Protein AF-0000000066669064 (afdb_homodimer)

InterPro domains:
  IPR001466 Beta-lactamase-related [PF00144] (33-385)
  IPR012338 Beta-lactamase/transpeptidase-like [G3DSA:3.40.710.10] (13-398)
  IPR012338 Beta-lactamase/transpeptidase-like [SSF56601] (18-376)
  IPR052907 Beta-lactamase/esterase domain-containing protein [PTHR43319] (16-378)

Organism: Nocardia brasiliensis (strain ATCC 700358 / HUJEG-1) (NCBI:txid1133849)

Radius of gyration: 33.22 Å; Cα contacts (8 Å, |Δi|>4): 1855; chains: 2; bounding box: 97×103×74 Å

Sequence (834 aa):
MPAATPDGASSTGRMLVDDRFTAVAAKFFAMFRRRRQGGGALAVYLDGEPVLDVWAGWADPERRWRSDTMALTYSTGKGVAATVAHRLIERGVLDLDAPVATYWPEFAANGKDAITVRDVLNHRAGLQRIRGLVDSQGTPLDEDALLDHDSLAAALAASAPDPLRLRASGYHGLTFGTLVAELAQRATGRSFAEVVHAELAEPLGDNDFWFGVPRGERHRLATLSPRLTIGRVPVDRLIAPFGALRRVQSAHSAIYDGWADMSIGQRPYDAVMPSWGGVFTARSLARMYGAIANDGVVGTRRLLRPETTRMIAQMLPNSRFDYVLGAPPHWALGYHRGIVGTRLTREALGHFGVGGSGAIAIPGVGVSVAFVTNHLGYSGMTLGDARLPTLAALARRAGALGSAAGSVPVTRQAAAGMPAATPDGASSTGRMLVDDRFTAVAAKFFAMFRRRRQGGGALAVYLDGEPVLDVWAGWADPERRWRSDTMALTYSTGKGVAATVAHRLIERGVLDLDAPVATYWPEFAANGKDAITVRDVLNHRAGLQRIRGLVDSQGTPLDEDALLDHDSLAAALAASAPDPLRLRASGYHGLTFGTLVAELAQRATGRSFAEVVHAELAEPLGDNDFWFGVPRGERHRLATLSPRLTIGRVPVDRLIAPFGALRRVQSAHSAIYDGWADMSIGQRPYDAVMPSWGGVFTARSLARMYGAIANDGVVGTRRLLRPETTRMIAQMLPNSRFDYVLGAPPHWALGYHRGIVGTRLTREALGHFGVGGSGAIAIPGVGVSVAFVTNHLGYSGMTLGDARLPTLAALARRAGALGSAAGSVPVTRQAAAG

Solvent-accessible surface area (backbone atoms only — not comparable to full-atom values): 41837 Å² total; per-residue (Å²): 130,86,76,81,74,90,66,86,68,72,86,68,41,62,26,35,45,23,67,71,39,37,63,42,51,22,56,56,34,64,63,25,78,42,76,90,46,20,17,34,29,41,12,30,18,48,68,19,36,81,39,31,42,44,58,29,32,24,23,39,100,88,38,63,39,50,96,75,39,25,26,66,25,21,32,29,18,30,33,55,48,28,50,44,51,50,44,34,34,74,71,62,65,42,52,55,80,38,34,44,25,79,56,38,59,68,36,26,35,67,78,33,52,73,44,23,41,45,31,49,33,32,25,32,57,23,60,41,74,66,80,84,37,31,45,100,83,64,45,68,58,49,73,67,39,61,53,30,53,69,52,38,45,52,24,56,21,60,38,65,51,43,76,60,26,84,75,23,27,32,60,30,66,72,35,45,17,47,54,52,39,50,51,50,20,54,54,70,73,42,56,51,62,57,48,43,39,64,59,42,20,58,46,67,71,41,78,47,71,28,47,31,57,55,79,90,57,52,86,36,52,31,50,72,34,66,75,74,70,62,57,88,58,56,48,44,53,42,51,67,83,71,77,83,65,66,79,73,32,70,78,49,39,59,68,48,54,66,44,51,64,50,63,52,77,63,55,36,39,63,25,56,33,30,10,44,27,16,31,34,28,18,55,44,47,8,47,55,30,9,12,48,9,32,49,5,25,32,76,94,29,61,69,44,54,45,69,57,28,53,57,57,55,58,40,51,83,60,32,88,39,14,81,56,67,70,51,48,62,29,38,26,71,30,26,27,47,21,53,45,46,92,36,78,33,62,64,22,34,26,29,60,13,73,34,43,12,26,32,32,17,27,45,91,55,17,27,10,37,8,33,34,38,26,30,41,41,69,87,66,32,59,72,56,38,51,60,47,15,43,47,39,36,44,44,50,54,33,40,48,57,56,61,59,72,67,61,65,76,77,75,76,74,74,74,82,121,130,87,78,79,74,92,65,84,69,73,86,69,40,63,26,36,45,24,64,71,40,37,65,42,50,20,57,55,33,64,63,26,78,43,76,90,45,21,15,34,29,41,12,30,17,48,67,19,35,82,38,32,43,46,60,29,32,25,23,38,99,86,38,62,38,49,96,73,40,24,26,66,26,22,33,28,19,30,33,54,48,29,50,44,50,50,46,35,33,73,71,62,62,39,50,57,81,38,34,45,23,79,55,37,59,68,36,26,34,68,79,33,50,74,46,24,40,46,31,51,34,32,24,31,55,24,62,41,71,66,79,84,36,30,45,99,84,64,44,67,58,49,74,68,39,63,52,29,54,68,53,38,45,51,24,56,22,61,38,64,51,44,75,60,25,83,74,22,27,32,61,29,64,72,35,44,17,46,56,52,38,49,50,50,20,54,55,68,74,41,56,51,62,56,48,44,40,63,59,44,19,60,45,67,72,41,77,48,72,30,45,31,58,56,77,90,57,54,85,36,52,30,52,71,32,63,74,73,72,62,57,88,58,54,48,46,52,42,47,68,82,70,78,82,66,66,80,73,34,69,79,49,38,59,68,48,57,65,45,51,64,50,63,51,77,65,54,38,38,63,26,56,35,30,11,45,27,15,33,34,28,19,57,44,46,7,49,55,28,9,10,48,10,33,50,5,25,33,75,93,31,63,70,45,53,45,69,55,27,52,58,56,55,57,41,52,83,61,32,88,39,14,82,56,66,70,52,50,62,29,39,26,71,31,28,26,47,20,52,46,47,93,38,79,34,62,65,22,34,28,28,60,13,72,36,43,12,28,32,32,18,26,44,90,55,17,27,8,34,8,33,33,37,27,29,40,44,70,88,63,31,56,75,55,37,51,61,48,16,44,48,38,36,45,45,50,54,32,39,49,56,56,60,61,70,66,62,63,75,74,74,74,72,74,74,81,120

Foldseek 3Di:
DDDDPPPDPPLPPDWAAAPLCVVLVVLQQVQAPDQQSFKWWKWKDFLQETRGTDIFHALESVHIAHSLFKEFFFQLLLQLLLLLLLLCCQVVLFPQQAQLCVLVVLLPAQNRRRPGNQLLQQQLSQQQDQPCQAFPVSHRDDPVLLLALVSSLNSSSNDHGDPCSVAAHADNLQCSNSSSQSSQCSSPVDHSLVSSCVQACVLLVHNFKDQAADPVCCVSYRAAPDLLPLPPLQLVQQPPPPPPPVPLRPPQSPVVVVVSVCPPDCSLNHGRGSRGSIMGHQHSQNSCLLCLLNQQHHDHGGNDHNVSSVQQLQLDAGHCAHSNNGGGQSRGSSWGFDQAQNDRDSQKIWDGRQQQWIKIHRNVLSMIMTMGTSGRPDNHHSVPSCSRNDSRNSRSVSSNVVVVVPPPPPPPPPPPD/DDDDPPDDPPLDPDWAAAPLCVVLVVLQQVQAPDQQSFKWWKWKDFLQETRGTDIFHALESVHIAHSLFKEFFFQQLLQLLLLLLLLCCQVVLFPQQAQLCVLVVLLPAQNRRRPGNQLLQQQLSQQQDQPCQAFPVSHRDDPVLLLALVSSLNSSSNDHGDPCSVAAHADNLQCSNSSSQSSQCSSPVDHSLVSSCVQACVLLVHNFKDQADDPVCCVSYRAFPDLLPLPPLQLVQQPPPPPPPVPLRPPQSPVVVVVSVCPPDCSLNHGRGSRGSIMGHQHSQNSCLLCLLNQQHHDHGGNDHNVSSVQQLQLDAGHCAHSNNGGGQSRGSSWGADQAQNDRDSQKIWDGRQQGWIKIHRNVLSMIMTMGTSGRPPNHHSVPNCSRNDSRNSRSVSSNVVVVVPPPPPPPPPPPD

pLDDT: mean 83.8, std 22.69, range [20.94, 98.81]

Secondary structure (DSSP, 8-state):
------------SEEEE-GGGHHHHHHHHGGGSSGGG-EEEEEEEETTEEEEEEEEEEEETTEE--TT-BEE-BTHHHHHHHHHHHHHHHTTSS-TTSBGGGT-GGGGGGGTTT-BHHHHHTT-SS----TT-B-TTSPBP-HHHHH-HHHHHHHHHHSPPPGGGGTSB---TTTHHHHHHHHHHHHHSS-HHHHHIIIIIHHHT---EEES--GGGGGGBPPPBS-----S--TTSSS-S-TTTTGGGHHHHHHHHHHHHHTSSSHHHHS--TTTBEEE-HHHHHHHHHHHHTTTEETTEE-S-HHHHHHHHT-----S-BTTTSS----BTTBEEEEETTEEEEEEEEEE-TTS-EEEEEGGGTEEEEEEESB--STT-STT--HHHHHHHHHHHHHHHHHHHT-----------/------------SEEEE-GGGHHHHHHHHGGG-SGGG-EEEEEEEETTEEEEEEEEEEEETTEE--TT-BEE-BTHHHHHHHHHHHHHHHTTSS-TTSBGGGT-GGGGGGGTTT-BHHHHHTT-SS----TT-B-TTSPBP-HHHHHSHHHHHHHHHHSPPPGGGGTSB---TTTHHHHHHHHHHHHHSS-HHHHHIIIIIHHHT---EEES--GGGGGGBPPPBS-----S--TTTSS-S-TTTTGGGHHHHHHHHHHHHHTSSSHHHHS--TTTBEEE-HHHHHHHHHHHHTTTEETTEE-S-HHHHHHHHT-----S-BTTTSS----BTTBEEEEETTEEEEEEEEEE-TTS-EEEEEGGGTEEEEEEESB--STT-STT--HHHHHHHHHHHHHHHHHHHT-----------

Structure (mmCIF, N/CA/C/O backbone):
data_AF-0000000066669064-model_v1
#
loop_
_entity.id
_entity.type
_entity.pdbx_description
1 polymer 'Putative beta-lactamase'
#
loop_
_atom_site.group_PDB
_atom_site.id
_atom_site.type_symbol
_atom_site.label_atom_id
_atom_site.label_alt_id
_atom_site.label_comp_id
_atom_site.label_asym_id
_atom_site.label_entity_id
_atom_site.label_seq_id
_atom_site.pdbx_PDB_ins_code
_atom_site.Cartn_x
_atom_site.Cartn_y
_atom_site.Cartn_z
_atom_site.occupancy
_atom_site.B_iso_or_equiv
_atom_site.auth_seq_id
_atom_site.auth_comp_id
_atom_site.auth_asym_id
_atom_site.auth_atom_id
_atom_site.pdbx_PDB_model_num
ATOM 1 N N . MET A 1 1 ? -22.875 -22.859 28.906 1 24.23 1 MET A N 1
ATOM 2 C CA . MET A 1 1 ? -23.188 -22.25 27.609 1 24.23 1 MET A CA 1
ATOM 3 C C . MET A 1 1 ? -21.922 -21.734 26.938 1 24.23 1 MET A C 1
ATOM 5 O O . MET A 1 1 ? -21.156 -20.953 27.531 1 24.23 1 MET A O 1
ATOM 9 N N . PRO A 1 2 ? -21.297 -22.312 25.922 1 20.95 2 PRO A N 1
ATOM 10 C CA . PRO A 1 2 ? -19.844 -22.172 25.734 1 20.95 2 PRO A CA 1
ATOM 11 C C . PRO A 1 2 ? -19.453 -20.812 25.172 1 20.95 2 PRO A C 1
ATOM 13 O O . PRO A 1 2 ? -20.25 -20.172 24.469 1 20.95 2 PRO A O 1
ATOM 16 N N . ALA A 1 3 ? -18.578 -20.094 25.828 1 25.89 3 ALA A N 1
ATOM 17 C CA . ALA A 1 3 ? -18.094 -18.719 25.703 1 25.89 3 ALA A CA 1
ATOM 18 C C . ALA A 1 3 ? -17.594 -18.453 24.297 1 25.89 3 ALA A C 1
ATOM 20 O O . ALA A 1 3 ? -16.906 -19.281 23.703 1 25.89 3 ALA A O 1
ATOM 21 N N . ALA A 1 4 ? -18.297 -17.578 23.469 1 28.14 4 ALA A N 1
ATOM 22 C CA . ALA A 1 4 ? -18.188 -17.109 22.094 1 28.14 4 ALA A CA 1
ATOM 23 C C . ALA A 1 4 ? -16.734 -16.781 21.75 1 28.14 4 ALA A C 1
ATOM 25 O O . ALA A 1 4 ? -16.094 -15.984 22.438 1 28.14 4 ALA A O 1
ATOM 26 N N . THR A 1 5 ? -16.016 -17.672 21.234 1 25.75 5 THR A N 1
ATOM 27 C CA . THR A 1 5 ? -14.578 -17.594 20.984 1 25.75 5 THR A CA 1
ATOM 28 C C . THR A 1 5 ? -14.242 -16.375 20.141 1 25.75 5 THR A C 1
ATOM 30 O O . THR A 1 5 ? -14.836 -16.156 19.078 1 25.75 5 THR A O 1
ATOM 33 N N . PRO A 1 6 ? -13.844 -15.156 20.703 1 29.7 6 PRO A N 1
ATOM 34 C CA . PRO A 1 6 ? -13.609 -13.82 20.156 1 29.7 6 PRO A CA 1
ATOM 35 C C . PRO A 1 6 ? -12.766 -13.852 18.875 1 29.7 6 PRO A C 1
ATOM 37 O O . PRO A 1 6 ? -12.086 -12.867 18.562 1 29.7 6 PRO A O 1
ATOM 40 N N . ASP A 1 7 ? -12.844 -14.883 17.938 1 27.91 7 ASP A N 1
ATOM 41 C CA . ASP A 1 7 ? -11.992 -15.312 16.844 1 27.91 7 ASP A CA 1
ATOM 42 C C . ASP A 1 7 ? -11.805 -14.195 15.82 1 27.91 7 ASP A C 1
ATOM 44 O O . ASP A 1 7 ? -10.695 -13.953 15.352 1 27.91 7 ASP A O 1
ATOM 48 N N . GLY A 1 8 ? -12.859 -13.969 14.844 1 29.31 8 GLY A N 1
ATOM 49 C CA . GLY A 1 8 ? -12.602 -13.594 13.469 1 29.31 8 GLY A CA 1
ATOM 50 C C . GLY A 1 8 ? -12.031 -12.195 13.328 1 29.31 8 GLY A C 1
ATOM 51 O O . GLY A 1 8 ? -12.781 -11.219 13.219 1 29.31 8 GLY A O 1
ATOM 52 N N . ALA A 1 9 ? -11.117 -11.781 13.953 1 32 9 ALA A N 1
ATOM 53 C CA . ALA A 1 9 ? -10.406 -10.523 13.75 1 32 9 ALA A CA 1
ATOM 54 C C . ALA A 1 9 ? -10.273 -10.203 12.266 1 32 9 ALA A C 1
ATOM 56 O O . ALA A 1 9 ? -9.805 -11.031 11.484 1 32 9 ALA A O 1
ATOM 57 N N . SER A 1 10 ? -11.164 -9.57 11.555 1 35.5 10 SER A N 1
ATOM 58 C CA . SER A 1 10 ? -11.203 -9 10.211 1 35.5 10 SER A CA 1
ATOM 59 C C . SER A 1 10 ? -9.797 -8.75 9.672 1 35.5 10 SER A C 1
ATOM 61 O O . SER A 1 10 ? -8.945 -8.211 10.383 1 35.5 10 SER A O 1
ATOM 63 N N . SER A 1 11 ? -8.961 -9.641 8.992 1 45.16 11 SER A N 1
ATOM 64 C CA . SER A 1 11 ? -7.684 -9.461 8.305 1 45.16 11 SER A CA 1
ATOM 65 C C . SER A 1 11 ? -7.43 -7.992 7.992 1 45.16 11 SER A C 1
ATOM 67 O O . SER A 1 11 ? -8.109 -7.406 7.145 1 45.16 11 SER A O 1
ATOM 69 N N . THR A 1 12 ? -7.25 -7.078 8.859 1 53.41 12 THR A N 1
ATOM 70 C CA . THR A 1 12 ? -6.914 -5.66 8.938 1 53.41 12 THR A CA 1
ATOM 71 C C . THR A 1 12 ? -5.918 -5.281 7.844 1 53.41 12 THR A C 1
ATOM 73 O O . THR A 1 12 ? -4.93 -5.984 7.625 1 53.41 12 THR A O 1
ATOM 76 N N . GLY A 1 13 ? -6.383 -4.289 6.758 1 67.12 13 GLY A N 1
ATOM 77 C CA . GLY A 1 13 ? -5.949 -3.301 5.785 1 67.12 13 GLY A CA 1
ATOM 78 C C . GLY A 1 13 ? -4.453 -3.049 5.812 1 67.12 13 GLY A C 1
ATOM 79 O O . GLY A 1 13 ? -3.979 -2.029 5.309 1 67.12 13 GLY A O 1
ATOM 80 N N . ARG A 1 14 ? -3.758 -4.117 6.496 1 86 14 ARG A N 1
ATOM 81 C CA . ARG A 1 14 ? -2.32 -3.865 6.504 1 86 14 ARG A CA 1
ATOM 82 C C . ARG A 1 14 ? -1.632 -4.602 5.359 1 86 14 ARG A C 1
ATOM 84 O O . ARG A 1 14 ? -1.577 -5.832 5.348 1 86 14 ARG A O 1
ATOM 91 N N . MET A 1 15 ? -1.223 -3.936 4.426 1 93.88 15 MET A N 1
ATOM 92 C CA . MET A 1 15 ? -0.482 -4.418 3.264 1 93.88 15 MET A CA 1
ATOM 93 C C . MET A 1 15 ? 1.013 -4.164 3.428 1 93.88 15 MET A C 1
ATOM 95 O O . MET A 1 15 ? 1.418 -3.295 4.199 1 93.88 15 MET A O 1
ATOM 99 N N . LEU A 1 16 ? 1.767 -5.062 2.922 1 94.38 16 LEU A N 1
ATOM 100 C CA . LEU A 1 16 ? 3.213 -4.867 2.91 1 94.38 16 LEU A CA 1
ATOM 101 C C . LEU A 1 16 ? 3.658 -4.172 1.63 1 94.38 16 LEU A C 1
ATOM 103 O O . LEU A 1 16 ? 3.395 -4.66 0.528 1 94.38 16 LEU A O 1
ATOM 107 N N . VAL A 1 17 ? 4.203 -3.041 1.789 1 94.38 17 VAL A N 1
ATOM 108 C CA . VAL A 1 17 ? 4.773 -2.305 0.666 1 94.38 17 VAL A CA 1
ATOM 109 C C . VAL A 1 17 ? 6.137 -1.74 1.059 1 94.38 17 VAL A C 1
ATOM 111 O O . VAL A 1 17 ? 6.219 -0.709 1.73 1 94.38 17 VAL A O 1
ATOM 114 N N . ASP A 1 18 ? 7.168 -2.453 0.561 1 92.19 18 ASP A N 1
ATOM 115 C CA . ASP A 1 18 ? 8.508 -1.884 0.691 1 92.19 18 ASP A CA 1
ATOM 116 C C . ASP A 1 18 ? 8.633 -0.595 -0.117 1 92.19 18 ASP A C 1
ATOM 118 O O . ASP A 1 18 ? 8.109 -0.498 -1.229 1 92.19 18 ASP A O 1
ATOM 122 N N . ASP A 1 19 ? 9.359 0.392 0.442 1 83.88 19 ASP A N 1
ATOM 123 C CA . ASP A 1 19 ? 9.477 1.706 -0.184 1 83.88 19 ASP A CA 1
ATOM 124 C C . ASP A 1 19 ? 10.008 1.589 -1.611 1 83.88 19 ASP A C 1
ATOM 126 O O . ASP A 1 19 ? 9.656 2.391 -2.479 1 83.88 19 ASP A O 1
ATOM 130 N N . ARG A 1 20 ? 10.852 0.638 -1.89 1 88.75 20 ARG A N 1
ATOM 131 C CA . ARG A 1 20 ? 11.438 0.442 -3.213 1 88.75 20 ARG A CA 1
ATOM 132 C C . ARG A 1 20 ? 10.398 -0.052 -4.207 1 88.75 20 ARG A C 1
ATOM 134 O O . ARG A 1 20 ? 10.602 0.017 -5.418 1 88.75 20 ARG A O 1
ATOM 141 N N . PHE A 1 21 ? 9.211 -0.493 -3.738 1 94.19 21 PHE A N 1
ATOM 142 C CA . PHE A 1 21 ? 8.273 -1.183 -4.617 1 94.19 21 PHE A CA 1
ATOM 143 C C . PHE A 1 21 ? 6.953 -0.43 -4.695 1 94.19 21 PHE A C 1
ATOM 145 O O . PHE A 1 21 ? 5.934 -0.995 -5.098 1 94.19 21 PHE A O 1
ATOM 152 N N . THR A 1 22 ? 6.914 0.846 -4.285 1 92.88 22 THR A N 1
ATOM 153 C CA . THR A 1 22 ? 5.688 1.64 -4.297 1 92.88 22 THR A CA 1
ATOM 154 C C . THR A 1 22 ? 5.16 1.799 -5.719 1 92.88 22 THR A C 1
ATOM 156 O O . THR A 1 22 ? 3.945 1.843 -5.934 1 92.88 22 THR A O 1
ATOM 159 N N . ALA A 1 23 ? 6.113 1.854 -6.703 1 92.62 23 ALA A N 1
ATOM 160 C CA . ALA A 1 23 ? 5.676 1.972 -8.094 1 92.62 23 ALA A CA 1
ATOM 161 C C . ALA A 1 23 ? 4.969 0.702 -8.555 1 92.62 23 ALA A C 1
ATOM 163 O O . ALA A 1 23 ? 4.027 0.764 -9.352 1 92.62 23 ALA A O 1
ATOM 164 N N . VAL A 1 24 ? 5.43 -0.405 -8.117 1 96.69 24 VAL A N 1
ATOM 165 C CA . VAL A 1 24 ? 4.793 -1.679 -8.438 1 96.69 24 VAL A CA 1
ATOM 166 C C . VAL A 1 24 ? 3.398 -1.731 -7.824 1 96.69 24 VAL A C 1
ATOM 168 O O . VAL A 1 24 ? 2.43 -2.094 -8.5 1 96.69 24 VAL A O 1
ATOM 171 N N . ALA A 1 25 ? 3.305 -1.311 -6.566 1 96.69 25 ALA A N 1
ATOM 172 C CA . ALA A 1 25 ? 2.018 -1.278 -5.879 1 96.69 25 ALA A CA 1
ATOM 173 C C . ALA A 1 25 ? 1.038 -0.349 -6.594 1 96.69 25 ALA A C 1
ATOM 175 O O . ALA A 1 25 ? -0.131 -0.694 -6.777 1 96.69 25 ALA A O 1
ATOM 176 N N . ALA A 1 26 ? 1.521 0.805 -7.004 1 94.12 26 ALA A N 1
ATOM 177 C CA . ALA A 1 26 ? 0.673 1.785 -7.676 1 94.12 26 ALA A CA 1
ATOM 178 C C . ALA A 1 26 ? 0.093 1.215 -8.969 1 94.12 26 ALA A C 1
ATOM 180 O O . ALA A 1 26 ? -1.1 1.369 -9.242 1 94.12 26 ALA A O 1
ATOM 181 N N . LYS A 1 27 ? 0.961 0.627 -9.766 1 94.81 27 LYS A N 1
ATOM 182 C CA . LYS A 1 27 ? 0.51 0.031 -11.016 1 94.81 27 LYS A CA 1
ATOM 183 C C . LYS A 1 27 ? -0.535 -1.053 -10.766 1 94.81 27 LYS A C 1
ATOM 185 O O . LYS A 1 27 ? -1.55 -1.117 -11.461 1 94.81 27 LYS A O 1
ATOM 190 N N . PHE A 1 28 ? -0.289 -1.869 -9.781 1 96.81 28 PHE A N 1
ATOM 191 C CA . PHE A 1 28 ? -1.212 -2.943 -9.438 1 96.81 28 PHE A CA 1
ATOM 192 C C . PHE A 1 28 ? -2.564 -2.381 -9.023 1 96.81 28 PHE A C 1
ATOM 194 O O . PHE A 1 28 ? -3.605 -2.822 -9.508 1 96.81 28 PHE A O 1
ATOM 201 N N . PHE A 1 29 ? -2.584 -1.421 -8.094 1 94.94 29 PHE A N 1
ATOM 202 C CA . PHE A 1 29 ? -3.836 -0.851 -7.609 1 94.94 29 PHE A CA 1
ATOM 203 C C . PHE A 1 29 ? -4.637 -0.253 -8.758 1 94.94 29 PHE A C 1
ATOM 205 O O . PHE A 1 29 ? -5.867 -0.33 -8.766 1 94.94 29 PHE A O 1
ATOM 212 N N . ALA A 1 30 ? -3.979 0.258 -9.695 1 91.38 30 ALA A N 1
ATOM 213 C CA . ALA A 1 30 ? -4.637 0.925 -10.812 1 91.38 30 ALA A CA 1
ATOM 214 C C . ALA A 1 30 ? -5.355 -0.082 -11.703 1 91.38 30 ALA A C 1
ATOM 216 O O . ALA A 1 30 ? -6.203 0.294 -12.516 1 91.38 30 ALA A O 1
ATOM 217 N N . MET A 1 31 ? -5.078 -1.316 -11.555 1 91.31 31 MET A N 1
ATOM 218 C CA . MET A 1 31 ? -5.672 -2.352 -12.398 1 91.31 31 MET A CA 1
ATOM 219 C C . MET A 1 31 ? -7.094 -2.668 -11.945 1 91.31 31 MET A C 1
ATOM 221 O O . MET A 1 31 ? -7.867 -3.268 -12.695 1 91.31 31 MET A O 1
ATOM 225 N N . PHE A 1 32 ? -7.434 -2.305 -10.734 1 91.19 32 PHE A N 1
ATOM 226 C CA . PHE A 1 32 ? -8.695 -2.768 -10.164 1 91.19 32 PHE A CA 1
ATOM 227 C C . PHE A 1 32 ? -9.5 -1.599 -9.609 1 91.19 32 PHE A C 1
ATOM 229 O O . PHE A 1 32 ? -10.031 -1.677 -8.5 1 91.19 32 PHE A O 1
ATOM 236 N N . ARG A 1 33 ? -9.688 -0.614 -10.305 1 82.56 33 ARG A N 1
ATOM 237 C CA . ARG A 1 33 ? -10.336 0.611 -9.859 1 82.56 33 ARG A CA 1
ATOM 238 C C . ARG A 1 33 ? -11.859 0.464 -9.883 1 82.56 33 ARG A C 1
ATOM 240 O O . ARG A 1 33 ? -12.562 1.123 -9.117 1 82.56 33 ARG A O 1
ATOM 247 N N . ARG A 1 34 ? -12.344 -0.426 -10.766 1 83.5 34 ARG A N 1
ATOM 248 C CA . ARG A 1 34 ? -13.781 -0.604 -10.945 1 83.5 34 ARG A CA 1
ATOM 249 C C . ARG A 1 34 ? -14.203 -2.035 -10.625 1 83.5 34 ARG A C 1
ATOM 251 O O . ARG A 1 34 ? -13.43 -2.975 -10.836 1 83.5 34 ARG A O 1
ATOM 258 N N . ARG A 1 35 ? -15.406 -2.117 -10.234 1 83.62 35 ARG A N 1
ATOM 259 C CA . ARG A 1 35 ? -15.953 -3.414 -9.852 1 83.62 35 ARG A CA 1
ATOM 260 C C . ARG A 1 35 ? -15.883 -4.402 -11.016 1 83.62 35 ARG A C 1
ATOM 262 O O . ARG A 1 35 ? -15.625 -5.59 -10.812 1 83.62 35 ARG A O 1
ATOM 269 N N . ARG A 1 36 ? -16.031 -3.902 -12.211 1 84.25 36 ARG A N 1
ATOM 270 C CA . ARG A 1 36 ? -16.094 -4.762 -13.391 1 84.25 36 ARG A CA 1
ATOM 271 C C . ARG A 1 36 ? -14.719 -5.348 -13.703 1 84.25 36 ARG A C 1
ATOM 273 O O . ARG A 1 36 ? -14.609 -6.305 -14.469 1 84.25 36 ARG A O 1
ATOM 280 N N . GLN A 1 37 ? -13.75 -4.852 -13.055 1 87.56 37 GLN A N 1
ATOM 281 C CA . GLN A 1 37 ? -12.383 -5.301 -13.328 1 87.56 37 GLN A CA 1
ATOM 282 C C . GLN A 1 37 ? -11.992 -6.453 -12.414 1 87.56 37 GLN A C 1
ATOM 284 O O . GLN A 1 37 ? -10.859 -6.938 -12.461 1 87.56 37 GLN A O 1
ATOM 289 N N . GLY A 1 38 ? -12.93 -6.879 -11.562 1 92.06 38 GLY A N 1
ATOM 290 C CA . GLY A 1 38 ? -12.625 -7.949 -10.625 1 92.06 38 GLY A CA 1
ATOM 291 C C . GLY A 1 38 ? -11.602 -7.543 -9.57 1 92.06 38 GLY A C 1
ATOM 292 O O . GLY A 1 38 ? -11.641 -6.422 -9.07 1 92.06 38 GLY A O 1
ATOM 293 N N . GLY A 1 39 ? -10.828 -8.508 -9.164 1 94.56 39 GLY A N 1
ATOM 294 C CA . GLY A 1 39 ? -9.805 -8.266 -8.156 1 94.56 39 GLY A CA 1
ATOM 295 C C . GLY A 1 39 ? -8.594 -9.172 -8.305 1 94.56 39 GLY A C 1
ATOM 296 O O . GLY A 1 39 ? -8.508 -9.953 -9.25 1 94.56 39 GLY A O 1
ATOM 297 N N . GLY A 1 40 ? -7.688 -8.938 -7.41 1 96.25 40 GLY A N 1
ATOM 298 C CA . GLY A 1 40 ? -6.477 -9.742 -7.41 1 96.25 40 GLY A CA 1
ATOM 299 C C . GLY A 1 40 ? -5.531 -9.406 -6.273 1 96.25 40 GLY A C 1
ATOM 300 O O . GLY A 1 40 ? -5.844 -8.555 -5.434 1 96.25 40 GLY A O 1
ATOM 301 N N . ALA A 1 41 ? -4.484 -10.102 -6.266 1 98 41 ALA A N 1
ATOM 302 C CA . ALA A 1 41 ? -3.398 -9.914 -5.309 1 98 41 ALA A CA 1
ATOM 303 C C . ALA A 1 41 ? -2.039 -10 -5.992 1 98 41 ALA A C 1
ATOM 305 O O . ALA A 1 41 ? -1.906 -10.633 -7.043 1 98 41 ALA A O 1
ATOM 306 N N . LEU A 1 42 ? -1.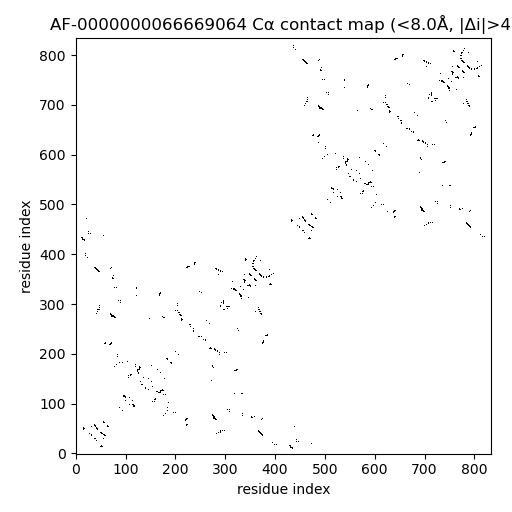104 -9.273 -5.461 1 98.5 42 LEU A N 1
ATOM 307 C CA . LEU A 1 42 ? 0.276 -9.234 -5.93 1 98.5 42 LEU A CA 1
ATOM 308 C C . LEU A 1 42 ? 1.251 -9.414 -4.773 1 98.5 42 LEU A C 1
ATOM 310 O O . LEU A 1 42 ? 1.13 -8.742 -3.746 1 98.5 42 LEU A O 1
ATOM 314 N N . ALA A 1 43 ? 2.16 -10.328 -4.934 1 98.75 43 ALA A N 1
ATOM 315 C CA . ALA A 1 43 ? 3.209 -10.547 -3.939 1 98.75 43 ALA A CA 1
ATOM 316 C C . ALA A 1 43 ? 4.586 -10.594 -4.594 1 98.75 43 ALA A C 1
ATOM 318 O O . ALA A 1 43 ? 4.742 -11.148 -5.684 1 98.75 43 ALA A O 1
ATOM 319 N N . VAL A 1 44 ? 5.547 -9.961 -3.975 1 98.62 44 VAL A N 1
ATOM 320 C CA . VAL A 1 44 ? 6.922 -9.93 -4.465 1 98.62 44 VAL A CA 1
ATOM 321 C C . VAL A 1 44 ? 7.883 -10.281 -3.328 1 98.62 44 VAL A C 1
ATOM 323 O O . VAL A 1 44 ? 7.711 -9.82 -2.195 1 98.62 44 VAL A O 1
ATOM 326 N N . TYR A 1 45 ? 8.797 -11.125 -3.613 1 98.31 45 TYR A N 1
ATOM 327 C CA . TYR A 1 45 ? 9.93 -11.398 -2.734 1 98.31 45 TYR A CA 1
ATOM 328 C C . TYR A 1 45 ? 11.227 -10.867 -3.338 1 98.31 45 TYR A C 1
ATOM 330 O O . TYR A 1 45 ? 11.398 -10.875 -4.559 1 98.31 45 TYR A O 1
ATOM 338 N N . LEU A 1 46 ? 12.07 -10.359 -2.51 1 97.81 46 LEU A N 1
ATOM 339 C CA . LEU A 1 46 ? 13.43 -9.945 -2.848 1 97.81 46 LEU A CA 1
ATOM 340 C C . LEU A 1 46 ? 14.438 -10.609 -1.919 1 97.81 46 LEU A C 1
ATOM 342 O O . LEU A 1 46 ? 14.398 -10.414 -0.703 1 97.81 46 LEU A O 1
ATOM 346 N N . ASP A 1 47 ? 15.32 -11.422 -2.463 1 96.75 47 ASP A N 1
ATOM 347 C CA . ASP A 1 47 ? 16.359 -12.133 -1.72 1 96.75 47 ASP A CA 1
ATOM 348 C C . ASP A 1 47 ? 15.75 -12.93 -0.564 1 96.75 47 ASP A C 1
ATOM 350 O O . ASP A 1 47 ? 16.266 -12.883 0.559 1 96.75 47 ASP A O 1
ATOM 354 N N . GLY A 1 48 ? 14.648 -13.531 -0.905 1 96.94 48 GLY A N 1
ATOM 355 C CA . GLY A 1 48 ? 14.031 -14.453 0.037 1 96.94 48 GLY A CA 1
ATOM 356 C C . GLY A 1 48 ? 13.156 -13.758 1.068 1 96.94 48 GLY A C 1
ATOM 357 O O . GLY A 1 48 ? 12.594 -14.406 1.951 1 96.94 48 GLY A O 1
ATOM 358 N N . GLU A 1 49 ? 13 -12.438 1.012 1 96.69 49 GLU A N 1
ATOM 359 C CA . GLU A 1 49 ? 12.172 -11.695 1.952 1 96.69 49 GLU A CA 1
ATOM 360 C C . GLU A 1 49 ? 10.984 -11.047 1.247 1 96.69 49 GLU A C 1
ATOM 362 O O . GLU A 1 49 ? 11.117 -10.531 0.136 1 96.69 49 GLU A O 1
ATOM 367 N N . PRO A 1 50 ? 9.797 -11.102 1.92 1 97 50 PRO A N 1
ATOM 368 C CA . PRO A 1 50 ? 8.648 -10.43 1.302 1 97 50 PRO A CA 1
ATOM 369 C C . PRO A 1 50 ? 8.789 -8.906 1.286 1 97 50 PRO A C 1
ATOM 371 O O . PRO A 1 50 ? 9.148 -8.312 2.303 1 97 50 PRO A O 1
ATOM 374 N N . VAL A 1 51 ? 8.562 -8.328 0.162 1 96.44 51 VAL A N 1
ATOM 375 C CA . VAL A 1 51 ? 8.719 -6.879 0.06 1 96.44 51 VAL A CA 1
ATOM 376 C C . VAL A 1 51 ? 7.414 -6.25 -0.433 1 96.44 51 VAL A C 1
ATOM 378 O O . VAL A 1 51 ? 7.219 -5.039 -0.321 1 96.44 51 VAL A O 1
ATOM 381 N N . LEU A 1 52 ? 6.559 -6.988 -0.971 1 97.56 52 LEU A N 1
ATOM 382 C CA . LEU A 1 52 ? 5.242 -6.531 -1.407 1 97.56 52 LEU A CA 1
ATOM 383 C C . LEU A 1 52 ? 4.195 -7.621 -1.2 1 97.56 52 LEU A C 1
ATOM 385 O O . LEU A 1 52 ? 4.414 -8.781 -1.566 1 97.56 52 LEU A O 1
ATOM 389 N N . ASP A 1 53 ? 3.135 -7.402 -0.603 1 97.69 53 ASP A N 1
ATOM 390 C CA . ASP A 1 53 ? 1.948 -8.234 -0.419 1 97.69 53 ASP A CA 1
ATOM 391 C C . ASP A 1 53 ? 0.684 -7.379 -0.36 1 97.69 53 ASP A C 1
ATOM 393 O O . ASP A 1 53 ? 0.299 -6.902 0.71 1 97.69 53 ASP A O 1
ATOM 397 N N . VAL A 1 54 ? 0.09 -7.211 -1.546 1 97.31 54 VAL A N 1
ATOM 398 C CA . VAL A 1 54 ? -1.02 -6.27 -1.672 1 97.31 54 VAL A CA 1
ATOM 399 C C . VAL A 1 54 ? -2.174 -6.934 -2.42 1 97.31 54 VAL A C 1
ATOM 401 O O . VAL A 1 54 ? -1.982 -7.934 -3.111 1 97.31 54 VAL A O 1
ATOM 404 N N . TRP A 1 55 ? -3.35 -6.469 -2.271 1 97 55 TRP A N 1
ATOM 405 C CA . TRP A 1 55 ? -4.566 -6.953 -2.916 1 97 55 TRP A CA 1
ATOM 406 C C . TRP A 1 55 ? -5.543 -5.809 -3.166 1 97 55 TRP A C 1
ATOM 408 O O . TRP A 1 55 ? -5.434 -4.746 -2.553 1 97 55 TRP A O 1
ATOM 418 N N . ALA A 1 56 ? -6.418 -5.98 -4.098 1 95.44 56 ALA A N 1
ATOM 419 C CA . ALA A 1 56 ? -7.383 -4.949 -4.469 1 95.44 56 ALA A CA 1
ATOM 420 C C . ALA A 1 56 ? -8.562 -5.551 -5.227 1 95.44 56 ALA A C 1
ATOM 422 O O . ALA A 1 56 ? -8.453 -6.637 -5.801 1 95.44 56 ALA A O 1
ATOM 423 N N . GLY A 1 57 ? -9.656 -4.824 -5.168 1 93.56 57 GLY A N 1
ATOM 424 C CA . GLY A 1 57 ? -10.812 -5.164 -5.98 1 93.56 57 GLY A CA 1
ATOM 425 C C . GLY A 1 57 ? -11.773 -6.121 -5.293 1 93.56 57 GLY A C 1
ATOM 426 O O . GLY A 1 57 ? -11.938 -6.066 -4.074 1 93.56 57 GLY A O 1
ATOM 427 N N . TRP A 1 58 ? -12.375 -6.934 -6.168 1 93.19 58 TRP A N 1
ATOM 428 C CA . TRP A 1 58 ? -13.492 -7.73 -5.676 1 93.19 58 TRP A CA 1
ATOM 429 C C . TRP A 1 58 ? -13.25 -9.219 -5.91 1 93.19 58 TRP A C 1
ATOM 431 O O . TRP A 1 58 ? -12.852 -9.625 -7.004 1 93.19 58 TRP A O 1
ATOM 441 N N . ALA A 1 59 ? -13.492 -10.008 -4.863 1 94.69 59 ALA A N 1
ATOM 442 C CA . ALA A 1 59 ? -13.398 -11.461 -4.973 1 94.69 59 ALA A CA 1
ATOM 443 C C . ALA A 1 59 ? -14.648 -12.047 -5.621 1 94.69 59 ALA A C 1
ATOM 445 O O . ALA A 1 59 ? -14.594 -13.102 -6.258 1 94.69 59 ALA A O 1
ATOM 446 N N . ASP A 1 60 ? -15.648 -11.398 -5.418 1 92.06 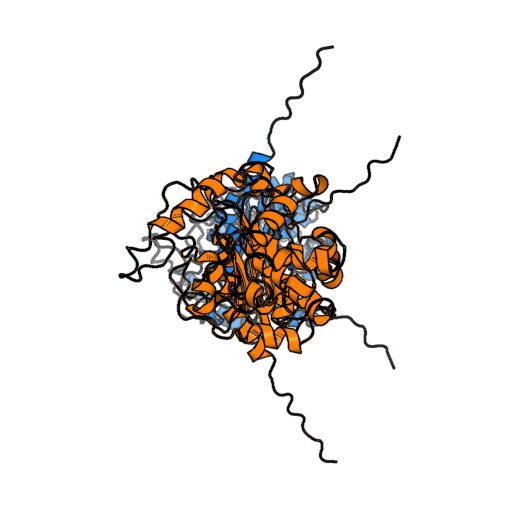60 ASP A N 1
ATOM 447 C CA . ASP A 1 60 ? -16.938 -11.641 -6.07 1 92.06 60 ASP A CA 1
ATOM 448 C C . ASP A 1 60 ? -17.797 -10.383 -6.055 1 92.06 60 ASP A C 1
ATOM 450 O O . ASP A 1 60 ? -17.375 -9.336 -5.562 1 92.06 60 ASP A O 1
ATOM 454 N N . PRO A 1 61 ? -19 -10.445 -6.637 1 85.06 61 PRO A N 1
ATOM 455 C CA . PRO A 1 61 ? -19.781 -9.219 -6.746 1 85.06 61 PRO A CA 1
ATOM 456 C C . PRO A 1 61 ? -20.062 -8.57 -5.395 1 85.06 61 PRO A C 1
ATOM 458 O O . PRO A 1 61 ? -20.297 -7.359 -5.316 1 85.06 61 PRO A O 1
ATOM 461 N N . GLU A 1 62 ? -19.953 -9.281 -4.312 1 88.44 62 GLU A N 1
ATOM 462 C CA . GLU A 1 62 ? -20.391 -8.734 -3.031 1 88.44 62 GLU A CA 1
ATOM 463 C C . GLU A 1 62 ? -19.234 -8.75 -2.018 1 88.44 62 GLU A C 1
ATOM 465 O O . GLU A 1 62 ? -19.391 -8.242 -0.903 1 88.44 62 GLU A O 1
ATOM 470 N N . ARG A 1 63 ? -18.219 -9.32 -2.402 1 91.06 63 ARG A N 1
ATOM 471 C CA . ARG A 1 63 ? -17.109 -9.484 -1.456 1 91.06 63 ARG A CA 1
ATOM 472 C C . ARG A 1 63 ? -15.82 -8.906 -2.018 1 91.06 63 ARG A C 1
ATOM 474 O O . ARG A 1 63 ? -15.422 -9.234 -3.139 1 91.06 63 ARG A O 1
ATOM 481 N N . ARG A 1 64 ? -15.156 -8.109 -1.223 1 92.25 64 ARG A N 1
ATOM 482 C CA . ARG A 1 64 ? -13.859 -7.547 -1.603 1 92.25 64 ARG A CA 1
ATOM 483 C C . ARG A 1 64 ? -12.75 -8.586 -1.455 1 92.25 64 ARG A C 1
ATOM 485 O O . ARG A 1 64 ? -12.859 -9.508 -0.643 1 92.25 64 ARG A O 1
ATOM 492 N N . TRP A 1 65 ? -11.758 -8.438 -2.283 1 95.56 65 TRP A N 1
ATOM 493 C CA . TRP A 1 65 ? -10.562 -9.258 -2.121 1 95.56 65 TRP A CA 1
ATOM 494 C C . TRP A 1 65 ? -9.906 -9 -0.769 1 95.56 65 TRP A C 1
ATOM 496 O O . TRP A 1 65 ? -9.852 -7.859 -0.303 1 95.56 65 TRP A O 1
ATOM 506 N N . ARG A 1 66 ? -9.477 -10.023 -0.105 1 93.94 66 ARG A N 1
ATOM 507 C CA . ARG A 1 66 ? -8.773 -9.938 1.169 1 93.94 66 ARG A CA 1
ATOM 508 C C . ARG A 1 66 ? -7.395 -10.578 1.076 1 93.94 66 ARG A C 1
ATOM 510 O O . ARG A 1 66 ? -7.023 -11.117 0.031 1 93.94 66 ARG A O 1
ATOM 517 N N . SER A 1 67 ? -6.695 -10.5 2.186 1 93.75 67 SER A N 1
ATOM 518 C CA . SER A 1 67 ? -5.316 -10.977 2.24 1 93.75 67 SER A CA 1
ATOM 519 C C . SER A 1 67 ? -5.238 -12.477 1.991 1 93.75 67 SER A C 1
ATOM 521 O O . SER A 1 67 ? -4.23 -12.984 1.488 1 93.75 67 SER A O 1
ATOM 523 N N . ASP A 1 68 ? -6.289 -13.211 2.295 1 95.62 68 ASP A N 1
ATOM 524 C CA . ASP A 1 68 ? -6.234 -14.672 2.207 1 95.62 68 ASP A CA 1
ATOM 525 C C . ASP A 1 68 ? -7.082 -15.18 1.043 1 95.62 68 ASP A C 1
ATOM 527 O O . ASP A 1 68 ? -7.312 -16.391 0.92 1 95.62 68 ASP A O 1
ATOM 531 N N . THR A 1 69 ? -7.57 -14.242 0.232 1 97.19 69 THR A N 1
ATOM 532 C CA . THR A 1 69 ? -8.344 -14.656 -0.931 1 97.19 69 THR A CA 1
ATOM 533 C C . THR A 1 69 ? -7.48 -15.469 -1.892 1 97.19 69 THR A C 1
ATOM 535 O O . THR A 1 69 ? -6.324 -15.125 -2.139 1 97.19 69 THR A O 1
ATOM 538 N N . MET A 1 70 ? -8.039 -16.562 -2.32 1 97.06 70 MET A N 1
ATOM 539 C CA . MET A 1 70 ? -7.375 -17.406 -3.314 1 97.06 70 MET A CA 1
ATOM 540 C C . MET A 1 70 ? -8.227 -17.531 -4.574 1 97.06 70 MET A C 1
ATOM 542 O O . MET A 1 70 ? -9.414 -17.219 -4.559 1 97.06 70 MET A O 1
ATOM 546 N N . ALA A 1 71 ? -7.574 -17.953 -5.699 1 95.06 71 ALA A N 1
ATOM 547 C CA . ALA A 1 71 ? -8.289 -18.125 -6.957 1 95.06 71 ALA A CA 1
ATOM 548 C C . ALA A 1 71 ? -7.73 -19.297 -7.758 1 95.06 71 ALA A C 1
ATOM 550 O O . ALA A 1 71 ? -6.605 -19.734 -7.512 1 95.06 71 ALA A O 1
ATOM 551 N N . LEU A 1 72 ? -8.602 -19.844 -8.594 1 93.25 72 LEU A N 1
ATOM 552 C CA . LEU A 1 72 ? -8.133 -20.766 -9.625 1 93.25 72 LEU A CA 1
ATOM 553 C C . LEU A 1 72 ? -7.176 -20.062 -10.586 1 93.25 72 LEU A C 1
ATOM 555 O O . LEU A 1 72 ? -7.508 -19.016 -11.148 1 93.25 72 LEU A O 1
ATOM 559 N N . THR A 1 73 ? -6.004 -20.656 -10.766 1 92.81 73 THR A N 1
ATOM 560 C CA . THR A 1 73 ? -4.961 -19.938 -11.492 1 92.81 73 THR A CA 1
ATOM 561 C C . THR A 1 73 ? -4.57 -20.688 -12.758 1 92.81 73 THR A C 1
ATOM 563 O O . THR A 1 73 ? -3.582 -20.344 -13.406 1 92.81 73 THR A O 1
ATOM 566 N N . TYR A 1 74 ? -5.238 -21.719 -13.055 1 89.81 74 TYR A N 1
ATOM 567 C CA . TYR A 1 74 ? -5.066 -22.484 -14.281 1 89.81 74 TYR A CA 1
ATOM 568 C C . TYR A 1 74 ? -3.633 -22.984 -14.414 1 89.81 74 TYR A C 1
ATOM 570 O O . TYR A 1 74 ? -3.121 -23.672 -13.531 1 89.81 74 TYR A O 1
ATOM 578 N N . SER A 1 75 ? -2.955 -22.688 -15.438 1 92.31 75 SER A N 1
ATOM 579 C CA . SER A 1 75 ? -1.691 -23.328 -15.789 1 92.31 75 SER A CA 1
ATOM 580 C C . SER A 1 75 ? -0.6 -23 -14.781 1 92.31 75 SER A C 1
ATOM 582 O O . SER A 1 75 ? 0.504 -23.531 -14.844 1 92.31 75 SER A O 1
ATOM 584 N N . THR A 1 76 ? -0.831 -22.141 -13.836 1 94.94 76 THR A N 1
ATOM 585 C CA . THR A 1 76 ? 0.173 -21.859 -12.812 1 94.94 76 THR A CA 1
ATOM 586 C C . THR A 1 76 ? 0.5 -23.125 -12.016 1 94.94 76 THR A C 1
ATOM 588 O O . THR A 1 76 ? 1.611 -23.266 -11.5 1 94.94 76 THR A O 1
ATOM 591 N N . GLY A 1 77 ? -0.396 -24.016 -11.984 1 96.56 77 GLY A N 1
ATOM 592 C CA . GLY A 1 77 ? -0.224 -25.25 -11.242 1 96.56 77 GLY A CA 1
ATOM 593 C C . GLY A 1 77 ? 0.889 -26.125 -11.789 1 96.56 77 GLY A C 1
ATOM 594 O O . GLY A 1 77 ? 1.473 -26.922 -11.055 1 96.56 77 GLY A O 1
ATOM 595 N N . LYS A 1 78 ? 1.174 -25.984 -13.07 1 97.25 78 LYS A N 1
ATOM 596 C CA . LYS A 1 78 ? 2.23 -26.781 -13.672 1 97.25 78 LYS A CA 1
ATOM 597 C C . LYS A 1 78 ? 3.58 -26.5 -13.023 1 97.25 78 LYS A C 1
ATOM 599 O O . LYS A 1 78 ? 4.34 -27.422 -12.727 1 97.25 78 LYS A O 1
ATOM 604 N N . GLY A 1 79 ? 3.805 -25.234 -12.75 1 98 79 GLY A N 1
ATOM 605 C CA . GLY A 1 79 ? 5.035 -24.906 -12.055 1 98 79 GLY A CA 1
ATOM 606 C C . GLY A 1 79 ? 5.086 -25.438 -10.641 1 98 79 GLY A C 1
ATOM 607 O O . GLY A 1 79 ? 6.141 -25.859 -10.164 1 98 79 GLY A O 1
ATOM 608 N N . VAL A 1 80 ? 3.986 -25.422 -10 1 98.5 80 VAL A N 1
ATOM 609 C CA . VAL A 1 80 ? 3.902 -25.953 -8.641 1 98.5 80 VAL A CA 1
ATOM 610 C C . VAL A 1 80 ? 4.152 -27.453 -8.648 1 98.5 80 VAL A C 1
ATOM 612 O O . VAL A 1 80 ? 4.934 -27.969 -7.844 1 98.5 80 VAL A O 1
ATOM 615 N N . ALA A 1 81 ? 3.529 -28.141 -9.57 1 98.5 81 ALA A N 1
ATOM 616 C CA . ALA A 1 81 ? 3.748 -29.578 -9.711 1 98.5 81 ALA A CA 1
ATOM 617 C C . ALA A 1 81 ? 5.207 -29.891 -10.031 1 98.5 81 ALA A C 1
ATOM 619 O O . ALA A 1 81 ? 5.785 -30.828 -9.5 1 98.5 81 ALA A O 1
ATOM 620 N N . ALA A 1 82 ? 5.77 -29.109 -10.914 1 98.62 82 ALA A N 1
ATOM 621 C CA . ALA A 1 82 ? 7.176 -29.281 -11.266 1 98.62 82 ALA A CA 1
ATOM 622 C C . ALA A 1 82 ? 8.07 -29.125 -10.039 1 98.62 82 ALA A C 1
ATOM 624 O O . ALA A 1 82 ? 9.039 -29.859 -9.875 1 98.62 82 ALA A O 1
ATOM 625 N N . THR A 1 83 ? 7.754 -28.141 -9.219 1 98.81 83 THR A N 1
ATOM 626 C CA . THR A 1 83 ? 8.555 -27.922 -8.016 1 98.81 83 THR A CA 1
ATOM 627 C C . THR A 1 83 ? 8.469 -29.125 -7.078 1 98.81 83 THR A C 1
ATOM 629 O O . THR A 1 83 ? 9.461 -29.516 -6.477 1 98.81 83 THR A O 1
ATOM 632 N N . VAL A 1 84 ? 7.316 -29.688 -6.953 1 98.69 84 VAL A N 1
ATOM 633 C CA . VAL A 1 84 ? 7.148 -30.906 -6.176 1 98.69 84 VAL A CA 1
ATOM 634 C C . VAL A 1 84 ? 8.047 -32 -6.738 1 98.69 84 VAL A C 1
ATOM 636 O O . VAL A 1 84 ? 8.727 -32.719 -5.988 1 98.69 84 VAL A O 1
ATOM 639 N N . ALA A 1 85 ? 8.055 -32.156 -8.055 1 98.75 85 ALA A N 1
ATOM 640 C CA . ALA A 1 85 ? 8.906 -33.156 -8.688 1 98.75 85 ALA A CA 1
ATOM 641 C C . ALA A 1 85 ? 10.375 -32.938 -8.344 1 98.75 85 ALA A C 1
ATOM 643 O O . ALA A 1 85 ? 11.102 -33.875 -8.031 1 98.75 85 ALA A O 1
ATOM 644 N N . HIS A 1 86 ? 10.781 -31.703 -8.375 1 98.81 86 HIS A N 1
ATOM 645 C CA . HIS A 1 86 ? 12.18 -31.391 -8.094 1 98.81 86 HIS A CA 1
ATOM 646 C C . HIS A 1 86 ? 12.523 -31.688 -6.633 1 98.81 86 HIS A C 1
ATOM 648 O O . HIS A 1 86 ? 13.648 -32.094 -6.324 1 98.81 86 HIS A O 1
ATOM 654 N N . ARG A 1 87 ? 11.562 -31.422 -5.727 1 98.75 87 ARG A N 1
ATOM 655 C CA . ARG A 1 87 ? 11.75 -31.812 -4.332 1 98.75 87 ARG A CA 1
ATOM 656 C C . ARG A 1 87 ? 11.992 -33.312 -4.203 1 98.75 87 ARG A C 1
ATOM 658 O O . ARG A 1 87 ? 12.906 -33.75 -3.49 1 98.75 87 ARG A O 1
ATOM 665 N N . LEU A 1 88 ? 11.234 -34.094 -4.91 1 98.75 88 LEU A N 1
ATOM 666 C CA . LEU A 1 88 ? 11.344 -35.531 -4.863 1 98.75 88 LEU A CA 1
ATOM 667 C C . LEU A 1 88 ? 12.641 -36 -5.52 1 98.75 88 LEU A C 1
ATOM 669 O O . LEU A 1 88 ? 13.242 -37 -5.086 1 98.75 88 LEU A O 1
ATOM 673 N N . ILE A 1 89 ? 13.07 -35.344 -6.547 1 98.5 89 ILE A N 1
ATOM 674 C CA . ILE A 1 89 ? 14.32 -35.656 -7.227 1 98.5 89 ILE A CA 1
ATOM 675 C C . ILE A 1 89 ? 15.5 -35.406 -6.293 1 98.5 89 ILE A C 1
ATOM 677 O O . ILE A 1 89 ? 16.406 -36.219 -6.172 1 98.5 89 ILE A O 1
ATOM 681 N N . GLU A 1 90 ? 15.422 -34.281 -5.633 1 96.88 90 GLU A N 1
ATOM 682 C CA . GLU A 1 90 ? 16.484 -33.938 -4.695 1 96.88 90 GLU A CA 1
ATOM 683 C C . GLU A 1 90 ? 16.594 -34.969 -3.582 1 96.88 90 GLU A C 1
ATOM 685 O O . GLU A 1 90 ? 17.703 -35.281 -3.125 1 96.88 90 GLU A O 1
ATOM 690 N N . ARG A 1 91 ? 15.523 -35.5 -3.193 1 96.19 91 ARG A N 1
ATOM 691 C CA . ARG A 1 91 ? 15.484 -36.469 -2.102 1 96.19 91 ARG A CA 1
ATOM 692 C C . ARG A 1 91 ? 15.844 -37.844 -2.6 1 96.19 91 ARG A C 1
ATOM 694 O O . ARG A 1 91 ? 15.969 -38.781 -1.804 1 96.19 91 ARG A O 1
ATOM 701 N N . GLY A 1 92 ? 15.922 -38 -3.846 1 97.5 92 GLY A N 1
ATOM 702 C CA . GLY A 1 92 ? 16.281 -39.281 -4.426 1 97.5 92 GLY A CA 1
ATOM 703 C C . GLY A 1 92 ? 15.094 -40.219 -4.625 1 97.5 92 GLY A C 1
ATOM 704 O O . GLY A 1 92 ? 15.266 -41.375 -4.953 1 97.5 92 GLY A O 1
ATOM 705 N N . VAL A 1 93 ? 13.906 -39.719 -4.457 1 98.44 93 VAL A N 1
ATOM 706 C CA . VAL A 1 93 ? 12.688 -40.5 -4.645 1 98.44 93 VAL A CA 1
ATOM 707 C C . VAL A 1 93 ? 12.398 -40.656 -6.137 1 98.44 93 VAL A C 1
ATOM 709 O O . VAL A 1 93 ? 11.891 -41.688 -6.574 1 98.44 93 VAL A O 1
ATOM 712 N N . LEU A 1 94 ? 12.703 -39.625 -6.895 1 98.5 94 LEU A N 1
ATOM 713 C CA . LEU A 1 94 ? 12.648 -39.656 -8.352 1 98.5 94 LEU A CA 1
ATOM 714 C C . LEU A 1 94 ? 14.031 -39.406 -8.945 1 98.5 94 LEU A C 1
ATOM 716 O O . LEU A 1 94 ? 14.898 -38.812 -8.289 1 98.5 94 LEU A O 1
ATOM 720 N N . ASP A 1 95 ? 14.242 -39.875 -10.102 1 98.5 95 ASP A N 1
ATOM 721 C CA . ASP A 1 95 ? 15.438 -39.625 -10.891 1 98.5 95 ASP A CA 1
ATOM 722 C C . ASP A 1 95 ? 15.078 -39 -12.25 1 98.5 95 ASP A C 1
ATOM 724 O O . ASP A 1 95 ? 14.305 -39.594 -13.008 1 98.5 95 ASP A O 1
ATOM 728 N N . LEU A 1 96 ? 15.664 -37.906 -12.508 1 97.94 96 LEU A N 1
ATOM 729 C CA . LEU A 1 96 ? 15.344 -37.125 -13.695 1 97.94 96 LEU A CA 1
ATOM 730 C C . LEU A 1 96 ? 15.547 -37.969 -14.961 1 97.94 96 LEU A C 1
ATOM 732 O O . LEU A 1 96 ? 14.82 -37.812 -15.938 1 97.94 96 LEU A O 1
ATOM 736 N N . ASP A 1 97 ? 16.469 -38.812 -14.953 1 98.25 97 ASP A N 1
ATOM 737 C CA . ASP A 1 97 ? 16.844 -39.531 -16.188 1 98.25 97 ASP A CA 1
ATOM 738 C C . ASP A 1 97 ? 16.375 -40.969 -16.141 1 98.25 97 ASP A C 1
ATOM 740 O O . ASP A 1 97 ? 16.641 -41.75 -17.078 1 98.25 97 ASP A O 1
ATOM 744 N N . ALA A 1 98 ? 15.664 -41.375 -15.148 1 98.69 98 ALA A N 1
ATOM 745 C CA . ALA A 1 98 ? 15.062 -42.688 -15.109 1 98.69 98 ALA A CA 1
ATOM 746 C C . ALA A 1 98 ? 13.797 -42.75 -15.961 1 98.69 98 ALA A C 1
ATOM 748 O O . ALA A 1 98 ? 13.055 -41.781 -16.047 1 98.69 98 ALA A O 1
ATOM 749 N N . PRO A 1 99 ? 13.609 -43.938 -16.562 1 98.75 99 PRO A N 1
ATOM 750 C CA . PRO A 1 99 ? 12.32 -44.094 -17.25 1 98.75 99 PRO A CA 1
ATOM 751 C C . PRO A 1 99 ? 11.133 -43.938 -16.312 1 98.75 99 PRO A C 1
ATOM 753 O O . PRO A 1 99 ? 11.18 -44.406 -15.164 1 98.75 99 PRO A O 1
ATOM 756 N N . VAL A 1 100 ? 10.109 -43.281 -16.797 1 98.81 100 VAL A N 1
ATOM 757 C CA . VAL A 1 100 ? 8.859 -43.156 -16.062 1 98.81 100 VAL A CA 1
ATOM 758 C C . VAL A 1 100 ? 8.367 -44.531 -15.633 1 98.81 100 VAL A C 1
ATOM 760 O O . VAL A 1 100 ? 7.844 -44.688 -14.523 1 98.81 100 VAL A O 1
ATOM 763 N N . ALA A 1 101 ? 8.602 -45.562 -16.422 1 98.5 101 ALA A N 1
ATOM 764 C CA . ALA A 1 101 ? 8.133 -46.938 -16.219 1 98.5 101 ALA A CA 1
ATOM 765 C C . ALA A 1 101 ? 8.766 -47.562 -14.969 1 98.5 101 ALA A C 1
ATOM 767 O O . ALA A 1 101 ? 8.258 -48.531 -14.43 1 98.5 101 ALA A O 1
ATOM 768 N N . THR A 1 102 ? 9.891 -47.062 -14.555 1 98.31 102 THR A N 1
ATOM 769 C CA . THR A 1 102 ? 10.523 -47.5 -13.312 1 98.31 102 THR A CA 1
ATOM 770 C C . THR A 1 102 ? 9.586 -47.312 -12.125 1 98.31 102 THR A C 1
ATOM 772 O O . THR A 1 102 ? 9.57 -48.125 -11.203 1 98.31 102 THR A O 1
ATOM 775 N N . TYR A 1 103 ? 8.82 -46.281 -12.141 1 98.56 103 TYR A N 1
ATOM 776 C CA . TYR A 1 103 ? 7.926 -45.938 -11.039 1 98.56 103 TYR A CA 1
ATOM 777 C C . TYR A 1 103 ? 6.488 -46.344 -11.359 1 98.56 103 TYR A C 1
ATOM 779 O O . TYR A 1 103 ? 5.691 -46.594 -10.453 1 98.56 103 TYR A O 1
ATOM 787 N N . TRP A 1 104 ? 6.188 -46.281 -12.586 1 98.44 104 TRP A N 1
ATOM 788 C CA . TRP A 1 104 ? 4.859 -46.5 -13.148 1 98.44 104 TRP A CA 1
ATOM 789 C C . TRP A 1 104 ? 4.906 -47.531 -14.273 1 98.44 104 TRP A C 1
ATOM 791 O O . TRP A 1 104 ? 4.812 -47.188 -15.453 1 98.44 104 TRP A O 1
ATOM 801 N N . PRO A 1 105 ? 4.953 -48.781 -13.93 1 98.38 105 PRO A N 1
ATOM 802 C CA . PRO A 1 105 ? 5.207 -49.812 -14.922 1 98.38 105 PRO A CA 1
ATOM 803 C C . PRO A 1 105 ? 4.184 -49.812 -16.062 1 98.38 105 PRO A C 1
ATOM 805 O O . PRO A 1 105 ? 4.543 -50.031 -17.219 1 98.38 105 PRO A O 1
ATOM 808 N N . GLU A 1 106 ? 2.893 -49.562 -15.766 1 97.62 106 GLU A N 1
ATOM 809 C CA . GLU A 1 106 ? 1.846 -49.562 -16.781 1 97.62 106 GLU A CA 1
ATOM 810 C C . GLU A 1 106 ? 2.129 -48.5 -17.859 1 97.62 106 GLU A C 1
ATOM 812 O O . GLU A 1 106 ? 1.602 -48.594 -18.969 1 97.62 106 GLU A O 1
ATOM 817 N N . PHE A 1 107 ? 2.932 -47.562 -17.516 1 98.31 107 PHE A N 1
ATOM 818 C CA . PHE A 1 107 ? 3.262 -46.469 -18.422 1 98.31 107 PHE A CA 1
ATOM 819 C C . PHE A 1 107 ? 4.055 -47 -19.625 1 98.31 107 PHE A C 1
ATOM 821 O O . PHE A 1 107 ? 4.082 -46.344 -20.672 1 98.31 107 PHE A O 1
ATOM 828 N N . ALA A 1 108 ? 4.672 -48.156 -19.562 1 98.12 108 ALA A N 1
ATOM 829 C CA . ALA A 1 108 ? 5.555 -48.688 -20.594 1 98.12 108 ALA A CA 1
ATOM 830 C C . ALA A 1 108 ? 4.762 -49.094 -21.828 1 98.12 108 ALA A C 1
ATOM 832 O O . ALA A 1 108 ? 5.34 -49.344 -22.891 1 98.12 108 ALA A O 1
ATOM 833 N N . ALA A 1 109 ? 3.467 -49.156 -21.672 1 97 109 ALA A N 1
ATOM 834 C CA . ALA A 1 109 ? 2.633 -49.625 -22.781 1 97 109 ALA A CA 1
ATOM 835 C C . ALA A 1 109 ? 2.887 -48.781 -24.031 1 97 109 ALA A C 1
ATOM 837 O O . ALA A 1 109 ? 3.258 -47.594 -23.938 1 97 109 ALA A O 1
ATOM 838 N N . ASN A 1 110 ? 2.709 -49.406 -25.156 1 96.88 110 ASN A N 1
ATOM 839 C CA . ASN A 1 110 ? 2.756 -48.781 -26.469 1 96.88 110 ASN A CA 1
ATOM 840 C C . ASN A 1 110 ? 4.109 -48.125 -26.719 1 96.88 110 ASN A C 1
ATOM 842 O O . ASN A 1 110 ? 4.168 -47 -27.234 1 96.88 110 ASN A O 1
ATOM 846 N N . GLY A 1 111 ? 5.188 -48.719 -26.234 1 96.81 111 GLY A N 1
ATOM 847 C CA . GLY A 1 111 ? 6.531 -48.281 -26.609 1 96.81 111 GLY A CA 1
ATOM 848 C C . GLY A 1 111 ? 7.051 -47.125 -25.766 1 96.81 111 GLY A C 1
ATOM 849 O O . GLY A 1 111 ? 7.957 -46.406 -26.188 1 96.81 111 GLY A O 1
ATOM 850 N N . LYS A 1 112 ? 6.512 -46.906 -24.562 1 98.31 112 LYS A N 1
ATOM 851 C CA . LYS A 1 112 ? 6.891 -45.75 -23.781 1 98.31 112 LYS A CA 1
ATOM 852 C C . LYS A 1 112 ? 7.883 -46.125 -22.672 1 98.31 112 LYS A C 1
ATOM 854 O O . LYS A 1 112 ? 8.07 -45.375 -21.719 1 98.31 112 LYS A O 1
ATOM 859 N N . ASP A 1 113 ? 8.547 -47.25 -22.812 1 97.56 113 ASP A N 1
ATOM 860 C CA . ASP A 1 113 ? 9.414 -47.812 -21.781 1 97.56 113 ASP A CA 1
ATOM 861 C C . ASP A 1 113 ? 10.664 -46.938 -21.594 1 97.56 113 ASP A C 1
ATOM 863 O O . ASP A 1 113 ? 11.305 -47 -20.531 1 97.56 113 ASP A O 1
ATOM 867 N N . ALA A 1 114 ? 11 -46.156 -22.609 1 97.69 114 ALA A N 1
ATOM 868 C CA . ALA A 1 114 ? 12.25 -45.406 -22.547 1 97.69 1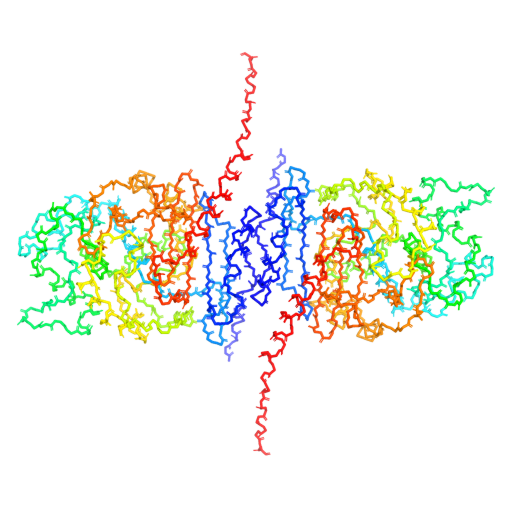14 ALA A CA 1
ATOM 869 C C . ALA A 1 114 ? 11.992 -43.938 -22.219 1 97.69 114 ALA A C 1
ATOM 871 O O . ALA A 1 114 ? 12.93 -43.156 -22.016 1 97.69 114 ALA A O 1
ATOM 872 N N . ILE A 1 115 ? 10.758 -43.469 -22.172 1 98.62 115 ILE A N 1
ATOM 873 C CA . ILE A 1 115 ? 10.453 -42.094 -21.859 1 98.62 115 ILE A CA 1
ATOM 874 C C . ILE A 1 115 ? 10.844 -41.781 -20.406 1 98.62 115 ILE A C 1
ATOM 876 O O . ILE A 1 115 ? 10.453 -42.5 -19.5 1 98.62 115 ILE A O 1
ATOM 880 N N . THR A 1 116 ? 11.594 -40.688 -20.188 1 98.81 116 THR A N 1
ATOM 881 C CA . THR A 1 116 ? 12.148 -40.406 -18.875 1 98.81 116 THR A CA 1
ATOM 882 C C . THR A 1 116 ? 11.32 -39.344 -18.156 1 98.81 116 THR A C 1
ATOM 884 O O . THR A 1 116 ? 10.453 -38.719 -18.766 1 98.81 116 THR A O 1
ATOM 887 N N . VAL A 1 117 ? 11.656 -39.219 -16.828 1 98.81 117 VAL A N 1
ATOM 888 C CA . VAL A 1 117 ? 11.062 -38.156 -16.031 1 98.81 117 VAL A CA 1
ATOM 889 C C . VAL A 1 117 ? 11.43 -36.812 -16.641 1 98.81 117 VAL A C 1
ATOM 891 O O . VAL A 1 117 ? 10.586 -35.906 -16.719 1 98.81 117 VAL A O 1
ATOM 894 N N . ARG A 1 118 ? 12.648 -36.656 -17.156 1 98.5 118 ARG A N 1
ATOM 895 C CA . ARG A 1 118 ? 13.094 -35.438 -17.828 1 98.5 118 ARG A CA 1
ATOM 896 C C . ARG A 1 118 ? 12.211 -35.125 -19.047 1 98.5 118 ARG A C 1
ATOM 898 O O . ARG A 1 118 ? 11.859 -33.969 -19.281 1 98.5 118 ARG A O 1
ATOM 905 N N . ASP A 1 119 ? 11.891 -36.156 -19.766 1 98.31 119 ASP A N 1
ATOM 906 C CA . ASP A 1 119 ? 11.039 -35.969 -20.938 1 98.31 119 ASP A CA 1
ATOM 907 C C . ASP A 1 119 ? 9.664 -35.438 -20.547 1 98.31 119 ASP A C 1
ATOM 909 O O . ASP A 1 119 ? 9.133 -34.562 -21.219 1 98.31 119 ASP A O 1
ATOM 913 N N . VAL A 1 120 ? 9.078 -35.938 -19.484 1 98.62 120 VAL A N 1
ATOM 914 C CA . VAL A 1 120 ? 7.785 -35.469 -18.984 1 98.62 120 VAL A CA 1
ATOM 915 C C . VAL A 1 120 ? 7.879 -34 -18.594 1 98.62 120 VAL A C 1
ATOM 917 O O . VAL A 1 120 ? 7.062 -33.188 -19.016 1 98.62 120 VAL A O 1
ATOM 920 N N . LEU A 1 121 ? 8.938 -33.656 -17.844 1 98.56 121 LEU A N 1
ATOM 921 C CA . LEU A 1 121 ? 9.078 -32.312 -17.328 1 98.56 121 LEU A CA 1
ATOM 922 C C . LEU A 1 121 ? 9.367 -31.328 -18.453 1 98.56 121 LEU A C 1
ATOM 924 O O . LEU A 1 121 ? 9.086 -30.141 -18.328 1 98.56 121 LEU A O 1
ATOM 928 N N . ASN A 1 122 ? 9.883 -31.828 -19.578 1 97.81 122 ASN A N 1
ATOM 929 C CA . ASN A 1 122 ? 10.203 -30.969 -20.703 1 97.81 122 ASN A CA 1
ATOM 930 C C . ASN A 1 122 ? 9.094 -30.984 -21.75 1 97.81 122 ASN A C 1
ATOM 932 O O . ASN A 1 122 ? 9.281 -30.516 -22.875 1 97.81 122 ASN A O 1
ATOM 936 N N . HIS A 1 123 ? 7.996 -31.578 -21.453 1 97.25 123 HIS A N 1
ATOM 937 C CA . HIS A 1 123 ? 6.863 -31.688 -22.375 1 97.25 123 HIS A CA 1
ATOM 938 C C . HIS A 1 123 ? 7.246 -32.469 -23.641 1 97.25 123 HIS A C 1
ATOM 940 O O . HIS A 1 123 ? 6.895 -32.031 -24.75 1 97.25 123 HIS A O 1
ATOM 946 N N . ARG A 1 124 ? 7.938 -33.562 -23.406 1 97.12 124 ARG A N 1
ATOM 947 C CA . ARG A 1 124 ? 8.398 -34.375 -24.516 1 97.12 124 ARG A CA 1
ATOM 948 C C . ARG A 1 124 ? 7.914 -35.812 -24.391 1 97.12 124 ARG A C 1
ATOM 950 O O . ARG A 1 124 ? 8.523 -36.719 -24.938 1 97.12 124 ARG A O 1
ATOM 957 N N . ALA A 1 125 ? 6.867 -36.031 -23.672 1 98 125 ALA A N 1
ATOM 958 C CA . ALA A 1 125 ? 6.359 -37.375 -23.469 1 98 125 ALA A CA 1
ATOM 959 C C . ALA A 1 125 ? 5.449 -37.812 -24.625 1 98 125 ALA A C 1
ATOM 961 O O . ALA A 1 125 ? 5.199 -39 -24.828 1 98 125 ALA A O 1
ATOM 962 N N . GLY A 1 126 ? 4.922 -36.781 -25.359 1 97 126 GLY A N 1
ATOM 963 C CA . GLY A 1 126 ? 4.059 -37.062 -26.484 1 97 126 GLY A CA 1
ATOM 964 C C . GLY A 1 126 ? 2.654 -37.469 -26.062 1 97 126 GLY A C 1
ATOM 965 O O . GLY A 1 126 ? 1.97 -38.188 -26.797 1 97 126 GLY A O 1
ATOM 966 N N . LEU A 1 127 ? 2.246 -37.062 -24.922 1 97.38 127 LEU A N 1
ATOM 967 C CA . LEU A 1 127 ? 0.956 -37.469 -24.375 1 97.38 127 LEU A CA 1
ATOM 968 C C . LEU A 1 127 ? 0.069 -36.25 -24.125 1 97.38 127 LEU A C 1
ATOM 970 O O . LEU A 1 127 ? -0.628 -36.188 -23.109 1 97.38 127 LEU A O 1
ATOM 974 N N . GLN A 1 128 ? 0.104 -35.25 -25 1 93.69 128 GLN A N 1
ATOM 975 C CA . GLN A 1 128 ? -0.598 -34 -24.797 1 93.69 128 GLN A CA 1
ATOM 976 C C . GLN A 1 128 ? -2.076 -34.125 -25.156 1 93.69 128 GLN A C 1
ATOM 978 O O . GLN A 1 128 ? -2.887 -33.25 -24.781 1 93.69 128 GLN A O 1
ATOM 983 N N . ARG A 1 129 ? -2.506 -35.125 -25.844 1 90 129 ARG A N 1
ATOM 984 C CA . ARG A 1 129 ? -3.857 -35.219 -26.375 1 90 129 ARG A CA 1
ATOM 985 C C . ARG A 1 129 ? -4.793 -35.906 -25.375 1 90 129 ARG A C 1
ATOM 987 O O . ARG A 1 129 ? -4.473 -36.969 -24.844 1 90 129 ARG A O 1
ATOM 994 N N . ILE A 1 130 ? -5.938 -35.25 -25.234 1 88.31 130 ILE A N 1
ATOM 995 C CA . ILE A 1 130 ? -6.938 -35.875 -24.375 1 88.31 130 ILE A CA 1
ATOM 996 C C . ILE A 1 130 ? -8.078 -36.438 -25.219 1 88.31 130 ILE A C 1
ATOM 998 O O . ILE A 1 130 ? -8.781 -37.344 -24.812 1 88.31 130 ILE A O 1
ATOM 1002 N N . ARG A 1 131 ? -8.281 -35.844 -26.312 1 84.12 131 ARG A N 1
ATOM 1003 C CA . ARG A 1 131 ? -9.32 -36.312 -27.203 1 84.12 131 ARG A CA 1
ATOM 1004 C C . ARG A 1 131 ? -8.992 -37.75 -27.703 1 84.12 131 ARG A C 1
ATOM 1006 O O . ARG A 1 131 ? -7.863 -38.031 -28.094 1 84.12 131 ARG A O 1
ATOM 1013 N N . GLY A 1 132 ? -9.953 -38.562 -27.672 1 85.62 132 GLY A N 1
ATOM 1014 C CA . GLY A 1 132 ? -9.797 -39.906 -28.203 1 85.62 132 GLY A CA 1
ATOM 1015 C C . GLY A 1 132 ? -9.242 -40.875 -27.188 1 85.62 132 GLY A C 1
ATOM 1016 O O . GLY A 1 132 ? -9.109 -42.062 -27.469 1 85.62 132 GLY A O 1
ATOM 1017 N N . LEU A 1 133 ? -8.945 -40.344 -26.031 1 89.69 133 LEU A N 1
ATOM 1018 C CA . LEU A 1 133 ? -8.516 -41.281 -24.984 1 89.69 133 LEU A CA 1
ATOM 1019 C C . LEU A 1 133 ? -9.641 -42.219 -24.609 1 89.69 133 LEU A C 1
ATOM 1021 O O . LEU A 1 133 ? -10.805 -41.844 -24.562 1 89.69 133 LEU A O 1
ATOM 1025 N N . VAL A 1 134 ? -9.227 -43.438 -24.328 1 88.94 134 VAL A N 1
ATOM 1026 C CA . VAL A 1 134 ? -10.211 -44.469 -24.031 1 88.94 134 VAL A CA 1
ATOM 1027 C C . VAL A 1 134 ? -9.859 -45.156 -22.719 1 88.94 134 VAL A C 1
ATOM 1029 O O . VAL A 1 134 ? -8.711 -45.125 -22.281 1 88.94 134 VAL A O 1
ATOM 1032 N N . ASP A 1 135 ? -10.828 -45.781 -22.094 1 89.94 135 ASP A N 1
ATOM 1033 C CA . ASP A 1 135 ? -10.602 -46.562 -20.891 1 89.94 135 ASP A CA 1
ATOM 1034 C C . ASP A 1 135 ? -10.141 -47.969 -21.234 1 89.94 135 ASP A C 1
ATOM 1036 O O . ASP A 1 135 ? -9.805 -48.25 -22.391 1 89.94 135 ASP A O 1
ATOM 1040 N N . SER A 1 136 ? -10.039 -48.812 -20.156 1 87.19 136 SER A N 1
ATOM 1041 C CA . SER A 1 136 ? -9.508 -50.156 -20.328 1 87.19 136 SER A CA 1
ATOM 1042 C C . SER A 1 136 ? -10.398 -51 -21.25 1 87.19 136 SER A C 1
ATOM 1044 O O . SER A 1 136 ? -9.953 -52 -21.812 1 87.19 136 SER A O 1
ATOM 1046 N N . GLN A 1 137 ? -11.656 -50.531 -21.406 1 90.38 137 GLN A N 1
ATOM 1047 C CA . GLN A 1 137 ? -12.602 -51.25 -22.234 1 90.38 137 GLN A CA 1
ATOM 1048 C C . GLN A 1 137 ? -12.672 -50.656 -23.641 1 90.38 137 GLN A C 1
ATOM 1050 O O . GLN A 1 137 ? -13.461 -51.125 -24.469 1 90.38 137 GLN A O 1
ATOM 1055 N N . GLY A 1 138 ? -11.961 -49.688 -23.844 1 90.44 138 GLY A N 1
ATOM 1056 C CA . GLY A 1 138 ? -11.938 -49.062 -25.156 1 90.44 138 GLY A CA 1
ATOM 1057 C C . GLY A 1 138 ? -12.992 -48 -25.328 1 90.44 138 GLY A C 1
ATOM 1058 O O . GLY A 1 138 ? -13.203 -47.469 -26.438 1 90.44 138 GLY A O 1
ATOM 1059 N N . THR A 1 139 ? -13.617 -47.656 -24.297 1 93.38 139 THR A N 1
ATOM 1060 C CA . THR A 1 139 ? -14.648 -46.625 -24.328 1 93.38 139 THR A CA 1
ATOM 1061 C C . THR A 1 139 ? -14.023 -45.25 -24.172 1 93.38 139 THR A C 1
ATOM 1063 O O . THR A 1 139 ? -13.211 -45 -23.266 1 93.38 139 THR A O 1
ATOM 1066 N N . PRO A 1 140 ? -14.484 -44.375 -25.047 1 92.25 140 PRO A N 1
ATOM 1067 C CA . PRO A 1 140 ? -13.969 -43 -24.891 1 92.25 140 PRO A CA 1
ATOM 1068 C C . PRO A 1 140 ? -14.258 -42.406 -23.516 1 92.25 140 PRO A C 1
ATOM 1070 O O . PRO A 1 140 ? -15.344 -42.625 -22.969 1 92.25 140 PRO A O 1
ATOM 1073 N N . LEU A 1 141 ? -13.258 -41.688 -22.984 1 91.5 141 LEU A N 1
ATOM 1074 C CA . LEU A 1 141 ? -13.461 -41.031 -21.688 1 91.5 141 LEU A CA 1
ATOM 1075 C C . LEU A 1 141 ? -14.477 -39.906 -21.781 1 91.5 141 LEU A C 1
ATOM 1077 O O . LEU A 1 141 ? -14.398 -39.094 -22.703 1 91.5 141 LEU A O 1
ATOM 1081 N N . ASP A 1 142 ? -15.422 -39.875 -20.891 1 87.31 142 ASP A N 1
ATOM 1082 C CA . ASP A 1 142 ? -16.328 -38.75 -20.812 1 87.31 142 ASP A CA 1
ATOM 1083 C C . ASP A 1 142 ? -15.742 -37.625 -19.922 1 87.31 142 ASP A C 1
ATOM 1085 O O . ASP A 1 142 ? -14.594 -37.719 -19.484 1 87.31 142 ASP A O 1
ATOM 1089 N N . GLU A 1 143 ? -16.516 -36.625 -19.766 1 82.19 143 GLU A N 1
ATOM 1090 C CA . GLU A 1 143 ? -16.031 -35.438 -19.031 1 82.19 143 GLU A CA 1
ATOM 1091 C C . GLU A 1 143 ? -15.664 -35.781 -17.594 1 82.19 143 GLU A C 1
ATOM 1093 O O . GLU A 1 143 ? -14.656 -35.312 -17.078 1 82.19 143 GLU A O 1
ATOM 1098 N N . ASP A 1 144 ? -16.438 -36.594 -16.984 1 84.88 144 ASP A N 1
ATOM 1099 C CA . ASP A 1 144 ? -16.188 -36.969 -15.609 1 84.88 144 ASP A CA 1
ATOM 1100 C C . ASP A 1 144 ? -14.891 -37.781 -15.5 1 84.88 144 ASP A C 1
ATOM 1102 O O . ASP A 1 144 ? -14.117 -37.625 -14.555 1 84.88 144 ASP A O 1
ATOM 1106 N N . ALA A 1 145 ? -14.711 -38.688 -16.469 1 88.62 145 ALA A N 1
ATOM 1107 C CA . ALA A 1 145 ? -13.508 -39.5 -16.469 1 88.62 145 ALA A CA 1
ATOM 1108 C C . ALA A 1 145 ? -12.258 -38.656 -16.734 1 88.62 145 ALA A C 1
ATOM 1110 O O . ALA A 1 145 ? -11.188 -38.938 -16.203 1 88.62 145 ALA A O 1
ATOM 1111 N N . LEU A 1 146 ? -12.43 -37.688 -17.516 1 87.19 146 LEU A N 1
ATOM 1112 C CA . LEU A 1 146 ? -11.312 -36.781 -17.828 1 87.19 146 LEU A CA 1
ATOM 1113 C C . LEU A 1 146 ? -10.922 -35.969 -16.594 1 87.19 146 LEU A C 1
ATOM 1115 O O . LEU A 1 146 ? -9.758 -35.594 -16.453 1 87.19 146 LEU A O 1
ATOM 1119 N N . LEU A 1 147 ? -11.867 -35.781 -15.68 1 86.81 147 LEU A N 1
ATOM 1120 C CA . LEU A 1 147 ? -11.609 -34.969 -14.484 1 86.81 147 LEU A CA 1
ATOM 1121 C C . LEU A 1 147 ? -11.18 -35.875 -13.32 1 86.81 147 LEU A C 1
ATOM 1123 O O . LEU A 1 147 ? -10.805 -35.375 -12.258 1 86.81 147 LEU A O 1
ATOM 1127 N N . ASP A 1 148 ? -11.25 -37.125 -13.539 1 89.62 148 ASP A N 1
ATOM 1128 C CA . ASP A 1 148 ? -10.789 -38.094 -12.539 1 89.62 148 ASP A CA 1
ATOM 1129 C C . ASP A 1 148 ? -9.32 -38.438 -12.75 1 89.62 148 ASP A C 1
ATOM 1131 O O . ASP A 1 148 ? -8.961 -39 -13.797 1 89.62 148 ASP A O 1
ATOM 1135 N N . HIS A 1 149 ? -8.555 -38.219 -11.766 1 93.31 149 HIS A N 1
ATOM 1136 C CA . HIS A 1 149 ? -7.109 -38.406 -11.898 1 93.31 149 HIS A CA 1
ATOM 1137 C C . HIS A 1 149 ? -6.766 -39.812 -12.328 1 93.31 149 HIS A C 1
ATOM 1139 O O . HIS A 1 149 ? -5.992 -40.031 -13.273 1 93.31 149 HIS A O 1
ATOM 1145 N N . ASP A 1 150 ? -7.316 -40.812 -11.664 1 94.75 150 ASP A N 1
ATOM 1146 C CA . ASP A 1 150 ? -6.953 -42.188 -11.922 1 94.75 150 ASP A CA 1
ATOM 1147 C C . ASP A 1 150 ? -7.367 -42.625 -13.336 1 94.75 150 ASP A C 1
ATOM 1149 O O . ASP A 1 150 ? -6.621 -43.312 -14.016 1 94.75 150 ASP A O 1
ATOM 1153 N N . SER A 1 151 ? -8.539 -42.125 -13.695 1 94.56 151 SER A N 1
ATOM 1154 C CA . SER A 1 151 ? -9.023 -42.469 -15.031 1 94.56 151 SER A CA 1
ATOM 1155 C C . SER A 1 151 ? -8.133 -41.875 -16.109 1 94.56 151 SER A C 1
ATOM 1157 O O . SER A 1 151 ? -7.746 -42.531 -17.062 1 94.56 151 SER A O 1
ATOM 1159 N N . LEU A 1 152 ? -7.832 -40.656 -15.953 1 94.62 152 LEU A N 1
ATOM 1160 C CA . LEU A 1 152 ? -7 -39.969 -16.938 1 94.62 152 LEU A CA 1
ATOM 1161 C C . LEU A 1 152 ? -5.59 -40.562 -16.953 1 94.62 152 LEU A C 1
ATOM 1163 O O . LEU A 1 152 ? -5.02 -40.781 -18.031 1 94.62 152 LEU A O 1
ATOM 1167 N N . ALA A 1 153 ? -5.031 -40.844 -15.805 1 97.19 153 ALA A N 1
ATOM 1168 C CA . ALA A 1 153 ? -3.691 -41.438 -15.711 1 97.19 153 ALA A CA 1
ATOM 1169 C C . ALA A 1 153 ? -3.631 -42.781 -16.406 1 97.19 153 ALA A C 1
ATOM 1171 O O . ALA A 1 153 ? -2.689 -43.062 -17.156 1 97.19 153 ALA A O 1
ATOM 1172 N N . ALA A 1 154 ? -4.605 -43.562 -16.188 1 97.5 154 ALA A N 1
ATOM 1173 C CA . ALA A 1 154 ? -4.648 -44.906 -16.797 1 97.5 154 ALA A CA 1
ATOM 1174 C C . ALA A 1 154 ? -4.75 -44.781 -18.328 1 97.5 154 ALA A C 1
ATOM 1176 O O . ALA A 1 154 ? -4.102 -45.562 -19.047 1 97.5 154 ALA A O 1
ATOM 1177 N N . ALA A 1 155 ? -5.605 -43.906 -18.703 1 97 155 ALA A N 1
ATOM 1178 C CA . ALA A 1 155 ? -5.785 -43.719 -20.141 1 97 155 ALA A CA 1
ATOM 1179 C C . ALA A 1 155 ? -4.5 -43.219 -20.797 1 97 155 ALA A C 1
ATOM 1181 O O . ALA A 1 155 ? -4.148 -43.656 -21.906 1 97 155 ALA A O 1
ATOM 1182 N N . LEU A 1 156 ? -3.834 -42.344 -20.172 1 97.25 156 LEU A N 1
ATOM 1183 C CA . LEU A 1 156 ? -2.568 -41.812 -20.688 1 97.25 156 LEU A CA 1
ATOM 1184 C C . LEU A 1 156 ? -1.52 -42.938 -20.734 1 97.25 156 LEU A C 1
ATOM 1186 O O . LEU A 1 156 ? -0.778 -43.031 -21.719 1 97.25 156 LEU A O 1
ATOM 1190 N N . ALA A 1 157 ? -1.443 -43.719 -19.688 1 97.81 157 ALA A N 1
ATOM 1191 C CA . ALA A 1 157 ? -0.495 -44.844 -19.641 1 97.81 157 ALA A CA 1
ATOM 1192 C C . ALA A 1 157 ? -0.743 -45.812 -20.781 1 97.81 157 ALA A C 1
ATOM 1194 O O . ALA A 1 157 ? 0.202 -46.375 -21.344 1 97.81 157 ALA A O 1
ATOM 1195 N N . ALA A 1 158 ? -1.96 -45.969 -21.172 1 96.56 158 ALA A N 1
ATOM 1196 C CA . ALA A 1 158 ? -2.332 -46.938 -22.188 1 96.56 158 ALA A CA 1
ATOM 1197 C C . ALA A 1 158 ? -2.184 -46.375 -23.594 1 96.56 158 ALA A C 1
ATOM 1199 O O . ALA A 1 158 ? -2.178 -47.125 -24.578 1 96.56 158 ALA A O 1
ATOM 1200 N N . SER A 1 159 ? -2.08 -45.125 -23.703 1 95.75 159 SER A N 1
ATOM 1201 C CA . SER A 1 159 ? -2.092 -44.469 -25.016 1 95.75 159 SER A CA 1
ATOM 1202 C C . SER A 1 159 ? -0.713 -44.531 -25.672 1 95.75 159 SER A C 1
ATOM 1204 O O . SER A 1 159 ? 0.301 -44.656 -24.969 1 95.75 159 SER A O 1
ATOM 1206 N N . ALA A 1 160 ? -0.666 -44.438 -27.016 1 96.19 160 ALA A N 1
ATOM 1207 C CA . ALA A 1 160 ? 0.592 -44.312 -27.75 1 96.19 160 ALA A CA 1
ATOM 1208 C C . ALA A 1 160 ? 1.093 -42.875 -27.75 1 96.19 160 ALA A C 1
ATOM 1210 O O . ALA A 1 160 ? 0.302 -41.938 -27.891 1 96.19 160 ALA A O 1
ATOM 1211 N N . PRO A 1 161 ? 2.342 -42.719 -27.594 1 97.19 161 PRO A N 1
ATOM 1212 C CA . PRO A 1 161 ? 2.879 -41.375 -27.609 1 97.19 161 PRO A CA 1
ATOM 1213 C C . PRO A 1 161 ? 2.916 -40.781 -29.016 1 97.19 161 PRO A C 1
ATOM 1215 O O . PRO A 1 161 ? 3.105 -41.5 -30 1 97.19 161 PRO A O 1
ATOM 1218 N N . ASP A 1 162 ? 2.689 -39.469 -29.109 1 95.56 162 ASP A N 1
ATOM 1219 C CA . ASP A 1 162 ? 2.871 -38.75 -30.359 1 95.56 162 ASP A CA 1
ATOM 1220 C C . ASP A 1 162 ? 4.316 -38.844 -30.844 1 95.56 162 ASP A C 1
ATOM 1222 O O . ASP A 1 162 ? 5.242 -38.438 -30.125 1 95.56 162 ASP A O 1
ATOM 1226 N N . PRO A 1 163 ? 4.535 -39.312 -32.062 1 95.25 163 PRO A N 1
ATOM 1227 C CA . PRO A 1 163 ? 5.906 -39.5 -32.562 1 95.25 163 PRO A CA 1
ATOM 1228 C C . PRO A 1 163 ? 6.652 -38.156 -32.688 1 95.25 163 PRO A C 1
ATOM 1230 O O . PRO A 1 163 ? 7.887 -38.156 -32.688 1 95.25 163 PRO A O 1
ATOM 1233 N N . LEU A 1 164 ? 5.984 -37.031 -32.75 1 94.81 164 LEU A N 1
ATOM 1234 C CA . LEU A 1 164 ? 6.617 -35.719 -32.875 1 94.81 164 LEU A CA 1
ATOM 1235 C C . LEU A 1 164 ? 7.41 -35.406 -31.625 1 94.81 164 LEU A C 1
ATOM 1237 O O . LEU A 1 164 ? 8.25 -34.5 -31.641 1 94.81 164 LEU A O 1
ATOM 1241 N N . ARG A 1 165 ? 7.184 -36.188 -30.578 1 95.25 165 ARG A N 1
ATOM 1242 C CA . ARG A 1 165 ? 7.855 -35.938 -29.312 1 95.25 165 ARG A CA 1
ATOM 1243 C C . ARG A 1 165 ? 9.367 -36.062 -29.453 1 95.25 165 ARG A C 1
ATOM 1245 O O . ARG A 1 165 ? 10.125 -35.5 -28.672 1 95.25 165 ARG A O 1
ATOM 1252 N N . LEU A 1 166 ? 9.828 -36.875 -30.375 1 95.25 166 LEU A N 1
ATOM 1253 C CA . LEU A 1 166 ? 11.25 -37.156 -30.562 1 95.25 166 LEU A CA 1
ATOM 1254 C C . LEU A 1 166 ? 11.938 -35.938 -31.219 1 95.25 166 LEU A C 1
ATOM 1256 O O . LEU A 1 166 ? 13.164 -35.812 -31.141 1 95.25 166 LEU A O 1
ATOM 1260 N N . ARG A 1 167 ? 11.148 -35.031 -31.781 1 93.19 167 ARG A N 1
ATOM 1261 C CA . ARG A 1 167 ? 11.727 -33.906 -32.531 1 93.19 167 ARG A CA 1
ATOM 1262 C C . ARG A 1 167 ? 11.508 -32.594 -31.766 1 93.19 167 ARG A C 1
ATOM 1264 O O . ARG A 1 167 ? 12.312 -31.672 -31.891 1 93.19 167 ARG A O 1
ATOM 1271 N N . ALA A 1 168 ? 10.406 -32.5 -31.156 1 94.19 168 ALA A N 1
ATOM 1272 C CA . ALA A 1 168 ? 10.055 -31.234 -30.547 1 94.19 168 ALA A CA 1
ATOM 1273 C C . ALA A 1 168 ? 9.133 -31.438 -29.344 1 94.19 168 ALA A C 1
ATOM 1275 O O . ALA A 1 168 ? 8.562 -32.5 -29.172 1 94.19 168 ALA A O 1
ATOM 1276 N N . SER A 1 169 ? 9.117 -30.391 -28.578 1 94.62 169 SER A N 1
ATOM 1277 C CA . SER A 1 169 ? 8.156 -30.422 -27.484 1 94.62 169 SER A CA 1
ATOM 1278 C C . SER A 1 169 ? 6.727 -30.297 -27.984 1 94.62 169 SER A C 1
ATOM 1280 O O . SER A 1 169 ? 6.488 -29.734 -29.062 1 94.62 169 SER A O 1
ATOM 1282 N N . GLY A 1 170 ? 5.805 -30.859 -27.312 1 94.62 170 GLY A N 1
ATOM 1283 C CA . GLY A 1 170 ? 4.367 -30.656 -27.406 1 94.62 170 GLY A CA 1
ATOM 1284 C C . GLY A 1 170 ? 3.721 -30.344 -26.062 1 94.62 170 GLY A C 1
ATOM 1285 O O . GLY A 1 170 ? 3.635 -31.203 -25.188 1 94.62 170 GLY A O 1
ATOM 1286 N N . TYR A 1 171 ? 3.266 -29.141 -26.062 1 92.69 171 TYR A N 1
ATOM 1287 C CA . TYR A 1 171 ? 2.758 -28.641 -24.781 1 92.69 171 TYR A CA 1
ATOM 1288 C C . TYR A 1 171 ? 1.683 -29.562 -24.219 1 92.69 171 TYR A C 1
ATOM 1290 O O . TYR A 1 171 ? 0.666 -29.812 -24.875 1 92.69 171 TYR A O 1
ATOM 1298 N N . HIS A 1 172 ? 1.981 -30.078 -23 1 94.75 172 HIS A N 1
ATOM 1299 C CA . HIS A 1 172 ? 1.021 -30.875 -22.234 1 94.75 172 HIS A CA 1
ATOM 1300 C C . HIS A 1 172 ? 0.146 -29.984 -21.359 1 94.75 172 HIS A C 1
ATOM 1302 O O . HIS A 1 172 ? 0.201 -30.062 -20.141 1 94.75 172 HIS A O 1
ATOM 1308 N N . GLY A 1 173 ? -0.719 -29.25 -22.016 1 91.5 173 GLY A N 1
ATOM 1309 C CA . GLY A 1 173 ? -1.515 -28.234 -21.344 1 91.5 173 GLY A CA 1
ATOM 1310 C C . GLY A 1 173 ? -2.43 -28.812 -20.281 1 91.5 173 GLY A C 1
ATOM 1311 O O . GLY A 1 173 ? -2.553 -28.266 -19.188 1 91.5 173 GLY A O 1
ATOM 1312 N N . LEU A 1 174 ? -3.014 -29.938 -20.547 1 90.5 174 LEU A N 1
ATOM 1313 C CA . LEU A 1 174 ? -4.004 -30.516 -19.641 1 90.5 174 LEU A CA 1
ATOM 1314 C C . LEU A 1 174 ? -3.463 -31.766 -18.969 1 90.5 174 LEU A C 1
ATOM 1316 O O . LEU A 1 174 ? -3.973 -32.188 -17.922 1 90.5 174 LEU A O 1
ATOM 1320 N N . THR A 1 175 ? -2.369 -32.312 -19.531 1 95.44 175 THR A N 1
ATOM 1321 C CA . THR A 1 175 ? -1.978 -33.656 -19.078 1 95.44 175 THR A CA 1
ATOM 1322 C C . THR A 1 175 ? -0.698 -33.594 -18.25 1 95.44 175 THR A C 1
ATOM 1324 O O . THR A 1 175 ? -0.358 -34.531 -17.547 1 95.44 175 THR A O 1
ATOM 1327 N N . PHE A 1 176 ? 0.06 -32.5 -18.297 1 97.12 176 PHE A N 1
ATOM 1328 C CA . PHE A 1 176 ? 1.324 -32.375 -17.594 1 97.12 176 PHE A CA 1
ATOM 1329 C C . PHE A 1 176 ? 1.145 -32.719 -16.109 1 97.12 176 PHE A C 1
ATOM 1331 O O . PHE A 1 176 ? 1.885 -33.531 -15.555 1 97.12 176 PHE A O 1
ATOM 1338 N N . GLY A 1 177 ? 0.175 -32.062 -15.547 1 97.31 177 GLY A N 1
ATOM 1339 C CA . GLY A 1 177 ? -0.067 -32.219 -14.125 1 97.31 177 GLY A CA 1
ATOM 1340 C C . GLY A 1 177 ? -0.428 -33.656 -13.734 1 97.31 177 GLY A C 1
ATOM 1341 O O . GLY A 1 177 ? -0.008 -34.125 -12.68 1 97.31 177 GLY A O 1
ATOM 1342 N N . THR A 1 178 ? -1.217 -34.281 -14.555 1 96.88 178 THR A N 1
ATOM 1343 C CA . THR A 1 178 ? -1.599 -35.656 -14.281 1 96.88 178 THR A CA 1
ATOM 1344 C C . THR A 1 178 ? -0.379 -36.594 -14.32 1 96.88 178 THR A C 1
ATOM 1346 O O . THR A 1 178 ? -0.223 -37.469 -13.469 1 96.88 178 THR A O 1
ATOM 1349 N N . LEU A 1 179 ? 0.466 -36.406 -15.289 1 98.5 179 LEU A N 1
ATOM 1350 C CA . LEU A 1 179 ? 1.671 -37.219 -15.414 1 98.5 179 LEU A CA 1
ATOM 1351 C C . LEU A 1 179 ? 2.582 -37.031 -14.203 1 98.5 179 LEU A C 1
ATOM 1353 O O . LEU A 1 179 ? 3.043 -38 -13.609 1 98.5 179 LEU A O 1
ATOM 1357 N N . VAL A 1 180 ? 2.771 -35.781 -13.805 1 98.69 180 VAL A N 1
ATOM 1358 C CA . VAL A 1 180 ? 3.656 -35.469 -12.688 1 98.69 180 VAL A CA 1
ATOM 1359 C C . VAL A 1 180 ? 3.039 -35.969 -11.383 1 98.69 180 VAL A C 1
ATOM 1361 O O . VAL A 1 180 ? 3.73 -36.562 -10.555 1 98.69 180 VAL A O 1
ATOM 1364 N N . ALA A 1 181 ? 1.773 -35.75 -11.203 1 98.44 181 ALA A N 1
ATOM 1365 C CA . ALA A 1 181 ? 1.093 -36.188 -9.992 1 98.44 181 ALA A CA 1
ATOM 1366 C C . ALA A 1 181 ? 1.146 -37.719 -9.859 1 98.44 181 ALA A C 1
ATOM 1368 O O . ALA A 1 181 ? 1.389 -38.25 -8.766 1 98.44 181 ALA A O 1
ATOM 1369 N N . GLU A 1 182 ? 0.879 -38.438 -10.969 1 98.5 182 GLU A N 1
ATOM 1370 C CA . GLU A 1 182 ? 0.909 -39.906 -10.914 1 98.5 182 GLU A CA 1
ATOM 1371 C C . GLU A 1 182 ? 2.309 -40.406 -10.586 1 98.5 182 GLU A C 1
ATOM 1373 O O . GLU A 1 182 ? 2.461 -41.312 -9.781 1 98.5 182 GLU A O 1
ATOM 1378 N N . LEU A 1 183 ? 3.314 -39.812 -11.18 1 98.44 183 LEU A N 1
ATOM 1379 C CA . LEU A 1 183 ? 4.691 -40.156 -10.859 1 98.44 183 LEU A CA 1
ATOM 1380 C C . LEU A 1 183 ? 4.965 -40 -9.367 1 98.44 183 LEU A C 1
ATOM 1382 O O . LEU A 1 183 ? 5.551 -40.875 -8.734 1 98.44 183 LEU A O 1
ATOM 1386 N N . ALA A 1 184 ? 4.559 -38.844 -8.836 1 98.5 184 ALA A N 1
ATOM 1387 C CA . ALA A 1 184 ? 4.785 -38.562 -7.422 1 98.5 184 ALA A CA 1
ATOM 1388 C C . ALA A 1 184 ? 4.062 -39.562 -6.523 1 98.5 184 ALA A C 1
ATOM 1390 O O . ALA A 1 184 ? 4.633 -40.031 -5.547 1 98.5 184 ALA A O 1
ATOM 1391 N N . GLN A 1 185 ? 2.805 -39.812 -6.871 1 98.31 185 GLN A N 1
ATOM 1392 C CA . GLN A 1 185 ? 2.014 -40.75 -6.082 1 98.31 185 GLN A CA 1
ATOM 1393 C C . GLN A 1 185 ? 2.641 -42.125 -6.09 1 98.31 185 GLN A C 1
ATOM 1395 O O . GLN A 1 185 ? 2.766 -42.781 -5.043 1 98.31 185 GLN A O 1
ATOM 1400 N N . ARG A 1 186 ? 3.049 -42.625 -7.254 1 98.31 186 ARG A N 1
ATOM 1401 C CA . ARG A 1 186 ? 3.643 -43.938 -7.398 1 98.31 186 ARG A CA 1
ATOM 1402 C C . ARG A 1 186 ? 4.973 -44.031 -6.66 1 98.31 186 ARG A C 1
ATOM 1404 O O . ARG A 1 186 ? 5.273 -45.062 -6.027 1 98.31 186 ARG A O 1
ATOM 1411 N N . ALA A 1 187 ? 5.707 -43.031 -6.742 1 98.25 187 ALA A N 1
ATOM 1412 C CA . ALA A 1 187 ? 7.051 -43.031 -6.168 1 98.25 187 ALA A CA 1
ATOM 1413 C C . ALA A 1 187 ? 7 -42.938 -4.648 1 98.25 187 ALA A C 1
ATOM 1415 O O . ALA A 1 187 ? 7.898 -43.406 -3.951 1 98.25 187 ALA A O 1
ATOM 1416 N N . THR A 1 188 ? 5.965 -42.281 -4.094 1 98.12 188 THR A N 1
ATOM 1417 C CA . THR A 1 188 ? 5.93 -42 -2.664 1 98.12 188 THR A CA 1
ATOM 1418 C C . THR A 1 188 ? 4.914 -42.906 -1.963 1 98.12 188 THR A C 1
ATOM 1420 O O . THR A 1 188 ? 4.953 -43.062 -0.741 1 98.12 188 THR A O 1
ATOM 1423 N N . GLY A 1 189 ? 3.859 -43.312 -2.715 1 97.75 189 GLY A N 1
ATOM 1424 C CA . GLY A 1 189 ? 2.764 -44.062 -2.127 1 97.75 189 GLY A CA 1
ATOM 1425 C C . GLY A 1 189 ? 1.739 -43.188 -1.436 1 97.75 189 GLY A C 1
ATOM 1426 O O . GLY A 1 189 ? 0.899 -43.688 -0.68 1 97.75 189 GLY A O 1
ATOM 1427 N N . ARG A 1 190 ? 1.83 -41.969 -1.635 1 97.62 190 ARG A N 1
ATOM 1428 C CA . ARG A 1 190 ? 0.925 -41 -1.018 1 97.62 190 ARG A CA 1
ATOM 1429 C C . ARG A 1 190 ? 0.079 -40.281 -2.07 1 97.62 190 ARG A C 1
ATOM 1431 O O . ARG A 1 190 ? 0.455 -40.219 -3.242 1 97.62 190 ARG A O 1
ATOM 1438 N N . SER A 1 191 ? -1.088 -39.75 -1.578 1 96.69 191 SER A N 1
ATOM 1439 C CA . SER A 1 191 ? -1.875 -38.938 -2.498 1 96.69 191 SER A CA 1
ATOM 1440 C C . SER A 1 191 ? -1.117 -37.688 -2.91 1 96.69 191 SER A C 1
ATOM 1442 O O . SER A 1 191 ? -0.231 -37.219 -2.189 1 96.69 191 SER A O 1
ATOM 1444 N N . PHE A 1 192 ? -1.437 -37.188 -4.059 1 96.75 192 PHE A N 1
ATOM 1445 C CA . PHE A 1 192 ? -0.708 -36 -4.527 1 96.75 192 PHE A CA 1
ATOM 1446 C C . PHE A 1 192 ? -0.908 -34.812 -3.578 1 96.75 192 PHE A C 1
ATOM 1448 O O . PHE A 1 192 ? 0.011 -34.031 -3.359 1 96.75 192 PHE A O 1
ATOM 1455 N N . ALA A 1 193 ? -2.107 -34.656 -3.041 1 94.44 193 ALA A N 1
ATOM 1456 C CA . ALA A 1 193 ? -2.369 -33.594 -2.076 1 94.44 193 ALA A CA 1
ATOM 1457 C C . ALA A 1 193 ? -1.442 -33.719 -0.869 1 94.44 193 ALA A C 1
ATOM 1459 O O . ALA A 1 193 ? -0.928 -32.719 -0.378 1 94.44 193 ALA A O 1
ATOM 1460 N N . GLU A 1 194 ? -1.235 -34.906 -0.414 1 96.44 194 GLU A N 1
ATOM 1461 C CA . GLU A 1 194 ? -0.327 -35.125 0.706 1 96.44 194 GLU A CA 1
ATOM 1462 C C . GLU A 1 194 ? 1.114 -34.812 0.322 1 96.44 194 GLU A C 1
ATOM 1464 O O . GLU A 1 194 ? 1.874 -34.281 1.134 1 96.44 194 GLU A O 1
ATOM 1469 N N . VAL A 1 195 ? 1.46 -35.188 -0.889 1 98.38 195 VAL A N 1
ATOM 1470 C CA . VAL A 1 195 ? 2.814 -34.938 -1.362 1 98.38 195 VAL A CA 1
ATOM 1471 C C . VAL A 1 195 ? 3.045 -33.406 -1.462 1 98.38 195 VAL A C 1
ATOM 1473 O O . VAL A 1 195 ? 4.098 -32.906 -1.061 1 98.38 195 VAL A O 1
ATOM 1476 N N . VAL A 1 196 ? 2.088 -32.688 -1.964 1 98.25 196 VAL A N 1
ATOM 1477 C CA . VAL A 1 196 ? 2.189 -31.234 -2.07 1 98.25 196 VAL A CA 1
ATOM 1478 C C . VAL A 1 196 ? 2.352 -30.625 -0.68 1 98.25 196 VAL A C 1
ATOM 1480 O O . VAL A 1 196 ? 3.176 -29.734 -0.481 1 98.25 196 VAL A O 1
ATOM 1483 N N . HIS A 1 197 ? 1.613 -31.094 0.249 1 97.44 197 HIS A N 1
ATOM 1484 C CA . HIS A 1 197 ? 1.712 -30.578 1.613 1 97.44 197 HIS A CA 1
ATOM 1485 C C . HIS A 1 197 ? 3.098 -30.828 2.195 1 97.44 197 HIS A C 1
ATOM 1487 O O . HIS A 1 197 ? 3.727 -29.922 2.732 1 97.44 197 HIS A O 1
ATOM 1493 N N . ALA A 1 198 ? 3.57 -31.984 2.047 1 97.94 198 ALA A N 1
ATOM 1494 C CA . ALA A 1 198 ? 4.844 -32.375 2.643 1 97.94 198 ALA A CA 1
ATOM 1495 C C . ALA A 1 198 ? 6.016 -31.719 1.938 1 97.94 198 ALA A C 1
ATOM 1497 O O . ALA A 1 198 ? 7 -31.344 2.578 1 97.94 198 ALA A O 1
ATOM 1498 N N . GLU A 1 199 ? 5.91 -31.594 0.629 1 98.25 199 GLU A N 1
ATOM 1499 C CA . GLU A 1 199 ? 7.062 -31.172 -0.161 1 98.25 199 GLU A CA 1
ATOM 1500 C C . GLU A 1 199 ? 7.066 -29.656 -0.361 1 98.25 199 GLU A C 1
ATOM 1502 O O . GLU A 1 199 ? 8.102 -29.062 -0.672 1 98.25 199 GLU A O 1
ATOM 1507 N N . LEU A 1 200 ? 5.934 -29 -0.191 1 98 200 LEU A N 1
ATOM 1508 C CA . LEU A 1 200 ? 5.879 -27.562 -0.467 1 98 200 LEU A CA 1
ATOM 1509 C C . LEU A 1 200 ? 5.344 -26.797 0.738 1 98 200 LEU A C 1
ATOM 1511 O O . LEU A 1 200 ? 6.043 -25.953 1.307 1 98 200 LEU A O 1
ATOM 1515 N N . ALA A 1 201 ? 4.156 -27.125 1.193 1 97.69 201 ALA A N 1
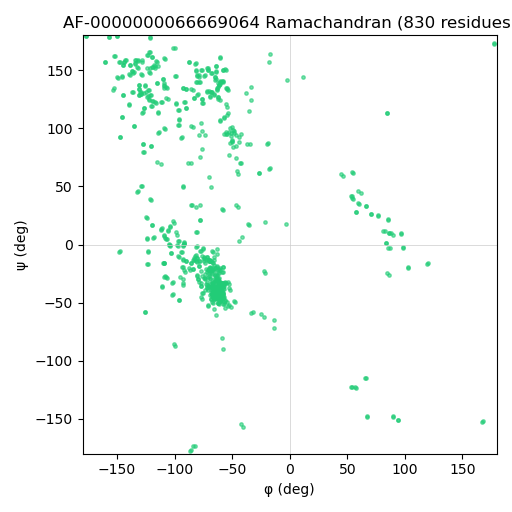ATOM 1516 C CA . ALA A 1 201 ? 3.477 -26.359 2.227 1 97.69 201 ALA A CA 1
ATOM 1517 C C . ALA A 1 201 ? 4.285 -26.328 3.52 1 97.69 201 ALA A C 1
ATOM 1519 O O . ALA A 1 201 ? 4.516 -25.266 4.098 1 97.69 201 ALA A O 1
ATOM 1520 N N . GLU A 1 202 ? 4.727 -27.453 3.943 1 97.44 202 GLU A N 1
ATOM 1521 C CA . GLU A 1 202 ? 5.438 -27.562 5.211 1 97.44 202 GLU A CA 1
ATOM 1522 C C . GLU A 1 202 ? 6.789 -26.859 5.148 1 97.44 202 GLU A C 1
ATOM 1524 O O . GLU A 1 202 ? 7.082 -25.984 5.977 1 97.44 202 GLU A O 1
ATOM 1529 N N . PRO A 1 203 ? 7.562 -27.141 4.137 1 98.12 203 PRO A N 1
ATOM 1530 C CA . PRO A 1 203 ? 8.859 -26.469 4.105 1 98.12 203 PRO A CA 1
ATOM 1531 C C . PRO A 1 203 ? 8.734 -24.953 3.924 1 98.12 203 PRO A C 1
ATOM 1533 O O . PRO A 1 203 ? 9.586 -24.203 4.402 1 98.12 203 PRO A O 1
ATOM 1536 N N . LEU A 1 204 ? 7.738 -24.5 3.279 1 98.19 204 LEU A N 1
ATOM 1537 C CA . LEU A 1 204 ? 7.586 -23.078 3.012 1 98.19 204 LEU A CA 1
ATOM 1538 C C . LEU A 1 204 ? 6.805 -22.391 4.129 1 98.19 204 LEU A C 1
ATOM 1540 O O . LEU A 1 204 ? 6.793 -21.156 4.223 1 98.19 204 LEU A O 1
ATOM 1544 N N . GLY A 1 205 ? 6.145 -23.172 4.977 1 97.31 205 GLY A N 1
ATOM 1545 C CA . GLY A 1 205 ? 5.301 -22.609 6.016 1 97.31 205 GLY A CA 1
ATOM 1546 C C . GLY A 1 205 ? 4.09 -21.875 5.465 1 97.31 205 GLY A C 1
ATOM 1547 O O . GLY A 1 205 ? 3.723 -20.812 5.961 1 97.31 205 GLY A O 1
ATOM 1548 N N . ASP A 1 206 ? 3.553 -22.281 4.402 1 97.12 206 ASP A N 1
ATOM 1549 C CA . ASP A 1 206 ? 2.395 -21.719 3.717 1 97.12 206 ASP A CA 1
ATOM 1550 C C . ASP A 1 206 ? 1.478 -22.812 3.189 1 97.12 206 ASP A C 1
ATOM 1552 O O . ASP A 1 206 ? 1.869 -23.594 2.316 1 97.12 206 ASP A O 1
ATOM 1556 N N . ASN A 1 207 ? 0.278 -22.875 3.59 1 96.06 207 ASN A N 1
ATOM 1557 C CA . ASN A 1 207 ? -0.625 -23.984 3.301 1 96.06 207 ASN A CA 1
ATOM 1558 C C . ASN A 1 207 ? -1.428 -23.734 2.027 1 96.06 207 ASN A C 1
ATOM 1560 O O . ASN A 1 207 ? -2.189 -24.594 1.591 1 96.06 207 ASN A O 1
ATOM 1564 N N . ASP A 1 208 ? -1.224 -22.641 1.377 1 97.44 208 ASP A N 1
ATOM 1565 C CA . ASP A 1 208 ? -2.15 -22.266 0.317 1 97.44 208 ASP A CA 1
ATOM 1566 C C . ASP A 1 208 ? -1.67 -22.766 -1.042 1 97.44 208 ASP A C 1
ATOM 1568 O O . ASP A 1 208 ? -1.594 -22 -2.004 1 97.44 208 ASP A O 1
ATOM 1572 N N . PHE A 1 209 ? -1.346 -24.016 -1.069 1 97.94 209 PHE A N 1
ATOM 1573 C CA . PHE A 1 209 ? -1.104 -24.797 -2.281 1 97.94 209 PHE A CA 1
ATOM 1574 C C . PHE A 1 209 ? -2.158 -25.875 -2.453 1 97.94 209 PHE A C 1
ATOM 1576 O O . PHE A 1 209 ? -1.988 -27 -1.966 1 97.94 209 PHE A O 1
ATOM 1583 N N . TRP A 1 210 ? -3.191 -25.562 -3.277 1 96.88 210 TRP A N 1
ATOM 1584 C CA . TRP A 1 210 ? -4.309 -26.5 -3.309 1 96.88 210 TRP A CA 1
ATOM 1585 C C . TRP A 1 210 ? -4.508 -27.062 -4.711 1 96.88 210 TRP A C 1
ATOM 1587 O O . TRP A 1 210 ? -4.609 -26.312 -5.684 1 96.88 210 TRP A O 1
ATOM 1597 N N . PHE A 1 211 ? -4.48 -28.328 -4.848 1 95.44 211 PHE A N 1
ATOM 1598 C CA . PHE A 1 211 ? -5.109 -29.125 -5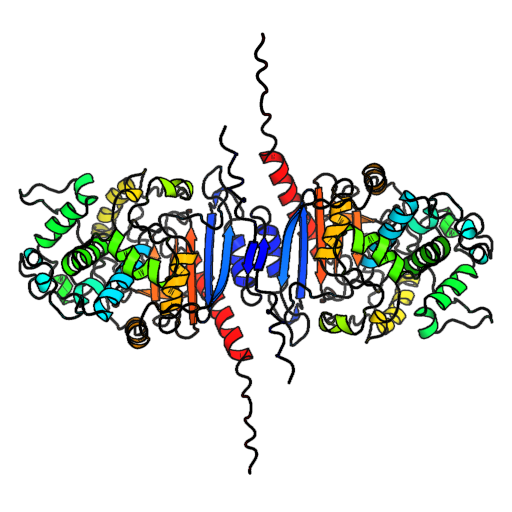.895 1 95.44 211 PHE A CA 1
ATOM 1599 C C . PHE A 1 211 ? -6.289 -29.906 -5.336 1 95.44 211 PHE A C 1
ATOM 1601 O O . PHE A 1 211 ? -6.109 -30.984 -4.746 1 95.44 211 PHE A O 1
ATOM 1608 N N . GLY A 1 212 ? -7.473 -29.406 -5.551 1 92 212 GLY A N 1
ATOM 1609 C CA . GLY A 1 212 ? -8.617 -29.797 -4.738 1 92 212 GLY A CA 1
ATOM 1610 C C . GLY A 1 212 ? -8.734 -29 -3.457 1 92 212 GLY A C 1
ATOM 1611 O O . GLY A 1 212 ? -7.918 -29.141 -2.547 1 92 212 GLY A O 1
ATOM 1612 N N . VAL A 1 213 ? -9.773 -28.188 -3.355 1 94.19 213 VAL A N 1
ATOM 1613 C CA . VAL A 1 213 ? -9.922 -27.266 -2.221 1 94.19 213 VAL A CA 1
ATOM 1614 C C . VAL A 1 213 ? -10.875 -27.875 -1.192 1 94.19 213 VAL A C 1
ATOM 1616 O O . VAL A 1 213 ? -12.031 -28.172 -1.505 1 94.19 213 VAL A O 1
ATOM 1619 N N . PRO A 1 214 ? -10.391 -28.062 0.022 1 94.12 214 PRO A N 1
ATOM 1620 C CA . PRO A 1 214 ? -11.32 -28.531 1.057 1 94.12 214 PRO A CA 1
ATOM 1621 C C . PRO A 1 214 ? -12.508 -27.594 1.249 1 94.12 214 PRO A C 1
ATOM 1623 O O . PRO A 1 214 ? -12.375 -26.375 1.104 1 94.12 214 PRO A O 1
ATOM 1626 N N . ARG A 1 215 ? -13.594 -28.172 1.631 1 93.38 215 ARG A N 1
ATOM 1627 C CA . ARG A 1 215 ? -14.844 -27.422 1.777 1 93.38 215 ARG A CA 1
ATOM 1628 C C . ARG A 1 215 ? -14.672 -26.266 2.76 1 93.38 215 ARG A C 1
ATOM 1630 O O . ARG A 1 215 ? -15.227 -25.188 2.553 1 93.38 215 ARG A O 1
ATOM 1637 N N . GLY A 1 216 ? -13.914 -26.469 3.777 1 94.94 216 GLY A N 1
ATOM 1638 C CA . GLY A 1 216 ? -13.742 -25.469 4.812 1 94.94 216 GLY A CA 1
ATOM 1639 C C . GLY A 1 216 ? -12.953 -24.25 4.344 1 94.94 216 GLY A C 1
ATOM 1640 O O . GLY A 1 216 ? -12.977 -23.203 4.988 1 94.94 216 GLY A O 1
ATOM 1641 N N . GLU A 1 217 ? -12.289 -24.359 3.217 1 96.12 217 GLU A N 1
ATOM 1642 C CA . GLU A 1 217 ? -11.469 -23.266 2.703 1 96.12 217 GLU A CA 1
ATOM 1643 C C . GLU A 1 217 ? -12.156 -22.547 1.544 1 96.12 217 GLU A C 1
ATOM 1645 O O . GLU A 1 217 ? -11.68 -21.516 1.069 1 96.12 217 GLU A O 1
ATOM 1650 N N . ARG A 1 218 ? -13.328 -22.953 1.138 1 94.81 218 ARG A N 1
ATOM 1651 C CA . ARG A 1 218 ? -13.906 -22.5 -0.122 1 94.81 218 ARG A CA 1
ATOM 1652 C C . ARG A 1 218 ? -14.5 -21.109 0.017 1 94.81 218 ARG A C 1
ATOM 1654 O O . ARG A 1 218 ? -14.781 -20.438 -0.983 1 94.81 218 ARG A O 1
ATOM 1661 N N . HIS A 1 219 ? -14.68 -20.641 1.299 1 94.25 219 HIS A N 1
ATOM 1662 C CA . HIS A 1 219 ? -15.156 -19.281 1.518 1 94.25 219 HIS A CA 1
ATOM 1663 C C . HIS A 1 219 ? -14.109 -18.25 1.096 1 94.25 219 HIS A C 1
ATOM 1665 O O . HIS A 1 219 ? -14.422 -17.078 0.912 1 94.25 219 HIS A O 1
ATOM 1671 N N . ARG A 1 220 ? -12.906 -18.688 0.889 1 96.44 220 ARG A N 1
ATOM 1672 C CA . ARG A 1 220 ? -11.805 -17.797 0.531 1 96.44 220 ARG A CA 1
ATOM 1673 C C . ARG A 1 220 ? -11.648 -17.703 -0.983 1 96.44 220 ARG A C 1
ATOM 1675 O O . ARG A 1 220 ? -10.82 -16.938 -1.479 1 96.44 220 ARG A O 1
ATOM 1682 N N . LEU A 1 221 ? -12.492 -18.422 -1.763 1 95.56 221 LEU A N 1
ATOM 1683 C CA . LEU A 1 221 ? -12.336 -18.516 -3.211 1 95.56 221 LEU A CA 1
ATOM 1684 C C . LEU A 1 221 ? -12.906 -17.266 -3.887 1 95.56 221 LEU A C 1
ATOM 1686 O O . LEU A 1 221 ? -14.016 -16.828 -3.57 1 95.56 221 LEU A O 1
ATOM 1690 N N . ALA A 1 222 ? -12.094 -16.656 -4.762 1 95.06 222 ALA A N 1
ATOM 1691 C CA . ALA A 1 222 ? -12.633 -15.625 -5.656 1 95.06 222 ALA A CA 1
ATOM 1692 C C . ALA A 1 222 ? -13.375 -16.25 -6.828 1 95.06 222 ALA A C 1
ATOM 1694 O O . ALA A 1 222 ? -12.945 -17.266 -7.379 1 95.06 222 ALA A O 1
ATOM 1695 N N . THR A 1 223 ? -14.453 -15.656 -7.176 1 90.31 223 THR A N 1
ATOM 1696 C CA . THR A 1 223 ? -15.242 -16.141 -8.305 1 90.31 223 THR A CA 1
ATOM 1697 C C . THR A 1 223 ? -14.688 -15.625 -9.625 1 90.31 223 THR A C 1
ATOM 1699 O O . THR A 1 223 ? -14.555 -14.414 -9.812 1 90.31 223 THR A O 1
ATOM 1702 N N . LEU A 1 224 ? -14.43 -16.5 -10.5 1 85.5 224 LEU A N 1
ATOM 1703 C CA . LEU A 1 224 ? -13.859 -16.109 -11.781 1 85.5 224 LEU A CA 1
ATOM 1704 C C . LEU A 1 224 ? -14.875 -15.336 -12.609 1 85.5 224 LEU A C 1
ATOM 1706 O O . LEU A 1 224 ? -16.062 -15.68 -12.625 1 85.5 224 LEU A O 1
ATOM 1710 N N . SER A 1 225 ? -14.461 -14.016 -13.141 1 73.62 225 SER A N 1
ATOM 1711 C CA . SER A 1 225 ? -15.281 -13.18 -14 1 73.62 225 SER A CA 1
ATOM 1712 C C . SER A 1 225 ? -14.484 -12.656 -15.188 1 73.62 225 SER A C 1
ATOM 1714 O O . SER A 1 225 ? -13.289 -12.352 -15.062 1 73.62 225 SER A O 1
ATOM 1716 N N . PRO A 1 226 ? -15.117 -12.18 -16.438 1 58.88 226 PRO A N 1
ATOM 1717 C CA . PRO A 1 226 ? -16.359 -12.75 -16.969 1 58.88 226 PRO A CA 1
ATOM 1718 C C . PRO A 1 226 ? -16.234 -14.234 -17.297 1 58.88 226 PRO A C 1
ATOM 1720 O O . PRO A 1 226 ? -15.133 -14.773 -17.312 1 58.88 226 PRO A O 1
ATOM 1723 N N . ARG A 1 227 ? -17.5 -14.898 -17.391 1 49.91 227 ARG A N 1
ATOM 1724 C CA . ARG A 1 227 ? -17.453 -16.281 -17.844 1 49.91 227 ARG A CA 1
ATOM 1725 C C . ARG A 1 227 ? -16.594 -16.438 -19.094 1 49.91 227 ARG A C 1
ATOM 1727 O O . ARG A 1 227 ? -16.703 -15.648 -20.031 1 49.91 227 ARG A O 1
ATOM 1734 N N . LEU A 1 228 ? -15.391 -16.797 -18.875 1 44.12 228 LEU A N 1
ATOM 1735 C CA . LEU A 1 228 ? -14.617 -17.141 -20.062 1 44.12 228 LEU A CA 1
ATOM 1736 C C . LEU A 1 228 ? -15.539 -17.625 -21.188 1 44.12 228 LEU A C 1
ATOM 1738 O O . LEU A 1 228 ? -16.219 -18.641 -21.047 1 44.12 228 LEU A O 1
ATOM 1742 N N . THR A 1 229 ? -16.5 -16.781 -21.703 1 35.78 229 THR A N 1
ATOM 1743 C CA . THR A 1 229 ? -17.062 -17.359 -22.922 1 35.78 229 THR A CA 1
ATOM 1744 C C . THR A 1 229 ? -15.969 -17.891 -23.844 1 35.78 229 THR A C 1
ATOM 1746 O O . THR A 1 229 ? -15.195 -17.109 -24.406 1 35.78 229 THR A O 1
ATOM 1749 N N . ILE A 1 230 ? -15.344 -18.766 -23.391 1 34.34 230 ILE A N 1
ATOM 1750 C CA . ILE A 1 230 ? -14.445 -19.484 -24.281 1 34.34 230 ILE A CA 1
ATOM 1751 C C . ILE A 1 230 ? -15.07 -19.578 -25.672 1 34.34 230 ILE A C 1
ATOM 1753 O O . ILE A 1 230 ? -15.859 -20.484 -25.953 1 34.34 230 ILE A O 1
ATOM 1757 N N . GLY A 1 231 ? -16.109 -18.797 -26.078 1 31.94 231 GLY A N 1
ATOM 1758 C CA . GLY A 1 231 ? -16.344 -19.078 -27.484 1 31.94 231 GLY A CA 1
ATOM 1759 C C . GLY A 1 231 ? -15.062 -19.203 -28.297 1 31.94 231 GLY A C 1
ATOM 1760 O O . GLY A 1 231 ? -13.961 -19.062 -27.75 1 31.94 231 GLY A O 1
ATOM 1761 N N . ARG A 1 232 ? -15.203 -18.891 -29.75 1 32.72 232 ARG A N 1
ATOM 1762 C CA . ARG A 1 232 ? -14.305 -19.062 -30.891 1 32.72 232 ARG A CA 1
ATOM 1763 C C . ARG A 1 232 ? -13 -18.312 -30.672 1 32.72 232 ARG A C 1
ATOM 1765 O O . ARG A 1 232 ? -12.836 -17.188 -31.156 1 32.72 232 ARG A O 1
ATOM 1772 N N . VAL A 1 233 ? -12.586 -18.172 -29.547 1 33.41 233 VAL A N 1
ATOM 1773 C CA . VAL A 1 233 ? -11.273 -17.547 -29.594 1 33.41 233 VAL A CA 1
ATOM 1774 C C . VAL A 1 233 ? -10.344 -18.359 -30.484 1 33.41 233 VAL A C 1
ATOM 1776 O O . VAL A 1 233 ? -10.055 -19.531 -30.188 1 33.41 233 VAL A O 1
ATOM 1779 N N . PRO A 1 234 ? -10.164 -18.062 -31.75 1 31.52 234 PRO A N 1
ATOM 1780 C CA . PRO A 1 234 ? -9.203 -18.844 -32.531 1 31.52 234 PRO A CA 1
ATOM 1781 C C . PRO A 1 234 ? -7.852 -18.969 -31.828 1 31.52 234 PRO A C 1
ATOM 1783 O O . PRO A 1 234 ? -7.285 -17.984 -31.375 1 31.52 234 PRO A O 1
ATOM 1786 N N . VAL A 1 235 ? -7.609 -20.094 -31.141 1 33.16 235 VAL A N 1
ATOM 1787 C CA . VAL A 1 235 ? -6.281 -20.453 -30.641 1 33.16 235 VAL A CA 1
ATOM 1788 C C . VAL A 1 235 ? -5.215 -19.703 -31.438 1 33.16 235 VAL A C 1
ATOM 1790 O O . VAL A 1 235 ? -4.066 -19.609 -31 1 33.16 235 VAL A O 1
ATOM 1793 N N . ASP A 1 236 ? -5.574 -19.328 -32.625 1 29.91 236 ASP A N 1
ATOM 1794 C CA . ASP A 1 236 ? -4.633 -18.656 -33.531 1 29.91 236 ASP A CA 1
ATOM 1795 C C . ASP A 1 236 ? -4.195 -17.312 -32.938 1 29.91 236 ASP A C 1
ATOM 1797 O O . ASP A 1 236 ? -3.166 -16.766 -33.344 1 29.91 236 ASP A O 1
ATOM 1801 N N . ARG A 1 237 ? -5.219 -16.828 -32.188 1 34.91 237 ARG A N 1
ATOM 1802 C CA . ARG A 1 237 ? -4.863 -15.453 -31.859 1 34.91 237 ARG A CA 1
ATOM 1803 C C . ARG A 1 237 ? -4.02 -15.406 -30.578 1 34.91 237 ARG A C 1
ATOM 1805 O O . ARG A 1 237 ? -3.639 -14.328 -30.125 1 34.91 237 ARG A O 1
ATOM 1812 N N . LEU A 1 238 ? -4.117 -16.406 -29.844 1 31.27 238 LEU A N 1
ATOM 1813 C CA . LEU A 1 238 ? -3.281 -16.406 -28.641 1 31.27 238 LEU A CA 1
ATOM 1814 C C . LEU A 1 238 ? -1.824 -16.125 -29 1 31.27 238 LEU A C 1
ATOM 1816 O O . LEU A 1 238 ? -1.009 -15.844 -28.125 1 31.27 238 LEU A O 1
ATOM 1820 N N . ILE A 1 239 ? -1.293 -16.688 -30.172 1 31.81 239 ILE A N 1
ATOM 1821 C CA . ILE A 1 239 ? 0.079 -16.516 -30.625 1 31.81 239 ILE A CA 1
ATOM 1822 C C . ILE A 1 239 ? 0.245 -15.125 -31.234 1 31.81 239 ILE A C 1
ATOM 1824 O O . ILE A 1 239 ? -0.575 -14.703 -32.062 1 31.81 239 ILE A O 1
ATOM 1828 N N . ALA A 1 240 ? 0.73 -14.125 -30.594 1 33.06 240 ALA A N 1
ATOM 1829 C CA . ALA A 1 240 ? 1.073 -12.812 -31.125 1 33.06 240 ALA A CA 1
ATOM 1830 C C . ALA A 1 240 ? 1.188 -12.859 -32.656 1 33.06 240 ALA A C 1
ATOM 1832 O O . ALA A 1 240 ? 1.388 -13.922 -33.25 1 33.06 240 ALA A O 1
ATOM 1833 N N . PRO A 1 241 ? 1.167 -11.547 -33.344 1 32.28 241 PRO A N 1
ATOM 1834 C CA . PRO A 1 241 ? 1.31 -11.203 -34.781 1 32.28 241 PRO A CA 1
ATOM 1835 C C . PRO A 1 241 ? 2.439 -11.977 -35.438 1 32.28 241 PRO A C 1
ATOM 1837 O O . PRO A 1 241 ? 2.857 -11.617 -36.562 1 32.28 241 PRO A O 1
ATOM 1840 N N . PHE A 1 242 ? 3.191 -12.875 -34.938 1 31.28 242 PHE A N 1
ATOM 1841 C CA . PHE A 1 242 ? 4.07 -13.336 -36 1 31.28 242 PHE A CA 1
ATOM 1842 C C . PHE A 1 242 ? 3.262 -13.922 -37.156 1 31.28 242 PHE A C 1
ATOM 1844 O O . PHE A 1 242 ? 2.283 -14.641 -36.938 1 31.28 242 PHE A O 1
ATOM 1851 N N . GLY A 1 243 ? 3.129 -13.242 -38.344 1 30.8 243 GLY A N 1
ATOM 1852 C CA . GLY A 1 243 ? 2.48 -13.398 -39.625 1 30.8 243 GLY A CA 1
ATOM 1853 C C . GLY A 1 243 ? 2.211 -14.852 -40 1 30.8 243 GLY A C 1
ATOM 1854 O O . GLY A 1 243 ? 1.212 -15.156 -40.656 1 30.8 243 GLY A O 1
ATOM 1855 N N . ALA A 1 244 ? 3.254 -15.758 -40.125 1 30.47 244 ALA A N 1
ATOM 1856 C CA . ALA A 1 244 ? 3.082 -16.938 -40.969 1 30.47 244 ALA A CA 1
ATOM 1857 C C . ALA A 1 244 ? 2.137 -17.938 -40.281 1 30.47 244 ALA A C 1
ATOM 1859 O O . ALA A 1 244 ? 1.843 -19 -40.875 1 30.47 244 ALA A O 1
ATOM 1860 N N . LEU A 1 245 ? 1.897 -17.953 -38.969 1 30.84 245 LEU A N 1
ATOM 1861 C CA . LEU A 1 245 ? 1.341 -19.156 -38.344 1 30.84 245 LEU A CA 1
ATOM 1862 C C . LEU A 1 245 ? -0.178 -19.172 -38.469 1 30.84 245 LEU A C 1
ATOM 1864 O O . LEU A 1 245 ? -0.891 -18.875 -37.5 1 30.84 245 LEU A O 1
ATOM 1868 N N . ARG A 1 246 ? -0.875 -18.75 -39.375 1 35.28 246 ARG A N 1
ATOM 1869 C CA . ARG A 1 246 ? -2.287 -18.891 -39.719 1 35.28 246 ARG A CA 1
ATOM 1870 C C . ARG A 1 246 ? -2.725 -20.344 -39.656 1 35.28 246 ARG A C 1
ATOM 1872 O O . ARG A 1 246 ? -3.912 -20.641 -39.5 1 35.28 246 ARG A O 1
ATOM 1879 N N . ARG A 1 247 ? -1.949 -21.219 -40.281 1 31.52 247 ARG A N 1
ATOM 1880 C CA . ARG A 1 247 ? -2.473 -22.547 -40.625 1 31.52 247 ARG A CA 1
ATOM 1881 C C . ARG A 1 247 ? -2.691 -23.391 -39.375 1 31.52 247 ARG A C 1
ATOM 1883 O O . ARG A 1 247 ? -3.26 -24.484 -39.469 1 31.52 247 ARG A O 1
ATOM 1890 N N . VAL A 1 248 ? -1.947 -23.219 -38.312 1 32.41 248 VAL A N 1
ATOM 1891 C CA . VAL A 1 248 ? -2.057 -24.156 -37.188 1 32.41 248 VAL A CA 1
ATOM 1892 C C . VAL A 1 248 ? -3.311 -23.844 -36.375 1 32.41 248 VAL A C 1
ATOM 1894 O O . VAL A 1 248 ? -3.389 -24.188 -35.188 1 32.41 248 VAL A O 1
ATOM 1897 N N . GLN A 1 249 ? -4.324 -23.203 -36.781 1 36.38 249 GLN A N 1
ATOM 1898 C CA . GLN A 1 249 ? -5.59 -22.812 -36.156 1 36.38 249 GLN A CA 1
ATOM 1899 C C . GLN A 1 249 ? -6.316 -24.016 -35.562 1 36.38 249 GLN A C 1
ATOM 1901 O O . GLN A 1 249 ? -7.02 -23.891 -34.562 1 36.38 249 GLN A O 1
ATOM 1906 N N . SER A 1 250 ? -6.539 -25.078 -36.312 1 33 250 SER A N 1
ATOM 1907 C CA . SER A 1 250 ? -7.598 -26.062 -36.125 1 33 250 SER A CA 1
ATOM 1908 C C . SER A 1 250 ? -7.414 -26.844 -34.844 1 33 250 SER A C 1
ATOM 1910 O O . SER A 1 250 ? -8.383 -27.094 -34.125 1 33 250 SER A O 1
ATOM 1912 N N . ALA A 1 251 ? -6.297 -27.469 -34.656 1 35.5 251 ALA A N 1
ATOM 1913 C CA . ALA A 1 251 ? -6.133 -28.516 -33.625 1 35.5 251 ALA A CA 1
ATOM 1914 C C . ALA A 1 251 ? -6.148 -27.906 -32.25 1 35.5 251 ALA A C 1
ATOM 1916 O O . ALA A 1 251 ? -6.449 -28.594 -31.266 1 35.5 251 ALA A O 1
ATOM 1917 N N . HIS A 1 252 ? -5.875 -26.656 -32.031 1 38.09 252 HIS A N 1
ATOM 1918 C CA . HIS A 1 252 ? -5.703 -25.891 -30.797 1 38.09 252 HIS A CA 1
ATOM 1919 C C . HIS A 1 252 ? -7.047 -25.594 -30.156 1 38.09 252 HIS A C 1
ATOM 1921 O O . HIS A 1 252 ? -7.168 -25.625 -28.922 1 38.09 252 HIS A O 1
ATOM 1927 N N . SER A 1 253 ? -8.102 -25.219 -31.016 1 39.47 253 SER A N 1
ATOM 1928 C CA . SER A 1 253 ? -9.43 -24.812 -30.562 1 39.47 253 SER A CA 1
ATOM 1929 C C . SER A 1 253 ? -10.133 -25.938 -29.812 1 39.47 253 SER A C 1
ATOM 1931 O O . SER A 1 253 ? -10.93 -25.672 -28.906 1 39.47 253 SER A O 1
ATOM 1933 N N . ALA A 1 254 ? -9.938 -27.109 -30.219 1 37.81 254 ALA A N 1
ATOM 1934 C CA . ALA A 1 254 ? -10.742 -28.219 -29.734 1 37.81 254 ALA A CA 1
ATOM 1935 C C . ALA A 1 254 ? -10.469 -28.5 -28.266 1 37.81 254 ALA A C 1
ATOM 1937 O O . ALA A 1 254 ? -11.375 -28.875 -27.516 1 37.81 254 ALA A O 1
ATOM 1938 N N . ILE A 1 255 ? -9.258 -28.484 -27.828 1 40.97 255 ILE A N 1
ATOM 1939 C CA . ILE A 1 255 ? -8.883 -28.875 -26.484 1 40.97 255 ILE A CA 1
ATOM 1940 C C . ILE A 1 255 ? -9.578 -27.969 -25.469 1 40.97 255 ILE A C 1
ATOM 1942 O O . ILE A 1 255 ? -10.109 -28.453 -24.453 1 40.97 255 ILE A O 1
ATOM 1946 N N . TYR A 1 256 ? -9.828 -26.656 -25.828 1 46.5 256 TYR A N 1
ATOM 1947 C CA . TYR A 1 256 ? -10.25 -25.672 -24.828 1 46.5 256 TYR A CA 1
ATOM 1948 C C . TYR A 1 256 ? -11.766 -25.594 -24.75 1 46.5 256 TYR A C 1
ATOM 1950 O O . TYR A 1 256 ? -12.328 -25.281 -23.703 1 46.5 256 TYR A O 1
ATOM 1958 N N . ASP A 1 257 ? -12.422 -25.891 -25.922 1 44.06 257 ASP A N 1
ATOM 1959 C CA . ASP A 1 257 ? -13.875 -25.766 -25.891 1 44.06 257 ASP A CA 1
ATOM 1960 C C . ASP A 1 257 ? -14.469 -26.625 -24.781 1 44.06 257 ASP A C 1
ATOM 1962 O O . ASP A 1 257 ? -15.32 -26.156 -24.016 1 44.06 257 ASP A O 1
ATOM 1966 N N . GLY A 1 258 ? -14.133 -27.875 -24.812 1 46.09 258 GLY A N 1
ATOM 1967 C CA . GLY A 1 258 ? -14.695 -28.734 -23.781 1 46.09 258 GLY A CA 1
ATOM 1968 C C . GLY A 1 258 ? -14.188 -28.406 -22.391 1 46.09 258 GLY A C 1
ATOM 1969 O O . GLY A 1 258 ? -14.914 -28.578 -21.406 1 46.09 258 GLY A O 1
ATOM 1970 N N . TRP A 1 259 ? -13.078 -27.781 -22.359 1 54.22 259 TRP A N 1
ATOM 1971 C CA . TRP A 1 259 ? -12.422 -27.5 -21.078 1 54.22 259 TRP A CA 1
ATOM 1972 C C . TRP A 1 259 ? -13.086 -26.328 -20.359 1 54.22 259 TRP A C 1
ATOM 1974 O O . TRP A 1 259 ? -13.281 -26.359 -19.141 1 54.22 259 TRP A O 1
ATOM 1984 N N . ALA A 1 260 ? -13.578 -25.391 -21.141 1 54.16 260 ALA A N 1
ATOM 1985 C CA . ALA A 1 260 ? -14.227 -24.234 -20.547 1 54.16 260 ALA A CA 1
ATOM 1986 C C . ALA A 1 260 ? -15.445 -24.641 -19.734 1 54.16 260 ALA A C 1
ATOM 1988 O O . ALA A 1 260 ? -15.695 -24.094 -18.656 1 54.16 260 ALA A O 1
ATOM 1989 N N . ASP A 1 261 ? -16.125 -25.656 -20.281 1 52.88 261 ASP A N 1
ATOM 1990 C CA . ASP A 1 261 ? -17.312 -26.125 -19.562 1 52.88 261 ASP A CA 1
ATOM 1991 C C . ASP A 1 261 ? -16.922 -26.828 -18.266 1 52.88 261 ASP A C 1
ATOM 1993 O O . ASP A 1 261 ? -17.688 -26.797 -17.297 1 52.88 261 ASP A O 1
ATOM 1997 N N . MET A 1 262 ? -15.664 -27.234 -18.25 1 53.16 262 MET A N 1
ATOM 1998 C CA . MET A 1 262 ? -15.227 -28 -17.094 1 53.16 262 MET A CA 1
ATOM 1999 C C . MET A 1 262 ? -14.836 -27.062 -15.945 1 53.16 262 MET A C 1
ATOM 2001 O O . MET A 1 262 ? -14.789 -27.469 -14.789 1 53.16 262 MET A O 1
ATOM 2005 N N . SER A 1 263 ? -14.688 -25.812 -16.266 1 59.81 263 SER A N 1
ATOM 2006 C CA . SER A 1 263 ? -14.188 -24.891 -15.25 1 59.81 263 SER A CA 1
ATOM 2007 C C . SER A 1 263 ? -15.328 -24.156 -14.555 1 59.81 263 SER A C 1
ATOM 2009 O O . SER A 1 263 ? -15.102 -23.312 -13.695 1 59.81 263 SER A O 1
ATOM 2011 N N . ILE A 1 264 ? -16.5 -24.625 -15.031 1 62.16 264 ILE A N 1
ATOM 2012 C CA . ILE A 1 264 ? -17.672 -23.984 -14.453 1 62.16 264 ILE A CA 1
ATOM 2013 C C . ILE A 1 264 ? -18.156 -24.781 -13.25 1 62.16 264 ILE A C 1
ATOM 2015 O O . ILE A 1 264 ? -18.156 -26.016 -13.281 1 62.16 264 ILE A O 1
ATOM 2019 N N . GLY A 1 265 ? -18.438 -24.047 -12.219 1 69.88 265 GLY A N 1
ATOM 2020 C CA . GLY A 1 265 ? -19.016 -24.688 -11.047 1 69.88 265 GLY A CA 1
ATOM 2021 C C . GLY A 1 265 ? -18 -25.094 -10.008 1 69.88 265 GLY A C 1
ATOM 2022 O O . GLY A 1 265 ? -16.969 -24.406 -9.836 1 69.88 265 GLY A O 1
ATOM 2023 N N . GLN A 1 266 ? -18.297 -26.109 -9.273 1 79 266 GLN A N 1
ATOM 2024 C CA . GLN A 1 266 ? -17.484 -26.5 -8.133 1 79 266 GLN A CA 1
ATOM 2025 C C . GLN A 1 266 ? -16.5 -27.609 -8.508 1 79 266 GLN A C 1
ATOM 2027 O O . GLN A 1 266 ? -15.562 -27.906 -7.766 1 79 266 GLN A O 1
ATOM 2032 N N . ARG A 1 267 ? -16.625 -28.203 -9.664 1 79.56 267 ARG A N 1
ATOM 2033 C CA . ARG A 1 267 ? -15.883 -29.391 -10.047 1 79.56 267 ARG A CA 1
ATOM 2034 C C . ARG A 1 267 ? -14.383 -29.109 -10.086 1 79.56 267 ARG A C 1
ATOM 2036 O O . ARG A 1 267 ? -13.578 -29.922 -9.602 1 79.56 267 ARG A O 1
ATOM 2043 N N . PRO A 1 268 ? -14.062 -27.953 -10.602 1 79.5 268 PRO A N 1
ATOM 2044 C CA . PRO A 1 268 ? -12.617 -27.688 -10.648 1 79.5 268 PRO A CA 1
ATOM 2045 C C . PRO A 1 268 ? -11.977 -27.656 -9.266 1 79.5 268 PRO A C 1
ATOM 2047 O O . PRO A 1 268 ? -10.781 -27.922 -9.125 1 79.5 268 PRO A O 1
ATOM 2050 N N . TYR A 1 269 ? -12.773 -27.438 -8.273 1 87.31 269 TYR A N 1
ATOM 2051 C CA . TYR A 1 269 ? -12.234 -27.297 -6.926 1 87.31 269 TYR A CA 1
ATOM 2052 C C . TYR A 1 269 ? -12.219 -28.641 -6.199 1 87.31 269 TYR A C 1
ATOM 2054 O O . TYR A 1 269 ? -11.57 -28.781 -5.164 1 87.31 269 TYR A O 1
ATOM 2062 N N . ASP A 1 270 ? -12.922 -29.578 -6.797 1 85.69 270 ASP A N 1
ATOM 2063 C CA . ASP A 1 270 ? -12.945 -30.906 -6.215 1 85.69 270 ASP A CA 1
ATOM 2064 C C . ASP A 1 270 ? -11.852 -31.797 -6.824 1 85.69 270 ASP A C 1
ATOM 2066 O O . ASP A 1 270 ? -11.32 -32.688 -6.152 1 85.69 270 ASP A O 1
ATOM 2070 N N . ALA A 1 271 ? -11.578 -31.578 -8.047 1 82.94 271 ALA A N 1
ATOM 2071 C CA . ALA A 1 271 ? -10.68 -32.438 -8.797 1 82.94 271 ALA A CA 1
ATOM 2072 C C . ALA A 1 271 ? -9.219 -32.094 -8.516 1 82.94 271 ALA A C 1
ATOM 2074 O O . ALA A 1 271 ? -8.891 -30.953 -8.195 1 82.94 271 ALA A O 1
ATOM 2075 N N . VAL A 1 272 ? -8.445 -33.125 -8.523 1 88.5 272 VAL A N 1
ATOM 2076 C CA . VAL A 1 272 ? -6.996 -32.938 -8.461 1 88.5 272 VAL A CA 1
ATOM 2077 C C . VAL A 1 272 ? -6.418 -32.938 -9.875 1 88.5 272 VAL A C 1
ATOM 2079 O O . VAL A 1 272 ? -6.109 -33.969 -10.438 1 88.5 272 VAL A O 1
ATOM 2082 N N . MET A 1 273 ? -6.32 -31.766 -10.43 1 90 273 MET A N 1
ATOM 2083 C CA . MET A 1 273 ? -5.809 -31.531 -11.773 1 90 273 MET A CA 1
ATOM 2084 C C . MET A 1 273 ? -4.703 -30.484 -11.758 1 90 273 MET A C 1
ATOM 2086 O O . MET A 1 273 ? -4.934 -29.328 -12.125 1 90 273 MET A O 1
ATOM 2090 N N . PRO A 1 274 ? -3.508 -30.906 -11.523 1 94.44 274 PRO A N 1
ATOM 2091 C CA . PRO A 1 274 ? -2.443 -29.938 -11.234 1 94.44 274 PRO A CA 1
ATOM 2092 C C . PRO A 1 274 ? -2.098 -29.062 -12.438 1 94.44 274 PRO A C 1
ATOM 2094 O O . PRO A 1 274 ? -1.436 -28.031 -12.289 1 94.44 274 PRO A O 1
ATOM 2097 N N . SER A 1 275 ? -2.539 -29.469 -13.656 1 92.38 275 SER A N 1
ATOM 2098 C CA . SER A 1 275 ? -2.232 -28.672 -14.836 1 92.38 275 SER A CA 1
ATOM 2099 C C . SER A 1 275 ? -3.07 -27.391 -14.875 1 92.38 275 SER A C 1
ATOM 2101 O O . SER A 1 275 ? -2.648 -26.375 -15.438 1 92.38 275 SER A O 1
ATOM 2103 N N . TRP A 1 276 ? -4.266 -27.469 -14.281 1 88.31 276 TRP A N 1
ATOM 2104 C CA . TRP A 1 276 ? -5.105 -26.297 -14.5 1 88.31 276 TRP A CA 1
ATOM 2105 C C . TRP A 1 276 ? -5.996 -26.031 -13.289 1 88.31 276 TRP A C 1
ATOM 2107 O O . TRP A 1 276 ? -6.621 -24.969 -13.195 1 88.31 276 TRP A O 1
ATOM 2117 N N . GLY A 1 277 ? -5.988 -26.891 -12.32 1 90.38 277 GLY A N 1
ATOM 2118 C CA . GLY A 1 277 ? -6.922 -26.766 -11.219 1 90.38 277 GLY A CA 1
ATOM 2119 C C . GLY A 1 277 ? -6.281 -26.219 -9.953 1 90.38 277 GLY A C 1
ATOM 2120 O O . GLY A 1 277 ? -6.824 -26.391 -8.859 1 90.38 277 GLY A O 1
ATOM 2121 N N . GLY A 1 278 ? -5.148 -25.672 -10.086 1 94.44 278 GLY A N 1
ATOM 2122 C CA . GLY A 1 278 ? -4.469 -25.156 -8.914 1 94.44 278 GLY A CA 1
ATOM 2123 C C . GLY A 1 278 ? -5.113 -23.891 -8.359 1 94.44 278 GLY A C 1
ATOM 2124 O O . GLY A 1 278 ? -5.492 -23 -9.125 1 94.44 278 GLY A O 1
ATOM 2125 N N . VAL A 1 279 ? -5.328 -23.891 -7.078 1 96.56 279 VAL A N 1
ATOM 2126 C CA . VAL A 1 279 ? -5.84 -22.734 -6.352 1 96.56 279 VAL A CA 1
ATOM 2127 C C . VAL A 1 279 ? -4.797 -22.25 -5.348 1 96.56 279 VAL A C 1
ATOM 2129 O O . VAL A 1 279 ? -4.355 -23 -4.484 1 96.56 279 VAL A O 1
ATOM 2132 N N . PHE A 1 280 ? -4.402 -20.953 -5.52 1 97.94 280 PHE A N 1
ATOM 2133 C CA . PHE A 1 280 ? -3.291 -20.422 -4.738 1 97.94 280 PHE A CA 1
ATOM 2134 C C . PHE A 1 280 ? -3.553 -18.984 -4.344 1 97.94 280 PHE A C 1
ATOM 2136 O O . PHE A 1 280 ? -4.43 -18.328 -4.91 1 97.94 280 PHE A O 1
ATOM 2143 N N . THR A 1 281 ? -2.885 -18.547 -3.326 1 98.31 281 THR A N 1
ATOM 2144 C CA . THR A 1 281 ? -2.711 -17.125 -3.1 1 98.31 281 THR A CA 1
ATOM 2145 C C . THR A 1 281 ? -1.483 -16.594 -3.844 1 98.31 281 THR A C 1
ATOM 2147 O O . THR A 1 281 ? -0.591 -17.375 -4.195 1 98.31 281 THR A O 1
ATOM 2150 N N . ALA A 1 282 ? -1.51 -15.281 -4.102 1 98.5 282 ALA A N 1
ATOM 2151 C CA . ALA A 1 282 ? -0.304 -14.688 -4.676 1 98.5 282 ALA A CA 1
ATOM 2152 C C . ALA A 1 282 ? 0.9 -14.898 -3.764 1 98.5 282 ALA A C 1
ATOM 2154 O O . ALA A 1 282 ? 2.006 -15.172 -4.238 1 98.5 282 ALA A O 1
ATOM 2155 N N . ARG A 1 283 ? 0.7 -14.844 -2.475 1 98.12 283 ARG A N 1
ATOM 2156 C CA . ARG A 1 283 ? 1.765 -14.977 -1.484 1 98.12 283 ARG A CA 1
ATOM 2157 C C . ARG A 1 283 ? 2.406 -16.359 -1.55 1 98.12 283 ARG A C 1
ATOM 2159 O O . ARG A 1 283 ? 3.633 -16.484 -1.534 1 98.12 283 ARG A O 1
ATOM 2166 N N . SER A 1 284 ? 1.624 -17.391 -1.604 1 98.56 284 SER A N 1
ATOM 2167 C CA . SER A 1 284 ? 2.17 -18.734 -1.636 1 98.56 284 SER A CA 1
ATOM 2168 C C . SER A 1 284 ? 3.008 -18.969 -2.889 1 98.56 284 SER A C 1
ATOM 2170 O O . SER A 1 284 ? 4.105 -19.516 -2.816 1 98.56 284 SER A O 1
ATOM 2172 N N . LEU A 1 285 ? 2.465 -18.5 -4.031 1 98.69 285 LEU A N 1
ATOM 2173 C CA . LEU A 1 285 ? 3.197 -18.656 -5.281 1 98.69 285 LEU A CA 1
ATOM 2174 C C . LEU A 1 285 ? 4.5 -17.859 -5.258 1 98.69 285 LEU A C 1
ATOM 2176 O O . LEU A 1 285 ? 5.551 -18.375 -5.652 1 98.69 285 LEU A O 1
ATOM 2180 N N . ALA A 1 286 ? 4.391 -16.625 -4.809 1 98.75 286 ALA A N 1
ATOM 2181 C CA . ALA A 1 286 ? 5.586 -15.797 -4.758 1 98.75 286 ALA A CA 1
ATOM 2182 C C . ALA A 1 286 ? 6.633 -16.391 -3.818 1 98.75 286 ALA A C 1
ATOM 2184 O O . ALA A 1 286 ? 7.836 -16.281 -4.062 1 98.75 286 ALA A O 1
ATOM 2185 N N . ARG A 1 287 ? 6.203 -16.953 -2.762 1 98.69 287 ARG A N 1
ATOM 2186 C CA . ARG A 1 287 ? 7.098 -17.594 -1.794 1 98.69 287 ARG A CA 1
ATOM 2187 C C . ARG A 1 287 ? 7.84 -18.766 -2.414 1 98.69 287 ARG A C 1
ATOM 2189 O O . ARG A 1 287 ? 9.055 -18.891 -2.252 1 98.69 287 ARG A O 1
ATOM 2196 N N . MET A 1 288 ? 7.121 -19.578 -3.119 1 98.75 288 MET A N 1
ATOM 2197 C CA . MET A 1 288 ? 7.738 -20.719 -3.779 1 98.75 288 MET A CA 1
ATOM 2198 C C . MET A 1 288 ? 8.766 -20.266 -4.809 1 98.75 288 MET A C 1
ATOM 2200 O O . MET A 1 288 ? 9.914 -20.719 -4.785 1 98.75 288 MET A O 1
ATOM 2204 N N . TYR A 1 289 ? 8.367 -19.375 -5.652 1 98.81 289 TYR A N 1
ATOM 2205 C CA . TYR A 1 289 ? 9.281 -18.891 -6.688 1 98.81 289 TYR A CA 1
ATOM 2206 C C . TYR A 1 289 ? 10.383 -18.031 -6.086 1 98.81 289 TYR A C 1
ATOM 2208 O O . TYR A 1 289 ? 11.453 -17.875 -6.68 1 98.81 289 TYR A O 1
ATOM 2216 N N . GLY A 1 290 ? 10.07 -17.453 -4.902 1 98.69 290 GLY A N 1
ATOM 2217 C CA . GLY A 1 290 ? 11.109 -16.734 -4.176 1 98.69 290 GLY A CA 1
ATOM 2218 C C . GLY A 1 290 ? 12.258 -17.625 -3.744 1 98.69 290 GLY A C 1
ATOM 2219 O O . GLY A 1 290 ? 13.414 -17.219 -3.783 1 98.69 290 GLY A O 1
ATOM 2220 N N . ALA A 1 291 ? 11.922 -18.797 -3.328 1 98.75 291 ALA A N 1
ATOM 2221 C CA . ALA A 1 291 ? 12.961 -19.781 -3.006 1 98.75 291 ALA A CA 1
ATOM 2222 C C . ALA A 1 291 ? 13.797 -20.109 -4.238 1 98.75 291 ALA A C 1
ATOM 2224 O O . ALA A 1 291 ? 15.023 -20.172 -4.164 1 98.75 291 ALA A O 1
ATOM 2225 N N . ILE A 1 292 ? 13.133 -20.25 -5.328 1 98.62 292 ILE A N 1
ATOM 2226 C CA . ILE A 1 292 ? 13.828 -20.578 -6.566 1 98.62 292 ILE A CA 1
ATOM 2227 C C . ILE A 1 292 ? 14.719 -19.422 -6.988 1 98.62 292 ILE A C 1
ATOM 2229 O O . ILE A 1 292 ? 15.836 -19.625 -7.469 1 98.62 292 ILE A O 1
ATOM 2233 N N . ALA A 1 293 ? 14.32 -18.234 -6.719 1 98.38 293 ALA A N 1
ATOM 2234 C CA . ALA A 1 293 ? 15.055 -17.047 -7.125 1 98.38 293 ALA A CA 1
ATOM 2235 C C . ALA A 1 293 ? 16.203 -16.766 -6.168 1 98.38 293 ALA A C 1
ATOM 2237 O O . ALA A 1 293 ? 17.062 -15.922 -6.457 1 98.38 293 ALA A O 1
ATOM 2238 N N . ASN A 1 294 ? 16.219 -17.453 -5.047 1 98.19 294 ASN A N 1
ATOM 2239 C CA . ASN A 1 294 ? 17.172 -17.141 -3.988 1 98.19 294 ASN A CA 1
ATOM 2240 C C . ASN A 1 294 ? 17.875 -18.391 -3.473 1 98.19 294 ASN A C 1
ATOM 2242 O O . ASN A 1 294 ? 17.891 -18.641 -2.266 1 98.19 294 ASN A O 1
ATOM 2246 N N . ASP A 1 295 ? 18.312 -19.203 -4.398 1 98 295 ASP A N 1
ATOM 2247 C CA . ASP A 1 295 ? 19.125 -20.375 -4.117 1 98 295 ASP A CA 1
ATOM 2248 C C . ASP A 1 295 ? 18.406 -21.328 -3.154 1 98 295 ASP A C 1
ATOM 2250 O O . ASP A 1 295 ? 19.047 -21.938 -2.299 1 98 295 ASP A O 1
ATOM 2254 N N . GLY A 1 296 ? 17.141 -21.297 -3.186 1 98.69 296 GLY A N 1
ATOM 2255 C CA . GLY A 1 296 ? 16.328 -22.312 -2.529 1 98.69 296 GLY A CA 1
ATOM 2256 C C . GLY A 1 296 ? 15.844 -21.891 -1.157 1 98.69 296 GLY A C 1
ATOM 2257 O O . GLY A 1 296 ? 15.234 -22.688 -0.434 1 98.69 296 GLY A O 1
ATOM 2258 N N . VAL A 1 297 ? 16.047 -20.594 -0.803 1 98.38 297 VAL A N 1
ATOM 2259 C CA . VAL A 1 297 ? 15.742 -20.188 0.566 1 98.38 297 VAL A CA 1
ATOM 2260 C C . VAL A 1 297 ? 14.781 -19 0.556 1 98.38 297 VAL A C 1
ATOM 2262 O O . VAL A 1 297 ? 14.922 -18.094 -0.26 1 98.38 297 VAL A O 1
ATOM 2265 N N . VAL A 1 298 ? 13.797 -19.078 1.441 1 97.56 298 VAL A N 1
ATOM 2266 C CA . VAL A 1 298 ? 12.953 -17.938 1.799 1 97.56 298 VAL A CA 1
ATOM 2267 C C . VAL A 1 298 ? 12.906 -17.781 3.318 1 97.56 298 VAL A C 1
ATOM 2269 O O . VAL A 1 298 ? 12.672 -18.766 4.035 1 97.56 298 VAL A O 1
ATOM 2272 N N . GLY A 1 299 ? 13.133 -16.516 3.781 1 94.69 299 GLY A N 1
ATOM 2273 C CA . GLY A 1 299 ? 13.297 -16.391 5.219 1 94.69 299 GLY A CA 1
ATOM 2274 C C . GLY A 1 299 ? 14.367 -17.297 5.789 1 94.69 299 GLY A C 1
ATOM 2275 O O . GLY A 1 299 ? 15.516 -17.281 5.332 1 94.69 299 GLY A O 1
ATOM 2276 N N . THR A 1 300 ? 13.922 -18.094 6.715 1 95 300 THR A N 1
ATOM 2277 C CA . THR A 1 300 ? 14.852 -19.031 7.324 1 95 300 THR A CA 1
ATOM 2278 C C . THR A 1 300 ? 14.586 -20.453 6.824 1 95 300 THR A C 1
ATOM 2280 O O . THR A 1 300 ? 15.195 -21.406 7.309 1 95 300 THR A O 1
ATOM 2283 N N . ARG A 1 301 ? 13.789 -20.578 5.789 1 97.12 301 ARG A N 1
ATOM 2284 C CA . ARG A 1 301 ? 13.359 -21.891 5.328 1 97.12 301 ARG A CA 1
ATOM 2285 C C . ARG A 1 301 ? 14.016 -22.234 3.996 1 97.12 301 ARG A C 1
ATOM 2287 O O . ARG A 1 301 ? 14.109 -21.391 3.102 1 97.12 301 ARG A O 1
ATOM 2294 N N . ARG A 1 302 ? 14.422 -23.469 3.895 1 98 302 ARG A N 1
ATOM 2295 C CA . ARG A 1 302 ? 15 -23.938 2.641 1 98 302 ARG A CA 1
ATOM 2296 C C . ARG A 1 302 ? 14.031 -24.875 1.912 1 98 302 ARG A C 1
ATOM 2298 O O . ARG A 1 302 ? 13.539 -25.844 2.492 1 98 302 ARG A O 1
ATOM 2305 N N . LEU A 1 303 ? 13.773 -24.531 0.708 1 98.69 303 LEU A N 1
ATOM 2306 C CA . LEU A 1 303 ? 12.898 -25.344 -0.119 1 98.69 303 LEU A CA 1
ATOM 2307 C C . LEU A 1 303 ? 13.703 -26.297 -0.992 1 98.69 303 LEU A C 1
ATOM 2309 O O . LEU A 1 303 ? 13.375 -27.484 -1.098 1 98.69 303 LEU A O 1
ATOM 2313 N N . LEU A 1 304 ? 14.711 -25.797 -1.643 1 98.75 304 LEU A N 1
ATOM 2314 C CA . LEU A 1 304 ? 15.578 -26.531 -2.549 1 98.75 304 LEU A CA 1
ATOM 2315 C C . LEU A 1 304 ? 17.047 -26.203 -2.275 1 98.75 304 LEU A C 1
ATOM 2317 O O . LEU A 1 304 ? 17.359 -25.141 -1.747 1 98.75 304 LEU A O 1
ATOM 2321 N N . ARG A 1 305 ? 17.906 -27.094 -2.643 1 98.31 305 ARG A N 1
ATOM 2322 C CA . ARG A 1 305 ? 19.344 -26.812 -2.615 1 98.31 305 ARG A CA 1
ATOM 2323 C C . ARG A 1 305 ? 19.719 -25.844 -3.725 1 98.31 305 ARG A C 1
ATOM 2325 O O . ARG A 1 305 ? 19.078 -25.797 -4.773 1 98.31 305 ARG A O 1
ATOM 2332 N N . PRO A 1 306 ? 20.797 -25.078 -3.473 1 98.06 306 PRO A N 1
ATOM 2333 C CA . PRO A 1 306 ? 21.219 -24.109 -4.492 1 98.06 306 PRO A CA 1
ATOM 2334 C C . PRO A 1 306 ? 21.562 -24.781 -5.824 1 98.06 306 PRO A C 1
ATOM 2336 O O . PRO A 1 306 ? 21.312 -24.203 -6.887 1 98.06 306 PRO A O 1
ATOM 2339 N N . GLU A 1 307 ? 22.094 -25.969 -5.824 1 97.75 307 GLU A N 1
ATOM 2340 C CA . GLU A 1 307 ? 22.438 -26.672 -7.051 1 97.75 307 GLU A CA 1
ATOM 2341 C C . GLU A 1 307 ? 21.188 -26.953 -7.895 1 97.75 307 GLU A C 1
ATOM 2343 O O . GLU A 1 307 ? 21.234 -26.844 -9.125 1 97.75 307 GLU A O 1
ATOM 2348 N N . THR A 1 308 ? 20.156 -27.297 -7.227 1 98.06 308 THR A N 1
ATOM 2349 C CA . THR A 1 308 ? 18.906 -27.594 -7.922 1 98.06 308 THR A CA 1
ATOM 2350 C C . THR A 1 308 ? 18.312 -26.328 -8.531 1 98.06 308 THR A C 1
ATOM 2352 O O . THR A 1 308 ? 17.891 -26.328 -9.688 1 98.06 308 THR A O 1
ATOM 2355 N N . THR A 1 309 ? 18.266 -25.234 -7.711 1 98.31 309 THR A N 1
ATOM 2356 C CA . THR A 1 309 ? 17.688 -24.016 -8.242 1 98.31 309 THR A CA 1
ATOM 2357 C C . THR A 1 309 ? 18.516 -23.484 -9.398 1 98.31 309 THR A C 1
ATOM 2359 O O . THR A 1 309 ? 17.969 -22.953 -10.375 1 98.31 309 THR A O 1
ATOM 2362 N N . ARG A 1 310 ? 19.781 -23.609 -9.359 1 97.56 310 ARG A N 1
ATOM 2363 C CA . ARG A 1 310 ? 20.656 -23.172 -10.445 1 97.56 310 ARG A CA 1
ATOM 2364 C C . ARG A 1 310 ? 20.453 -24.016 -11.695 1 97.56 310 ARG A C 1
ATOM 2366 O O . ARG A 1 310 ? 20.5 -23.5 -12.812 1 97.56 310 ARG A O 1
ATOM 2373 N N . MET A 1 311 ? 20.266 -25.312 -11.484 1 97.31 311 MET A N 1
ATOM 2374 C CA . MET A 1 311 ? 19.953 -26.188 -12.609 1 97.31 311 MET A CA 1
ATOM 2375 C C . MET A 1 311 ? 18.656 -25.75 -13.289 1 97.31 311 MET A C 1
ATOM 2377 O O . MET A 1 311 ? 18.594 -25.641 -14.516 1 97.31 311 MET A O 1
ATOM 2381 N N . ILE A 1 312 ? 17.625 -25.5 -12.516 1 97.56 312 ILE A N 1
ATOM 2382 C CA . ILE A 1 312 ? 16.344 -25.078 -13.031 1 97.56 312 ILE A CA 1
ATOM 2383 C C . ILE A 1 312 ? 16.5 -23.75 -13.773 1 97.56 312 ILE A C 1
ATOM 2385 O O . ILE A 1 312 ? 15.945 -23.578 -14.867 1 97.56 312 ILE A O 1
ATOM 2389 N N . ALA A 1 313 ? 17.297 -22.891 -13.258 1 97.06 313 ALA A N 1
ATOM 2390 C CA . ALA A 1 313 ? 17.438 -21.516 -13.758 1 97.06 313 ALA A CA 1
ATOM 2391 C C . ALA A 1 313 ? 18.219 -21.484 -15.07 1 97.06 313 ALA A C 1
ATOM 2393 O O . ALA A 1 313 ? 18.219 -20.469 -15.766 1 97.06 313 ALA A O 1
ATOM 2394 N N . GLN A 1 314 ? 18.828 -22.562 -15.422 1 95.69 314 GLN A N 1
ATOM 2395 C CA . GLN A 1 314 ? 19.562 -22.594 -16.688 1 95.69 314 GLN A CA 1
ATOM 2396 C C . GLN A 1 314 ? 18.609 -22.422 -17.875 1 95.69 314 GLN A C 1
ATOM 2398 O O . GLN A 1 314 ? 18.969 -21.812 -18.875 1 95.69 314 GLN A O 1
ATOM 2403 N N . MET A 1 315 ? 17.453 -22.906 -17.672 1 95.06 315 MET A N 1
ATOM 2404 C CA . MET A 1 315 ? 16.438 -22.812 -18.719 1 95.06 315 MET A CA 1
ATOM 2405 C C . MET A 1 315 ? 17.031 -23.172 -20.078 1 95.06 315 MET A C 1
ATOM 2407 O O . MET A 1 315 ? 16.922 -22.406 -21.031 1 95.06 315 MET A O 1
ATOM 2411 N N . LEU A 1 316 ? 17.484 -24.328 -20.125 1 92.31 316 LEU A N 1
ATOM 2412 C CA . LEU A 1 316 ? 18.141 -24.797 -21.344 1 92.31 316 LEU A CA 1
ATOM 2413 C C . LEU A 1 316 ? 17.156 -24.844 -22.5 1 92.31 316 LEU A C 1
ATOM 2415 O O . LEU A 1 316 ? 15.969 -25.109 -22.297 1 92.31 316 LEU A O 1
ATOM 2419 N N . PRO A 1 317 ? 17.688 -24.609 -23.688 1 91.12 317 PRO A N 1
ATOM 2420 C CA . PRO A 1 317 ? 16.812 -24.703 -24.859 1 91.12 317 PRO A CA 1
ATOM 2421 C C . PRO A 1 317 ? 16.203 -26.094 -25.031 1 91.12 317 PRO A C 1
ATOM 2423 O O . PRO A 1 317 ? 16.875 -27.094 -24.781 1 91.12 317 PRO A O 1
ATOM 2426 N N . ASN A 1 318 ? 15.031 -26.125 -25.344 1 92.56 318 ASN A N 1
ATOM 2427 C CA . ASN A 1 318 ? 14.312 -27.375 -25.609 1 92.56 318 ASN A CA 1
ATOM 2428 C C . ASN A 1 318 ? 14.195 -27.641 -27.109 1 92.56 318 ASN A C 1
ATOM 2430 O O . ASN A 1 318 ? 15.148 -28.078 -27.75 1 92.56 318 ASN A O 1
ATOM 2434 N N . SER A 1 319 ? 13.219 -27.141 -27.75 1 89.5 319 SER A N 1
ATOM 2435 C CA . SER A 1 319 ? 13.008 -27.219 -29.188 1 89.5 319 SER A CA 1
ATOM 2436 C C . SER A 1 319 ? 12.664 -25.859 -29.766 1 89.5 319 SER A C 1
ATOM 2438 O O . SER A 1 319 ? 12.164 -24.984 -29.062 1 89.5 319 SER A O 1
ATOM 2440 N N . ARG A 1 320 ? 13.008 -25.688 -31.016 1 84.56 320 ARG A N 1
ATOM 2441 C CA . ARG A 1 320 ? 12.773 -24.422 -31.688 1 84.56 320 ARG A CA 1
ATOM 2442 C C . ARG A 1 320 ? 11.297 -24.25 -32.031 1 84.56 320 ARG A C 1
ATOM 2444 O O . ARG A 1 320 ? 10.859 -23.141 -32.344 1 84.56 320 ARG A O 1
ATOM 2451 N N . PHE A 1 321 ? 10.68 -25.328 -31.844 1 86.88 321 PHE A N 1
ATOM 2452 C CA . PHE A 1 321 ? 9.258 -25.312 -32.156 1 86.88 321 PHE A CA 1
ATOM 2453 C C . PHE A 1 321 ? 8.484 -26.219 -31.188 1 86.88 321 PHE A C 1
ATOM 2455 O O . PHE A 1 321 ? 9.031 -27.203 -30.672 1 86.88 321 PHE A O 1
ATOM 2462 N N . ASP A 1 322 ? 7.23 -25.812 -30.812 1 89.94 322 ASP A N 1
ATOM 2463 C CA . ASP A 1 322 ? 6.277 -26.641 -30.062 1 89.94 322 ASP A CA 1
ATOM 2464 C C . ASP A 1 322 ? 5.082 -27.016 -30.938 1 89.94 322 ASP A C 1
ATOM 2466 O O . ASP A 1 322 ? 4.359 -26.141 -31.422 1 89.94 322 ASP A O 1
ATOM 2470 N N . TYR A 1 323 ? 4.828 -28.234 -31.094 1 88.38 323 TYR A N 1
ATOM 2471 C CA . TYR A 1 323 ? 3.879 -28.656 -32.125 1 88.38 323 TYR A CA 1
ATOM 2472 C C . TYR A 1 323 ? 2.445 -28.516 -31.641 1 88.38 323 TYR A C 1
ATOM 2474 O O . TYR A 1 323 ? 1.496 -28.75 -32.375 1 88.38 323 TYR A O 1
ATOM 2482 N N . VAL A 1 324 ? 2.295 -28.109 -30.422 1 86.12 324 VAL A N 1
ATOM 2483 C CA . VAL A 1 324 ? 0.968 -27.797 -29.906 1 86.12 324 VAL A CA 1
ATOM 2484 C C . VAL A 1 324 ? 0.753 -26.281 -29.906 1 86.12 324 VAL A C 1
ATOM 2486 O O . VAL A 1 324 ? -0.284 -25.797 -30.359 1 86.12 324 VAL A O 1
ATOM 2489 N N . LEU A 1 325 ? 1.749 -25.547 -29.5 1 84.62 325 LEU A N 1
ATOM 2490 C CA . LEU A 1 325 ? 1.614 -24.109 -29.344 1 84.62 325 LEU A CA 1
ATOM 2491 C C . LEU A 1 325 ? 2.023 -23.375 -30.625 1 84.62 325 LEU A C 1
ATOM 2493 O O . LEU A 1 325 ? 1.629 -22.234 -30.844 1 84.62 325 LEU A O 1
ATOM 2497 N N . GLY A 1 326 ? 2.75 -23.922 -31.422 1 78.12 326 GLY A N 1
ATOM 2498 C CA . GLY A 1 326 ? 3.234 -23.281 -32.656 1 78.12 326 GLY A CA 1
ATOM 2499 C C . GLY A 1 326 ? 4.477 -22.438 -32.406 1 78.12 326 GLY A C 1
ATOM 2500 O O . GLY A 1 326 ? 5.199 -22.125 -33.375 1 78.12 326 GLY A O 1
ATOM 2501 N N . ALA A 1 327 ? 4.723 -21.938 -31.188 1 77.38 327 ALA A N 1
ATOM 2502 C CA . ALA A 1 327 ? 5.91 -21.172 -30.828 1 77.38 327 ALA A CA 1
ATOM 2503 C C . ALA A 1 327 ? 6.641 -21.812 -29.641 1 77.38 327 ALA A C 1
ATOM 2505 O O . ALA A 1 327 ? 6.035 -22.531 -28.844 1 77.38 327 ALA A O 1
ATOM 2506 N N . PRO A 1 328 ? 7.969 -21.547 -29.672 1 74.62 328 PRO A N 1
ATOM 2507 C CA . PRO A 1 328 ? 8.766 -22.234 -28.656 1 74.62 328 PRO A CA 1
ATOM 2508 C C . PRO A 1 328 ? 8.781 -21.516 -27.312 1 74.62 328 PRO A C 1
ATOM 2510 O O . PRO A 1 328 ? 9.539 -20.562 -27.125 1 74.62 328 PRO A O 1
ATOM 2513 N N . PRO A 1 329 ? 8.031 -21.922 -26.328 1 74.75 329 PRO A N 1
ATOM 2514 C CA . PRO A 1 329 ? 8.188 -21.297 -25.016 1 74.75 329 PRO A CA 1
ATOM 2515 C C . PRO A 1 329 ? 9.445 -21.766 -24.297 1 74.75 329 PRO A C 1
ATOM 2517 O O . PRO A 1 329 ? 9.797 -21.219 -23.25 1 74.75 329 PRO A O 1
ATOM 2520 N N . HIS A 1 330 ? 10.203 -22.672 -24.828 1 81.94 330 HIS A N 1
ATOM 2521 C CA . HIS A 1 330 ? 11.414 -23.266 -24.281 1 81.94 330 HIS A CA 1
ATOM 2522 C C . HIS A 1 330 ? 11.164 -23.859 -22.891 1 81.94 330 HIS A C 1
ATOM 2524 O O . HIS A 1 330 ? 11.852 -23.5 -21.922 1 81.94 330 HIS A O 1
ATOM 2530 N N . TRP A 1 331 ? 10.242 -24.859 -22.891 1 91.44 331 TRP A N 1
ATOM 2531 C CA . TRP A 1 331 ? 10 -25.609 -21.656 1 91.44 331 TRP A CA 1
ATOM 2532 C C . TRP A 1 331 ? 11.297 -26.188 -21.109 1 91.44 331 TRP A C 1
ATOM 2534 O O . TRP A 1 331 ? 12.094 -26.766 -21.859 1 91.44 331 TRP A O 1
ATOM 2544 N N . ALA A 1 332 ? 11.484 -26.031 -19.875 1 95.12 332 ALA A N 1
ATOM 2545 C CA . ALA A 1 332 ? 12.672 -26.594 -19.234 1 95.12 332 ALA A CA 1
ATOM 2546 C C . ALA A 1 332 ? 12.359 -27.047 -17.812 1 95.12 332 ALA A C 1
ATOM 2548 O O . ALA A 1 332 ? 12.055 -26.219 -16.938 1 95.12 332 ALA A O 1
ATOM 2549 N N . LEU A 1 333 ? 12.367 -28.344 -17.672 1 97.81 333 LEU A N 1
ATOM 2550 C CA . LEU A 1 333 ? 12.227 -29 -16.375 1 97.81 333 LEU A CA 1
ATOM 2551 C C . LEU A 1 333 ? 10.961 -28.516 -15.664 1 97.81 333 LEU A C 1
ATOM 2553 O O . LEU A 1 333 ? 10.984 -28.25 -14.461 1 97.81 333 LEU A O 1
ATOM 2557 N N . GLY A 1 334 ? 9.961 -28.359 -16.344 1 97.44 334 GLY A N 1
ATOM 2558 C CA . GLY A 1 334 ? 8.641 -28.109 -15.797 1 97.44 334 GLY A CA 1
ATOM 2559 C C . GLY A 1 334 ? 8.266 -26.625 -15.797 1 97.44 334 GLY A C 1
ATOM 2560 O O . GLY A 1 334 ? 7.152 -26.266 -15.422 1 97.44 334 GLY A O 1
ATOM 2561 N N . TYR A 1 335 ? 9.195 -25.766 -16.25 1 97.19 335 TYR A N 1
ATOM 2562 C CA . TYR A 1 335 ? 8.977 -24.328 -16.297 1 97.19 335 TYR A CA 1
ATOM 2563 C C . TYR A 1 335 ? 9.141 -23.812 -17.719 1 97.19 335 TYR A C 1
ATOM 2565 O O . TYR A 1 335 ? 9.516 -24.562 -18.625 1 97.19 335 TYR A O 1
ATOM 2573 N N . HIS A 1 336 ? 8.703 -22.609 -17.984 1 93.88 336 HIS A N 1
ATOM 2574 C CA . HIS A 1 336 ? 9.039 -21.906 -19.219 1 93.88 336 HIS A CA 1
ATOM 2575 C C . HIS A 1 336 ? 9.695 -20.562 -18.938 1 93.88 336 HIS A C 1
ATOM 2577 O O . HIS A 1 336 ? 9.672 -20.094 -17.797 1 93.88 336 HIS A O 1
ATOM 2583 N N . ARG A 1 337 ? 10.32 -20.062 -19.938 1 93.56 337 ARG A N 1
ATOM 2584 C CA . ARG A 1 337 ? 10.93 -18.75 -19.812 1 93.56 337 ARG A CA 1
ATOM 2585 C C . ARG A 1 337 ? 9.875 -17.688 -19.5 1 93.56 337 ARG A C 1
ATOM 2587 O O . ARG A 1 337 ? 8.758 -17.734 -20.016 1 93.56 337 ARG A O 1
ATOM 2594 N N . GLY A 1 338 ? 10.289 -16.766 -18.609 1 91.88 338 GLY A N 1
ATOM 2595 C CA . GLY A 1 338 ? 9.367 -15.719 -18.203 1 91.88 338 GLY A CA 1
ATOM 2596 C C . GLY A 1 338 ? 9.289 -14.578 -19.203 1 91.88 338 GLY A C 1
ATOM 2597 O O . GLY A 1 338 ? 10.258 -14.312 -19.922 1 91.88 338 GLY A O 1
ATOM 2598 N N . ILE A 1 339 ? 8.086 -13.984 -19.203 1 89.62 339 ILE A N 1
ATOM 2599 C CA . ILE A 1 339 ? 7.949 -12.719 -19.922 1 89.62 339 ILE A CA 1
ATOM 2600 C C . ILE A 1 339 ? 8.07 -11.555 -18.953 1 89.62 339 ILE A C 1
ATOM 2602 O O . ILE A 1 339 ? 7.266 -11.43 -18.016 1 89.62 339 ILE A O 1
ATOM 2606 N N . VAL A 1 340 ? 9.055 -10.781 -19.109 1 93.62 340 VAL A N 1
ATOM 2607 C CA . VAL A 1 340 ? 9.297 -9.578 -18.297 1 93.62 340 VAL A CA 1
ATOM 2608 C C . VAL A 1 340 ? 9.188 -8.344 -19.188 1 93.62 340 VAL A C 1
ATOM 2610 O O . VAL A 1 340 ? 10.055 -8.094 -20.031 1 93.62 340 VAL A O 1
ATOM 2613 N N . GLY A 1 341 ? 8.125 -7.555 -18.859 1 92.31 341 GLY A N 1
ATOM 2614 C CA . GLY A 1 341 ? 7.816 -6.496 -19.812 1 92.31 341 GLY A CA 1
ATOM 2615 C C . GLY A 1 341 ? 7.348 -7.016 -21.156 1 92.31 341 GLY A C 1
ATOM 2616 O O . GLY A 1 341 ? 6.34 -7.723 -21.234 1 92.31 341 GLY A O 1
ATOM 2617 N N . THR A 1 342 ? 8.133 -6.766 -22.156 1 87.25 342 THR A N 1
ATOM 2618 C CA . THR A 1 342 ? 7.754 -7.203 -23.5 1 87.25 342 THR A CA 1
ATOM 2619 C C . THR A 1 342 ? 8.688 -8.305 -23.984 1 87.25 342 THR A C 1
ATOM 2621 O O . THR A 1 342 ? 8.672 -8.664 -25.172 1 87.25 342 THR A O 1
ATOM 2624 N N . ARG A 1 343 ? 9.406 -8.812 -23.078 1 88 343 ARG A N 1
ATOM 2625 C CA . ARG A 1 343 ? 10.461 -9.719 -23.547 1 88 343 ARG A CA 1
ATOM 2626 C C . ARG A 1 343 ? 10.32 -11.094 -22.891 1 88 343 ARG A C 1
ATOM 2628 O O . ARG A 1 343 ? 10.234 -11.203 -21.672 1 88 343 ARG A O 1
ATOM 2635 N N . LEU A 1 344 ? 10.297 -12.062 -23.75 1 87.5 344 LEU A N 1
ATOM 2636 C CA . LEU A 1 344 ? 10.547 -13.422 -23.281 1 87.5 344 LEU A CA 1
ATOM 2637 C C . LEU A 1 344 ? 12.031 -13.641 -23.016 1 87.5 344 LEU A C 1
ATOM 2639 O O . LEU A 1 344 ? 12.859 -13.438 -23.891 1 87.5 344 LEU A O 1
ATOM 2643 N N . THR A 1 345 ? 12.367 -14.016 -21.766 1 91.38 345 THR A N 1
ATOM 2644 C CA . THR A 1 345 ? 13.781 -14.039 -21.422 1 91.38 345 THR A CA 1
ATOM 2645 C C . THR A 1 345 ? 14.141 -15.312 -20.656 1 91.38 345 THR A C 1
ATOM 2647 O O . THR A 1 345 ? 13.336 -15.812 -19.859 1 91.38 345 THR A O 1
ATOM 2650 N N . ARG A 1 346 ? 15.414 -15.789 -20.859 1 92.69 346 ARG A N 1
ATOM 2651 C CA . ARG A 1 346 ? 15.922 -16.938 -20.125 1 92.69 346 ARG A CA 1
ATOM 2652 C C . ARG A 1 346 ? 16.312 -16.562 -18.703 1 92.69 346 ARG A C 1
ATOM 2654 O O . ARG A 1 346 ? 16.547 -17.438 -17.859 1 92.69 346 ARG A O 1
ATOM 2661 N N . GLU A 1 347 ? 16.234 -15.266 -18.438 1 95.06 347 GLU A N 1
ATOM 2662 C CA . GLU A 1 347 ? 16.641 -14.781 -17.125 1 95.06 347 GLU A CA 1
ATOM 2663 C C . GLU A 1 347 ? 15.523 -14.953 -16.094 1 95.06 347 GLU A C 1
ATOM 2665 O O . GLU A 1 347 ? 15.742 -14.805 -14.898 1 95.06 347 GLU A O 1
ATOM 2670 N N . ALA A 1 348 ? 14.438 -15.234 -16.609 1 96.56 348 ALA A N 1
ATOM 2671 C CA . ALA A 1 348 ? 13.273 -15.438 -15.758 1 96.56 348 ALA A CA 1
ATOM 2672 C C . ALA A 1 348 ? 12.57 -16.75 -16.078 1 96.56 348 ALA A C 1
ATOM 2674 O O . ALA A 1 348 ? 12.609 -17.219 -17.219 1 96.56 348 ALA A O 1
ATOM 2675 N N . LEU A 1 349 ? 12.023 -17.359 -15.086 1 97.88 349 LEU A N 1
ATOM 2676 C CA . LEU A 1 349 ? 11.281 -18.609 -15.289 1 97.88 349 LEU A CA 1
ATOM 2677 C C . LEU A 1 349 ? 10.016 -18.625 -14.445 1 97.88 349 LEU A C 1
ATOM 2679 O O . LEU A 1 349 ? 9.953 -17.969 -13.398 1 97.88 349 LEU A O 1
ATOM 2683 N N . GLY A 1 350 ? 9.086 -19.297 -14.812 1 96.62 350 GLY A N 1
ATOM 2684 C CA . GLY A 1 350 ? 7.836 -19.453 -14.078 1 96.62 350 GLY A CA 1
ATOM 2685 C C . GLY A 1 350 ? 6.742 -20.109 -14.906 1 96.62 350 GLY A C 1
ATOM 2686 O O . GLY A 1 350 ? 7.004 -21.047 -15.664 1 96.62 350 GLY A O 1
ATOM 2687 N N . HIS A 1 351 ? 5.527 -19.797 -14.594 1 95.06 351 HIS A N 1
ATOM 2688 C CA . HIS A 1 351 ? 4.355 -20.266 -15.328 1 95.06 351 HIS A CA 1
ATOM 2689 C C . HIS A 1 351 ? 3.191 -19.297 -15.18 1 95.06 351 HIS A C 1
ATOM 2691 O O . HIS A 1 351 ? 2.934 -18.797 -14.078 1 95.06 351 HIS A O 1
ATOM 2697 N N . PHE A 1 352 ? 2.58 -19 -16.281 1 88.5 352 PHE A N 1
ATOM 2698 C CA . PHE A 1 352 ? 1.364 -18.203 -16.234 1 88.5 352 PHE A CA 1
ATOM 2699 C C . PHE A 1 352 ? 0.162 -19.016 -16.703 1 88.5 352 PHE A C 1
ATOM 2701 O O . PHE A 1 352 ? 0.318 -20.031 -17.391 1 88.5 352 PHE A O 1
ATOM 2708 N N . GLY A 1 353 ? -0.967 -18.641 -16.219 1 84.69 353 GLY A N 1
ATOM 2709 C CA . GLY A 1 353 ? -2.211 -19.297 -16.594 1 84.69 353 GLY A CA 1
ATOM 2710 C C . GLY A 1 353 ? -3.102 -18.453 -17.469 1 84.69 353 GLY A C 1
ATOM 2711 O O . GLY A 1 353 ? -2.928 -17.234 -17.547 1 84.69 353 GLY A O 1
ATOM 2712 N N . VAL A 1 354 ? -3.967 -19.188 -18.094 1 79.81 354 VAL A N 1
ATOM 2713 C CA . VAL A 1 354 ? -5.02 -18.469 -18.812 1 79.81 354 VAL A CA 1
ATOM 2714 C C . VAL A 1 354 ? -5.742 -17.531 -17.844 1 79.81 354 VAL A C 1
ATOM 2716 O O . VAL A 1 354 ? -5.973 -17.875 -16.688 1 79.81 354 VAL A O 1
ATOM 2719 N N . GLY A 1 355 ? -5.965 -16.312 -18.281 1 80.06 355 GLY A N 1
ATOM 2720 C CA . GLY A 1 355 ? -6.684 -15.352 -17.453 1 80.06 355 GLY A CA 1
ATOM 2721 C C . GLY A 1 355 ? -5.773 -14.344 -16.781 1 80.06 355 GLY A C 1
ATOM 2722 O O . GLY A 1 355 ? -6.242 -13.32 -16.266 1 80.06 355 GLY A O 1
ATOM 2723 N N . GLY A 1 356 ? -4.473 -14.695 -16.703 1 87.81 356 GLY A N 1
ATOM 2724 C CA . GLY A 1 356 ? -3.553 -13.633 -16.312 1 87.81 356 GLY A CA 1
ATOM 2725 C C . GLY A 1 356 ? -2.807 -13.938 -15.031 1 87.81 356 GLY A C 1
ATOM 2726 O O . GLY A 1 356 ? -1.758 -13.344 -14.766 1 87.81 356 GLY A O 1
ATOM 2727 N N . SER A 1 357 ? -3.277 -14.906 -14.25 1 94.5 357 SER A N 1
ATOM 2728 C CA . SER A 1 357 ? -2.531 -15.289 -13.055 1 94.5 357 SER A CA 1
ATOM 2729 C C . SER A 1 357 ? -1.209 -15.961 -13.422 1 94.5 357 SER A C 1
ATOM 2731 O O . SER A 1 357 ? -1.102 -16.609 -14.469 1 94.5 357 SER A O 1
ATOM 2733 N N . GLY A 1 358 ? -0.23 -15.758 -12.594 1 96.06 358 GLY A N 1
ATOM 2734 C CA . GLY A 1 358 ? 1.073 -16.359 -12.828 1 96.06 358 GLY A CA 1
ATOM 2735 C C . GLY A 1 358 ? 2.107 -15.969 -11.789 1 96.06 358 GLY A C 1
ATOM 2736 O O . GLY A 1 358 ? 1.811 -15.219 -10.859 1 96.06 358 GLY A O 1
ATOM 2737 N N . ALA A 1 359 ? 3.201 -16.594 -11.891 1 98.06 359 ALA A N 1
ATOM 2738 C CA . ALA A 1 359 ? 4.332 -16.297 -11.008 1 98.06 359 ALA A CA 1
ATOM 2739 C C . ALA A 1 359 ? 5.656 -16.547 -11.719 1 98.06 359 ALA A C 1
ATOM 2741 O O . ALA A 1 359 ? 5.773 -17.484 -12.531 1 98.06 359 ALA A O 1
ATOM 2742 N N . ILE A 1 360 ? 6.609 -15.719 -11.43 1 97.31 360 ILE A N 1
ATOM 2743 C CA . ILE A 1 360 ? 7.91 -15.836 -12.078 1 97.31 360 ILE A CA 1
ATOM 2744 C C . ILE A 1 360 ? 9.016 -15.602 -11.055 1 97.31 360 ILE A C 1
ATOM 2746 O O . ILE A 1 360 ? 8.828 -14.867 -10.078 1 97.31 360 ILE A O 1
ATOM 2750 N N . ALA A 1 361 ? 10.078 -16.281 -11.242 1 98.62 361 ALA A N 1
ATOM 2751 C CA . ALA A 1 361 ? 11.344 -16.062 -10.547 1 98.62 361 ALA A CA 1
ATOM 2752 C C . ALA A 1 361 ? 12.375 -15.414 -11.469 1 98.62 361 ALA A C 1
ATOM 2754 O O . ALA A 1 361 ? 12.477 -15.773 -12.641 1 98.62 361 ALA A O 1
ATOM 2755 N N . ILE A 1 362 ? 13.031 -14.453 -10.984 1 98.25 362 ILE A N 1
ATOM 2756 C CA . ILE A 1 362 ? 14.141 -13.805 -11.672 1 98.25 362 ILE A CA 1
ATOM 2757 C C . ILE A 1 362 ? 15.406 -13.922 -10.828 1 98.25 362 ILE A C 1
ATOM 2759 O O . ILE A 1 362 ? 15.812 -12.953 -10.172 1 98.25 362 ILE A O 1
ATOM 2763 N N . PRO A 1 363 ? 16.078 -15.016 -10.977 1 97.56 363 PRO A N 1
ATOM 2764 C CA . PRO A 1 363 ? 17.188 -15.32 -10.062 1 97.56 363 PRO A CA 1
ATOM 2765 C C . PRO A 1 363 ? 18.312 -14.289 -10.125 1 97.56 363 PRO A C 1
ATOM 2767 O O . PRO A 1 363 ? 18.922 -13.977 -9.102 1 97.56 363 PRO A O 1
ATOM 2770 N N . GLY A 1 364 ? 18.609 -13.711 -11.203 1 96.06 364 GLY A N 1
ATOM 2771 C CA . GLY A 1 364 ? 19.703 -12.773 -11.352 1 96.06 364 GLY A CA 1
ATOM 2772 C C . GLY A 1 364 ? 19.578 -11.562 -10.438 1 96.06 364 GLY A C 1
ATOM 2773 O O . GLY A 1 364 ? 20.594 -10.953 -10.078 1 96.06 364 GLY A O 1
ATOM 2774 N N . VAL A 1 365 ? 18.344 -11.242 -10.016 1 96.38 365 VAL A N 1
ATOM 2775 C CA . VAL A 1 365 ? 18.156 -10.078 -9.156 1 96.38 365 VAL A CA 1
ATOM 2776 C C . VAL A 1 365 ? 17.453 -10.5 -7.863 1 96.38 365 VAL A C 1
ATOM 2778 O O . VAL A 1 365 ? 17 -9.648 -7.09 1 96.38 365 VAL A O 1
ATOM 2781 N N . GLY A 1 366 ? 17.234 -11.805 -7.672 1 97.56 366 GLY A N 1
ATOM 2782 C CA . GLY A 1 366 ? 16.672 -12.336 -6.445 1 97.56 366 GLY A CA 1
ATOM 2783 C C . GLY A 1 366 ? 15.203 -12 -6.273 1 97.56 366 GLY A C 1
ATOM 2784 O O . GLY A 1 366 ? 14.703 -11.922 -5.145 1 97.56 366 GLY A O 1
ATOM 2785 N N . VAL A 1 367 ? 14.484 -11.781 -7.402 1 98.31 367 VAL A N 1
ATOM 2786 C CA . VAL A 1 367 ? 13.102 -11.312 -7.332 1 98.31 367 VAL A CA 1
ATOM 2787 C C . VAL A 1 367 ? 12.156 -12.43 -7.762 1 98.31 367 VAL A C 1
ATOM 2789 O O . VAL A 1 367 ? 12.453 -13.18 -8.695 1 98.31 367 VAL A O 1
ATOM 2792 N N . SER A 1 368 ? 11.125 -12.617 -7.043 1 98.75 368 SER A N 1
ATOM 2793 C CA . SER A 1 368 ? 9.961 -13.352 -7.535 1 98.75 368 SER A CA 1
ATOM 2794 C C . SER A 1 368 ? 8.703 -12.492 -7.492 1 98.75 368 SER A C 1
ATOM 2796 O O . SER A 1 368 ? 8.586 -11.602 -6.645 1 98.75 368 SER A O 1
ATOM 2798 N N . VAL A 1 369 ? 7.801 -12.719 -8.43 1 98.69 369 VAL A N 1
ATOM 2799 C CA . VAL A 1 369 ? 6.543 -11.984 -8.539 1 98.69 369 VAL A CA 1
ATOM 2800 C C . VAL A 1 369 ? 5.402 -12.961 -8.82 1 98.69 369 VAL A C 1
ATOM 2802 O O . VAL A 1 369 ? 5.52 -13.82 -9.703 1 98.69 369 VAL A O 1
ATOM 2805 N N . ALA A 1 370 ? 4.34 -12.844 -8.07 1 98.75 370 ALA A N 1
ATOM 2806 C CA . ALA A 1 370 ? 3.133 -13.625 -8.328 1 98.75 370 ALA A CA 1
ATOM 2807 C C . ALA A 1 370 ? 1.9 -12.727 -8.375 1 98.75 370 ALA A C 1
ATOM 2809 O O . ALA A 1 370 ? 1.72 -11.867 -7.512 1 98.75 370 ALA A O 1
ATOM 2810 N N . PHE A 1 371 ? 1.166 -12.883 -9.375 1 97.94 371 PHE A N 1
ATOM 2811 C CA . PHE A 1 371 ? -0.088 -12.18 -9.609 1 97.94 371 PHE A CA 1
ATOM 2812 C C . PHE A 1 371 ? -1.247 -13.156 -9.734 1 97.94 371 PHE A C 1
ATOM 2814 O O . PHE A 1 371 ? -1.232 -14.047 -10.594 1 97.94 371 PHE A O 1
ATOM 2821 N N . VAL A 1 372 ? -2.258 -13.078 -8.852 1 97.31 372 VAL A N 1
ATOM 2822 C CA . VAL A 1 372 ? -3.441 -13.93 -8.867 1 97.31 372 VAL A CA 1
ATOM 2823 C C . VAL A 1 372 ? -4.695 -13.07 -9.023 1 97.31 372 VAL A C 1
ATOM 2825 O O . VAL A 1 372 ? -4.887 -12.109 -8.281 1 97.31 372 VAL A O 1
ATOM 2828 N N . THR A 1 373 ? -5.535 -13.406 -9.969 1 95.5 373 THR A N 1
ATOM 2829 C CA . THR A 1 373 ? -6.711 -12.594 -10.258 1 95.5 373 THR A CA 1
ATOM 2830 C C . THR A 1 373 ? -7.895 -13.469 -10.648 1 95.5 373 THR A C 1
ATOM 2832 O O . THR A 1 373 ? -7.719 -14.633 -11.016 1 95.5 373 THR A O 1
ATOM 2835 N N . ASN A 1 374 ? -9.07 -12.945 -10.484 1 92.19 374 ASN A N 1
ATOM 2836 C CA . ASN A 1 374 ? -10.273 -13.633 -10.922 1 92.19 374 ASN A CA 1
ATOM 2837 C C . ASN A 1 374 ? -10.844 -13.016 -12.195 1 92.19 374 ASN A C 1
ATOM 2839 O O . ASN A 1 374 ? -11.922 -13.414 -12.656 1 92.19 374 ASN A O 1
ATOM 2843 N N . HIS A 1 375 ? -10.133 -12 -12.633 1 87.62 375 HIS A N 1
ATOM 2844 C CA . HIS A 1 375 ? -10.57 -11.383 -13.875 1 87.62 375 HIS A CA 1
ATOM 2845 C C . HIS A 1 375 ? -9.789 -11.922 -15.07 1 87.62 375 HIS A C 1
ATOM 2847 O O . HIS A 1 375 ? -8.664 -11.492 -15.32 1 87.62 375 HIS A O 1
ATOM 2853 N N . LEU A 1 376 ? -10.469 -12.797 -15.781 1 76.81 376 LEU A N 1
ATOM 2854 C CA . LEU A 1 376 ? -9.812 -13.523 -16.859 1 76.81 376 LEU A CA 1
ATOM 2855 C C . LEU A 1 376 ? -9.664 -12.641 -18.094 1 76.81 376 LEU A C 1
ATOM 2857 O O . LEU A 1 376 ? -10.648 -12.094 -18.609 1 76.81 376 LEU A O 1
ATOM 2861 N N . GLY A 1 377 ? -8.617 -11.625 -18 1 62.66 377 GLY A N 1
ATOM 2862 C CA . GLY A 1 377 ? -8.211 -10.703 -19.047 1 62.66 377 GLY A CA 1
ATOM 2863 C C . GLY A 1 377 ? -9.172 -10.68 -20.219 1 62.66 377 GLY A C 1
ATOM 2864 O O . GLY A 1 377 ? -10.125 -11.461 -20.266 1 62.66 377 GLY A O 1
ATOM 2865 N N . TYR A 1 378 ? -9.375 -9.484 -20.844 1 46.94 378 TYR A N 1
ATOM 2866 C CA . TYR A 1 378 ? -10.219 -9.336 -22.031 1 46.94 378 TYR A CA 1
ATOM 2867 C C . TYR A 1 378 ? -10.062 -10.523 -22.969 1 46.94 378 TYR A C 1
ATOM 2869 O O . TYR A 1 378 ? -9.016 -11.172 -22.984 1 46.94 378 TYR A O 1
ATOM 2877 N N . SER A 1 379 ? -11.273 -11.086 -23.391 1 39.94 379 SER A N 1
ATOM 2878 C CA . SER A 1 379 ? -11.445 -12.211 -24.297 1 39.94 379 SER A CA 1
ATOM 2879 C C . SER A 1 379 ? -10.148 -12.539 -25.031 1 39.94 379 SER A C 1
ATOM 2881 O O . SER A 1 379 ? -9.891 -13.695 -25.359 1 39.94 379 SER A O 1
ATOM 2883 N N . GLY A 1 380 ? -9.664 -11.711 -25.828 1 33.88 380 GLY A N 1
ATOM 2884 C CA . GLY A 1 380 ? -8.781 -12.125 -26.906 1 33.88 380 GLY A CA 1
ATOM 2885 C C . GLY A 1 380 ? -7.375 -12.453 -26.422 1 33.88 380 GLY A C 1
ATOM 2886 O O . GLY A 1 380 ? -6.555 -12.961 -27.203 1 33.88 380 GLY A O 1
ATOM 2887 N N . MET A 1 381 ? -6.609 -11.797 -25.625 1 34.72 381 MET A N 1
ATOM 2888 C CA . MET A 1 381 ? -5.156 -11.945 -25.641 1 34.72 381 MET A CA 1
ATOM 2889 C C . MET A 1 381 ? -4.66 -12.625 -24.375 1 34.72 381 MET A C 1
ATOM 2891 O O . MET A 1 381 ? -4.691 -12.031 -23.281 1 34.72 381 MET A O 1
ATOM 2895 N N . THR A 1 382 ? -4.934 -13.883 -24.172 1 38.25 382 THR A N 1
ATOM 2896 C CA . THR A 1 382 ? -4.168 -14.57 -23.125 1 38.25 382 THR A CA 1
ATOM 2897 C C . THR A 1 382 ? -2.746 -14.023 -23.062 1 38.25 382 THR A C 1
ATOM 2899 O O . THR A 1 382 ? -2.223 -13.781 -21.969 1 38.25 382 THR A O 1
ATOM 2902 N N . LEU A 1 383 ? -2.029 -14.172 -24.328 1 39.69 383 LEU A N 1
ATOM 2903 C CA . LEU A 1 383 ? -0.672 -13.664 -24.5 1 39.69 383 LEU A CA 1
ATOM 2904 C C . LEU A 1 383 ? -0.639 -12.148 -24.344 1 39.69 383 LEU A C 1
ATOM 2906 O O . LEU A 1 383 ? 0.434 -11.555 -24.203 1 39.69 383 LEU A O 1
ATOM 2910 N N . GLY A 1 384 ? -1.855 -11.719 -24.266 1 51.88 384 GLY A N 1
ATOM 2911 C CA . GLY A 1 384 ? -1.663 -10.273 -24.234 1 51.88 384 GLY A CA 1
ATOM 2912 C C . GLY A 1 384 ? -2.021 -9.656 -22.891 1 51.88 384 GLY A C 1
ATOM 2913 O O . GLY A 1 384 ? -2.451 -8.508 -22.828 1 51.88 384 GLY A O 1
ATOM 2914 N N . ASP A 1 385 ? -2.15 -10.773 -22 1 72.69 385 ASP A N 1
ATOM 2915 C CA . ASP A 1 385 ? -2.324 -10.18 -20.688 1 72.69 385 ASP A CA 1
ATOM 2916 C C . ASP A 1 385 ? -1.009 -9.602 -20.172 1 72.69 385 ASP A C 1
ATOM 2918 O O . ASP A 1 385 ? -0.107 -10.352 -19.781 1 72.69 385 ASP A O 1
ATOM 2922 N N . ALA A 1 386 ? -0.857 -8.492 -20.391 1 81.88 386 ALA A N 1
ATOM 2923 C CA . ALA A 1 386 ? 0.408 -7.816 -20.109 1 81.88 386 ALA A CA 1
ATOM 2924 C C . ALA A 1 386 ? 0.52 -7.438 -18.641 1 81.88 386 ALA A C 1
ATOM 2926 O O . ALA A 1 386 ? 1.526 -6.863 -18.203 1 81.88 386 ALA A O 1
ATOM 2927 N N . ARG A 1 387 ? -0.479 -8.023 -17.844 1 91.31 387 ARG A N 1
ATOM 2928 C CA . ARG A 1 387 ? -0.489 -7.555 -16.469 1 91.31 387 ARG A CA 1
ATOM 2929 C C . ARG A 1 387 ? 0.716 -8.086 -15.695 1 91.31 387 ARG A C 1
ATOM 2931 O O . ARG A 1 387 ? 1.556 -7.309 -15.234 1 91.31 387 ARG A O 1
ATOM 2938 N N . LEU A 1 388 ? 0.902 -9.422 -15.742 1 93.69 388 LEU A N 1
ATOM 2939 C CA . LEU A 1 388 ? 2.021 -9.992 -15.008 1 93.69 388 LEU A CA 1
ATOM 2940 C C . LEU A 1 388 ? 3.352 -9.562 -15.617 1 93.69 388 LEU A C 1
ATOM 2942 O O . LEU A 1 388 ? 4.27 -9.164 -14.898 1 93.69 388 LEU A O 1
ATOM 2946 N N . PRO A 1 389 ? 3.512 -9.547 -16.953 1 93.5 389 PRO A N 1
ATOM 2947 C CA . PRO A 1 389 ? 4.777 -9.086 -17.531 1 93.5 389 PRO A CA 1
ATOM 2948 C C . PRO A 1 389 ? 5.121 -7.652 -17.141 1 93.5 389 PRO A C 1
ATOM 2950 O O . PRO A 1 389 ? 6.285 -7.348 -16.859 1 93.5 389 PRO A O 1
ATOM 2953 N N . THR A 1 390 ? 4.137 -6.805 -17.109 1 94.44 390 THR A N 1
ATOM 2954 C CA . THR A 1 390 ? 4.355 -5.414 -16.734 1 94.44 390 THR A CA 1
ATOM 2955 C C . THR A 1 390 ? 4.766 -5.309 -15.273 1 94.44 390 THR A C 1
ATOM 2957 O O . THR A 1 390 ? 5.715 -4.598 -14.938 1 94.44 390 THR A O 1
ATOM 2960 N N . LEU A 1 391 ? 4.074 -6.004 -14.414 1 96.94 391 LEU A N 1
ATOM 2961 C CA . LEU A 1 391 ? 4.395 -6 -12.984 1 96.94 391 LEU A CA 1
ATOM 2962 C C . LEU A 1 391 ? 5.773 -6.602 -12.742 1 96.94 391 LEU A C 1
ATOM 2964 O O . LEU A 1 391 ? 6.523 -6.113 -11.891 1 96.94 391 LEU A O 1
ATOM 2968 N N . ALA A 1 392 ? 6.102 -7.617 -13.516 1 97.25 392 ALA A N 1
ATOM 2969 C CA . ALA A 1 392 ? 7.406 -8.258 -13.391 1 97.25 392 ALA A CA 1
ATOM 2970 C C . ALA A 1 392 ? 8.531 -7.305 -13.773 1 97.25 392 ALA A C 1
ATOM 2972 O O . ALA A 1 392 ? 9.578 -7.27 -13.125 1 97.25 392 ALA A O 1
ATOM 2973 N N . ALA A 1 393 ? 8.305 -6.582 -14.836 1 96.81 393 ALA A N 1
ATOM 2974 C CA . ALA A 1 393 ? 9.32 -5.617 -15.266 1 96.81 393 ALA A CA 1
ATOM 2975 C C . ALA A 1 393 ? 9.547 -4.551 -14.203 1 96.81 393 ALA A C 1
ATOM 2977 O O . ALA A 1 393 ? 10.688 -4.184 -13.914 1 96.81 393 ALA A O 1
ATOM 2978 N N . LEU A 1 394 ? 8.461 -4.043 -13.617 1 96 394 LEU A N 1
ATOM 2979 C CA . LEU A 1 394 ? 8.57 -3.039 -12.562 1 96 394 LEU A CA 1
ATOM 2980 C C . LEU A 1 394 ? 9.242 -3.615 -11.328 1 96 394 LEU A C 1
ATOM 2982 O O . LEU A 1 394 ? 10.078 -2.951 -10.703 1 96 394 LEU A O 1
ATOM 2986 N N . ALA A 1 395 ? 8.922 -4.82 -10.969 1 97.75 395 ALA A N 1
ATOM 2987 C CA . ALA A 1 395 ? 9.516 -5.469 -9.805 1 97.75 395 ALA A CA 1
ATOM 2988 C C . ALA A 1 395 ? 11.008 -5.715 -10.016 1 97.75 395 ALA A C 1
ATOM 2990 O O . ALA A 1 395 ? 11.812 -5.523 -9.094 1 97.75 395 ALA A O 1
ATOM 2991 N N . ARG A 1 396 ? 11.344 -6.191 -11.211 1 97.38 396 ARG A N 1
ATOM 2992 C CA . ARG A 1 396 ? 12.75 -6.41 -11.531 1 97.38 396 ARG A CA 1
ATOM 2993 C C . ARG A 1 396 ? 13.547 -5.121 -11.383 1 97.38 396 ARG A C 1
ATOM 2995 O O . ARG A 1 396 ? 14.633 -5.121 -10.797 1 97.38 396 ARG A O 1
ATOM 3002 N N . ARG A 1 397 ? 13 -4.023 -11.906 1 94.69 397 ARG A N 1
ATOM 3003 C CA . ARG A 1 397 ? 13.672 -2.73 -11.82 1 94.69 397 ARG A CA 1
ATOM 3004 C C . ARG A 1 397 ? 13.836 -2.299 -10.367 1 94.69 397 ARG A C 1
ATOM 3006 O O . ARG A 1 397 ? 14.898 -1.813 -9.969 1 94.69 397 ARG A O 1
ATOM 3013 N N . ALA A 1 398 ? 12.805 -2.49 -9.594 1 93.38 398 ALA A N 1
ATOM 3014 C CA . ALA A 1 398 ? 12.852 -2.121 -8.188 1 93.38 398 ALA A CA 1
ATOM 3015 C C . ALA A 1 398 ? 13.875 -2.957 -7.43 1 93.38 398 ALA A C 1
ATOM 3017 O O . ALA A 1 398 ? 14.602 -2.438 -6.578 1 93.38 398 ALA A O 1
ATOM 3018 N N . GLY A 1 399 ? 13.891 -4.23 -7.719 1 92.31 399 GLY A N 1
ATOM 3019 C CA . GLY A 1 399 ? 14.82 -5.129 -7.055 1 92.31 399 GLY A CA 1
ATOM 3020 C C . GLY A 1 399 ? 16.266 -4.871 -7.422 1 92.31 399 GLY A C 1
ATOM 3021 O O . GLY A 1 399 ? 17.172 -5.074 -6.605 1 92.31 399 GLY A O 1
ATOM 3022 N N . ALA A 1 400 ? 16.5 -4.457 -8.617 1 89.88 400 ALA A N 1
ATOM 3023 C CA . ALA A 1 400 ? 17.844 -4.203 -9.109 1 89.88 400 ALA A CA 1
ATOM 3024 C C . ALA A 1 400 ? 18.438 -2.943 -8.469 1 89.88 400 ALA A C 1
ATOM 3026 O O . ALA A 1 400 ? 19.656 -2.836 -8.297 1 89.88 400 ALA A O 1
ATOM 3027 N N . LEU A 1 401 ? 17.594 -1.949 -8.211 1 71.56 401 LEU A N 1
ATOM 3028 C CA . LEU A 1 401 ? 18.047 -0.701 -7.609 1 71.56 401 LEU A CA 1
ATOM 3029 C C . LEU A 1 401 ? 18.453 -0.914 -6.152 1 71.56 401 LEU A C 1
ATOM 3031 O O . LEU A 1 401 ? 19.328 -0.209 -5.641 1 71.56 401 LEU A O 1
ATOM 3035 N N . GLY A 1 402 ? 17.812 -1.722 -5.426 1 58.53 402 GLY A N 1
ATOM 3036 C CA . GLY A 1 402 ? 18.172 -2.004 -4.043 1 58.53 402 GLY A CA 1
ATOM 3037 C C . GLY A 1 402 ? 19.5 -2.707 -3.898 1 58.53 402 GLY A C 1
ATOM 3038 O O . GLY A 1 402 ? 20.234 -2.484 -2.926 1 58.53 402 GLY A O 1
ATOM 3039 N N . SER A 1 403 ? 19.906 -3.697 -4.699 1 52.62 403 SER A N 1
ATOM 3040 C CA . SER A 1 403 ? 21.188 -4.391 -4.652 1 52.62 403 SER A CA 1
ATOM 3041 C C . SER A 1 403 ? 22.344 -3.434 -4.918 1 52.62 403 SER A C 1
ATOM 3043 O O . SER A 1 403 ? 23.438 -3.598 -4.363 1 52.62 403 SER A O 1
ATOM 3045 N N . ALA A 1 404 ? 22.219 -2.422 -5.637 1 43.25 404 ALA A N 1
ATOM 3046 C CA . ALA A 1 404 ? 23.312 -1.478 -5.891 1 43.25 404 ALA A CA 1
ATOM 3047 C C . ALA A 1 404 ? 23.594 -0.62 -4.66 1 43.25 404 ALA A C 1
ATOM 3049 O O . ALA A 1 404 ? 24.734 -0.255 -4.395 1 43.25 404 ALA A O 1
ATOM 3050 N N . ALA A 1 405 ? 22.656 -0.171 -3.902 1 42.25 405 ALA A N 1
ATOM 3051 C CA . ALA A 1 405 ? 22.906 0.689 -2.75 1 42.25 405 ALA A CA 1
ATOM 3052 C C . ALA A 1 405 ? 23.594 -0.086 -1.628 1 42.25 405 ALA A C 1
ATOM 3054 O O . ALA A 1 405 ? 24.188 0.51 -0.724 1 42.25 405 ALA A O 1
ATOM 3055 N N . GLY A 1 406 ? 23.484 -1.317 -1.459 1 37.16 406 GLY A N 1
ATOM 3056 C CA . GLY A 1 406 ? 24.188 -2.082 -0.444 1 37.16 406 GLY A CA 1
ATOM 3057 C C . GLY A 1 406 ? 25.641 -2.354 -0.801 1 37.16 406 GLY A C 1
ATOM 3058 O O . GLY A 1 406 ? 26.375 -2.953 -0.016 1 37.16 406 GLY A O 1
ATOM 3059 N N . SER A 1 407 ? 26.031 -2.336 -1.962 1 33.38 407 SER A N 1
ATOM 3060 C CA . SER A 1 407 ? 27.422 -2.695 -2.189 1 33.38 407 SER A CA 1
ATOM 3061 C C . SER A 1 407 ? 28.344 -1.516 -1.912 1 33.38 407 SER A C 1
ATOM 3063 O O . SER A 1 407 ? 28.953 -0.966 -2.834 1 33.38 407 SER A O 1
ATOM 3065 N N . VAL A 1 408 ? 28.156 -0.627 -1.06 1 31.7 408 VAL A N 1
ATOM 3066 C CA . VAL A 1 408 ? 29.359 0.109 -0.719 1 31.7 408 VAL A CA 1
ATOM 3067 C C . VAL A 1 408 ? 30.422 -0.859 -0.215 1 31.7 408 VAL A C 1
ATOM 3069 O O . VAL A 1 408 ? 30.203 -1.584 0.758 1 31.7 408 VAL A O 1
ATOM 3072 N N . PRO A 1 409 ? 31.469 -1.108 -0.948 1 26.48 409 PRO A N 1
ATOM 3073 C CA . PRO A 1 409 ? 32.625 -1.842 -0.445 1 26.48 409 PRO A CA 1
ATOM 3074 C C . PRO A 1 409 ? 33.156 -1.271 0.867 1 26.48 409 PRO A C 1
ATOM 3076 O O . PRO A 1 409 ? 33.406 -0.065 0.969 1 26.48 409 PRO A O 1
ATOM 3079 N N . VAL A 1 410 ? 32.875 -1.812 1.953 1 29.7 410 VAL A N 1
ATOM 3080 C CA . VAL A 1 410 ? 33.719 -1.591 3.127 1 29.7 410 VAL A CA 1
ATOM 3081 C C . VAL A 1 410 ? 35.156 -1.845 2.77 1 29.7 410 VAL A C 1
ATOM 3083 O O . VAL A 1 410 ? 35.531 -2.961 2.398 1 29.7 410 VAL A O 1
ATOM 3086 N N . THR A 1 411 ? 35.812 -0.86 2.312 1 29.52 411 THR A N 1
ATOM 3087 C CA . THR A 1 411 ? 37.25 -0.906 2.262 1 29.52 411 THR A CA 1
ATOM 3088 C C . THR A 1 411 ? 37.844 -1.326 3.611 1 29.52 411 THR A C 1
ATOM 3090 O O . THR A 1 411 ? 37.688 -0.617 4.609 1 29.52 411 THR A O 1
ATOM 3093 N N . ARG A 1 412 ? 38 -2.58 3.785 1 29.08 412 ARG A N 1
ATOM 3094 C CA . ARG A 1 412 ? 38.875 -3.102 4.812 1 29.08 412 ARG A CA 1
ATOM 3095 C C . ARG A 1 412 ? 40.281 -2.477 4.703 1 29.08 412 ARG A C 1
ATOM 3097 O O . ARG A 1 412 ? 41 -2.742 3.75 1 29.08 412 ARG A O 1
ATOM 3104 N N . GLN A 1 413 ? 40.406 -1.282 5.152 1 28.72 413 GLN A N 1
ATOM 3105 C CA . GLN A 1 413 ? 41.781 -0.884 5.41 1 28.72 413 GLN A CA 1
ATOM 3106 C C . GLN A 1 413 ? 42.5 -1.896 6.305 1 28.72 413 GLN A C 1
ATOM 3108 O O . GLN A 1 413 ? 42.062 -2.156 7.426 1 28.72 413 GLN A O 1
ATOM 3113 N N . ALA A 1 414 ? 43.25 -2.816 5.738 1 27.44 414 ALA A N 1
ATOM 3114 C CA . ALA A 1 414 ? 44.344 -3.551 6.355 1 27.44 414 ALA A CA 1
ATOM 3115 C C . ALA A 1 414 ? 45.281 -2.609 7.117 1 27.44 414 ALA A C 1
ATOM 3117 O O . ALA A 1 414 ? 45.844 -1.686 6.531 1 27.44 414 ALA A O 1
ATOM 3118 N N . ALA A 1 415 ? 45 -2.492 8.375 1 25.44 415 ALA A N 1
ATOM 3119 C CA . ALA A 1 415 ? 46.125 -2.131 9.211 1 25.44 415 ALA A CA 1
ATOM 3120 C C . ALA A 1 415 ? 47.312 -3.072 8.969 1 25.44 415 ALA A C 1
ATOM 3122 O O . ALA A 1 415 ? 47.219 -4.281 9.203 1 25.44 415 ALA A O 1
ATOM 3123 N N . ALA A 1 416 ? 48.094 -2.771 8.055 1 28.38 416 ALA A N 1
ATOM 3124 C CA . ALA A 1 416 ? 49.5 -3.174 8 1 28.38 416 ALA A CA 1
ATOM 3125 C C . ALA A 1 416 ? 50.188 -3.014 9.359 1 28.38 416 ALA A C 1
ATOM 3127 O O . ALA A 1 416 ? 50.281 -1.9 9.875 1 28.38 416 ALA A O 1
ATOM 3128 N N . GLY A 1 417 ? 49.75 -3.971 10.375 1 22.3 417 GLY A N 1
ATOM 3129 C CA . GLY A 1 417 ? 50.906 -4.461 11.133 1 22.3 417 GLY A CA 1
ATOM 3130 C C . GLY A 1 417 ? 51.75 -5.473 10.367 1 22.3 417 GLY A C 1
ATOM 3131 O O . GLY A 1 417 ? 51.281 -6.055 9.383 1 22.3 417 GLY A O 1
ATOM 3132 N N . MET B 1 1 ? 30.391 -6.164 30.797 1 24.75 1 MET B N 1
ATOM 3133 C CA . MET B 1 1 ? 30.391 -5.531 29.484 1 24.75 1 MET B CA 1
ATOM 3134 C C . MET B 1 1 ? 28.969 -5.43 28.938 1 24.75 1 MET B C 1
ATOM 3136 O O . MET B 1 1 ? 28.25 -6.43 28.844 1 24.75 1 MET B O 1
ATOM 3140 N N . PRO B 1 2 ? 28.219 -4.324 28.891 1 20.94 2 PRO B N 1
ATOM 3141 C CA . PRO B 1 2 ? 26.766 -4.375 28.953 1 20.94 2 PRO B CA 1
ATOM 3142 C C . PRO B 1 2 ? 26.141 -4.832 27.625 1 20.94 2 PRO B C 1
ATOM 3144 O O . PRO B 1 2 ? 26.719 -4.641 26.562 1 20.94 2 PRO B O 1
ATOM 3147 N N . ALA B 1 3 ? 25.312 -5.887 27.641 1 26.31 3 ALA B N 1
ATOM 3148 C CA . ALA B 1 3 ? 24.672 -6.68 26.594 1 26.31 3 ALA B CA 1
ATOM 3149 C C . ALA B 1 3 ? 23.906 -5.785 25.625 1 26.31 3 ALA B C 1
ATOM 3151 O O . ALA B 1 3 ? 23.234 -4.828 26.047 1 26.31 3 ALA B O 1
ATOM 3152 N N . ALA B 1 4 ? 24.359 -5.688 24.328 1 28.91 4 ALA B N 1
ATOM 3153 C CA . ALA B 1 4 ? 23.922 -4.941 23.156 1 28.91 4 ALA B CA 1
ATOM 3154 C C . ALA B 1 4 ? 22.406 -4.969 23.016 1 28.91 4 ALA B C 1
ATOM 3156 O O . ALA B 1 4 ? 21.797 -6.043 23 1 28.91 4 ALA B O 1
ATOM 3157 N N . THR B 1 5 ? 21.719 -4.027 23.484 1 25.75 5 THR B N 1
ATOM 3158 C CA . THR B 1 5 ? 20.266 -3.945 23.594 1 25.75 5 THR B CA 1
ATOM 3159 C C . THR B 1 5 ? 19.609 -4.121 22.234 1 25.75 5 THR B C 1
ATOM 3161 O O . THR B 1 5 ? 19.969 -3.43 21.281 1 25.75 5 THR B O 1
ATOM 3164 N N . PRO B 1 6 ? 19.141 -5.34 21.781 1 29.97 6 PRO B N 1
ATOM 3165 C CA . PRO B 1 6 ? 18.594 -5.82 20.516 1 29.97 6 PRO B CA 1
ATOM 3166 C C . PRO B 1 6 ? 17.562 -4.871 19.906 1 29.97 6 PRO B C 1
ATOM 3168 O O . PRO B 1 6 ? 16.688 -5.301 19.156 1 29.97 6 PRO B O 1
ATOM 3171 N N . ASP B 1 7 ? 17.641 -3.482 20.062 1 28 7 ASP B N 1
ATOM 3172 C CA . ASP B 1 7 ? 16.672 -2.408 19.891 1 28 7 ASP B CA 1
ATOM 3173 C C . ASP B 1 7 ? 16.109 -2.393 18.484 1 28 7 ASP B C 1
ATOM 3175 O O . ASP B 1 7 ? 14.891 -2.332 18.297 1 28 7 ASP B O 1
ATOM 3179 N N . GLY B 1 8 ? 16.797 -1.581 17.453 1 29.08 8 GLY B N 1
ATOM 3180 C CA . GLY B 1 8 ? 16.141 -0.794 16.438 1 29.08 8 GLY B CA 1
ATOM 3181 C C . GLY B 1 8 ? 15.461 -1.645 15.367 1 29.08 8 GLY B C 1
ATOM 3182 O O . GLY B 1 8 ? 16.125 -2.133 14.445 1 29.08 8 GLY B O 1
ATOM 3183 N N . ALA B 1 9 ? 14.633 -2.434 15.602 1 32.03 9 ALA B N 1
ATOM 3184 C CA . ALA B 1 9 ? 13.773 -3.121 14.648 1 32.03 9 ALA B CA 1
ATOM 3185 C C . ALA B 1 9 ? 13.414 -2.213 13.469 1 32.03 9 ALA B C 1
ATOM 3187 O O . ALA B 1 9 ? 12.938 -1.093 13.672 1 32.03 9 ALA B O 1
ATOM 3188 N N . SER B 1 10 ? 14.125 -2.066 12.391 1 35.31 10 SER B N 1
ATOM 3189 C CA . SER B 1 10 ? 13.898 -1.426 11.094 1 35.31 10 SER B CA 1
ATOM 3190 C C . SER B 1 10 ? 12.414 -1.212 10.828 1 35.31 10 SER B C 1
ATOM 3192 O O . SER B 1 10 ? 11.609 -2.119 11.031 1 35.31 10 SER B O 1
ATOM 3194 N N . SER B 1 11 ? 11.594 -0.121 11.195 1 44.72 11 SER B N 1
ATOM 3195 C CA . SER B 1 11 ? 10.227 0.264 10.867 1 44.72 11 SER B CA 1
ATOM 3196 C C . SER B 1 11 ? 9.727 -0.472 9.625 1 44.72 11 SER B C 1
ATOM 3198 O O . SER B 1 11 ? 10.156 -0.18 8.508 1 44.72 11 SER B O 1
ATOM 3200 N N . THR B 1 12 ? 9.539 -1.695 9.508 1 53 12 THR B N 1
ATOM 3201 C CA . THR B 1 12 ? 9.047 -2.678 8.547 1 53 12 THR B CA 1
ATOM 3202 C C . THR B 1 12 ? 7.926 -2.09 7.703 1 53 12 THR B C 1
ATOM 3204 O O . THR B 1 12 ? 7.203 -1.196 8.148 1 53 12 THR B O 1
ATOM 3207 N N . GLY B 1 13 ? 7.992 -2.07 6.234 1 66.19 13 GLY B N 1
ATOM 3208 C CA . GLY B 1 13 ? 7.301 -1.952 4.961 1 66.19 13 GLY B CA 1
ATOM 3209 C C . GLY B 1 13 ? 5.82 -2.268 5.055 1 66.19 13 GLY B C 1
ATOM 3210 O O . GLY B 1 13 ? 5.18 -2.572 4.047 1 66.19 13 GLY B O 1
ATOM 3211 N N . ARG B 1 14 ? 5.367 -2.176 6.402 1 85.81 14 ARG B N 1
ATOM 3212 C CA . ARG B 1 14 ? 3.938 -2.463 6.473 1 85.81 14 ARG B CA 1
ATOM 3213 C C . ARG B 1 14 ? 3.119 -1.175 6.457 1 85.81 14 ARG B C 1
ATOM 3215 O O . ARG B 1 14 ? 3.172 -0.389 7.406 1 85.81 14 ARG B O 1
ATOM 3222 N N . MET B 1 15 ? 2.504 -0.924 5.426 1 93.88 15 MET B N 1
ATOM 3223 C CA . MET B 1 15 ? 1.609 0.21 5.219 1 93.88 15 MET B CA 1
ATOM 3224 C C . MET B 1 15 ? 0.153 -0.207 5.398 1 93.88 15 MET B C 1
ATOM 3226 O O . MET B 1 15 ? -0.177 -1.389 5.281 1 93.88 15 MET B O 1
ATOM 3230 N N . LEU B 1 16 ? -0.601 0.688 5.922 1 94.44 16 LEU B N 1
ATOM 3231 C CA . LEU B 1 16 ? -2.035 0.446 6.027 1 94.44 16 LEU B CA 1
ATOM 3232 C C . LEU B 1 16 ? -2.766 0.945 4.785 1 94.44 16 LEU B C 1
ATOM 3234 O O . LEU B 1 16 ? -2.67 2.123 4.438 1 94.44 16 LEU B O 1
ATOM 3238 N N . VAL B 1 17 ? -3.363 0.051 4.121 1 94.44 17 VAL B N 1
ATOM 3239 C CA . VAL B 1 17 ? -4.191 0.393 2.969 1 94.44 17 VAL B CA 1
ATOM 3240 C C . VAL B 1 17 ? -5.504 -0.388 3.023 1 94.44 17 VAL B C 1
ATOM 3242 O O . VAL B 1 17 ? -5.547 -1.562 2.65 1 94.44 17 VAL B O 1
ATOM 3245 N N . ASP B 1 18 ? -6.535 0.352 3.459 1 92.25 18 ASP B N 1
ATOM 3246 C CA . ASP B 1 18 ? -7.867 -0.231 3.344 1 92.25 18 ASP B CA 1
ATOM 3247 C C . ASP B 1 18 ? -8.25 -0.444 1.881 1 92.25 18 ASP B C 1
ATOM 3249 O O . ASP B 1 18 ? -7.949 0.393 1.027 1 92.25 18 ASP B O 1
ATOM 3253 N N . ASP B 1 19 ? -8.945 -1.564 1.596 1 83.94 19 ASP B N 1
ATOM 3254 C CA . ASP B 1 19 ? -9.281 -1.933 0.224 1 83.94 19 ASP B CA 1
ATOM 3255 C C . ASP B 1 19 ? -10.062 -0.814 -0.468 1 83.94 19 ASP B C 1
ATOM 3257 O O . ASP B 1 19 ? -9.945 -0.629 -1.682 1 83.94 19 ASP B O 1
ATOM 3261 N N . ARG B 1 20 ? -10.859 -0.068 0.244 1 88.88 20 ARG B N 1
ATOM 3262 C CA . ARG B 1 20 ? -11.664 1.018 -0.312 1 88.88 20 ARG B CA 1
ATOM 3263 C C . ARG B 1 20 ? -10.781 2.186 -0.738 1 88.88 20 ARG B C 1
ATOM 3265 O O . ARG B 1 20 ? -11.211 3.055 -1.499 1 88.88 20 ARG B O 1
ATOM 3272 N N . PHE B 1 21 ? -9.508 2.209 -0.327 1 94.25 21 PHE B N 1
ATOM 3273 C CA . PHE B 1 21 ? -8.688 3.404 -0.511 1 94.25 21 PHE B CA 1
ATOM 3274 C C . PHE B 1 21 ? -7.473 3.102 -1.379 1 94.25 21 PHE B C 1
ATOM 3276 O O . PHE B 1 21 ? -6.504 3.861 -1.382 1 94.25 21 PHE B O 1
ATOM 3283 N N . THR B 1 22 ? -7.465 1.985 -2.113 1 92.94 22 THR B N 1
ATOM 3284 C CA . THR B 1 22 ? -6.336 1.595 -2.951 1 92.94 22 THR B CA 1
ATOM 3285 C C . THR B 1 22 ? -6.09 2.629 -4.047 1 92.94 22 THR B C 1
ATOM 3287 O O . THR B 1 22 ? -4.941 2.873 -4.43 1 92.94 22 THR B O 1
ATOM 3290 N N . ALA B 1 23 ? -7.203 3.27 -4.52 1 92.75 23 ALA B N 1
ATOM 3291 C CA . ALA B 1 23 ? -7.039 4.297 -5.547 1 92.75 23 ALA B CA 1
ATOM 3292 C C . ALA B 1 23 ? -6.32 5.52 -4.984 1 92.75 23 ALA B C 1
ATOM 3294 O O . ALA B 1 23 ? -5.551 6.176 -5.691 1 92.75 23 ALA B O 1
ATOM 3295 N N . VAL B 1 24 ? -6.598 5.848 -3.781 1 96.81 24 VAL B N 1
ATOM 3296 C CA . VAL B 1 24 ? -5.93 6.965 -3.117 1 96.81 24 VAL B CA 1
ATOM 3297 C C . VAL B 1 24 ? -4.445 6.648 -2.949 1 96.81 24 VAL B C 1
ATOM 3299 O O . VAL B 1 24 ? -3.588 7.477 -3.262 1 96.81 24 VAL B O 1
ATOM 3302 N N . ALA B 1 25 ? -4.168 5.422 -2.52 1 96.69 25 ALA B N 1
ATOM 3303 C CA . ALA B 1 25 ? -2.783 4.988 -2.354 1 96.69 25 ALA B CA 1
ATOM 3304 C C . ALA B 1 25 ? -2.033 5.027 -3.682 1 96.69 25 ALA B C 1
ATOM 3306 O O . ALA B 1 25 ? -0.891 5.488 -3.744 1 96.69 25 ALA B O 1
ATOM 3307 N N . ALA B 1 26 ? -2.674 4.57 -4.734 1 94.06 26 ALA B N 1
ATOM 3308 C CA . ALA B 1 26 ? -2.051 4.539 -6.055 1 94.06 26 ALA B CA 1
ATOM 3309 C C . ALA B 1 26 ? -1.671 5.941 -6.516 1 94.06 26 ALA B C 1
ATOM 3311 O O . ALA B 1 26 ? -0.566 6.16 -7.023 1 94.06 26 ALA B O 1
ATOM 3312 N N . LYS B 1 27 ? -2.621 6.848 -6.398 1 94.88 27 LYS B N 1
ATOM 3313 C CA . LYS B 1 27 ? -2.359 8.227 -6.797 1 94.88 27 LYS B CA 1
ATOM 3314 C C . LYS B 1 27 ? -1.197 8.82 -6 1 94.88 27 LYS B C 1
ATOM 3316 O O . LYS B 1 27 ? -0.327 9.484 -6.566 1 94.88 27 LYS B O 1
ATOM 3321 N N . PHE B 1 28 ? -1.186 8.562 -4.73 1 96.81 28 PHE B N 1
ATOM 3322 C CA . PHE B 1 28 ? -0.126 9.062 -3.861 1 96.81 28 PHE B CA 1
ATOM 3323 C C . PHE B 1 28 ? 1.228 8.5 -4.281 1 96.81 28 PHE B C 1
ATOM 3325 O O . PHE B 1 28 ? 2.193 9.25 -4.438 1 96.81 28 PHE B O 1
ATOM 3332 N N . PHE B 1 29 ? 1.338 7.184 -4.449 1 94.94 29 PHE B N 1
ATOM 3333 C CA . PHE B 1 29 ? 2.604 6.562 -4.816 1 94.94 29 PHE B CA 1
ATOM 3334 C C . PHE B 1 29 ? 3.127 7.129 -6.129 1 94.94 29 PHE B C 1
ATOM 3336 O O . PHE B 1 29 ? 4.336 7.293 -6.305 1 94.94 29 PHE B O 1
ATOM 3343 N N . ALA B 1 30 ? 2.268 7.461 -6.977 1 91.38 30 ALA B N 1
ATOM 3344 C CA . ALA B 1 30 ? 2.65 7.953 -8.297 1 91.38 30 ALA B CA 1
ATOM 3345 C C . ALA B 1 30 ? 3.275 9.344 -8.211 1 91.38 30 ALA B C 1
ATOM 3347 O O . ALA B 1 30 ? 3.93 9.797 -9.148 1 91.38 30 ALA B O 1
ATOM 3348 N N . MET B 1 31 ? 3.141 9.984 -7.125 1 91.44 31 MET B N 1
ATOM 3349 C CA . MET B 1 31 ? 3.656 11.336 -6.961 1 91.44 31 MET B CA 1
ATOM 3350 C C . MET B 1 31 ? 5.16 11.32 -6.699 1 91.44 31 MET B C 1
ATOM 3352 O O . MET B 1 31 ? 5.828 12.344 -6.836 1 91.44 31 MET B O 1
ATOM 3356 N N . PHE B 1 32 ? 5.68 10.188 -6.289 1 91.31 32 PHE B N 1
ATOM 3357 C CA . PHE B 1 32 ? 7.059 10.156 -5.812 1 91.31 32 PHE B CA 1
ATOM 3358 C C . PHE B 1 32 ? 7.848 9.062 -6.516 1 91.31 32 PHE B C 1
ATOM 3360 O O . PHE B 1 32 ? 8.586 8.312 -5.875 1 91.31 32 PHE B O 1
ATOM 3367 N N . ARG B 1 33 ? 7.816 9 -7.734 1 82.69 33 ARG B N 1
ATOM 3368 C CA . ARG B 1 33 ? 8.438 7.938 -8.523 1 82.69 33 ARG B CA 1
ATOM 3369 C C . ARG B 1 33 ? 9.93 8.188 -8.695 1 82.69 33 ARG B C 1
ATOM 3371 O O . ARG B 1 33 ? 10.711 7.242 -8.859 1 82.69 33 ARG B O 1
ATOM 3378 N N . ARG B 1 34 ? 10.32 9.461 -8.656 1 83.5 34 ARG B N 1
ATOM 3379 C CA . ARG B 1 34 ? 11.711 9.836 -8.883 1 83.5 34 ARG B CA 1
ATOM 3380 C C . ARG B 1 34 ? 12.297 10.531 -7.664 1 83.5 34 ARG B C 1
ATOM 3382 O O . ARG B 1 34 ? 11.578 11.219 -6.926 1 83.5 34 ARG B O 1
ATOM 3389 N N . ARG B 1 35 ? 13.562 10.383 -7.578 1 83.69 35 ARG B N 1
ATOM 3390 C CA . ARG B 1 35 ? 14.273 10.961 -6.445 1 83.69 35 ARG B CA 1
ATOM 3391 C C . ARG B 1 35 ? 14.078 12.469 -6.391 1 83.69 35 ARG B C 1
ATOM 3393 O O . ARG B 1 35 ? 13.969 13.047 -5.309 1 83.69 35 ARG B O 1
ATOM 3400 N N . ARG B 1 36 ? 13.969 13.086 -7.527 1 84.31 36 ARG B N 1
ATOM 3401 C CA . ARG B 1 36 ? 13.883 14.547 -7.605 1 84.31 36 ARG B CA 1
ATOM 3402 C C . ARG B 1 36 ? 12.531 15.039 -7.105 1 84.31 36 ARG B C 1
ATOM 3404 O O . ARG B 1 36 ? 12.367 16.219 -6.812 1 84.31 36 ARG B O 1
ATOM 3411 N N . GLN B 1 37 ? 11.656 14.141 -6.918 1 87.62 37 GLN B N 1
ATOM 3412 C CA . GLN B 1 37 ? 10.312 14.516 -6.492 1 87.62 37 GLN B CA 1
ATOM 3413 C C . GLN B 1 37 ? 10.195 14.508 -4.973 1 87.62 37 GLN B C 1
ATOM 3415 O O . GLN B 1 37 ? 9.117 14.766 -4.426 1 87.62 37 GLN B O 1
ATOM 3420 N N . GLY B 1 38 ? 11.305 14.219 -4.293 1 92.12 38 GLY B N 1
ATOM 3421 C CA . GLY B 1 38 ? 11.258 14.156 -2.842 1 92.12 38 GLY B CA 1
ATOM 3422 C C . GLY B 1 38 ? 10.422 13.008 -2.318 1 92.12 38 GLY B C 1
ATOM 3423 O O . GLY B 1 38 ? 10.438 11.906 -2.883 1 92.12 38 GLY B O 1
ATOM 3424 N N . GLY B 1 39 ? 9.82 13.227 -1.175 1 94.56 39 GLY B N 1
ATOM 3425 C CA . GLY B 1 39 ? 8.984 12.211 -0.557 1 94.56 39 GLY B CA 1
ATOM 3426 C C . GLY B 1 39 ? 7.852 12.797 0.271 1 94.56 39 GLY B C 1
ATOM 3427 O O . GLY B 1 39 ? 7.66 14.016 0.302 1 94.56 39 GLY B O 1
ATOM 3428 N N . GLY B 1 40 ? 7.109 11.883 0.805 1 96.31 40 GLY B N 1
ATOM 3429 C CA . GLY B 1 40 ? 5.992 12.289 1.64 1 96.31 40 GLY B CA 1
ATOM 3430 C C . GLY B 1 40 ? 5.242 11.125 2.254 1 96.31 40 GLY B C 1
ATOM 3431 O O . GLY B 1 40 ? 5.629 9.969 2.066 1 96.31 40 GLY B O 1
ATOM 3432 N N . ALA B 1 41 ? 4.277 11.477 2.988 1 98 41 ALA B N 1
ATOM 3433 C CA . ALA B 1 41 ? 3.375 10.531 3.635 1 98 41 ALA B CA 1
ATOM 3434 C C . ALA B 1 41 ? 1.925 10.992 3.525 1 98 41 ALA B C 1
ATOM 3436 O O . ALA B 1 41 ? 1.656 12.188 3.389 1 98 41 ALA B O 1
ATOM 3437 N N . LEU B 1 42 ? 1.045 10.039 3.469 1 98.5 42 LEU B N 1
ATOM 3438 C CA . LEU B 1 42 ? -0.396 10.25 3.396 1 98.5 42 LEU B CA 1
ATOM 3439 C C . LEU B 1 42 ? -1.125 9.391 4.422 1 98.5 42 LEU B C 1
ATOM 3441 O O . LEU B 1 42 ? -0.879 8.188 4.516 1 98.5 42 LEU B O 1
ATOM 3445 N N . ALA B 1 43 ? -1.974 10.016 5.188 1 98.75 43 ALA B N 1
ATOM 3446 C CA . ALA B 1 43 ? -2.801 9.305 6.16 1 98.75 43 ALA B CA 1
ATOM 3447 C C . ALA B 1 43 ? -4.266 9.711 6.039 1 98.75 43 ALA B C 1
ATOM 3449 O O . ALA B 1 43 ? -4.57 10.891 5.824 1 98.75 43 ALA B O 1
ATOM 3450 N N . VAL B 1 44 ? -5.148 8.758 6.113 1 98.62 44 VAL B N 1
ATOM 3451 C CA . VAL B 1 44 ? -6.586 8.984 6.035 1 98.62 44 VAL B CA 1
ATOM 3452 C C . VAL B 1 44 ? -7.289 8.258 7.18 1 98.62 44 VAL B C 1
ATOM 3454 O O . VAL B 1 44 ? -6.949 7.113 7.5 1 98.62 44 VAL B O 1
ATOM 3457 N N . TYR B 1 45 ? -8.164 8.93 7.824 1 98.38 45 TYR B N 1
ATOM 3458 C CA . TYR B 1 45 ? -9.086 8.336 8.781 1 98.38 45 TYR B CA 1
ATOM 3459 C C . TYR B 1 45 ? -10.516 8.344 8.234 1 98.38 45 TYR B C 1
ATOM 3461 O O . TYR B 1 45 ? -10.906 9.266 7.52 1 98.38 45 TYR B O 1
ATOM 3469 N N . LEU B 1 46 ? -11.234 7.312 8.508 1 97.81 46 LEU B N 1
ATOM 3470 C CA . LEU B 1 46 ? -12.656 7.195 8.234 1 97.81 46 LEU B CA 1
ATOM 3471 C C . LEU B 1 46 ? -13.422 6.816 9.492 1 97.81 46 LEU B C 1
ATOM 3473 O O . LEU B 1 46 ? -13.18 5.758 10.078 1 97.81 46 LEU B O 1
ATOM 3477 N N . ASP B 1 47 ? -14.312 7.676 9.945 1 96.81 47 ASP B N 1
ATOM 3478 C CA . ASP B 1 47 ? -15.133 7.469 11.133 1 96.81 47 ASP B CA 1
ATOM 3479 C C . ASP B 1 47 ? -14.266 7.141 12.344 1 96.81 47 ASP B C 1
ATOM 3481 O O . ASP B 1 47 ? -14.562 6.211 13.094 1 96.81 47 ASP B O 1
ATOM 3485 N N . GLY B 1 48 ? -13.195 7.891 12.398 1 97 48 GLY B N 1
ATOM 3486 C CA . GLY B 1 48 ? -12.344 7.809 13.57 1 97 48 GLY B CA 1
ATOM 3487 C C . GLY B 1 48 ? -11.359 6.656 13.516 1 97 48 GLY B C 1
ATOM 3488 O O . GLY B 1 48 ? -10.594 6.445 14.461 1 97 48 GLY B O 1
ATOM 3489 N N . GLU B 1 49 ? -11.328 5.871 12.445 1 96.69 49 GLU B N 1
ATOM 3490 C CA . GLU B 1 49 ? -10.406 4.746 12.305 1 96.69 49 GLU B CA 1
ATOM 3491 C C . GLU B 1 49 ? -9.422 4.98 11.156 1 96.69 49 GLU B C 1
ATOM 3493 O O . GLU B 1 49 ? -9.805 5.488 10.102 1 96.69 49 GLU B O 1
ATOM 3498 N N . PRO B 1 50 ? -8.133 4.598 11.398 1 97.06 50 PRO B N 1
ATOM 3499 C CA . PRO B 1 50 ? -7.18 4.742 10.297 1 97.06 50 PRO B CA 1
ATOM 3500 C C . PRO B 1 50 ? -7.453 3.773 9.148 1 97.06 50 PRO B C 1
ATOM 3502 O O . PRO B 1 50 ? -7.664 2.582 9.375 1 97.06 50 PRO B O 1
ATOM 3505 N N . VAL B 1 51 ? -7.48 4.281 7.973 1 96.5 51 VAL B N 1
ATOM 3506 C CA . VAL B 1 51 ? -7.777 3.424 6.832 1 96.5 51 VAL B CA 1
ATOM 3507 C C . VAL B 1 51 ? -6.645 3.516 5.809 1 96.5 51 VAL B C 1
ATOM 3509 O O . VAL B 1 51 ? -6.539 2.674 4.914 1 96.5 51 VAL B O 1
ATOM 3512 N N . LEU B 1 52 ? -5.84 4.461 5.879 1 97.62 52 LEU B N 1
ATOM 3513 C CA . LEU B 1 52 ? -4.672 4.621 5.02 1 97.62 52 LEU B CA 1
ATOM 3514 C C . LEU B 1 52 ? -3.516 5.25 5.785 1 97.62 52 LEU B C 1
ATOM 3516 O O . LEU B 1 52 ? -3.699 6.246 6.488 1 97.62 52 LEU B O 1
ATOM 3520 N N . ASP B 1 53 ? -2.389 4.75 5.793 1 97.69 53 ASP B N 1
ATOM 3521 C CA . ASP B 1 53 ? -1.122 5.246 6.324 1 97.69 53 ASP B CA 1
ATOM 3522 C C . ASP B 1 53 ? 0.055 4.766 5.48 1 97.69 53 ASP B C 1
ATOM 3524 O O . ASP B 1 53 ? 0.587 3.678 5.703 1 97.69 53 ASP B O 1
ATOM 3528 N N . VAL B 1 54 ? 0.407 5.617 4.508 1 97.31 54 VAL B N 1
ATOM 3529 C CA . VAL B 1 54 ? 1.393 5.211 3.51 1 97.31 54 VAL B CA 1
ATOM 3530 C C . VAL B 1 54 ? 2.445 6.305 3.348 1 97.31 54 VAL B C 1
ATOM 3532 O O . VAL B 1 54 ? 2.219 7.457 3.727 1 97.31 54 VAL B O 1
ATOM 3535 N N . TRP B 1 55 ? 3.586 6.004 2.865 1 97 55 TRP B N 1
ATOM 3536 C CA . TRP B 1 55 ? 4.699 6.914 2.617 1 97 55 TRP B CA 1
ATOM 3537 C C . TRP B 1 55 ? 5.512 6.461 1.408 1 97 55 TRP B C 1
ATOM 3539 O O . TRP B 1 55 ? 5.422 5.305 0.988 1 97 55 TRP B O 1
ATOM 3549 N N . ALA B 1 56 ? 6.215 7.363 0.81 1 95.44 56 ALA B N 1
ATOM 3550 C CA . ALA B 1 56 ? 7.004 7.078 -0.385 1 95.44 56 ALA B CA 1
ATOM 3551 C C . ALA B 1 56 ? 8.07 8.141 -0.605 1 95.44 56 ALA B C 1
ATOM 3553 O O . ALA B 1 56 ? 7.953 9.266 -0.105 1 95.44 56 ALA B O 1
ATOM 3554 N N . GLY B 1 57 ? 9.086 7.734 -1.327 1 93.62 57 GLY B N 1
ATOM 3555 C CA . GLY B 1 57 ? 10.102 8.68 -1.778 1 93.62 57 GLY B CA 1
ATOM 3556 C C . GLY B 1 57 ? 11.242 8.844 -0.792 1 93.62 57 GLY B C 1
ATOM 3557 O O . GLY B 1 57 ? 11.625 7.891 -0.111 1 93.62 57 GLY B O 1
ATOM 3558 N N . TRP B 1 58 ? 11.758 10.078 -0.835 1 93.19 58 TRP B N 1
ATOM 3559 C CA . TRP B 1 58 ? 13.016 10.305 -0.125 1 93.19 58 TRP B CA 1
ATOM 3560 C C . TRP B 1 58 ? 12.859 11.406 0.917 1 93.19 58 TRP B C 1
ATOM 3562 O O . TRP B 1 58 ? 12.305 12.469 0.626 1 93.19 58 TRP B O 1
ATOM 3572 N N . ALA B 1 59 ? 13.352 11.133 2.129 1 94.69 59 ALA B N 1
ATOM 3573 C CA . ALA B 1 59 ? 13.359 12.133 3.191 1 94.69 59 ALA B CA 1
ATOM 3574 C C . ALA B 1 59 ? 14.523 13.109 3.014 1 94.69 59 ALA B C 1
ATOM 3576 O O . ALA B 1 59 ? 14.445 14.258 3.439 1 94.69 59 ALA B O 1
ATOM 3577 N N . ASP B 1 60 ? 15.484 12.633 2.467 1 92.12 60 ASP B N 1
ATOM 3578 C CA . ASP B 1 60 ? 16.641 13.398 2.02 1 92.12 60 ASP B CA 1
ATOM 3579 C C . ASP B 1 60 ? 17.391 12.664 0.907 1 92.12 60 ASP B C 1
ATOM 3581 O O . ASP B 1 60 ? 16.969 11.586 0.482 1 92.12 60 ASP B O 1
ATOM 3585 N N . PRO B 1 61 ? 18.453 13.25 0.388 1 85.19 61 PRO B N 1
ATOM 3586 C CA . PRO B 1 61 ? 19.109 12.625 -0.767 1 85.19 61 PRO B CA 1
ATOM 3587 C C . PRO B 1 61 ? 19.578 11.203 -0.479 1 85.19 61 PRO B C 1
ATOM 3589 O O . PRO B 1 61 ? 19.703 10.391 -1.401 1 85.19 61 PRO B O 1
ATOM 3592 N N . GLU B 1 62 ? 19.719 10.828 0.761 1 88.44 62 GLU B N 1
ATOM 3593 C CA . GLU B 1 62 ? 20.328 9.531 1.055 1 88.44 62 GLU B CA 1
ATOM 3594 C C . GLU B 1 62 ? 19.406 8.664 1.897 1 88.44 62 GLU B C 1
ATOM 3596 O O . GLU B 1 62 ? 19.703 7.504 2.178 1 88.44 62 GLU B O 1
ATOM 3601 N N . ARG B 1 63 ? 18.359 9.227 2.275 1 91.12 63 ARG B N 1
ATOM 3602 C CA . ARG B 1 63 ? 17.469 8.508 3.18 1 91.12 63 ARG B CA 1
ATOM 3603 C C . ARG B 1 63 ? 16.047 8.461 2.629 1 91.12 63 ARG B C 1
ATOM 3605 O O . ARG B 1 63 ? 15.484 9.492 2.266 1 91.12 63 ARG B O 1
ATOM 3612 N N . ARG B 1 64 ? 15.484 7.273 2.619 1 92.25 64 ARG B N 1
ATOM 3613 C CA . ARG B 1 64 ? 14.102 7.098 2.193 1 92.25 64 ARG B CA 1
ATOM 3614 C C . ARG B 1 64 ? 13.133 7.547 3.279 1 92.25 64 ARG B C 1
ATOM 3616 O O . ARG B 1 64 ? 13.469 7.523 4.465 1 92.25 64 ARG B O 1
ATOM 3623 N N . TRP B 1 65 ? 11.992 8 2.838 1 95.62 65 TRP B N 1
ATOM 3624 C CA . TRP B 1 65 ? 10.922 8.297 3.783 1 95.62 65 TRP B CA 1
ATOM 3625 C C . TRP B 1 65 ? 10.508 7.035 4.539 1 95.62 65 TRP B C 1
ATOM 3627 O O . TRP B 1 65 ? 10.445 5.949 3.961 1 95.62 65 TRP B O 1
ATOM 3637 N N . ARG B 1 66 ? 10.305 7.145 5.809 1 93.88 66 ARG B N 1
ATOM 3638 C CA . ARG B 1 66 ? 9.844 6.051 6.656 1 93.88 66 ARG B CA 1
ATOM 3639 C C . ARG B 1 66 ? 8.531 6.406 7.348 1 93.88 66 ARG B C 1
ATOM 3641 O O . ARG B 1 66 ? 8.023 7.52 7.188 1 93.88 66 ARG B O 1
ATOM 3648 N N . SER B 1 67 ? 8.039 5.441 8.094 1 93.75 67 SER B N 1
ATOM 3649 C CA . SER B 1 67 ? 6.738 5.578 8.742 1 93.75 67 SER B CA 1
ATOM 3650 C C . SER B 1 67 ? 6.742 6.719 9.758 1 93.75 67 SER B C 1
ATOM 3652 O O . SER B 1 67 ? 5.707 7.332 10.016 1 93.75 67 SER B O 1
ATOM 3654 N N . ASP B 1 68 ? 7.891 7.051 10.32 1 95.69 68 ASP B N 1
ATOM 3655 C CA . ASP B 1 68 ? 7.945 8.039 11.391 1 95.69 68 ASP B CA 1
ATOM 3656 C C . ASP B 1 68 ? 8.602 9.336 10.906 1 95.69 68 ASP B C 1
ATOM 3658 O O . ASP B 1 68 ? 8.914 10.211 11.711 1 95.69 68 ASP B O 1
ATOM 3662 N N . THR B 1 69 ? 8.852 9.398 9.586 1 97.19 69 THR B N 1
ATOM 3663 C CA . THR B 1 69 ? 9.43 10.625 9.055 1 97.19 69 THR B CA 1
ATOM 3664 C C . THR B 1 69 ? 8.477 11.797 9.242 1 97.19 69 THR B C 1
ATOM 3666 O O . THR B 1 69 ? 7.27 11.664 9.039 1 97.19 69 THR B O 1
ATOM 3669 N N . MET B 1 70 ? 9.031 12.875 9.719 1 97.06 70 MET B N 1
ATOM 3670 C CA . MET B 1 70 ? 8.266 14.109 9.875 1 97.06 70 MET B CA 1
ATOM 3671 C C . MET B 1 70 ? 8.883 15.234 9.047 1 97.06 70 MET B C 1
ATOM 3673 O O . MET B 1 70 ? 10.031 15.125 8.602 1 97.06 70 MET B O 1
ATOM 3677 N N . ALA B 1 71 ? 8.078 16.297 8.781 1 95.12 71 ALA B N 1
ATOM 3678 C CA . ALA B 1 71 ? 8.562 17.438 8.008 1 95.12 71 ALA B CA 1
ATOM 3679 C C . ALA B 1 71 ? 7.965 18.75 8.516 1 95.12 71 ALA B C 1
ATOM 3681 O O . ALA B 1 71 ? 6.945 18.734 9.203 1 95.12 71 ALA B O 1
ATOM 3682 N N . LEU B 1 72 ? 8.711 19.828 8.258 1 93.25 72 LEU B N 1
ATOM 3683 C CA . LEU B 1 72 ? 8.148 21.156 8.414 1 93.25 72 LEU B CA 1
ATOM 3684 C C . LEU B 1 72 ? 6.973 21.359 7.465 1 93.25 72 LEU B C 1
ATOM 3686 O O . LEU B 1 72 ? 7.102 21.156 6.258 1 93.25 72 LEU B O 1
ATOM 3690 N N . THR B 1 73 ? 5.844 21.766 8.031 1 92.88 73 THR B N 1
ATOM 3691 C CA . THR B 1 73 ? 4.629 21.781 7.219 1 92.88 73 THR B CA 1
ATOM 3692 C C . THR B 1 73 ? 4.078 23.188 7.086 1 92.88 73 THR B C 1
ATOM 3694 O O . THR B 1 73 ? 2.957 23.391 6.609 1 92.88 73 THR B O 1
ATOM 3697 N N . TYR B 1 74 ? 4.766 24.141 7.562 1 89.81 74 TYR B N 1
ATOM 3698 C CA . TYR B 1 74 ? 4.441 25.562 7.434 1 89.81 74 TYR B CA 1
ATOM 3699 C C . TYR B 1 74 ? 3.053 25.859 7.992 1 89.81 74 TYR B C 1
ATOM 3701 O O . TYR B 1 74 ? 2.768 25.562 9.156 1 89.81 74 TYR B O 1
ATOM 3709 N N . SER B 1 75 ? 2.178 26.391 7.27 1 92.38 75 SER B N 1
ATOM 3710 C CA . SER B 1 75 ? 0.931 26.969 7.77 1 92.38 75 SER B CA 1
ATOM 3711 C C . SER B 1 75 ? 0.017 25.875 8.336 1 92.38 75 SER B C 1
ATOM 3713 O O . SER B 1 75 ? -1.027 26.188 8.914 1 92.38 75 SER B O 1
ATOM 3715 N N . THR B 1 76 ? 0.339 24.641 8.227 1 95 76 THR B N 1
ATOM 3716 C CA . THR B 1 76 ? -0.484 23.594 8.812 1 95 76 THR B CA 1
ATOM 3717 C C . THR B 1 76 ? -0.55 23.734 10.328 1 95 76 THR B C 1
ATOM 3719 O O . THR B 1 76 ? -1.53 23.344 10.961 1 95 76 THR B O 1
ATOM 3722 N N . GLY B 1 77 ? 0.417 24.359 10.867 1 96.62 77 GLY B N 1
ATOM 3723 C CA . GLY B 1 77 ? 0.491 24.562 12.305 1 96.62 77 GLY B CA 1
ATOM 3724 C C . GLY B 1 77 ? -0.625 25.438 12.844 1 96.62 77 GLY B C 1
ATOM 3725 O O . GLY B 1 77 ? -0.993 25.328 14.016 1 96.62 77 GLY B O 1
ATOM 3726 N N . LYS B 1 78 ? -1.155 26.312 11.992 1 97.31 78 LYS B N 1
ATOM 3727 C CA . LYS B 1 78 ? -2.23 27.188 12.438 1 97.31 78 LYS B CA 1
ATOM 3728 C C . LYS B 1 78 ? -3.457 26.391 12.867 1 97.31 78 LYS B C 1
ATOM 3730 O O . LYS B 1 78 ? -4.07 26.688 13.898 1 97.31 78 LYS B O 1
ATOM 3735 N N . GLY B 1 79 ? -3.73 25.359 12.102 1 98 79 GLY B N 1
ATOM 3736 C CA . GLY B 1 79 ? -4.836 24.5 12.492 1 98 79 GLY B CA 1
ATOM 3737 C C . GLY B 1 79 ? -4.578 23.75 13.789 1 98 79 GLY B C 1
ATOM 3738 O O . GLY B 1 79 ? -5.492 23.578 14.602 1 98 79 GLY B O 1
ATOM 3739 N N . VAL B 1 80 ? -3.391 23.344 13.977 1 98.5 80 VAL B N 1
ATOM 3740 C CA . VAL B 1 80 ? -3.012 22.656 15.195 1 98.5 80 VAL B CA 1
ATOM 3741 C C . VAL B 1 80 ? -3.131 23.594 16.391 1 98.5 80 VAL B C 1
ATOM 3743 O O . VAL B 1 80 ? -3.705 23.234 17.422 1 98.5 80 VAL B O 1
ATOM 3746 N N . ALA B 1 81 ? -2.627 24.797 16.25 1 98.5 81 ALA B N 1
ATOM 3747 C CA . ALA B 1 81 ? -2.744 25.797 17.297 1 98.5 81 ALA B CA 1
ATOM 3748 C C . ALA B 1 81 ? -4.207 26.109 17.594 1 98.5 81 ALA B C 1
ATOM 3750 O O . ALA B 1 81 ? -4.594 26.25 18.766 1 98.5 81 ALA B O 1
ATOM 3751 N N . ALA B 1 82 ? -4.98 26.234 16.562 1 98.62 82 ALA B N 1
ATOM 3752 C CA . ALA B 1 82 ? -6.406 26.5 16.734 1 98.62 82 ALA B CA 1
ATOM 3753 C C . ALA B 1 82 ? -7.074 25.375 17.531 1 98.62 82 ALA B C 1
ATOM 3755 O O . ALA B 1 82 ? -7.938 25.641 18.375 1 98.62 82 ALA B O 1
ATOM 3756 N N . THR B 1 83 ? -6.695 24.156 17.219 1 98.81 83 THR B N 1
ATOM 3757 C CA . THR B 1 83 ? -7.281 23.016 17.938 1 98.81 83 THR B CA 1
ATOM 3758 C C . THR B 1 83 ? -6.918 23.078 19.422 1 98.81 83 THR B C 1
ATOM 3760 O O . THR B 1 83 ? -7.754 22.781 20.281 1 98.81 83 THR B O 1
ATOM 3763 N N . VAL B 1 84 ? -5.723 23.438 19.719 1 98.69 84 VAL B N 1
ATOM 3764 C CA . VAL B 1 84 ? -5.312 23.641 21.109 1 98.69 84 VAL B CA 1
ATOM 3765 C C . VAL B 1 84 ? -6.203 24.688 21.766 1 98.69 84 VAL B C 1
ATOM 3767 O O . VAL B 1 84 ? -6.672 24.5 22.891 1 98.69 84 VAL B O 1
ATOM 3770 N N . ALA B 1 85 ? -6.441 25.797 21.062 1 98.75 85 ALA B N 1
ATOM 3771 C CA . ALA B 1 85 ? -7.305 26.844 21.609 1 98.75 85 ALA B CA 1
ATOM 3772 C C . ALA B 1 85 ? -8.703 26.312 21.906 1 98.75 85 ALA B C 1
ATOM 3774 O O . ALA B 1 85 ? -9.273 26.609 22.953 1 98.75 85 ALA B O 1
ATOM 3775 N N . HIS B 1 86 ? -9.211 25.516 21.016 1 98.81 86 HIS B N 1
ATOM 3776 C CA . HIS B 1 86 ? -10.555 24.969 21.219 1 98.81 86 HIS B CA 1
ATOM 3777 C C . HIS B 1 86 ? -10.594 24 22.391 1 98.81 86 HIS B C 1
ATOM 3779 O O . HIS B 1 86 ? -11.609 23.922 23.094 1 98.81 86 HIS B O 1
ATOM 3785 N N . ARG B 1 87 ? -9.508 23.234 22.578 1 98.75 87 ARG B N 1
ATOM 3786 C CA . ARG B 1 87 ? -9.406 22.391 23.766 1 98.75 87 ARG B CA 1
ATOM 3787 C C . ARG B 1 87 ? -9.492 23.234 25.047 1 98.75 87 ARG B C 1
ATOM 3789 O O . ARG B 1 87 ? -10.211 22.875 25.984 1 98.75 87 ARG B O 1
ATOM 3796 N N . LEU B 1 88 ? -8.812 24.344 25.062 1 98.75 88 LEU B N 1
ATOM 3797 C CA . LEU B 1 88 ? -8.789 25.219 26.234 1 98.75 88 LEU B CA 1
ATOM 3798 C C . LEU B 1 88 ? -10.133 25.922 26.406 1 98.75 88 LEU B C 1
ATOM 3800 O O . LEU B 1 88 ? -10.562 26.156 27.547 1 98.75 88 LEU B O 1
ATOM 3804 N N . ILE B 1 89 ? -10.805 26.219 25.328 1 98.44 89 ILE B N 1
ATOM 3805 C CA . ILE B 1 89 ? -12.125 26.844 25.391 1 98.44 89 ILE B CA 1
ATOM 3806 C C . ILE B 1 89 ? -13.133 25.859 25.984 1 98.44 89 ILE B C 1
ATOM 3808 O O . ILE B 1 89 ? -13.914 26.219 26.859 1 98.44 89 ILE B O 1
ATOM 3812 N N . GLU B 1 90 ? -13.023 24.641 25.531 1 96.88 90 GLU B N 1
ATOM 3813 C CA . GLU B 1 90 ? -13.922 23.609 26.031 1 96.88 90 GLU B CA 1
ATOM 3814 C C . GLU B 1 90 ? -13.742 23.406 27.531 1 96.88 90 GLU B C 1
ATOM 3816 O O . GLU B 1 90 ? -14.703 23.156 28.25 1 96.88 90 GLU B O 1
ATOM 3821 N N . ARG B 1 91 ? -12.57 23.531 27.969 1 96.25 91 ARG B N 1
ATOM 3822 C CA . ARG B 1 91 ? -12.258 23.328 29.375 1 96.25 91 ARG B CA 1
ATOM 3823 C C . ARG B 1 91 ? -12.578 24.562 30.203 1 96.25 91 ARG B C 1
ATOM 3825 O O . ARG B 1 91 ? -12.477 24.531 31.438 1 96.25 91 ARG B O 1
ATOM 3832 N N . GLY B 1 92 ? -12.875 25.609 29.578 1 97.5 92 GLY B N 1
ATOM 3833 C CA . GLY B 1 92 ? -13.227 26.828 30.266 1 97.5 92 GLY B CA 1
ATOM 3834 C C . GLY B 1 92 ? -12.016 27.672 30.641 1 97.5 92 GLY B C 1
ATOM 3835 O O . GLY B 1 92 ? -12.141 28.656 31.375 1 97.5 92 GLY B O 1
ATOM 3836 N N . VAL B 1 93 ? -10.875 27.328 30.141 1 98.44 93 VAL B N 1
ATOM 3837 C CA . VAL B 1 93 ? -9.648 28.078 30.391 1 98.44 93 VAL B CA 1
ATOM 3838 C C . VAL B 1 93 ? -9.625 29.344 29.547 1 98.44 93 VAL B C 1
ATOM 3840 O O . VAL B 1 93 ? -9.125 30.391 29.984 1 98.44 93 VAL B O 1
ATOM 3843 N N . LEU B 1 94 ? -10.141 29.266 28.359 1 98.5 94 LEU B N 1
ATOM 3844 C CA . LEU B 1 94 ? -10.352 30.375 27.453 1 98.5 94 LEU B CA 1
ATOM 3845 C C . LEU B 1 94 ? -11.836 30.562 27.156 1 98.5 94 LEU B C 1
ATOM 3847 O O . LEU B 1 94 ? -12.617 29.609 27.266 1 98.5 94 LEU B O 1
ATOM 3851 N N . ASP B 1 95 ? -12.211 31.734 26.859 1 98.5 95 ASP B N 1
ATOM 3852 C CA . ASP B 1 95 ? -13.555 32.094 26.375 1 98.5 95 ASP B CA 1
ATOM 3853 C C . ASP B 1 95 ? -13.5 32.781 25.016 1 98.5 95 ASP B C 1
ATOM 3855 O O . ASP B 1 95 ? -12.828 33.781 24.859 1 98.5 95 ASP B O 1
ATOM 3859 N N . LEU B 1 96 ? -14.219 32.188 24.125 1 98 96 LEU B N 1
ATOM 3860 C CA . LEU B 1 96 ? -14.203 32.656 22.734 1 98 96 LEU B CA 1
ATOM 3861 C C . LEU B 1 96 ? -14.555 34.125 22.641 1 98 96 LEU B C 1
ATOM 3863 O O . LEU B 1 96 ? -14.031 34.844 21.766 1 98 96 LEU B O 1
ATOM 3867 N N . ASP B 1 97 ? -15.375 34.594 23.469 1 98.25 97 ASP B N 1
ATOM 3868 C CA . ASP B 1 97 ? -15.906 35.938 23.328 1 98.25 97 ASP B CA 1
ATOM 3869 C C . ASP B 1 97 ? -15.312 36.875 24.375 1 98.25 97 ASP B C 1
ATOM 3871 O O . ASP B 1 97 ? -15.68 38.062 24.438 1 98.25 97 ASP B O 1
ATOM 3875 N N . ALA B 1 98 ? -14.406 36.438 25.156 1 98.69 98 ALA B N 1
ATOM 3876 C CA . ALA B 1 98 ? -13.695 37.281 26.094 1 98.69 98 ALA B CA 1
ATOM 3877 C C . ALA B 1 98 ? -12.602 38.094 25.391 1 98.69 98 ALA B C 1
ATOM 3879 O O . ALA B 1 98 ? -11.969 37.594 24.453 1 98.69 98 ALA B O 1
ATOM 3880 N N . PRO B 1 99 ? -12.43 39.312 25.875 1 98.75 99 PRO B N 1
ATOM 3881 C CA . PRO B 1 99 ? -11.281 40.062 25.344 1 98.75 99 PRO B CA 1
ATOM 3882 C C . PRO B 1 99 ? -9.953 39.344 25.578 1 98.75 99 PRO B C 1
ATOM 3884 O O . PRO B 1 99 ? -9.75 38.75 26.641 1 98.75 99 PRO B O 1
ATOM 3887 N N . VAL B 1 100 ? -9.102 39.406 24.594 1 98.81 100 VAL B N 1
ATOM 3888 C CA . VAL B 1 100 ? -7.754 38.875 24.719 1 98.81 100 VAL B CA 1
ATOM 3889 C C . VAL B 1 100 ? -7.07 39.469 25.938 1 98.81 100 VAL B C 1
ATOM 3891 O O . VAL B 1 100 ? -6.34 38.75 26.656 1 98.81 100 VAL B O 1
ATOM 3894 N N . ALA B 1 101 ? -7.363 40.688 26.297 1 98.5 101 ALA B N 1
ATOM 3895 C CA . ALA B 1 101 ? -6.75 41.438 27.391 1 98.5 101 ALA B CA 1
ATOM 3896 C C . ALA B 1 101 ? -7.094 40.844 28.734 1 98.5 101 ALA B C 1
ATOM 3898 O O . ALA B 1 101 ? -6.41 41.094 29.734 1 98.5 101 ALA B O 1
ATOM 3899 N N . THR B 1 102 ? -8.156 40.094 28.812 1 98.31 102 THR B N 1
ATOM 3900 C CA . THR B 1 102 ? -8.508 39.375 30.031 1 98.31 102 THR B CA 1
ATOM 3901 C C . THR B 1 102 ? -7.391 38.406 30.453 1 98.31 102 THR B C 1
ATOM 3903 O O . THR B 1 102 ? -7.133 38.219 31.641 1 98.31 102 THR B O 1
ATOM 3906 N N . TYR B 1 103 ? -6.723 37.844 29.531 1 98.56 103 TYR B N 1
ATOM 3907 C CA . TYR B 1 103 ? -5.68 36.875 29.766 1 98.56 103 TYR B CA 1
ATOM 3908 C C . TYR B 1 103 ? -4.293 37.5 29.609 1 98.56 103 TYR B C 1
ATOM 3910 O O . TYR B 1 103 ? -3.328 37.031 30.219 1 98.56 103 TYR B O 1
ATOM 3918 N N . TRP B 1 104 ? -4.23 38.406 28.75 1 98.44 104 TRP B N 1
ATOM 3919 C CA . TRP B 1 104 ? -3.016 39.094 28.328 1 98.44 104 TRP B CA 1
ATOM 3920 C C . TRP B 1 104 ? -3.182 40.625 28.438 1 98.44 104 TRP B C 1
ATOM 3922 O O . TRP B 1 104 ? -3.336 41.312 27.422 1 98.44 104 TRP B O 1
ATOM 3932 N N . PRO B 1 105 ? -3.055 41.156 29.625 1 98.38 105 PRO B N 1
ATOM 3933 C CA . PRO B 1 105 ? -3.395 42.562 29.859 1 98.38 105 PRO B CA 1
ATOM 3934 C C . PRO B 1 105 ? -2.607 43.5 28.969 1 98.38 105 PRO B C 1
ATOM 3936 O O . PRO B 1 105 ? -3.156 44.5 28.5 1 98.38 105 PRO B O 1
ATOM 3939 N N . GLU B 1 106 ? -1.314 43.219 28.703 1 97.62 106 GLU B N 1
ATOM 3940 C CA . GLU B 1 106 ? -0.479 44.094 27.891 1 97.62 106 GLU B CA 1
ATOM 3941 C C . GLU B 1 106 ? -1.045 44.25 26.469 1 97.62 106 GLU B C 1
ATOM 3943 O O . GLU B 1 106 ? -0.728 45.188 25.766 1 97.62 106 GLU B O 1
ATOM 3948 N N . PHE B 1 107 ? -1.848 43.281 26.109 1 98.31 107 PHE B N 1
ATOM 3949 C CA . PHE B 1 107 ? -2.436 43.281 24.781 1 98.31 107 PHE B CA 1
ATOM 3950 C C . PHE B 1 107 ? -3.391 44.438 24.578 1 98.31 107 PHE B C 1
ATOM 3952 O O . PHE B 1 107 ? -3.666 44.844 23.453 1 98.31 107 PHE B O 1
ATOM 3959 N N . ALA B 1 108 ? -3.881 45.094 25.609 1 98.12 108 ALA B N 1
ATOM 3960 C CA . ALA B 1 108 ? -4.891 46.125 25.547 1 98.12 108 ALA B CA 1
ATOM 3961 C C . ALA B 1 108 ? -4.309 47.406 24.969 1 98.12 108 ALA B C 1
ATOM 3963 O O . ALA B 1 108 ? -5.051 48.344 24.609 1 98.12 108 ALA B O 1
ATOM 3964 N N . ALA B 1 109 ? -3.006 47.438 24.875 1 97 109 ALA B N 1
ATOM 3965 C CA . ALA B 1 109 ? -2.359 48.656 24.391 1 97 109 ALA B CA 1
ATOM 3966 C C . ALA B 1 109 ? -2.906 49.062 23.016 1 97 109 ALA B C 1
ATOM 3968 O O . ALA B 1 109 ? -3.354 48.219 22.25 1 97 109 ALA B O 1
ATOM 3969 N N . ASN B 1 110 ? -2.887 50.344 22.797 1 96.88 110 ASN B N 1
ATOM 3970 C CA . ASN B 1 110 ? -3.223 50.938 21.5 1 96.88 110 ASN B CA 1
ATOM 3971 C C . ASN B 1 110 ? -4.648 50.594 21.078 1 96.88 110 ASN B C 1
ATOM 3973 O O . ASN B 1 110 ? -4.891 50.25 19.906 1 96.88 110 ASN B O 1
ATOM 3977 N N . GLY B 1 111 ? -5.562 50.5 22.016 1 96.81 111 GLY B N 1
ATOM 3978 C CA . GLY B 1 111 ? -6.98 50.406 21.719 1 96.81 111 GLY B CA 1
ATOM 3979 C C . GLY B 1 111 ? -7.43 48.969 21.438 1 96.81 111 GLY B C 1
ATOM 3980 O O . GLY B 1 111 ? -8.453 48.75 20.797 1 96.81 111 GLY B O 1
ATOM 3981 N N . LYS B 1 112 ? -6.699 47.969 21.906 1 98.31 112 LYS B N 1
ATOM 3982 C CA . LYS B 1 112 ? -7.023 46.594 21.578 1 98.31 112 LYS B CA 1
ATOM 3983 C C . LYS B 1 112 ? -7.758 45.906 22.719 1 98.31 112 LYS B C 1
ATOM 3985 O O . LYS B 1 112 ? -7.824 44.656 22.781 1 98.31 112 LYS B O 1
ATOM 3990 N N . ASP B 1 113 ? -8.336 46.656 23.641 1 97.56 113 ASP B N 1
ATOM 3991 C CA . ASP B 1 113 ? -8.945 46.125 24.859 1 97.56 113 ASP B CA 1
ATOM 3992 C C . ASP B 1 113 ? -10.203 45.344 24.547 1 97.56 113 ASP B C 1
ATOM 3994 O O . ASP B 1 113 ? -10.633 44.5 25.344 1 97.56 113 ASP B O 1
ATOM 3998 N N . ALA B 1 114 ? -10.789 45.594 23.375 1 97.69 114 ALA B N 1
ATOM 3999 C CA . ALA B 1 114 ? -12.062 44.938 23.062 1 97.69 114 ALA B CA 1
ATOM 4000 C C . ALA B 1 114 ? -11.875 43.781 22.094 1 97.69 114 ALA B C 1
ATOM 4002 O O . ALA B 1 114 ? -12.82 43.062 21.797 1 97.69 114 ALA B O 1
ATOM 4003 N N . ILE B 1 115 ? -10.703 43.562 21.531 1 98.62 115 ILE B N 1
ATOM 4004 C CA . ILE B 1 115 ? -10.461 42.469 20.609 1 98.62 115 ILE B CA 1
ATOM 4005 C C . ILE B 1 115 ? -10.602 41.125 21.344 1 98.62 115 ILE B C 1
ATOM 4007 O O . ILE B 1 115 ? -9.992 40.938 22.391 1 98.62 115 ILE B O 1
ATOM 4011 N N . THR B 1 116 ? -11.398 40.219 20.781 1 98.81 116 THR B N 1
ATOM 4012 C CA . THR B 1 116 ? -11.727 38.969 21.469 1 98.81 116 THR B CA 1
ATOM 4013 C C . THR B 1 116 ? -10.867 37.812 20.953 1 98.81 116 THR B C 1
ATOM 4015 O O . THR B 1 116 ? -10.188 37.969 19.938 1 98.81 116 THR B O 1
ATOM 4018 N N . VAL B 1 117 ? -10.969 36.688 21.734 1 98.81 117 VAL B N 1
ATOM 4019 C CA . VAL B 1 117 ? -10.336 35.438 21.297 1 98.81 117 VAL B CA 1
ATOM 4020 C C . VAL B 1 117 ? -10.914 35.031 19.953 1 98.81 117 VAL B C 1
ATOM 4022 O O . VAL B 1 117 ? -10.188 34.562 19.062 1 98.81 117 VAL B O 1
ATOM 4025 N N . ARG B 1 118 ? -12.219 35.219 19.75 1 98.5 118 ARG B N 1
ATOM 4026 C CA . ARG B 1 118 ? -12.883 34.906 18.484 1 98.5 118 ARG B CA 1
ATOM 4027 C C . ARG B 1 118 ? -12.266 35.719 17.344 1 98.5 118 ARG B C 1
ATOM 4029 O O . ARG B 1 118 ? -12.055 35.219 16.25 1 98.5 118 ARG B O 1
ATOM 4036 N N . ASP B 1 119 ? -12 36.969 17.625 1 98.38 119 ASP B N 1
ATOM 4037 C CA . ASP B 1 119 ? -11.398 37.812 16.609 1 98.38 119 ASP B CA 1
ATOM 4038 C C . ASP B 1 119 ? -10.031 37.281 16.188 1 98.38 119 ASP B C 1
ATOM 4040 O O . ASP B 1 119 ? -9.703 37.312 14.992 1 98.38 119 ASP B O 1
ATOM 4044 N N . VAL B 1 120 ? -9.211 36.844 17.109 1 98.62 120 VAL B N 1
ATOM 4045 C CA . VAL B 1 120 ? -7.891 36.281 16.828 1 98.62 120 VAL B CA 1
ATOM 4046 C C . VAL B 1 120 ? -8.039 35.031 15.961 1 98.62 120 VAL B C 1
ATOM 4048 O O . VAL B 1 120 ? -7.383 34.906 14.922 1 98.62 120 VAL B O 1
ATOM 4051 N N . LEU B 1 121 ? -8.961 34.188 16.359 1 98.56 121 LEU B N 1
ATOM 4052 C CA . LEU B 1 121 ? -9.117 32.906 15.656 1 98.56 121 LEU B CA 1
ATOM 4053 C C . LEU B 1 121 ? -9.695 33.125 14.266 1 98.56 121 LEU B C 1
ATOM 4055 O O . LEU B 1 121 ? -9.484 32.281 13.367 1 98.56 121 LEU B O 1
ATOM 4059 N N . ASN B 1 122 ? -10.367 34.25 14.055 1 97.88 122 ASN B N 1
ATOM 4060 C CA . ASN B 1 122 ? -10.961 34.531 12.75 1 97.88 122 ASN B CA 1
ATOM 4061 C C . ASN B 1 122 ? -10.062 35.469 11.922 1 97.88 122 ASN B C 1
ATOM 4063 O O . ASN B 1 122 ? -10.492 36 10.898 1 97.88 122 ASN B O 1
ATOM 4067 N N . HIS B 1 123 ? -8.883 35.688 12.359 1 97.25 123 HIS B N 1
ATOM 4068 C CA . HIS B 1 123 ? -7.934 36.562 11.672 1 97.25 123 HIS B CA 1
ATOM 4069 C C . HIS B 1 123 ? -8.477 37.969 11.547 1 97.25 123 HIS B C 1
ATOM 4071 O O . HIS B 1 123 ? -8.367 38.594 10.484 1 97.25 123 HIS B O 1
ATOM 4077 N N . ARG B 1 124 ? -9.016 38.438 12.664 1 97.12 124 ARG B N 1
ATOM 4078 C CA . ARG B 1 124 ? -9.602 39.781 12.68 1 97.12 124 ARG B CA 1
ATOM 4079 C C . ARG B 1 124 ? -8.984 40.625 13.781 1 97.12 124 ARG B C 1
ATOM 4081 O O . ARG B 1 124 ? -9.602 41.594 14.242 1 97.12 124 ARG B O 1
ATOM 4088 N N . ALA B 1 125 ? -7.809 40.312 14.211 1 97.94 125 ALA B N 1
ATOM 4089 C CA . ALA B 1 125 ? -7.164 41.062 15.281 1 97.94 125 ALA B CA 1
ATOM 4090 C C . ALA B 1 125 ? -6.445 42.312 14.727 1 97.94 125 ALA B C 1
ATOM 4092 O O . ALA B 1 125 ? -6.133 43.25 15.469 1 97.94 125 ALA B O 1
ATOM 4093 N N . GLY B 1 126 ? -6.16 42.25 13.391 1 96.94 126 GLY B N 1
ATOM 4094 C CA . GLY B 1 126 ? -5.496 43.375 12.766 1 96.94 126 GLY B CA 1
ATOM 4095 C C . GLY B 1 126 ? -4.008 43.438 13.07 1 96.94 126 GLY B C 1
ATOM 4096 O O . GLY B 1 126 ? -3.412 44.531 13.055 1 96.94 126 GLY B O 1
ATOM 4097 N N . LEU B 1 127 ? -3.432 42.344 13.375 1 97.31 127 LEU B N 1
ATOM 4098 C CA . LEU B 1 127 ? -2.033 42.312 13.789 1 97.31 127 LEU B CA 1
ATOM 4099 C C . LEU B 1 127 ? -1.22 41.406 12.859 1 97.31 127 LEU B C 1
ATOM 4101 O O . LEU B 1 127 ? -0.352 40.656 13.312 1 97.31 127 LEU B O 1
ATOM 4105 N N . GLN B 1 128 ? -1.5 41.438 11.547 1 93.69 128 GLN B N 1
ATOM 4106 C CA . GLN B 1 128 ? -0.88 40.531 10.586 1 93.69 128 GLN B CA 1
ATOM 4107 C C . GLN B 1 128 ? 0.512 41.031 10.195 1 93.69 128 GLN B C 1
ATOM 4109 O O . GLN B 1 128 ? 1.305 40.25 9.633 1 93.69 128 GLN B O 1
ATOM 4114 N N . ARG B 1 129 ? 0.89 42.219 10.461 1 89.94 129 ARG B N 1
ATOM 4115 C CA . ARG B 1 129 ? 2.125 42.812 9.961 1 89.94 129 ARG B CA 1
ATOM 4116 C C . ARG B 1 129 ? 3.281 42.562 10.922 1 89.94 129 ARG B C 1
ATOM 4118 O O . ARG B 1 129 ? 3.156 42.812 12.125 1 89.94 129 ARG B O 1
ATOM 4125 N N . ILE B 1 130 ? 4.371 42.156 10.32 1 88.31 130 ILE B N 1
ATOM 4126 C CA . ILE B 1 130 ? 5.559 41.969 11.148 1 88.31 130 ILE B CA 1
ATOM 4127 C C . ILE B 1 130 ? 6.57 43.062 10.836 1 88.31 130 ILE B C 1
ATOM 4129 O O . ILE B 1 130 ? 7.418 43.406 11.672 1 88.31 130 ILE B O 1
ATOM 4133 N N . ARG B 1 131 ? 6.523 43.531 9.672 1 84.06 131 ARG B N 1
ATOM 4134 C CA . ARG B 1 131 ? 7.418 44.625 9.305 1 84.06 131 ARG B CA 1
ATOM 4135 C C . ARG B 1 131 ? 7.137 45.875 10.141 1 84.06 131 ARG B C 1
ATOM 4137 O O . ARG B 1 131 ? 5.977 46.25 10.32 1 84.06 131 ARG B O 1
ATOM 4144 N N . GLY B 1 132 ? 8.148 46.469 10.594 1 85.44 132 GLY B N 1
ATOM 4145 C CA . GLY B 1 132 ? 8.016 47.719 11.328 1 85.44 132 GLY B CA 1
ATOM 4146 C C . GLY B 1 132 ? 7.742 47.5 12.812 1 85.44 132 GLY B C 1
ATOM 4147 O O . GLY B 1 132 ? 7.664 48.469 13.57 1 85.44 132 GLY B O 1
ATOM 4148 N N . LEU B 1 133 ? 7.609 46.25 13.18 1 89.44 133 LEU B N 1
ATOM 4149 C CA . LEU B 1 133 ? 7.457 46.031 14.609 1 89.44 133 LEU B CA 1
ATOM 4150 C C . LEU B 1 133 ? 8.711 46.438 15.367 1 89.44 133 LEU B C 1
ATOM 4152 O O . LEU B 1 133 ? 9.828 46.25 14.875 1 89.44 133 LEU B O 1
ATOM 4156 N N . VAL B 1 134 ? 8.461 46.969 16.547 1 89.12 134 VAL B N 1
ATOM 4157 C CA . VAL B 1 134 ? 9.578 47.469 17.344 1 89.12 134 VAL B CA 1
ATOM 4158 C C . VAL B 1 134 ? 9.531 46.875 18.75 1 89.12 134 VAL B C 1
ATOM 4160 O O . VAL B 1 134 ? 8.477 46.438 19.203 1 89.12 134 VAL B O 1
ATOM 4163 N N . ASP B 1 135 ? 10.641 46.844 19.422 1 90.06 135 ASP B N 1
ATOM 4164 C CA . ASP B 1 135 ? 10.695 46.406 20.812 1 90.06 135 ASP B CA 1
ATOM 4165 C C . ASP B 1 135 ? 10.305 47.531 21.766 1 90.06 135 ASP B C 1
ATOM 4167 O O . ASP B 1 135 ? 9.781 48.562 21.328 1 90.06 135 ASP B O 1
ATOM 4171 N N . SER B 1 136 ? 10.469 47.25 23.094 1 87.12 136 SER B N 1
ATOM 4172 C CA . SER B 1 136 ? 10.031 48.188 24.125 1 87.12 136 SER B CA 1
ATOM 4173 C C . SER B 1 136 ? 10.805 49.5 24.031 1 87.12 136 SER B C 1
ATOM 4175 O O . SER B 1 136 ? 10.344 50.531 24.531 1 87.12 136 SER B O 1
ATOM 4177 N N . GLN B 1 137 ? 11.977 49.438 23.344 1 90.31 137 GLN B N 1
ATOM 4178 C CA . GLN B 1 137 ? 12.812 50.625 23.219 1 90.31 137 GLN B CA 1
ATOM 4179 C C . GLN B 1 137 ? 12.578 51.312 21.891 1 90.31 137 GLN B C 1
ATOM 4181 O O . GLN B 1 137 ? 13.234 52.312 21.594 1 90.31 137 GLN B O 1
ATOM 4186 N N . GLY B 1 138 ? 11.758 50.781 21.141 1 90.5 138 GLY B N 1
ATOM 4187 C CA . GLY B 1 138 ? 11.445 51.406 19.859 1 90.5 138 GLY B CA 1
ATOM 4188 C C . GLY B 1 138 ? 12.359 50.938 18.75 1 90.5 138 GLY B C 1
ATOM 4189 O O . GLY B 1 138 ? 12.32 51.5 17.641 1 90.5 138 GLY B O 1
ATOM 4190 N N . THR B 1 139 ? 13.125 50 19.016 1 93.31 139 THR B N 1
ATOM 4191 C CA . THR B 1 139 ? 14.039 49.438 18.016 1 93.31 139 THR B CA 1
ATOM 4192 C C . THR B 1 139 ? 13.344 48.406 17.156 1 93.31 139 THR B C 1
ATOM 4194 O O . THR B 1 139 ? 12.703 47.5 17.688 1 93.31 139 THR B O 1
ATOM 4197 N N . PRO B 1 140 ? 13.562 48.562 15.867 1 92.25 140 PRO B N 1
ATOM 4198 C CA . PRO B 1 140 ? 12.969 47.531 15.008 1 92.25 140 PRO B CA 1
ATOM 4199 C C . PRO B 1 140 ? 13.453 46.125 15.344 1 92.25 140 PRO B C 1
ATOM 4201 O O . PRO B 1 140 ? 14.633 45.938 15.641 1 92.25 140 PRO B O 1
ATOM 4204 N N . LEU B 1 141 ? 12.508 45.156 15.281 1 91.31 141 LEU B N 1
ATOM 4205 C CA . LEU B 1 141 ? 12.891 43.781 15.555 1 91.31 141 LEU B CA 1
ATOM 4206 C C . LEU B 1 141 ? 13.766 43.219 14.438 1 91.31 141 LEU B C 1
ATOM 4208 O O . LEU B 1 141 ? 13.453 43.406 13.258 1 91.31 141 LEU B O 1
ATOM 4212 N N . ASP B 1 142 ? 14.852 42.594 14.789 1 87.25 142 ASP B N 1
ATOM 4213 C CA . ASP B 1 142 ? 15.656 41.875 13.805 1 87.25 142 ASP B CA 1
ATOM 4214 C C . ASP B 1 142 ? 15.148 40.469 13.609 1 87.25 142 ASP B C 1
ATOM 4216 O O . ASP B 1 142 ? 14.117 40.094 14.164 1 87.25 142 ASP B O 1
ATOM 4220 N N . GLU B 1 143 ? 15.852 39.75 12.789 1 82 143 GLU B N 1
ATOM 4221 C CA . GLU B 1 143 ? 15.414 38.406 12.43 1 82 143 GLU B CA 1
ATOM 4222 C C . GLU B 1 143 ? 15.359 37.5 13.656 1 82 143 GLU B C 1
ATOM 4224 O O . GLU B 1 143 ? 14.422 36.719 13.805 1 82 143 GLU B O 1
ATOM 4229 N N . ASP B 1 144 ? 16.281 37.594 14.492 1 84.69 144 ASP B N 1
ATOM 4230 C CA . ASP B 1 144 ? 16.328 36.781 15.695 1 84.69 144 ASP B CA 1
ATOM 4231 C C . ASP B 1 144 ? 15.164 37.094 16.625 1 84.69 144 ASP B C 1
ATOM 4233 O O . ASP B 1 144 ? 14.562 36.188 17.203 1 84.69 144 ASP B O 1
ATOM 4237 N N . ALA B 1 145 ? 14.867 38.375 16.734 1 88.5 145 ALA B N 1
ATOM 4238 C CA . ALA B 1 145 ? 13.766 38.812 17.594 1 88.5 145 ALA B CA 1
ATOM 4239 C C . ALA B 1 145 ? 12.422 38.375 17 1 88.5 145 ALA B C 1
ATOM 4241 O O . ALA B 1 145 ? 11.492 38.031 17.75 1 88.5 145 ALA B O 1
ATOM 4242 N N . LEU B 1 146 ? 12.359 38.375 15.734 1 87.25 146 LEU B N 1
ATOM 4243 C CA . LEU B 1 146 ? 11.133 37.938 15.078 1 87.25 146 LEU B CA 1
ATOM 4244 C C . LEU B 1 146 ? 10.906 36.438 15.273 1 87.25 146 LEU B C 1
ATOM 4246 O O . LEU B 1 146 ? 9.766 35.969 15.273 1 87.25 146 LEU B O 1
ATOM 4250 N N . LEU B 1 147 ? 11.984 35.688 15.508 1 86.69 147 LEU B N 1
ATOM 4251 C CA . LEU B 1 147 ? 11.883 34.25 15.688 1 86.69 147 LEU B CA 1
ATOM 4252 C C . LEU B 1 147 ? 11.758 33.875 17.172 1 86.69 147 LEU B C 1
ATOM 4254 O O . LEU B 1 147 ? 11.539 32.719 17.516 1 86.69 147 LEU B O 1
ATOM 4258 N N . ASP B 1 148 ? 11.891 34.844 17.969 1 89.44 148 ASP B N 1
ATOM 4259 C CA . ASP B 1 148 ? 11.711 34.656 19.406 1 89.44 148 ASP B CA 1
ATOM 4260 C C . ASP B 1 148 ? 10.266 34.938 19.812 1 89.44 148 ASP B C 1
ATOM 4262 O O . ASP B 1 148 ? 9.766 36.031 19.656 1 89.44 148 ASP B O 1
ATOM 4266 N N . HIS B 1 149 ? 9.672 33.969 20.406 1 93.25 149 HIS B N 1
ATOM 4267 C CA . HIS B 1 149 ? 8.25 34.031 20.734 1 93.25 149 HIS B CA 1
ATOM 4268 C C . HIS B 1 149 ? 7.953 35.25 21.609 1 93.25 149 HIS B C 1
ATOM 4270 O O . HIS B 1 149 ? 7.035 36.031 21.328 1 93.25 149 HIS B O 1
ATOM 4276 N N . ASP B 1 150 ? 8.695 35.406 22.672 1 94.69 150 ASP B N 1
ATOM 4277 C CA . ASP B 1 150 ? 8.414 36.469 23.641 1 94.69 150 ASP B CA 1
ATOM 4278 C C . ASP B 1 150 ? 8.594 37.844 23.031 1 94.69 150 ASP B C 1
ATOM 4280 O O . ASP B 1 150 ? 7.801 38.75 23.281 1 94.69 150 ASP B O 1
ATOM 4284 N N . SER B 1 151 ? 9.641 37.938 22.219 1 94.56 151 SER B N 1
ATOM 4285 C CA . SER B 1 151 ? 9.891 39.219 21.562 1 94.56 151 SER B CA 1
ATOM 4286 C C . SER B 1 151 ? 8.773 39.562 20.594 1 94.56 151 SER B C 1
ATOM 4288 O O . SER B 1 151 ? 8.281 40.688 20.594 1 94.56 151 SER B O 1
ATOM 4290 N N . LEU B 1 152 ? 8.398 38.656 19.828 1 94.5 152 LEU B N 1
ATOM 4291 C CA . LEU B 1 152 ? 7.34 38.906 18.844 1 94.5 152 LEU B CA 1
ATOM 4292 C C . LEU B 1 152 ? 6.008 39.156 19.547 1 94.5 152 LEU B C 1
ATOM 4294 O O . LEU B 1 152 ? 5.27 40.062 19.156 1 94.5 152 LEU B O 1
ATOM 4298 N N . ALA B 1 153 ? 5.699 38.406 20.578 1 97.12 153 ALA B N 1
ATOM 4299 C CA . ALA B 1 153 ? 4.453 38.594 21.312 1 97.12 153 ALA B CA 1
ATOM 4300 C C . ALA B 1 153 ? 4.383 39.969 21.938 1 97.12 153 ALA B C 1
ATOM 4302 O O . ALA B 1 153 ? 3.346 40.625 21.875 1 97.12 153 ALA B O 1
ATOM 4303 N N . ALA B 1 154 ? 5.445 40.406 22.5 1 97.44 154 ALA B N 1
ATOM 4304 C CA . ALA B 1 154 ? 5.488 41.719 23.125 1 97.44 154 ALA B CA 1
ATOM 4305 C C . ALA B 1 154 ? 5.297 42.812 22.094 1 97.44 154 ALA B C 1
ATOM 4307 O O . ALA B 1 154 ? 4.598 43.812 22.344 1 97.44 154 ALA B O 1
ATOM 4308 N N . ALA B 1 155 ? 5.98 42.625 21 1 96.94 155 ALA B N 1
ATOM 4309 C CA . ALA B 1 155 ? 5.879 43.625 19.953 1 96.94 155 ALA B CA 1
ATOM 4310 C C . ALA B 1 155 ? 4.457 43.719 19.406 1 96.94 155 ALA B C 1
ATOM 4312 O O . ALA B 1 155 ? 3.949 44.812 19.125 1 96.94 155 ALA B O 1
ATOM 4313 N N . LEU B 1 156 ? 3.846 42.594 19.234 1 97.19 156 LEU B N 1
ATOM 4314 C CA . LEU B 1 156 ? 2.467 42.562 18.766 1 97.19 156 LEU B CA 1
ATOM 4315 C C . LEU B 1 156 ? 1.526 43.219 19.766 1 97.19 156 LEU B C 1
ATOM 4317 O O . LEU B 1 156 ? 0.629 43.969 19.391 1 97.19 156 LEU B O 1
ATOM 4321 N N . ALA B 1 157 ? 1.714 42.906 21.047 1 97.81 157 ALA B N 1
ATOM 4322 C CA . ALA B 1 157 ? 0.888 43.5 22.094 1 97.81 157 ALA B CA 1
ATOM 4323 C C . ALA B 1 157 ? 1.006 45.031 22.094 1 97.81 157 ALA B C 1
ATOM 4325 O O . ALA B 1 157 ? 0.025 45.719 22.359 1 97.81 157 ALA B O 1
ATOM 4326 N N . ALA B 1 158 ? 2.139 45.5 21.75 1 96.56 158 ALA B N 1
ATOM 4327 C CA . ALA B 1 158 ? 2.404 46.938 21.812 1 96.56 158 ALA B CA 1
ATOM 4328 C C . ALA B 1 158 ? 1.951 47.656 20.531 1 96.56 158 ALA B C 1
ATOM 4330 O O . ALA B 1 158 ? 1.827 48.875 20.5 1 96.56 158 ALA B O 1
ATOM 4331 N N . SER B 1 159 ? 1.732 46.906 19.516 1 95.75 159 SER B N 1
ATOM 4332 C CA . SER B 1 159 ? 1.448 47.5 18.219 1 95.75 159 SER B CA 1
ATOM 4333 C C . SER B 1 159 ? -0.017 47.906 18.094 1 95.75 159 SER B C 1
ATOM 4335 O O . SER B 1 159 ? -0.873 47.375 18.812 1 95.75 159 SER B O 1
ATOM 4337 N N . ALA B 1 160 ? -0.317 48.906 17.203 1 96.19 160 ALA B N 1
ATOM 4338 C CA . ALA B 1 160 ? -1.693 49.281 16.891 1 96.19 160 ALA B CA 1
ATOM 4339 C C . ALA B 1 160 ? -2.309 48.312 15.875 1 96.19 160 ALA B C 1
ATOM 4341 O O . ALA B 1 160 ? -1.637 47.875 14.938 1 96.19 160 ALA B O 1
ATOM 4342 N N . PRO B 1 161 ? -3.523 48 16.094 1 97.12 161 PRO B N 1
ATOM 4343 C CA . PRO B 1 161 ? -4.172 47.094 15.133 1 97.12 161 PRO B CA 1
ATOM 4344 C C . PRO B 1 161 ? -4.508 47.781 13.812 1 97.12 161 PRO B C 1
ATOM 4346 O O . PRO B 1 161 ? -4.816 48.969 13.797 1 97.12 161 PRO B O 1
ATOM 4349 N N . ASP B 1 162 ? -4.41 47.031 12.727 1 95.5 162 ASP B N 1
ATOM 4350 C CA . ASP B 1 162 ? -4.879 47.531 11.43 1 95.5 162 ASP B CA 1
ATOM 4351 C C . ASP B 1 162 ? -6.375 47.812 11.469 1 95.5 162 ASP B C 1
ATOM 4353 O O . ASP B 1 162 ? -7.18 46.938 11.773 1 95.5 162 ASP B O 1
ATOM 4357 N N . PRO B 1 163 ? -6.766 49.062 11.117 1 95.19 163 PRO B N 1
ATOM 4358 C CA . PRO B 1 163 ? -8.188 49.406 11.195 1 95.19 163 PRO B CA 1
ATOM 4359 C C . PRO B 1 163 ? -9.055 48.594 10.242 1 95.19 163 PRO B C 1
ATOM 4361 O O . PRO B 1 163 ? -10.266 48.469 10.453 1 95.19 163 PRO B O 1
ATOM 4364 N N . LEU B 1 164 ? -8.516 48 9.219 1 94.75 164 LEU B N 1
ATOM 4365 C CA . LEU B 1 164 ? -9.273 47.188 8.258 1 94.75 164 LEU B CA 1
ATOM 4366 C C . LEU B 1 164 ? -9.844 45.938 8.914 1 94.75 164 LEU B C 1
ATOM 4368 O O . LEU B 1 164 ? -10.742 45.312 8.367 1 94.75 164 LEU B O 1
ATOM 4372 N N . ARG B 1 165 ? -9.375 45.688 10.133 1 95.25 165 ARG B N 1
ATOM 4373 C CA . ARG B 1 165 ? -9.82 44.5 10.844 1 95.25 165 ARG B CA 1
ATOM 4374 C C . ARG B 1 165 ? -11.32 44.562 11.133 1 95.25 165 ARG B C 1
ATOM 4376 O O . ARG B 1 165 ? -11.961 43.531 11.312 1 95.25 165 ARG B O 1
ATOM 4383 N N . LEU B 1 166 ? -11.852 45.75 11.25 1 95.38 166 LEU B N 1
ATOM 4384 C CA . LEU B 1 166 ? -13.258 45.938 11.594 1 95.38 166 LEU B CA 1
ATOM 4385 C C . LEU B 1 166 ? -14.156 45.625 10.414 1 95.38 166 LEU B C 1
ATOM 4387 O O . LEU B 1 166 ? -15.359 45.375 10.586 1 95.38 166 LEU B O 1
ATOM 4391 N N . ARG B 1 167 ? -13.562 45.531 9.219 1 93.19 167 ARG B N 1
ATOM 4392 C CA . ARG B 1 167 ? -14.359 45.312 8.016 1 93.19 167 ARG B CA 1
ATOM 4393 C C . ARG B 1 167 ? -14.133 43.938 7.43 1 93.19 167 ARG B C 1
ATOM 4395 O O . ARG B 1 167 ? -15.016 43.375 6.785 1 93.19 167 ARG B O 1
ATOM 4402 N N . ALA B 1 168 ? -12.945 43.5 7.539 1 94.25 168 ALA B N 1
ATOM 4403 C CA . ALA B 1 168 ? -12.602 42.25 6.875 1 94.25 168 ALA B CA 1
ATOM 4404 C C . ALA B 1 168 ? -11.461 41.531 7.602 1 94.25 168 ALA B C 1
ATOM 4406 O O . ALA B 1 168 ? -10.773 42.156 8.43 1 94.25 168 ALA B O 1
ATOM 4407 N N . SER B 1 169 ? -11.398 40.312 7.262 1 94.62 169 SER B N 1
ATOM 4408 C CA . SER B 1 169 ? -10.258 39.562 7.785 1 94.62 169 SER B CA 1
ATOM 4409 C C . SER B 1 169 ? -8.953 40 7.117 1 94.62 169 SER B C 1
ATOM 4411 O O . SER B 1 169 ? -8.969 40.469 5.988 1 94.62 169 SER B O 1
ATOM 4413 N N . GLY B 1 170 ? -7.883 39.906 7.809 1 94.56 170 GLY B N 1
ATOM 4414 C CA . GLY B 1 170 ? -6.508 39.969 7.336 1 94.56 170 GLY B CA 1
ATOM 4415 C C . GLY B 1 170 ? -5.656 38.812 7.793 1 94.56 170 GLY B C 1
ATOM 4416 O O . GLY B 1 170 ? -5.34 38.688 8.977 1 94.56 170 GLY B O 1
ATOM 4417 N N . TYR B 1 171 ? -5.312 38.062 6.793 1 92.69 171 TYR B N 1
ATOM 4418 C CA . TYR B 1 171 ? -4.625 36.812 7.102 1 92.69 171 TYR B CA 1
ATOM 4419 C C . TYR B 1 171 ? -3.389 37.062 7.957 1 92.69 171 TYR B C 1
ATOM 4421 O O . TYR B 1 171 ? -2.49 37.812 7.555 1 92.69 171 TYR B O 1
ATOM 4429 N N . HIS B 1 172 ? -3.416 36.469 9.172 1 94.62 172 HIS B N 1
ATOM 4430 C CA . HIS B 1 172 ? -2.27 36.469 10.07 1 94.62 172 HIS B CA 1
ATOM 4431 C C . HIS B 1 172 ? -1.328 35.312 9.766 1 94.62 172 HIS B C 1
ATOM 4433 O O . HIS B 1 172 ? -1.146 34.406 10.594 1 94.62 172 HIS B O 1
ATOM 4439 N N . GLY B 1 173 ? -0.663 35.406 8.641 1 91.56 173 GLY B N 1
ATOM 4440 C CA . GLY B 1 173 ? 0.158 34.312 8.141 1 91.56 173 GLY B CA 1
ATOM 4441 C C . GLY B 1 173 ? 1.296 33.969 9.078 1 91.56 173 GLY B C 1
ATOM 4442 O O . GLY B 1 173 ? 1.57 32.781 9.297 1 91.56 173 GLY B O 1
ATOM 4443 N N . LEU B 1 174 ? 1.917 34.938 9.656 1 90.5 174 LEU B N 1
ATOM 4444 C CA . LEU B 1 174 ? 3.104 34.688 10.469 1 90.5 174 LEU B CA 1
ATOM 4445 C C . LEU B 1 174 ? 2.803 34.906 11.945 1 90.5 174 LEU B C 1
ATOM 4447 O O . LEU B 1 174 ? 3.523 34.406 12.812 1 90.5 174 LEU B O 1
ATOM 4451 N N . THR B 1 175 ? 1.674 35.594 12.234 1 95.44 175 THR B N 1
ATOM 4452 C CA . THR B 1 175 ? 1.489 36.062 13.602 1 95.44 175 THR B CA 1
ATOM 4453 C C . THR B 1 175 ? 0.384 35.281 14.297 1 95.44 175 THR B C 1
ATOM 4455 O O . THR B 1 175 ? 0.264 35.312 15.523 1 95.44 175 THR B O 1
ATOM 4458 N N . PHE B 1 176 ? -0.46 34.562 13.578 1 97.12 176 PHE B N 1
ATOM 4459 C CA . PHE B 1 176 ? -1.577 33.844 14.156 1 97.12 176 PHE B CA 1
ATOM 4460 C C . PHE B 1 176 ? -1.101 32.906 15.281 1 97.12 176 PHE B C 1
ATOM 4462 O O . PHE B 1 176 ? -1.653 32.938 16.375 1 97.12 176 PHE B O 1
ATOM 4469 N N . GLY B 1 177 ? -0.1 32.156 14.953 1 97.31 177 GLY B N 1
ATOM 4470 C CA . GLY B 1 177 ? 0.414 31.203 15.906 1 97.31 177 GLY B CA 1
ATOM 4471 C C . GLY B 1 177 ? 0.958 31.828 17.172 1 97.31 177 GLY B C 1
ATOM 4472 O O . GLY B 1 177 ? 0.779 31.297 18.266 1 97.31 177 GLY B O 1
ATOM 4473 N N . THR B 1 178 ? 1.633 32.938 17.016 1 96.81 178 THR B N 1
ATOM 4474 C CA . THR B 1 178 ? 2.174 33.625 18.172 1 96.81 178 THR B CA 1
ATOM 4475 C C . THR B 1 178 ? 1.048 34.156 19.062 1 96.81 178 THR B C 1
ATOM 4477 O O . THR B 1 178 ? 1.127 34.031 20.297 1 96.81 178 THR B O 1
ATOM 4480 N N . LEU B 1 179 ? 0.031 34.688 18.484 1 98.5 179 LEU B N 1
ATOM 4481 C CA . LEU B 1 179 ? -1.104 35.219 19.25 1 98.5 179 LEU B CA 1
ATOM 4482 C C . LEU B 1 179 ? -1.79 34.062 20.016 1 98.5 179 LEU B C 1
ATOM 4484 O O . LEU B 1 179 ? -2.051 34.219 21.219 1 98.5 179 LEU B O 1
ATOM 4488 N N . VAL B 1 180 ? -2.01 32.969 19.328 1 98.69 180 VAL B N 1
ATOM 4489 C CA . VAL B 1 180 ? -2.697 31.828 19.953 1 98.69 180 VAL B CA 1
ATOM 4490 C C . VAL B 1 180 ? -1.812 31.219 21.031 1 98.69 180 VAL B C 1
ATOM 4492 O O . VAL B 1 180 ? -2.287 30.891 22.125 1 98.69 180 VAL B O 1
ATOM 4495 N N . ALA B 1 181 ? -0.557 31.047 20.75 1 98.44 181 ALA B N 1
ATOM 4496 C CA . ALA B 1 181 ? 0.369 30.453 21.703 1 98.44 181 ALA B CA 1
ATOM 4497 C C . ALA B 1 181 ? 0.472 31.312 22.969 1 98.44 181 ALA B C 1
ATOM 4499 O O . ALA B 1 181 ? 0.483 30.797 24.078 1 98.44 181 ALA B O 1
ATOM 4500 N N . GLU B 1 182 ? 0.594 32.656 22.781 1 98.5 182 GLU B N 1
ATOM 4501 C CA . GLU B 1 182 ? 0.698 33.531 23.938 1 98.5 182 GLU B CA 1
ATOM 4502 C C . GLU B 1 182 ? -0.566 33.469 24.781 1 98.5 182 GLU B C 1
ATOM 4504 O O . GLU B 1 182 ? -0.49 33.438 26.016 1 98.5 182 GLU B O 1
ATOM 4509 N N . LEU B 1 183 ? -1.714 33.469 24.156 1 98.44 183 LEU B N 1
ATOM 4510 C CA . LEU B 1 183 ? -2.975 33.344 24.875 1 98.44 183 LEU B CA 1
ATOM 4511 C C . LEU B 1 183 ? -2.98 32.062 25.719 1 98.44 183 LEU B C 1
ATOM 4513 O O . LEU B 1 183 ? -3.367 32.062 26.875 1 98.44 183 LEU B O 1
ATOM 4517 N N . ALA B 1 184 ? -2.58 30.953 25.094 1 98.5 184 ALA B N 1
ATOM 4518 C CA . ALA B 1 184 ? -2.564 29.656 25.766 1 98.5 184 ALA B CA 1
ATOM 4519 C C . ALA B 1 184 ? -1.607 29.672 26.953 1 98.5 184 ALA B C 1
ATOM 4521 O O . ALA B 1 184 ? -1.944 29.188 28.031 1 98.5 1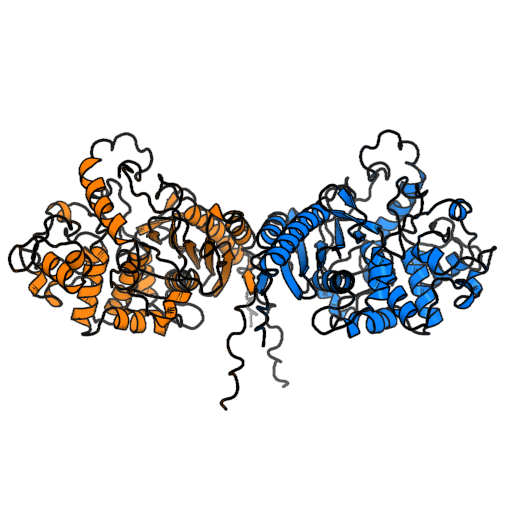84 ALA B O 1
ATOM 4522 N N . GLN B 1 185 ? -0.42 30.219 26.703 1 98.31 185 GLN B N 1
ATOM 4523 C CA . GLN B 1 185 ? 0.58 30.281 27.766 1 98.31 185 GLN B CA 1
ATOM 4524 C C . GLN B 1 185 ? 0.084 31.125 28.938 1 98.31 185 GLN B C 1
ATOM 4526 O O . GLN B 1 185 ? 0.21 30.719 30.094 1 98.31 185 GLN B O 1
ATOM 4531 N N . ARG B 1 186 ? -0.487 32.281 28.672 1 98.31 186 ARG B N 1
ATOM 4532 C CA . ARG B 1 186 ? -0.98 33.188 29.703 1 98.31 186 ARG B CA 1
ATOM 4533 C C . ARG B 1 186 ? -2.141 32.562 30.469 1 98.31 186 ARG B C 1
ATOM 4535 O O . ARG B 1 186 ? -2.238 32.719 31.688 1 98.31 186 ARG B O 1
ATOM 4542 N N . ALA B 1 187 ? -2.959 31.906 29.781 1 98.25 187 ALA B N 1
ATOM 4543 C CA . ALA B 1 187 ? -4.172 31.359 30.391 1 98.25 187 ALA B CA 1
ATOM 4544 C C . ALA B 1 187 ? -3.852 30.125 31.219 1 98.25 187 ALA B C 1
ATOM 4546 O O . ALA B 1 187 ? -4.562 29.812 32.188 1 98.25 187 ALA B O 1
ATOM 4547 N N . THR B 1 188 ? -2.799 29.391 30.891 1 98.12 188 THR B N 1
ATOM 4548 C CA . THR B 1 188 ? -2.525 28.109 31.547 1 98.12 188 THR B CA 1
ATOM 4549 C C . THR B 1 188 ? -1.322 28.234 32.469 1 98.12 188 THR B C 1
ATOM 4551 O O . THR B 1 188 ? -1.125 27.391 33.375 1 98.12 188 THR B O 1
ATOM 4554 N N . GLY B 1 189 ? -0.404 29.188 32.156 1 97.75 189 GLY B N 1
ATOM 4555 C CA . GLY B 1 189 ? 0.841 29.312 32.906 1 97.75 189 GLY B CA 1
ATOM 4556 C C . GLY B 1 189 ? 1.896 28.312 32.469 1 97.75 189 GLY B C 1
ATOM 4557 O O . GLY B 1 189 ? 2.893 28.109 33.156 1 97.75 189 GLY B O 1
ATOM 4558 N N . ARG B 1 190 ? 1.666 27.672 31.406 1 97.62 190 ARG B N 1
ATOM 4559 C CA . ARG B 1 190 ? 2.584 26.656 30.891 1 97.62 190 ARG B CA 1
ATOM 4560 C C . ARG B 1 190 ? 3.158 27.078 29.547 1 97.62 190 ARG B C 1
ATOM 4562 O O . ARG B 1 190 ? 2.578 27.922 28.844 1 97.62 190 ARG B O 1
ATOM 4569 N N . SER B 1 191 ? 4.348 26.469 29.219 1 96.69 191 SER B N 1
ATOM 4570 C CA . SER B 1 191 ? 4.883 26.719 27.875 1 96.69 191 SER B CA 1
ATOM 4571 C C . SER B 1 191 ? 3.957 26.172 26.797 1 96.69 191 SER B C 1
ATOM 4573 O O . SER B 1 191 ? 3.182 25.25 27.062 1 96.69 191 SER B O 1
ATOM 4575 N N . PHE B 1 192 ? 4.02 26.75 25.656 1 96.75 192 PHE B N 1
ATOM 4576 C CA . PHE B 1 192 ? 3.119 26.297 24.594 1 96.75 192 PHE B CA 1
ATOM 4577 C C . PHE B 1 192 ? 3.391 24.844 24.25 1 96.75 192 PHE B C 1
ATOM 4579 O O . PHE B 1 192 ? 2.463 24.094 23.938 1 96.75 192 PHE B O 1
ATOM 4586 N N . ALA B 1 193 ? 4.641 24.438 24.234 1 94.44 193 ALA B N 1
ATOM 4587 C CA . ALA B 1 193 ? 4.98 23.047 23.969 1 94.44 193 ALA B CA 1
ATOM 4588 C C . ALA B 1 193 ? 4.305 22.125 24.969 1 94.44 193 ALA B C 1
ATOM 4590 O O . ALA B 1 193 ? 3.807 21.047 24.594 1 94.44 193 ALA B O 1
ATOM 4591 N N . GLU B 1 194 ? 4.301 22.516 26.203 1 96.5 194 GLU B N 1
ATOM 4592 C CA . GLU B 1 194 ? 3.637 21.719 27.234 1 96.5 194 GLU B CA 1
ATOM 4593 C C . GLU B 1 194 ? 2.127 21.688 27.016 1 96.5 194 GLU B C 1
ATOM 4595 O O . GLU B 1 194 ? 1.485 20.656 27.234 1 96.5 194 GLU B O 1
ATOM 4600 N N . VAL B 1 195 ? 1.595 22.812 26.609 1 98.38 195 VAL B N 1
ATOM 4601 C CA . VAL B 1 195 ? 0.159 22.891 26.359 1 98.38 195 VAL B CA 1
ATOM 4602 C C . VAL B 1 195 ? -0.215 21.984 25.188 1 98.38 195 VAL B C 1
ATOM 4604 O O . VAL B 1 195 ? -1.214 21.266 25.25 1 98.38 195 VAL B O 1
ATOM 4607 N N . VAL B 1 196 ? 0.564 22 24.156 1 98.25 196 VAL B N 1
ATOM 4608 C CA . VAL B 1 196 ? 0.321 21.141 22.984 1 98.25 196 VAL B CA 1
ATOM 4609 C C . VAL B 1 196 ? 0.363 19.672 23.406 1 98.25 196 VAL B C 1
ATOM 4611 O O . VAL B 1 196 ? -0.485 18.891 23 1 98.25 196 VAL B O 1
ATOM 4614 N N . HIS B 1 197 ? 1.304 19.328 24.188 1 97.44 197 HIS B N 1
ATOM 4615 C CA . HIS B 1 197 ? 1.415 17.953 24.672 1 97.44 197 HIS B CA 1
ATOM 4616 C C . HIS B 1 197 ? 0.184 17.531 25.469 1 97.44 197 HIS B C 1
ATOM 4618 O O . HIS B 1 197 ? -0.409 16.484 25.219 1 97.44 197 HIS B O 1
ATOM 4624 N N . ALA B 1 198 ? -0.209 18.359 26.359 1 97.94 198 ALA B N 1
ATOM 4625 C CA . ALA B 1 198 ? -1.311 18.031 27.25 1 97.94 198 ALA B CA 1
ATOM 4626 C C . ALA B 1 198 ? -2.646 18.047 26.516 1 97.94 198 ALA B C 1
ATOM 4628 O O . ALA B 1 198 ? -3.527 17.234 26.812 1 97.94 198 ALA B O 1
ATOM 4629 N N . GLU B 1 199 ? -2.795 18.969 25.594 1 98.25 199 GLU B N 1
ATOM 4630 C CA . GLU B 1 199 ? -4.105 19.203 25 1 98.25 199 GLU B CA 1
ATOM 4631 C C . GLU B 1 199 ? -4.273 18.406 23.719 1 98.25 199 GLU B C 1
ATOM 4633 O O . GLU B 1 199 ? -5.398 18.188 23.25 1 98.25 199 GLU B O 1
ATOM 4638 N N . LEU B 1 200 ? -3.189 17.953 23.109 1 98 200 LEU B N 1
ATOM 4639 C CA . LEU B 1 200 ? -3.311 17.25 21.828 1 98 200 LEU B CA 1
ATOM 4640 C C . LEU B 1 200 ? -2.631 15.891 21.891 1 98 200 LEU B C 1
ATOM 4642 O O . LEU B 1 200 ? -3.285 14.852 21.719 1 98 200 LEU B O 1
ATOM 4646 N N . ALA B 1 201 ? -1.357 15.859 22.203 1 97.69 201 ALA B N 1
ATOM 4647 C CA . ALA B 1 201 ? -0.568 14.633 22.125 1 97.69 201 ALA B CA 1
ATOM 4648 C C . ALA B 1 201 ? -1.128 13.562 23.062 1 97.69 201 ALA B C 1
ATOM 4650 O O . ALA B 1 201 ? -1.335 12.422 22.641 1 97.69 201 ALA B O 1
ATOM 4651 N N . GLU B 1 202 ? -1.384 13.914 24.266 1 97.5 202 GLU B N 1
ATOM 4652 C CA . GLU B 1 202 ? -1.842 12.953 25.266 1 97.5 202 GLU B CA 1
ATOM 4653 C C . GLU B 1 202 ? -3.234 12.422 24.922 1 97.5 202 GLU B C 1
ATOM 4655 O O . GLU B 1 202 ? -3.441 11.211 24.828 1 97.5 202 GLU B O 1
ATOM 4660 N N . PRO B 1 203 ? -4.156 13.312 24.656 1 98.12 203 PRO B N 1
ATOM 4661 C CA . PRO B 1 203 ? -5.492 12.789 24.344 1 98.12 203 PRO B CA 1
ATOM 4662 C C . PRO B 1 203 ? -5.527 11.977 23.062 1 98.12 203 PRO B C 1
ATOM 4664 O O . PRO B 1 203 ? -6.336 11.055 22.922 1 98.12 203 PRO B O 1
ATOM 4667 N N . LEU B 1 204 ? -4.715 12.266 22.125 1 98.25 204 LEU B N 1
ATOM 4668 C CA . LEU B 1 204 ? -4.734 11.578 20.844 1 98.25 204 LEU B CA 1
ATOM 4669 C C . LEU B 1 204 ? -3.816 10.359 20.875 1 98.25 204 LEU B C 1
ATOM 4671 O O . LEU B 1 204 ? -3.891 9.508 19.984 1 98.25 204 LEU B O 1
ATOM 4675 N N . GLY B 1 205 ? -2.953 10.273 21.875 1 97.31 205 GLY B N 1
ATOM 4676 C CA . GLY B 1 205 ? -1.985 9.188 21.922 1 97.31 205 GLY B CA 1
ATOM 4677 C C . GLY B 1 205 ? -0.965 9.25 20.797 1 97.31 205 GLY B C 1
ATOM 4678 O O . GLY B 1 205 ? -0.609 8.227 20.219 1 97.31 205 GLY B O 1
ATOM 4679 N N . ASP B 1 206 ? -0.592 10.367 20.359 1 97.12 206 ASP B N 1
ATOM 4680 C CA . ASP B 1 206 ? 0.369 10.633 19.297 1 97.12 206 ASP B CA 1
ATOM 4681 C C . ASP B 1 206 ? 1.267 11.812 19.656 1 97.12 206 ASP B C 1
ATOM 4683 O O . ASP B 1 206 ? 0.791 12.945 19.781 1 97.12 206 ASP B O 1
ATOM 4687 N N . ASN B 1 207 ? 2.52 11.648 19.719 1 96.06 207 ASN B N 1
ATOM 4688 C CA . ASN B 1 207 ? 3.447 12.656 20.219 1 96.06 207 ASN B CA 1
ATOM 4689 C C . ASN B 1 207 ? 3.98 13.547 19.109 1 96.06 207 ASN B C 1
ATOM 4691 O O . ASN B 1 207 ? 4.73 14.492 19.359 1 96.06 207 ASN B O 1
ATOM 4695 N N . ASP B 1 208 ? 3.562 13.328 17.906 1 97.44 208 ASP B N 1
ATOM 4696 C CA . ASP B 1 208 ? 4.242 13.969 16.781 1 97.44 208 ASP B CA 1
ATOM 4697 C C . ASP B 1 208 ? 3.564 15.289 16.422 1 97.44 208 ASP B C 1
ATOM 4699 O O . ASP B 1 208 ? 3.246 15.531 15.258 1 97.44 208 ASP B O 1
ATOM 4703 N N . PHE B 1 209 ? 3.346 16.094 17.422 1 97.94 209 PHE B N 1
ATOM 4704 C CA . PHE B 1 209 ? 2.951 17.484 17.312 1 97.94 209 PHE B CA 1
ATOM 4705 C C . PHE B 1 209 ? 4.047 18.406 17.844 1 97.94 209 PHE B C 1
ATOM 4707 O O . PHE B 1 209 ? 4.055 18.75 19.031 1 97.94 209 PHE B O 1
ATOM 4714 N N . TRP B 1 210 ? 4.887 18.922 16.906 1 96.94 210 TRP B N 1
ATOM 4715 C CA . TRP B 1 210 ? 6.059 19.641 17.406 1 96.94 210 TRP B CA 1
ATOM 4716 C C . TRP B 1 210 ? 6.043 21.094 16.938 1 96.94 210 TRP B C 1
ATOM 4718 O O . TRP B 1 210 ? 5.895 21.359 15.742 1 96.94 210 TRP B O 1
ATOM 4728 N N . PHE B 1 211 ? 6.102 22 17.828 1 95.5 211 PHE B N 1
ATOM 4729 C CA . PHE B 1 211 ? 6.594 23.359 17.688 1 95.5 211 PHE B CA 1
ATOM 4730 C C . PHE B 1 211 ? 7.922 23.547 18.406 1 95.5 211 PHE B C 1
ATOM 4732 O O . PHE B 1 211 ? 7.945 23.766 19.625 1 95.5 211 PHE B O 1
ATOM 4739 N N . GLY B 1 212 ? 9 23.5 17.688 1 92.06 212 GLY B N 1
ATOM 4740 C CA . GLY B 1 212 ? 10.305 23.219 18.266 1 92.06 212 GLY B CA 1
ATOM 4741 C C . GLY B 1 212 ? 10.586 21.734 18.422 1 92.06 212 GLY B C 1
ATOM 4742 O O . GLY B 1 212 ? 9.961 21.062 19.234 1 92.06 212 GLY B O 1
ATOM 4743 N N . VAL B 1 213 ? 11.555 21.219 17.656 1 94.25 213 VAL B N 1
ATOM 4744 C CA . VAL B 1 213 ? 11.82 19.781 17.641 1 94.25 213 VAL B CA 1
ATOM 4745 C C . VAL B 1 213 ? 13 19.469 18.562 1 94.25 213 VAL B C 1
ATOM 4747 O O . VAL B 1 213 ? 14.102 20 18.375 1 94.25 213 VAL B O 1
ATOM 4750 N N . PRO B 1 214 ? 12.766 18.609 19.547 1 94.19 214 PRO B N 1
ATOM 4751 C CA . PRO B 1 214 ? 13.906 18.203 20.375 1 94.19 214 PRO B CA 1
ATOM 4752 C C . PRO B 1 214 ? 15.023 17.562 19.547 1 94.19 214 PRO B C 1
ATOM 4754 O O . PRO B 1 214 ? 14.758 16.875 18.562 1 94.19 214 PRO B O 1
ATOM 4757 N N . ARG B 1 215 ? 16.219 17.734 20.031 1 93.44 215 ARG B N 1
ATOM 4758 C CA . ARG B 1 215 ? 17.391 17.25 19.312 1 93.44 215 ARG B CA 1
ATOM 4759 C C . ARG B 1 215 ? 17.312 15.75 19.078 1 93.44 215 ARG B C 1
ATOM 4761 O O . ARG B 1 215 ? 17.719 15.266 18.016 1 93.44 215 ARG B O 1
ATOM 4768 N N . GLY B 1 216 ? 16.781 15.031 20 1 95 216 GLY B N 1
ATOM 4769 C CA . GLY B 1 216 ? 16.703 13.586 19.891 1 95 216 GLY B CA 1
ATOM 4770 C C . GLY B 1 216 ? 15.75 13.102 18.828 1 95 216 GLY B C 1
ATOM 4771 O O . GLY B 1 216 ? 15.805 11.945 18.422 1 95 216 GLY B O 1
ATOM 4772 N N . GLU B 1 217 ? 14.898 13.969 18.328 1 96.19 217 GLU B N 1
ATOM 4773 C CA . GLU B 1 217 ? 13.906 13.594 17.328 1 96.19 217 GLU B CA 1
ATOM 4774 C C . GLU B 1 217 ? 14.305 14.086 15.938 1 96.19 217 GLU B C 1
ATOM 4776 O O . GLU B 1 217 ? 13.664 13.75 14.938 1 96.19 217 GLU B O 1
ATOM 4781 N N . ARG B 1 218 ? 15.406 14.766 15.781 1 94.81 218 ARG B N 1
ATOM 4782 C CA . ARG B 1 218 ? 15.711 15.492 14.555 1 94.81 218 ARG B CA 1
ATOM 4783 C C . ARG B 1 218 ? 16.203 14.547 13.461 1 94.81 218 ARG B C 1
ATOM 4785 O O . ARG B 1 218 ? 16.234 14.914 12.281 1 94.81 218 ARG B O 1
ATOM 4792 N N . HIS B 1 219 ? 16.562 13.281 13.852 1 94.25 219 HIS B N 1
ATOM 4793 C CA . HIS B 1 219 ? 16.953 12.289 12.852 1 94.25 219 HIS B CA 1
ATOM 4794 C C . HIS B 1 219 ? 15.758 11.867 12 1 94.25 219 HIS B C 1
ATOM 4796 O O . HIS B 1 219 ? 15.93 11.289 10.93 1 94.25 219 HIS B O 1
ATOM 4802 N N . ARG B 1 220 ? 14.586 12.195 12.422 1 96.5 220 ARG B N 1
ATOM 4803 C CA . ARG B 1 220 ? 13.359 11.812 11.727 1 96.5 220 ARG B CA 1
ATOM 4804 C C . ARG B 1 220 ? 12.922 12.898 10.75 1 96.5 220 ARG B C 1
ATOM 4806 O O . ARG B 1 220 ? 11.953 12.711 10.008 1 96.5 220 ARG B O 1
ATOM 4813 N N . LEU B 1 221 ? 13.656 14.031 10.672 1 95.62 221 LEU B N 1
ATOM 4814 C CA . LEU B 1 221 ? 13.25 15.172 9.867 1 95.62 221 LEU B CA 1
ATOM 4815 C C . LEU B 1 221 ? 13.578 14.945 8.398 1 95.62 221 LEU B C 1
ATOM 4817 O O . LEU B 1 221 ? 14.68 14.516 8.055 1 95.62 221 LEU B O 1
ATOM 4821 N N . ALA B 1 222 ? 12.578 15.156 7.535 1 95.12 222 ALA B N 1
ATOM 4822 C CA . ALA B 1 222 ? 12.844 15.234 6.102 1 95.12 222 ALA B CA 1
ATOM 4823 C C . ALA B 1 222 ? 13.422 16.594 5.727 1 95.12 222 ALA B C 1
ATOM 4825 O O . ALA B 1 222 ? 12.977 17.625 6.242 1 95.12 222 ALA B O 1
ATOM 4826 N N . THR B 1 223 ? 14.359 16.578 4.855 1 90.38 223 THR B N 1
ATOM 4827 C CA . THR B 1 223 ? 14.969 17.812 4.395 1 90.38 223 THR B CA 1
ATOM 4828 C C . THR B 1 223 ? 14.133 18.453 3.283 1 90.38 223 THR B C 1
ATOM 4830 O O . THR B 1 223 ? 13.867 17.812 2.262 1 90.38 223 THR B O 1
ATOM 4833 N N . LEU B 1 224 ? 13.789 19.656 3.471 1 85.62 224 LEU B N 1
ATOM 4834 C CA . LEU B 1 224 ? 12.961 20.328 2.48 1 85.62 224 LEU B CA 1
ATOM 4835 C C . LEU B 1 224 ? 13.742 20.578 1.19 1 85.62 224 LEU B C 1
ATOM 4837 O O . LEU B 1 224 ? 14.93 20.906 1.23 1 85.62 224 LEU B O 1
ATOM 4841 N N . SER B 1 225 ? 13.109 20.109 -0.047 1 74.31 225 SER B N 1
ATOM 4842 C CA . SER B 1 225 ? 13.695 20.312 -1.372 1 74.31 225 SER B CA 1
ATOM 4843 C C . SER B 1 225 ? 12.648 20.812 -2.363 1 74.31 225 SER B C 1
ATOM 4845 O O . SER B 1 225 ? 11.484 20.422 -2.299 1 74.31 225 SER B O 1
ATOM 4847 N N . PRO B 1 226 ? 13.023 21.516 -3.598 1 59.19 226 PRO B N 1
ATOM 4848 C CA . PRO B 1 226 ? 14.188 22.391 -3.729 1 59.19 226 PRO B CA 1
ATOM 4849 C C . PRO B 1 226 ? 14.125 23.594 -2.779 1 59.19 226 PRO B C 1
ATOM 4851 O O . PRO B 1 226 ? 13.086 23.844 -2.166 1 59.19 226 PRO B O 1
ATOM 4854 N N . ARG B 1 227 ? 15.383 24.203 -2.574 1 50.56 227 ARG B N 1
ATOM 4855 C CA . ARG B 1 227 ? 15.367 25.438 -1.786 1 50.56 227 ARG B CA 1
ATOM 4856 C C . ARG B 1 227 ? 14.297 26.406 -2.295 1 50.56 227 ARG B C 1
ATOM 4858 O O . ARG B 1 227 ? 14.148 26.594 -3.504 1 50.56 227 ARG B O 1
ATOM 4865 N N . LEU B 1 228 ? 13.203 26.375 -1.649 1 44.81 228 LEU B N 1
ATOM 4866 C CA . LEU B 1 228 ? 12.25 27.422 -1.996 1 44.81 228 LEU B CA 1
ATOM 4867 C C . LEU B 1 228 ? 12.977 28.656 -2.523 1 44.81 228 LEU B C 1
ATOM 4869 O O . LEU B 1 228 ? 13.766 29.266 -1.804 1 44.81 228 LEU B O 1
ATOM 4873 N N . THR B 1 229 ? 13.734 28.578 -3.664 1 35.88 229 THR B N 1
ATOM 4874 C CA . THR B 1 229 ? 14.109 29.906 -4.098 1 35.88 229 THR B CA 1
ATOM 4875 C C . THR B 1 229 ? 12.914 30.859 -4.031 1 35.88 229 THR B C 1
ATOM 4877 O O . THR B 1 229 ? 11.977 30.734 -4.82 1 35.88 229 THR B O 1
ATOM 4880 N N . ILE B 1 230 ? 12.484 30.984 -2.951 1 34.69 230 ILE B N 1
ATOM 4881 C CA . ILE B 1 230 ? 11.5 32.062 -2.766 1 34.69 230 ILE B CA 1
ATOM 4882 C C . ILE B 1 230 ? 11.875 33.25 -3.637 1 34.69 230 ILE B C 1
ATOM 4884 O O . ILE B 1 230 ? 12.68 34.094 -3.232 1 34.69 230 ILE B O 1
ATOM 4888 N N . GLY B 1 231 ? 12.742 33.156 -4.684 1 32.09 231 GLY B N 1
ATOM 4889 C CA . GLY B 1 231 ? 12.75 34.438 -5.359 1 32.09 231 GLY B CA 1
ATOM 4890 C C . GLY B 1 231 ? 11.367 35.062 -5.48 1 32.09 231 GLY B C 1
ATOM 4891 O O . GLY B 1 231 ? 10.375 34.469 -5.047 1 32.09 231 GLY B O 1
ATOM 4892 N N . ARG B 1 232 ? 11.219 36.062 -6.578 1 32.72 232 ARG B N 1
ATOM 4893 C CA . ARG B 1 232 ? 10.156 37 -6.93 1 32.72 232 ARG B CA 1
ATOM 4894 C C . ARG B 1 232 ? 8.836 36.25 -7.164 1 32.72 232 ARG B C 1
ATOM 4896 O O . ARG B 1 232 ? 8.477 35.969 -8.305 1 32.72 232 ARG B O 1
ATOM 4903 N N . VAL B 1 233 ? 8.641 35.219 -6.559 1 33.53 233 VAL B N 1
ATOM 4904 C CA . VAL B 1 233 ? 7.289 34.781 -6.867 1 33.53 233 VAL B CA 1
ATOM 4905 C C . VAL B 1 233 ? 6.289 35.875 -6.555 1 33.53 233 VAL B C 1
ATOM 4907 O O . VAL B 1 233 ? 6.172 36.312 -5.406 1 33.53 233 VAL B O 1
ATOM 4910 N N . PRO B 1 234 ? 5.84 36.688 -7.504 1 31.58 234 PRO B N 1
ATOM 4911 C CA . PRO B 1 234 ? 4.836 37.719 -7.168 1 31.58 234 PRO B CA 1
ATOM 4912 C C . PRO B 1 234 ? 3.654 37.125 -6.391 1 31.58 234 PRO B C 1
ATOM 4914 O O . PRO B 1 234 ? 3.107 36.094 -6.77 1 31.58 234 PRO B O 1
ATOM 4917 N N . VAL B 1 235 ? 3.633 37.312 -5.074 1 33.47 235 VAL B N 1
ATOM 4918 C CA . VAL B 1 235 ? 2.459 37.031 -4.25 1 33.47 235 VAL B CA 1
ATOM 4919 C C . VAL B 1 235 ? 1.202 37.062 -5.117 1 33.47 235 VAL B C 1
ATOM 4921 O O . VAL B 1 235 ? 0.157 36.531 -4.719 1 33.47 235 VAL B O 1
ATOM 4924 N N . ASP B 1 236 ? 1.3 37.75 -6.207 1 30.12 236 ASP B N 1
ATOM 4925 C CA . ASP B 1 236 ? 0.156 37.906 -7.102 1 30.12 236 ASP B CA 1
ATOM 4926 C C . ASP B 1 236 ? -0.263 36.562 -7.695 1 30.12 236 ASP B C 1
ATOM 4928 O O . ASP B 1 236 ? -1.387 36.438 -8.18 1 30.12 236 ASP B O 1
ATOM 4932 N N . ARG B 1 237 ? 0.825 35.812 -7.801 1 34.97 237 ARG B N 1
ATOM 4933 C CA . ARG B 1 237 ? 0.45 34.625 -8.562 1 34.97 237 ARG B CA 1
ATOM 4934 C C . ARG B 1 237 ? -0.122 33.531 -7.656 1 34.97 237 ARG B C 1
ATOM 4936 O O . ARG B 1 237 ? -0.484 32.438 -8.125 1 34.97 237 ARG B O 1
ATOM 4943 N N . LEU B 1 238 ? 0.209 33.625 -6.465 1 31.83 238 LEU B N 1
ATOM 4944 C CA . LEU B 1 238 ? -0.388 32.625 -5.582 1 31.83 238 LEU B CA 1
ATOM 4945 C C . LEU B 1 238 ? -1.905 32.594 -5.738 1 31.83 238 LEU B C 1
ATOM 4947 O O . LEU B 1 238 ? -2.568 31.688 -5.258 1 31.83 238 LEU B O 1
ATOM 4951 N N . ILE B 1 239 ? -2.582 33.812 -5.945 1 31.78 239 ILE B N 1
ATOM 4952 C CA . ILE B 1 239 ? -4.027 33.938 -6.105 1 31.78 239 ILE B CA 1
ATOM 4953 C C . ILE B 1 239 ? -4.434 33.5 -7.508 1 31.78 239 ILE B C 1
ATOM 4955 O O . ILE B 1 239 ? -3.77 33.844 -8.492 1 31.78 239 ILE B O 1
ATOM 4959 N N . ALA B 1 240 ? -4.992 32.406 -7.75 1 33.53 240 ALA B N 1
ATOM 4960 C CA . ALA B 1 240 ? -5.574 31.938 -9.016 1 33.53 240 ALA B CA 1
ATOM 4961 C C . ALA B 1 240 ? -5.828 33.125 -9.953 1 33.53 240 ALA B C 1
ATOM 4963 O O . ALA B 1 240 ? -5.961 34.25 -9.508 1 33.53 240 ALA B O 1
ATOM 4964 N N . PRO B 1 241 ? -5.906 32.844 -11.406 1 32.56 241 PRO B N 1
ATOM 4965 C CA . PRO B 1 241 ? -6.266 33.719 -12.523 1 32.56 241 PRO B CA 1
ATOM 4966 C C . PRO B 1 241 ? -7.449 34.625 -12.195 1 32.56 241 PRO B C 1
ATOM 4968 O O . PRO B 1 241 ? -8.055 35.219 -13.102 1 32.56 241 PRO B O 1
ATOM 4971 N N . PHE B 1 242 ? -8.062 34.781 -11.07 1 31.5 242 PHE B N 1
ATOM 4972 C CA . PHE B 1 242 ? -9.086 35.781 -11.234 1 31.5 242 PHE B CA 1
ATOM 4973 C C . PHE B 1 242 ? -8.477 37.125 -11.656 1 31.5 242 PHE B C 1
ATOM 4975 O O . PHE B 1 242 ? -7.43 37.5 -11.148 1 31.5 242 PHE B O 1
ATOM 4982 N N . GLY B 1 243 ? -8.633 37.562 -12.945 1 30.97 243 GLY B N 1
ATOM 4983 C CA . GLY B 1 243 ? -8.242 38.719 -13.758 1 30.97 243 GLY B CA 1
ATOM 4984 C C . GLY B 1 243 ? -7.934 39.969 -12.938 1 30.97 243 GLY B C 1
ATOM 4985 O O . GLY B 1 243 ? -7.035 40.719 -13.281 1 30.97 243 GLY B O 1
ATOM 4986 N N . ALA B 1 244 ? -8.922 40.562 -12.156 1 30.56 244 ALA B N 1
ATOM 4987 C CA . ALA B 1 244 ? -8.812 41.969 -11.812 1 30.56 244 ALA B CA 1
ATOM 4988 C C . ALA B 1 244 ? -7.691 42.219 -10.805 1 30.56 244 ALA B C 1
ATOM 4990 O O . ALA B 1 244 ? -7.422 43.344 -10.414 1 30.56 244 ALA B O 1
ATOM 4991 N N . LEU B 1 245 ? -7.207 41.25 -10.008 1 31.03 245 LEU B N 1
ATOM 4992 C CA . LEU B 1 245 ? -6.449 41.594 -8.812 1 31.03 245 LEU B CA 1
ATOM 4993 C C . LEU B 1 245 ? -4.977 41.812 -9.141 1 31.03 245 LEU B C 1
ATOM 4995 O O . LEU B 1 245 ? -4.145 40.938 -8.906 1 31.03 245 LEU B O 1
ATOM 4999 N N . ARG B 1 246 ? -4.48 42.281 -10.148 1 35.5 246 ARG B N 1
ATOM 5000 C CA . ARG B 1 246 ? -3.15 42.75 -10.516 1 35.5 246 ARG B CA 1
ATOM 5001 C C . ARG B 1 246 ? -2.588 43.688 -9.445 1 35.5 246 ARG B C 1
ATOM 5003 O O . ARG B 1 246 ? -1.37 43.844 -9.336 1 35.5 246 ARG B O 1
ATOM 5010 N N . ARG B 1 247 ? -3.381 44.656 -9.047 1 31.66 247 ARG B N 1
ATOM 5011 C CA . ARG B 1 247 ? -2.82 45.812 -8.344 1 31.66 247 ARG B CA 1
ATOM 5012 C C . ARG B 1 247 ? -2.328 45.438 -6.957 1 31.66 247 ARG B C 1
ATOM 5014 O O . ARG B 1 247 ? -1.705 46.25 -6.262 1 31.66 247 ARG B O 1
ATOM 5021 N N . VAL B 1 248 ? -2.889 44.438 -6.273 1 32.53 248 VAL B N 1
ATOM 5022 C CA . VAL B 1 248 ? -2.518 44.188 -4.883 1 32.53 248 VAL B CA 1
ATOM 5023 C C . VAL B 1 248 ? -1.179 43.469 -4.832 1 32.53 248 VAL B C 1
ATOM 5025 O O . VAL B 1 248 ? -0.899 42.75 -3.875 1 32.53 248 VAL B O 1
ATOM 5028 N N . GLN B 1 249 ? -0.295 43.438 -5.723 1 36.84 249 GLN B N 1
ATOM 5029 C CA . GLN B 1 249 ? 1.029 42.844 -5.867 1 36.84 249 GLN B CA 1
ATOM 5030 C C . GLN B 1 249 ? 1.925 43.188 -4.684 1 36.84 249 GLN B C 1
ATOM 5032 O O . GLN B 1 249 ? 2.787 42.406 -4.293 1 36.84 249 GLN B O 1
ATOM 5037 N N . SER B 1 250 ? 2.086 44.469 -4.348 1 33.22 250 SER B N 1
ATOM 5038 C CA . SER B 1 250 ? 3.221 45.062 -3.641 1 33.22 250 SER B CA 1
ATOM 5039 C C . SER B 1 250 ? 3.34 44.5 -2.225 1 33.22 250 SER B C 1
ATOM 5041 O O . SER B 1 250 ? 4.438 44.156 -1.774 1 33.22 250 SER B O 1
ATOM 5043 N N . ALA B 1 251 ? 2.338 44.688 -1.43 1 35.03 251 ALA B N 1
ATOM 5044 C CA . ALA B 1 251 ? 2.455 44.531 0.017 1 35.03 251 ALA B CA 1
ATOM 5045 C C . ALA B 1 251 ? 2.664 43.062 0.39 1 35.03 251 ALA B C 1
ATOM 5047 O O . ALA B 1 251 ? 3.25 42.75 1.433 1 35.03 251 ALA B O 1
ATOM 5048 N N . HIS B 1 252 ? 2.307 42.094 -0.404 1 38 252 HIS B N 1
ATOM 5049 C CA . HIS B 1 252 ? 2.266 40.625 -0.227 1 38 252 HIS B CA 1
ATOM 5050 C C . HIS B 1 252 ? 3.666 40.031 -0.293 1 38 252 HIS B C 1
ATOM 5052 O O . HIS B 1 252 ? 3.984 39.094 0.458 1 38 252 HIS B O 1
ATOM 5058 N N . SER B 1 253 ? 4.527 40.531 -1.284 1 39.75 253 SER B N 1
ATOM 5059 C CA . SER B 1 253 ? 5.867 40.031 -1.563 1 39.75 253 SER B CA 1
ATOM 5060 C C . SER B 1 253 ? 6.785 40.219 -0.356 1 39.75 253 SER B C 1
ATOM 5062 O O . SER B 1 253 ? 7.676 39.375 -0.127 1 39.75 253 SER B O 1
ATOM 5064 N N . ALA B 1 254 ? 6.617 41.25 0.338 1 38.12 254 ALA B N 1
ATOM 5065 C CA . ALA B 1 254 ? 7.59 41.656 1.355 1 38.12 254 ALA B CA 1
ATOM 5066 C C . ALA B 1 254 ? 7.609 40.656 2.51 1 38.12 254 ALA B C 1
ATOM 5068 O O . ALA B 1 254 ? 8.664 40.406 3.096 1 38.12 254 ALA B O 1
ATOM 5069 N N . ILE B 1 255 ? 6.488 40.188 2.963 1 41.28 255 ILE B N 1
ATOM 5070 C CA . ILE B 1 255 ? 6.391 39.375 4.16 1 41.28 255 ILE B CA 1
ATOM 5071 C C . ILE B 1 255 ? 7.191 38.062 3.963 1 41.28 255 ILE B C 1
ATOM 5073 O O . ILE B 1 255 ? 7.918 37.656 4.859 1 41.28 255 ILE B O 1
ATOM 5077 N N . TYR B 1 256 ? 7.293 37.562 2.67 1 46.66 256 TYR B N 1
ATOM 5078 C CA . TYR B 1 256 ? 7.797 36.219 2.453 1 46.66 256 TYR B CA 1
ATOM 5079 C C . TYR B 1 256 ? 9.289 36.219 2.15 1 46.66 256 TYR B C 1
ATOM 5081 O O . TYR B 1 256 ? 10.008 35.25 2.455 1 46.66 256 TYR B O 1
ATOM 5089 N N . ASP B 1 257 ? 9.734 37.375 1.557 1 44.25 257 ASP B N 1
ATOM 5090 C CA . ASP B 1 257 ? 11.148 37.375 1.211 1 44.25 257 ASP B CA 1
ATOM 5091 C C . ASP B 1 257 ? 12.016 37.125 2.439 1 44.25 257 ASP B C 1
ATOM 5093 O O . ASP B 1 257 ? 12.953 36.312 2.385 1 44.25 257 ASP B O 1
ATOM 5097 N N . GLY B 1 258 ? 11.789 37.875 3.459 1 46.56 258 GLY B N 1
ATOM 5098 C CA . GLY B 1 258 ? 12.609 37.688 4.648 1 46.56 258 GLY B CA 1
ATOM 5099 C C . GLY B 1 258 ? 12.352 36.375 5.336 1 46.56 258 GLY B C 1
ATOM 5100 O O . GLY B 1 258 ? 13.258 35.781 5.938 1 46.56 258 GLY B O 1
ATOM 5101 N N . TRP B 1 259 ? 11.211 35.812 5.059 1 54.78 259 TRP B N 1
ATOM 5102 C CA . TRP B 1 259 ? 10.789 34.594 5.75 1 54.78 259 TRP B CA 1
ATOM 5103 C C . TRP B 1 259 ? 11.484 33.375 5.16 1 54.78 259 TRP B C 1
ATOM 5105 O O . TRP B 1 259 ? 11.883 32.469 5.895 1 54.78 259 TRP B O 1
ATOM 5115 N N . ALA B 1 260 ? 11.75 33.438 3.885 1 54.5 260 ALA B N 1
ATOM 5116 C CA . ALA B 1 260 ? 12.398 32.312 3.236 1 54.5 260 ALA B CA 1
ATOM 5117 C C . ALA B 1 260 ? 13.781 32.031 3.836 1 54.5 260 ALA B C 1
ATOM 5119 O O . ALA B 1 260 ? 14.18 30.891 4.02 1 54.5 260 ALA B O 1
ATOM 5120 N N . ASP B 1 261 ? 14.406 33.156 4.16 1 53.22 261 ASP B N 1
ATOM 5121 C CA . ASP B 1 261 ? 15.742 33.031 4.738 1 53.22 261 ASP B CA 1
ATOM 5122 C C . ASP B 1 261 ? 15.672 32.438 6.145 1 53.22 261 ASP B C 1
ATOM 5124 O O . ASP B 1 261 ? 16.609 31.766 6.586 1 53.22 261 ASP B O 1
ATOM 5128 N N . MET B 1 262 ? 14.469 32.562 6.688 1 53.72 262 MET B N 1
ATOM 5129 C CA . MET B 1 262 ? 14.328 32.125 8.062 1 53.72 262 MET B CA 1
ATOM 5130 C C . MET B 1 262 ? 14.078 30.609 8.117 1 53.72 262 MET B C 1
ATOM 5132 O O . MET B 1 262 ? 14.289 29.984 9.148 1 53.72 262 MET B O 1
ATOM 5136 N N . SER B 1 263 ? 13.781 30.047 7 1 60.25 263 SER B N 1
ATOM 5137 C CA . SER B 1 263 ? 13.398 28.641 6.996 1 60.25 263 SER B CA 1
ATOM 5138 C C . SER B 1 263 ? 14.586 27.75 6.656 1 60.25 263 SER B C 1
ATOM 5140 O O . SER B 1 263 ? 14.453 26.516 6.574 1 60.25 263 SER B O 1
ATOM 5142 N N . ILE B 1 264 ? 15.672 28.516 6.52 1 62.47 264 ILE B N 1
ATOM 5143 C CA . ILE B 1 264 ? 16.875 27.766 6.172 1 62.47 264 ILE B CA 1
ATOM 5144 C C . ILE B 1 264 ? 17.641 27.391 7.441 1 62.47 264 ILE B C 1
ATOM 5146 O O . ILE B 1 264 ? 17.719 28.188 8.375 1 62.47 264 ILE B O 1
ATOM 5150 N N . GLY B 1 265 ? 18.047 26.156 7.445 1 70.38 265 GLY B N 1
ATOM 5151 C CA . GLY B 1 265 ? 18.891 25.719 8.547 1 70.38 265 GLY B CA 1
ATOM 5152 C C . GLY B 1 265 ? 18.094 25.078 9.68 1 70.38 265 GLY B C 1
ATOM 5153 O O . GLY B 1 265 ? 17.078 24.438 9.445 1 70.38 265 GLY B O 1
ATOM 5154 N N . GLN B 1 266 ? 18.625 25.203 10.859 1 79.25 266 GLN B N 1
ATOM 5155 C CA . GLN B 1 266 ? 18.062 24.5 12.008 1 79.25 266 GLN B CA 1
ATOM 5156 C C . GLN B 1 266 ? 17.125 25.406 12.812 1 79.25 266 GLN B C 1
ATOM 5158 O O . GLN B 1 266 ? 16.375 24.938 13.664 1 79.25 266 GLN B O 1
ATOM 5163 N N . ARG B 1 267 ? 17.094 26.672 12.531 1 79.69 267 ARG B N 1
ATOM 5164 C CA . ARG B 1 267 ? 16.391 27.656 13.352 1 79.69 267 ARG B CA 1
ATOM 5165 C C . ARG B 1 267 ? 14.898 27.391 13.383 1 79.69 267 ARG B C 1
ATOM 5167 O O . ARG B 1 267 ? 14.273 27.453 14.445 1 79.69 267 ARG B O 1
ATOM 5174 N N . PRO B 1 268 ? 14.383 27 12.242 1 79.69 268 PRO B N 1
ATOM 5175 C CA . PRO B 1 268 ? 12.945 26.734 12.266 1 79.69 268 PRO B CA 1
ATOM 5176 C C . PRO B 1 268 ? 12.57 25.594 13.219 1 79.69 268 PRO B C 1
ATOM 5178 O O . PRO B 1 268 ? 11.438 25.547 13.719 1 79.69 268 PRO B O 1
ATOM 5181 N N . TYR B 1 269 ? 13.516 24.766 13.516 1 87.44 269 TYR B N 1
ATOM 5182 C CA . TYR B 1 269 ? 13.219 23.609 14.336 1 87.44 269 TYR B CA 1
ATOM 5183 C C . TYR B 1 269 ? 13.461 23.906 15.812 1 87.44 269 TYR B C 1
ATOM 5185 O O . TYR B 1 269 ? 13.023 23.141 16.688 1 87.44 269 TYR B O 1
ATOM 5193 N N . ASP B 1 270 ? 14.109 25.016 16.031 1 85.81 270 ASP B N 1
ATOM 5194 C CA . ASP B 1 270 ? 14.359 25.438 17.422 1 85.81 270 ASP B CA 1
ATOM 5195 C C . ASP B 1 270 ? 13.25 26.359 17.922 1 85.81 270 ASP B C 1
ATOM 5197 O O . ASP B 1 270 ? 12.922 26.359 19.109 1 85.81 270 ASP B O 1
ATOM 5201 N N . ALA B 1 271 ? 12.742 27.141 17.047 1 83 271 ALA B N 1
ATOM 5202 C CA . ALA B 1 271 ? 11.797 28.188 17.422 1 83 271 ALA B CA 1
ATOM 5203 C C . ALA B 1 271 ? 10.391 27.625 17.594 1 83 271 ALA B C 1
ATOM 5205 O O . ALA B 1 271 ? 10.031 26.609 16.969 1 83 271 ALA B O 1
ATOM 5206 N N . VAL B 1 272 ? 9.719 28.219 18.531 1 88.62 272 VAL B N 1
ATOM 5207 C CA . VAL B 1 272 ? 8.297 27.922 18.688 1 88.62 272 VAL B CA 1
ATOM 5208 C C . VAL B 1 272 ? 7.473 28.953 17.906 1 88.62 272 VAL B C 1
ATOM 5210 O O . VAL B 1 272 ? 7.148 30.016 18.422 1 88.62 272 VAL B O 1
ATOM 5213 N N . MET B 1 273 ? 7.172 28.625 16.688 1 89.94 273 MET B N 1
ATOM 5214 C CA . MET B 1 273 ? 6.406 29.453 15.773 1 89.94 273 MET B CA 1
ATOM 5215 C C . MET B 1 273 ? 5.234 28.672 15.18 1 89.94 273 MET B C 1
ATOM 5217 O O . MET B 1 273 ? 5.289 28.25 14.031 1 89.94 273 MET B O 1
ATOM 5221 N N . PRO B 1 274 ? 4.141 28.656 15.867 1 94.5 274 PRO B N 1
ATOM 5222 C CA . PRO B 1 274 ? 3.07 27.734 15.492 1 94.5 274 PRO B CA 1
ATOM 5223 C C . PRO B 1 274 ? 2.434 28.078 14.148 1 94.5 274 PRO B C 1
ATOM 5225 O O . PRO B 1 274 ? 1.721 27.25 13.57 1 94.5 274 PRO B O 1
ATOM 5228 N N . SER B 1 275 ? 2.68 29.297 13.633 1 92.44 275 SER B N 1
ATOM 5229 C CA . SER B 1 275 ? 2.092 29.672 12.352 1 92.44 275 SER B CA 1
ATOM 5230 C C . SER B 1 275 ? 2.795 28.969 11.195 1 92.44 275 SER B C 1
ATOM 5232 O O . SER B 1 275 ? 2.189 28.719 10.148 1 92.44 275 SER B O 1
ATOM 5234 N N . TRP B 1 276 ? 4.082 28.656 11.398 1 88.44 276 TRP B N 1
ATOM 5235 C CA . TRP B 1 276 ? 4.766 28.156 10.211 1 88.44 276 TRP B CA 1
ATOM 5236 C C . TRP B 1 276 ? 5.836 27.141 10.586 1 88.44 276 TRP B C 1
ATOM 5238 O O . TRP B 1 276 ? 6.367 26.438 9.727 1 88.44 276 TRP B O 1
ATOM 5248 N N . GLY B 1 277 ? 6.078 26.953 11.852 1 90.56 277 GLY B N 1
ATOM 5249 C CA . GLY B 1 277 ? 7.184 26.109 12.266 1 90.56 277 GLY B CA 1
ATOM 5250 C C . GLY B 1 277 ? 6.742 24.734 12.75 1 90.56 277 GLY B C 1
ATOM 5251 O O . GLY B 1 277 ? 7.484 24.062 13.461 1 90.56 277 GLY B O 1
ATOM 5252 N N . GLY B 1 278 ? 5.566 24.391 12.445 1 94.5 278 GLY B N 1
ATOM 5253 C CA . GLY B 1 278 ? 5.074 23.094 12.891 1 94.5 278 GLY B CA 1
ATOM 5254 C C . GLY B 1 278 ? 5.699 21.922 12.148 1 94.5 278 GLY B C 1
ATOM 5255 O O . GLY B 1 278 ? 5.867 21.984 10.93 1 94.5 278 GLY B O 1
ATOM 5256 N N . VAL B 1 279 ? 6.141 20.953 12.898 1 96.56 279 VAL B N 1
ATOM 5257 C CA . VAL B 1 279 ? 6.676 19.719 12.359 1 96.56 279 VAL B CA 1
ATOM 5258 C C . VAL B 1 279 ? 5.793 18.547 12.797 1 96.56 279 VAL B C 1
ATOM 5260 O O . VAL B 1 279 ? 5.586 18.328 13.992 1 96.56 279 VAL B O 1
ATOM 5263 N N . PHE B 1 280 ? 5.27 17.812 11.773 1 97.94 280 PHE B N 1
ATOM 5264 C CA . PHE B 1 280 ? 4.281 16.781 12.055 1 97.94 280 PHE B CA 1
ATOM 5265 C C . PHE B 1 280 ? 4.488 15.578 11.141 1 97.94 280 PHE B C 1
ATOM 5267 O O . PHE B 1 280 ? 5.188 15.672 10.125 1 97.94 280 PHE B O 1
ATOM 5274 N N . THR B 1 281 ? 3.975 14.469 11.562 1 98.31 281 THR B N 1
ATOM 5275 C CA . THR B 1 281 ? 3.723 13.367 10.641 1 98.31 281 THR B CA 1
ATOM 5276 C C . THR B 1 281 ? 2.342 13.5 10.008 1 98.31 281 THR B C 1
ATOM 5278 O O . THR B 1 281 ? 1.469 14.188 10.547 1 98.31 281 THR B O 1
ATOM 5281 N N . ALA B 1 282 ? 2.205 12.852 8.828 1 98.5 282 ALA B N 1
ATOM 5282 C CA . ALA B 1 282 ? 0.87 12.805 8.242 1 98.5 282 ALA B CA 1
ATOM 5283 C C . ALA B 1 282 ? -0.124 12.133 9.188 1 98.5 282 ALA B C 1
ATOM 5285 O O . ALA B 1 282 ? -1.272 12.57 9.297 1 98.5 282 ALA B O 1
ATOM 5286 N N . ARG B 1 283 ? 0.299 11.141 9.914 1 98.12 283 ARG B N 1
ATOM 5287 C CA . ARG B 1 283 ? -0.549 10.375 10.812 1 98.12 283 ARG B CA 1
ATOM 5288 C C . ARG B 1 283 ? -1.074 11.242 11.953 1 98.12 283 ARG B C 1
ATOM 5290 O O . ARG B 1 283 ? -2.262 11.203 12.273 1 98.12 283 ARG B O 1
ATOM 5297 N N . SER B 1 284 ? -0.225 12.016 12.562 1 98.56 284 SER B N 1
ATOM 5298 C CA . SER B 1 284 ? -0.651 12.852 13.68 1 98.56 284 SER B CA 1
ATOM 5299 C C . SER B 1 284 ? -1.681 13.883 13.234 1 98.56 284 SER B C 1
ATOM 5301 O O . SER B 1 284 ? -2.697 14.078 13.898 1 98.56 284 SER B O 1
ATOM 5303 N N . LEU B 1 285 ? -1.396 14.5 12.062 1 98.69 285 LEU B N 1
ATOM 5304 C CA . LEU B 1 285 ? -2.33 15.492 11.547 1 98.69 285 LEU B CA 1
ATOM 5305 C C . LEU B 1 285 ? -3.666 14.852 11.188 1 98.69 285 LEU B C 1
ATOM 5307 O O . LEU B 1 285 ? -4.727 15.391 11.523 1 98.69 285 LEU B O 1
ATOM 5311 N N . ALA B 1 286 ? -3.586 13.734 10.508 1 98.75 286 ALA B N 1
ATOM 5312 C CA . ALA B 1 286 ? -4.82 13.062 10.117 1 98.75 286 ALA B CA 1
ATOM 5313 C C . ALA B 1 286 ? -5.621 12.633 11.344 1 98.75 286 ALA B C 1
ATOM 5315 O O . ALA B 1 286 ? -6.855 12.641 11.32 1 98.75 286 ALA B O 1
ATOM 5316 N N . ARG B 1 287 ? -4.957 12.227 12.352 1 98.69 287 ARG B N 1
ATOM 5317 C CA . ARG B 1 287 ? -5.602 11.805 13.594 1 98.69 287 ARG B CA 1
ATOM 5318 C C . ARG B 1 287 ? -6.344 12.961 14.25 1 98.69 287 ARG B C 1
ATOM 5320 O O . ARG B 1 287 ? -7.492 12.812 14.672 1 98.69 287 ARG B O 1
ATOM 5327 N N . MET B 1 288 ? -5.707 14.086 14.305 1 98.81 288 MET B N 1
ATOM 5328 C CA . MET B 1 288 ? -6.332 15.266 14.883 1 98.81 288 MET B CA 1
ATOM 5329 C C . MET B 1 288 ? -7.566 15.68 14.094 1 98.81 288 MET B C 1
ATOM 5331 O O . MET B 1 288 ? -8.648 15.844 14.656 1 98.81 288 MET B O 1
ATOM 5335 N N . TYR B 1 289 ? -7.406 15.781 12.812 1 98.81 289 TYR B N 1
ATOM 5336 C CA . TYR B 1 289 ? -8.531 16.188 11.969 1 98.81 289 TYR B CA 1
ATOM 5337 C C . TYR B 1 289 ? -9.57 15.078 11.875 1 98.81 289 TYR B C 1
ATOM 5339 O O . TYR B 1 289 ? -10.742 15.344 11.594 1 98.81 289 TYR B O 1
ATOM 5347 N N . GLY B 1 290 ? -9.102 13.836 12.109 1 98.69 290 GLY B N 1
ATOM 5348 C CA . GLY B 1 290 ? -10.047 12.734 12.203 1 98.69 290 GLY B CA 1
ATOM 5349 C C . GLY B 1 290 ? -11.016 12.867 13.359 1 98.69 290 GLY B C 1
ATOM 5350 O O . GLY B 1 290 ? -12.188 12.523 13.242 1 98.69 290 GLY B O 1
ATOM 5351 N N . ALA B 1 291 ? -10.508 13.32 14.461 1 98.75 291 ALA B N 1
ATOM 5352 C CA . ALA B 1 291 ? -11.383 13.602 15.594 1 98.75 291 ALA B CA 1
ATOM 5353 C C . ALA B 1 291 ? -12.391 14.688 15.25 1 98.75 291 ALA B C 1
ATOM 5355 O O . ALA B 1 291 ? -13.578 14.57 15.57 1 98.75 291 ALA B O 1
ATOM 5356 N N . ILE B 1 292 ? -11.93 15.68 14.555 1 98.62 292 ILE B N 1
ATOM 5357 C CA . ILE B 1 292 ? -12.805 16.781 14.18 1 98.62 292 ILE B CA 1
ATOM 5358 C C . ILE B 1 292 ? -13.859 16.281 13.195 1 98.62 292 ILE B C 1
ATOM 5360 O O . ILE B 1 292 ? -15.023 16.688 13.258 1 98.62 292 ILE B O 1
ATOM 5364 N N . ALA B 1 293 ? -13.523 15.359 12.383 1 98.44 293 ALA B N 1
ATOM 5365 C CA . ALA B 1 293 ? -14.422 14.844 11.352 1 98.44 293 ALA B CA 1
ATOM 5366 C C . ALA B 1 293 ? -15.406 13.836 11.93 1 98.44 293 ALA B C 1
ATOM 5368 O O . ALA B 1 293 ? -16.375 13.445 11.266 1 98.44 293 ALA B O 1
ATOM 5369 N N . ASN B 1 294 ? -15.156 13.422 13.156 1 98.19 294 ASN B N 1
ATOM 5370 C CA . ASN B 1 294 ? -15.922 12.32 13.734 1 98.19 294 ASN B CA 1
ATOM 5371 C C . ASN B 1 294 ? -16.406 12.664 15.141 1 98.19 294 ASN B C 1
ATOM 5373 O O . ASN B 1 294 ? -16.172 11.898 16.078 1 98.19 294 ASN B O 1
ATOM 5377 N N . ASP B 1 295 ? -16.922 13.844 15.273 1 98 295 ASP B N 1
ATOM 5378 C CA . ASP B 1 295 ? -17.562 14.305 16.5 1 98 295 ASP B CA 1
ATOM 5379 C C . ASP B 1 295 ? -16.609 14.234 17.688 1 98 295 ASP B C 1
ATOM 5381 O O . ASP B 1 295 ? -17.016 13.922 18.797 1 98 295 ASP B O 1
ATOM 5385 N N . GLY B 1 296 ? -15.375 14.352 17.406 1 98.69 296 GLY B N 1
ATOM 5386 C CA . GLY B 1 296 ? -14.367 14.562 18.438 1 98.69 296 GLY B CA 1
ATOM 5387 C C . GLY B 1 296 ? -13.68 13.281 18.875 1 98.69 296 GLY B C 1
ATOM 5388 O O . GLY B 1 296 ? -12.883 13.289 19.812 1 98.69 296 GLY B O 1
ATOM 5389 N N . VAL B 1 297 ? -13.93 12.18 18.141 1 98.38 297 VAL B N 1
ATOM 5390 C CA . VAL B 1 297 ? -13.414 10.906 18.625 1 98.38 297 VAL B CA 1
ATOM 5391 C C . VAL B 1 297 ? -12.57 10.234 17.531 1 98.38 297 VAL B C 1
ATOM 5393 O O . VAL B 1 297 ? -12.938 10.266 16.359 1 98.38 297 VAL B O 1
ATOM 5396 N N . VAL B 1 298 ? -11.453 9.68 17.938 1 97.56 298 VAL B N 1
ATOM 5397 C CA . VAL B 1 298 ? -10.664 8.758 17.141 1 97.56 298 VAL B CA 1
ATOM 5398 C C . VAL B 1 298 ? -10.344 7.5 17.953 1 97.56 298 VAL B C 1
ATOM 5400 O O . VAL B 1 298 ? -9.898 7.594 19.094 1 97.56 298 VAL B O 1
ATOM 5403 N N . GLY B 1 299 ? -10.586 6.324 17.312 1 94.62 299 GLY B N 1
ATOM 5404 C CA . GLY B 1 299 ? -10.5 5.121 18.125 1 94.62 299 GLY B CA 1
ATOM 5405 C C . GLY B 1 299 ? -11.359 5.172 19.375 1 94.62 299 GLY B C 1
ATOM 5406 O O . GLY B 1 299 ? -12.562 5.418 19.297 1 94.62 299 GLY B O 1
ATOM 5407 N N . THR B 1 300 ? -10.688 5.008 20.469 1 94.94 300 THR B N 1
ATOM 5408 C CA . THR B 1 300 ? -11.398 5.062 21.734 1 94.94 300 THR B CA 1
ATOM 5409 C C . THR B 1 300 ? -11.109 6.371 22.469 1 94.94 300 THR B C 1
ATOM 5411 O O . THR B 1 300 ? -11.531 6.559 23.609 1 94.94 300 THR B O 1
ATOM 5414 N N . ARG B 1 301 ? -10.5 7.305 21.781 1 97.12 301 ARG B N 1
ATOM 5415 C CA . ARG B 1 301 ? -10.047 8.531 22.422 1 97.12 301 ARG B CA 1
ATOM 5416 C C . ARG B 1 301 ? -10.898 9.719 21.984 1 97.12 301 ARG B C 1
ATOM 5418 O O . ARG B 1 301 ? -11.234 9.859 20.812 1 97.12 301 ARG B O 1
ATOM 5425 N N . ARG B 1 302 ? -11.227 10.539 22.938 1 98.06 302 ARG B N 1
ATOM 5426 C CA . ARG B 1 302 ? -11.977 11.758 22.641 1 98.06 302 ARG B CA 1
ATOM 5427 C C . ARG B 1 302 ? -11.078 12.984 22.719 1 98.06 302 ARG B C 1
ATOM 5429 O O . ARG B 1 302 ? -10.406 13.203 23.734 1 98.06 302 ARG B O 1
ATOM 5436 N N . LEU B 1 303 ? -11.07 13.719 21.672 1 98.69 303 LEU B N 1
ATOM 5437 C CA . LEU B 1 303 ? -10.297 14.953 21.625 1 98.69 303 LEU B CA 1
ATOM 5438 C C . LEU B 1 303 ? -11.172 16.156 21.969 1 98.69 303 LEU B C 1
ATOM 5440 O O . LEU B 1 303 ? -10.766 17.016 22.75 1 98.69 303 LEU B O 1
ATOM 5444 N N . LEU B 1 304 ? -12.32 16.234 21.359 1 98.75 304 LEU B N 1
ATOM 5445 C CA . LEU B 1 304 ? -13.281 17.328 21.516 1 98.75 304 LEU B CA 1
ATOM 5446 C C . LEU B 1 304 ? -14.688 16.781 21.703 1 98.75 304 LEU B C 1
ATOM 5448 O O . LEU B 1 304 ? -14.992 15.664 21.281 1 98.75 304 LEU B O 1
ATOM 5452 N N . ARG B 1 305 ? -15.523 17.562 22.328 1 98.38 305 ARG B N 1
ATOM 5453 C CA . ARG B 1 305 ? -16.938 17.234 22.391 1 98.38 305 ARG B CA 1
ATOM 5454 C C . ARG B 1 305 ? -17.609 17.422 21.031 1 98.38 305 ARG B C 1
ATOM 5456 O O . ARG B 1 305 ? -17.172 18.25 20.234 1 98.38 305 ARG B O 1
ATOM 5463 N N . PRO B 1 306 ? -18.672 16.656 20.797 1 98.06 306 PRO B N 1
ATOM 5464 C CA . PRO B 1 306 ? -19.344 16.781 19.516 1 98.06 306 PRO B CA 1
ATOM 5465 C C . PRO B 1 306 ? -19.875 18.188 19.25 1 98.06 306 PRO B C 1
ATOM 5467 O O . PRO B 1 306 ? -19.875 18.672 18.125 1 98.06 306 PRO B O 1
ATOM 5470 N N . GLU B 1 307 ? -20.297 18.906 20.266 1 97.81 307 GLU B N 1
ATOM 5471 C CA . GLU B 1 307 ? -20.797 20.266 20.109 1 97.81 307 GLU B CA 1
ATOM 5472 C C . GLU B 1 307 ? -19.719 21.203 19.578 1 97.81 307 GLU B C 1
ATOM 5474 O O . GLU B 1 307 ? -19.984 22.062 18.75 1 97.81 307 GLU B O 1
ATOM 5479 N N . THR B 1 308 ? -18.547 21 20.062 1 98.06 308 THR B N 1
ATOM 5480 C CA . THR B 1 308 ? -17.422 21.828 19.641 1 98.06 308 THR B CA 1
ATOM 5481 C C . THR B 1 308 ? -17.062 21.547 18.188 1 98.06 308 THR B C 1
ATOM 5483 O O . THR B 1 308 ? -16.859 22.469 17.406 1 98.06 308 THR B O 1
ATOM 5486 N N . THR B 1 309 ? -16.969 20.219 17.859 1 98.31 309 THR B N 1
ATOM 5487 C CA . THR B 1 309 ? -16.609 19.891 16.484 1 98.31 309 THR B CA 1
ATOM 5488 C C . THR B 1 309 ? -17.672 20.375 15.508 1 98.31 309 THR B C 1
ATOM 5490 O O . THR B 1 309 ? -17.359 20.828 14.406 1 98.31 309 THR B O 1
ATOM 5493 N N . ARG B 1 310 ? -18.891 20.328 15.859 1 97.56 310 ARG B N 1
ATOM 5494 C CA . ARG B 1 310 ? -19.984 20.797 15.008 1 97.56 310 ARG B CA 1
ATOM 5495 C C . ARG B 1 310 ? -19.938 22.312 14.852 1 97.56 310 ARG B C 1
ATOM 5497 O O . ARG B 1 310 ? -20.234 22.828 13.773 1 97.56 310 ARG B O 1
ATOM 5504 N N . MET B 1 311 ? -19.609 22.984 15.938 1 97.38 311 MET B N 1
ATOM 5505 C CA . MET B 1 311 ? -19.438 24.438 15.859 1 97.38 311 MET B CA 1
ATOM 5506 C C . MET B 1 311 ? -18.328 24.797 14.883 1 97.38 311 MET B C 1
ATOM 5508 O O . MET B 1 311 ? -18.5 25.656 14.023 1 97.38 311 MET B O 1
ATOM 5512 N N . ILE B 1 312 ? -17.203 24.125 14.969 1 97.62 312 ILE B N 1
ATOM 5513 C CA . ILE B 1 312 ? -16.062 24.359 14.086 1 97.62 312 ILE B CA 1
ATOM 5514 C C . ILE B 1 312 ? -16.469 24.078 12.641 1 97.62 312 ILE B C 1
ATOM 5516 O O . ILE B 1 312 ? -16.141 24.859 11.734 1 97.62 312 ILE B O 1
ATOM 5520 N N . ALA B 1 313 ? -17.234 23.062 12.453 1 97.12 313 ALA B N 1
ATOM 5521 C CA . ALA B 1 313 ? -17.578 22.562 11.125 1 97.12 313 ALA B CA 1
ATOM 5522 C C . ALA B 1 313 ? -18.578 23.469 10.43 1 97.12 313 ALA B C 1
ATOM 5524 O O . ALA B 1 313 ? -18.812 23.359 9.227 1 97.12 313 ALA B O 1
ATOM 5525 N N . GLN B 1 314 ? -19.156 24.375 11.148 1 95.75 314 GLN B N 1
ATOM 5526 C CA . GLN B 1 314 ? -20.109 25.297 10.523 1 95.75 314 GLN B CA 1
ATOM 5527 C C . GLN B 1 314 ? -19.406 26.172 9.492 1 95.75 314 GLN B C 1
ATOM 5529 O O . GLN B 1 314 ? -20 26.547 8.477 1 95.75 314 GLN B O 1
ATOM 5534 N N . MET B 1 315 ? -18.188 26.438 9.789 1 95.12 315 MET B N 1
ATOM 5535 C CA . MET B 1 315 ? -17.406 27.266 8.875 1 95.12 315 MET 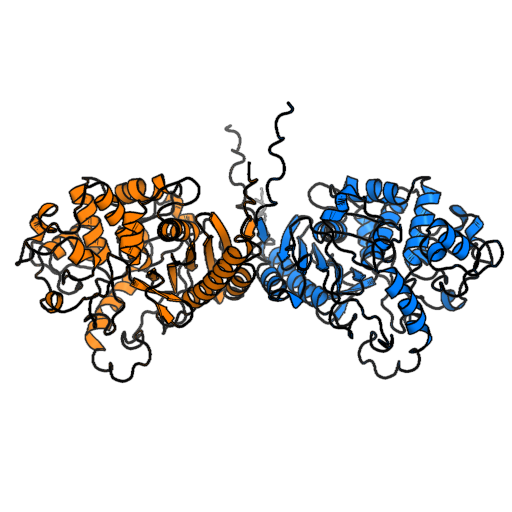B CA 1
ATOM 5536 C C . MET B 1 315 ? -18.203 28.5 8.43 1 95.12 315 MET B C 1
ATOM 5538 O O . MET B 1 315 ? -18.344 28.75 7.234 1 95.12 315 MET B O 1
ATOM 5542 N N . LEU B 1 316 ? -18.562 29.219 9.383 1 92.38 316 LEU B N 1
ATOM 5543 C CA . LEU B 1 316 ? -19.391 30.391 9.102 1 92.38 316 LEU B CA 1
ATOM 5544 C C . LEU B 1 316 ? -18.641 31.391 8.25 1 92.38 316 LEU B C 1
ATOM 5546 O O . LEU B 1 316 ? -17.422 31.531 8.367 1 92.38 316 LEU B O 1
ATOM 5550 N N . PRO B 1 317 ? -19.391 32.125 7.426 1 91.19 317 PRO B N 1
ATOM 5551 C CA . PRO B 1 317 ? -18.734 33.125 6.613 1 91.19 317 PRO B CA 1
ATOM 5552 C C . PRO B 1 317 ? -18.062 34.219 7.457 1 91.19 317 PRO B C 1
ATOM 5554 O O . PRO B 1 317 ? -18.594 34.625 8.5 1 91.19 317 PRO B O 1
ATOM 5557 N N . ASN B 1 318 ? -16.969 34.594 7.082 1 92.56 318 ASN B N 1
ATOM 5558 C CA . ASN B 1 318 ? -16.203 35.625 7.738 1 92.56 318 ASN B CA 1
ATOM 5559 C C . ASN B 1 318 ? -16.328 36.969 7 1 92.56 318 ASN B C 1
ATOM 5561 O O . ASN B 1 318 ? -17.344 37.656 7.133 1 92.56 318 ASN B O 1
ATOM 5565 N N . SER B 1 319 ? -15.547 37.219 6.031 1 89.62 319 SER B N 1
ATOM 5566 C CA . SER B 1 319 ? -15.594 38.406 5.168 1 89.62 319 SER B CA 1
ATOM 5567 C C . SER B 1 319 ? -15.492 38 3.697 1 89.62 319 SER B C 1
ATOM 5569 O O . SER B 1 319 ? -14.953 36.938 3.367 1 89.62 319 SER B O 1
ATOM 5571 N N . ARG B 1 320 ? -16.062 38.844 2.883 1 84.62 320 ARG B N 1
ATOM 5572 C CA . ARG B 1 320 ? -16.062 38.562 1.449 1 84.62 320 ARG B CA 1
ATOM 5573 C C . ARG B 1 320 ? -14.695 38.844 0.839 1 84.62 320 ARG B C 1
ATOM 5575 O O . ARG B 1 320 ? -14.43 38.438 -0.297 1 84.62 320 ARG B O 1
ATOM 5582 N N . PHE B 1 321 ? -13.969 39.438 1.657 1 87.12 321 PHE B N 1
ATOM 5583 C CA . PHE B 1 321 ? -12.625 39.781 1.195 1 87.12 321 PHE B CA 1
ATOM 5584 C C . PHE B 1 321 ? -11.625 39.688 2.338 1 87.12 321 PHE B C 1
ATOM 5586 O O . PHE B 1 321 ? -11.977 39.875 3.502 1 87.12 321 PHE B O 1
ATOM 5593 N N . ASP B 1 322 ? -10.352 39.25 2.039 1 90 322 ASP B N 1
ATOM 5594 C CA . ASP B 1 322 ? -9.211 39.312 2.955 1 90 322 ASP B CA 1
ATOM 5595 C C . ASP B 1 322 ? -8.172 40.312 2.492 1 90 322 ASP B C 1
ATOM 5597 O O . ASP B 1 322 ? -7.621 40.188 1.396 1 90 322 ASP B O 1
ATOM 5601 N N . TYR B 1 323 ? -7.852 41.25 3.293 1 88.31 323 TYR B N 1
ATOM 5602 C CA . TYR B 1 323 ? -7.074 42.375 2.809 1 88.31 323 TYR B CA 1
ATOM 5603 C C . TYR B 1 323 ? -5.59 42.031 2.742 1 88.31 323 TYR B C 1
ATOM 5605 O O . TYR B 1 323 ? -4.777 42.844 2.309 1 88.31 323 TYR B O 1
ATOM 5613 N N . VAL B 1 324 ? -5.254 40.844 3.129 1 86.06 324 VAL B N 1
ATOM 5614 C CA . VAL B 1 324 ? -3.885 40.375 2.973 1 86.06 324 VAL B CA 1
ATOM 5615 C C . VAL B 1 324 ? -3.801 39.438 1.779 1 86.06 324 VAL B C 1
ATOM 5617 O O . VAL B 1 324 ? -2.912 39.562 0.935 1 86.06 324 VAL B O 1
ATOM 5620 N N . LEU B 1 325 ? -4.758 38.562 1.648 1 84.44 325 LEU B N 1
ATOM 5621 C CA . LEU B 1 325 ? -4.719 37.531 0.61 1 84.44 325 LEU B CA 1
ATOM 5622 C C . LEU B 1 325 ? -5.418 38.031 -0.656 1 84.44 325 LEU B C 1
ATOM 5624 O O . LEU B 1 325 ? -5.172 37.5 -1.745 1 84.44 325 LEU B O 1
ATOM 5628 N N . GLY B 1 326 ? -6.246 38.906 -0.604 1 77.88 326 GLY B N 1
ATOM 5629 C CA . GLY B 1 326 ? -7.004 39.406 -1.749 1 77.88 326 GLY B CA 1
ATOM 5630 C C . GLY B 1 326 ? -8.258 38.594 -2.02 1 77.88 326 GLY B C 1
ATOM 5631 O O . GLY B 1 326 ? -9.172 39.062 -2.699 1 77.88 326 GLY B O 1
ATOM 5632 N N . ALA B 1 327 ? -8.297 37.281 -1.618 1 77.38 327 ALA B N 1
ATOM 5633 C CA . ALA B 1 327 ? -9.461 36.406 -1.761 1 77.38 327 ALA B CA 1
ATOM 5634 C C . ALA B 1 327 ? -9.906 35.875 -0.409 1 77.38 327 ALA B C 1
ATOM 5636 O O . ALA B 1 327 ? -9.094 35.781 0.52 1 77.38 327 ALA B O 1
ATOM 5637 N N . PRO B 1 328 ? -11.227 35.594 -0.382 1 74.88 328 PRO B N 1
ATOM 5638 C CA . PRO B 1 328 ? -11.758 35.188 0.924 1 74.88 328 PRO B CA 1
ATOM 5639 C C . PRO B 1 328 ? -11.594 33.688 1.198 1 74.88 328 PRO B C 1
ATOM 5641 O O . PRO B 1 328 ? -12.391 32.875 0.714 1 74.88 328 PRO B O 1
ATOM 5644 N N . PRO B 1 329 ? -10.641 33.281 1.979 1 75.06 329 PRO B N 1
ATOM 5645 C CA . PRO B 1 329 ? -10.609 31.859 2.346 1 75.06 329 PRO B CA 1
ATOM 5646 C C . PRO B 1 329 ? -11.672 31.484 3.379 1 75.06 329 PRO B C 1
ATOM 5648 O O . PRO B 1 329 ? -11.859 30.312 3.684 1 75.06 329 PRO B O 1
ATOM 5651 N N . HIS B 1 330 ? -12.422 32.406 3.873 1 82 330 HIS B N 1
ATOM 5652 C CA . HIS B 1 330 ? -13.461 32.281 4.887 1 82 330 HIS B CA 1
ATOM 5653 C C . HIS B 1 330 ? -12.914 31.609 6.148 1 82 330 HIS B C 1
ATOM 5655 O O . HIS B 1 330 ? -13.445 30.594 6.602 1 82 330 HIS B O 1
ATOM 5661 N N . TRP B 1 331 ? -11.93 32.312 6.742 1 91.5 331 TRP B N 1
ATOM 5662 C CA . TRP B 1 331 ? -11.398 31.875 8.031 1 91.5 331 TRP B CA 1
ATOM 5663 C C . TRP B 1 331 ? -12.516 31.703 9.055 1 91.5 331 TRP B C 1
ATOM 5665 O O . TRP B 1 331 ? -13.383 32.562 9.172 1 91.5 331 TRP B O 1
ATOM 5675 N N . ALA B 1 332 ? -12.492 30.641 9.719 1 95.25 332 ALA B N 1
ATOM 5676 C CA . ALA B 1 332 ? -13.492 30.406 10.766 1 95.25 332 ALA B CA 1
ATOM 5677 C C . ALA B 1 332 ? -12.883 29.625 11.938 1 95.25 332 ALA B C 1
ATOM 5679 O O . ALA B 1 332 ? -12.5 28.469 11.781 1 95.25 332 ALA B O 1
ATOM 5680 N N . LEU B 1 333 ? -12.75 30.344 13.023 1 97.81 333 LEU B N 1
ATOM 5681 C CA . LEU B 1 333 ? -12.32 29.781 14.289 1 97.81 333 LEU B CA 1
ATOM 5682 C C . LEU B 1 333 ? -11 29.047 14.133 1 97.81 333 LEU B C 1
ATOM 5684 O O . LEU B 1 333 ? -10.828 27.938 14.664 1 97.81 333 LEU B O 1
ATOM 5688 N N . GLY B 1 334 ? -10.156 29.562 13.398 1 97.44 334 GLY B N 1
ATOM 5689 C CA . GLY B 1 334 ? -8.781 29.078 13.305 1 97.44 334 GLY B CA 1
ATOM 5690 C C . GLY B 1 334 ? -8.547 28.172 12.109 1 97.44 334 GLY B C 1
ATOM 5691 O O . GLY B 1 334 ? -7.414 27.766 11.859 1 97.44 334 GLY B O 1
ATOM 5692 N N . TYR B 1 335 ? -9.602 27.891 11.352 1 97.19 335 TYR B N 1
ATOM 5693 C CA . TYR B 1 335 ? -9.523 27.031 10.172 1 97.19 335 TYR B CA 1
ATOM 5694 C C . TYR B 1 335 ? -9.992 27.781 8.922 1 97.19 335 TYR B C 1
ATOM 5696 O O . TYR B 1 335 ? -10.461 28.922 9.008 1 97.19 335 TYR B O 1
ATOM 5704 N N . HIS B 1 336 ? -9.719 27.266 7.758 1 94 336 HIS B N 1
ATOM 5705 C CA . HIS B 1 336 ? -10.328 27.734 6.523 1 94 336 HIS B CA 1
ATOM 5706 C C . HIS B 1 336 ? -11.031 26.594 5.785 1 94 336 HIS B C 1
ATOM 5708 O O . HIS B 1 336 ? -10.852 25.422 6.125 1 94 336 HIS B O 1
ATOM 5714 N N . ARG B 1 337 ? -11.859 26.984 4.902 1 93.69 337 ARG B N 1
ATOM 5715 C CA . ARG B 1 337 ? -12.547 26 4.078 1 93.69 337 ARG B CA 1
ATOM 5716 C C . ARG B 1 337 ? -11.547 25.172 3.264 1 93.69 337 ARG B C 1
ATOM 5718 O O . ARG B 1 337 ? -10.547 25.703 2.787 1 93.69 337 ARG B O 1
ATOM 5725 N N . GLY B 1 338 ? -11.875 23.875 3.191 1 92.06 338 GLY B N 1
ATOM 5726 C CA . GLY B 1 338 ? -10.992 22.984 2.465 1 92.06 338 GLY B CA 1
ATOM 5727 C C . GLY B 1 338 ? -11.203 23.016 0.963 1 92.06 338 GLY B C 1
ATOM 5728 O O . GLY B 1 338 ? -12.297 23.328 0.493 1 92.06 338 GLY B O 1
ATOM 5729 N N . ILE B 1 339 ? -10.07 22.766 0.288 1 89.75 339 ILE B N 1
ATOM 5730 C CA . ILE B 1 339 ? -10.18 22.516 -1.147 1 89.75 339 ILE B CA 1
ATOM 5731 C C . ILE B 1 339 ? -10.211 21.016 -1.418 1 89.75 339 ILE B C 1
ATOM 5733 O O . ILE B 1 339 ? -9.266 20.297 -1.094 1 89.75 339 ILE B O 1
ATOM 5737 N N . VAL B 1 340 ? -11.281 20.562 -1.924 1 93.75 340 VAL B N 1
ATOM 5738 C CA . VAL B 1 340 ? -11.469 19.172 -2.305 1 93.75 340 VAL B CA 1
ATOM 5739 C C . VAL B 1 340 ? -11.633 19.062 -3.82 1 93.75 340 VAL B C 1
ATOM 5741 O O . VAL B 1 340 ? -12.664 19.469 -4.371 1 93.75 340 VAL B O 1
ATOM 5744 N N . GLY B 1 341 ? -10.602 18.406 -4.426 1 92.38 341 GLY B N 1
ATOM 5745 C CA . GLY B 1 341 ? -10.562 18.484 -5.879 1 92.38 341 GLY B CA 1
ATOM 5746 C C . GLY B 1 341 ? -10.305 19.891 -6.391 1 92.38 341 GLY B C 1
ATOM 5747 O O . GLY B 1 341 ? -9.281 20.5 -6.078 1 92.38 341 GLY B O 1
ATOM 5748 N N . THR B 1 342 ? -11.281 20.422 -7.0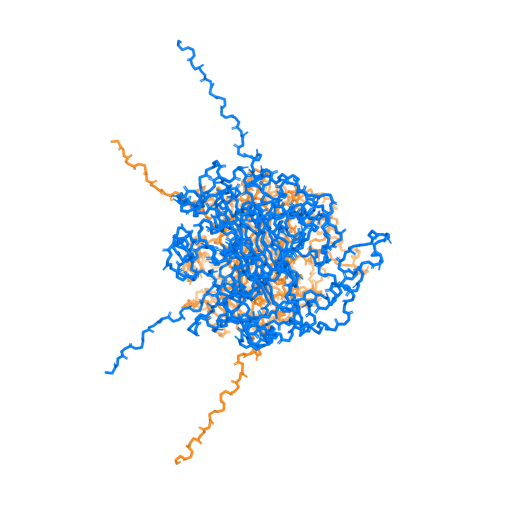7 1 87.44 342 THR B N 1
ATOM 5749 C CA . THR B 1 342 ? -11.125 21.75 -7.629 1 87.44 342 THR B CA 1
ATOM 5750 C C . THR B 1 342 ? -12.031 22.75 -6.914 1 87.44 342 THR B C 1
ATOM 5752 O O . THR B 1 342 ? -12.211 23.875 -7.375 1 87.44 342 THR B O 1
ATOM 5755 N N . ARG B 1 343 ? -12.523 22.328 -5.812 1 88.19 343 ARG B N 1
ATOM 5756 C CA . ARG B 1 343 ? -13.555 23.156 -5.211 1 88.19 343 ARG B CA 1
ATOM 5757 C C . ARG B 1 343 ? -13.18 23.547 -3.787 1 88.19 343 ARG B C 1
ATOM 5759 O O . ARG B 1 343 ? -12.859 22.703 -2.963 1 88.19 343 ARG B O 1
ATOM 5766 N N . LEU B 1 344 ? -13.234 24.812 -3.576 1 87.69 344 LEU B N 1
ATOM 5767 C CA . LEU B 1 344 ? -13.273 25.312 -2.205 1 87.69 344 LEU B CA 1
ATOM 5768 C C . LEU B 1 344 ? -14.656 25.109 -1.598 1 87.69 344 LEU B C 1
ATOM 5770 O O . LEU B 1 344 ? -15.656 25.594 -2.145 1 87.69 344 LEU B O 1
ATOM 5774 N N . THR B 1 345 ? -14.727 24.375 -0.476 1 91.44 345 THR B N 1
ATOM 5775 C CA . THR B 1 345 ? -16.047 23.984 0.009 1 91.44 345 THR B CA 1
ATOM 5776 C C . THR B 1 345 ? -16.141 24.188 1.519 1 91.44 345 THR B C 1
ATOM 5778 O O . THR B 1 345 ? -15.172 23.969 2.242 1 91.44 345 THR B O 1
ATOM 5781 N N . ARG B 1 346 ? -17.391 24.531 1.986 1 92.75 346 ARG B N 1
ATOM 5782 C CA . ARG B 1 346 ? -17.656 24.672 3.414 1 92.75 346 ARG B CA 1
ATOM 5783 C C . ARG B 1 346 ? -17.812 23.297 4.074 1 92.75 346 ARG B C 1
ATOM 5785 O O . ARG B 1 346 ? -17.812 23.188 5.305 1 92.75 346 ARG B O 1
ATOM 5792 N N . GLU B 1 347 ? -17.797 22.266 3.234 1 95.12 347 GLU B N 1
ATOM 5793 C CA . GLU B 1 347 ? -18 20.922 3.754 1 95.12 347 GLU B CA 1
ATOM 5794 C C . GLU B 1 347 ? -16.688 20.344 4.305 1 95.12 347 GLU B C 1
ATOM 5796 O O . GLU B 1 347 ? -16.703 19.312 4.973 1 95.12 347 GLU B O 1
ATOM 5801 N N . ALA B 1 348 ? -15.703 21 4 1 96.69 348 ALA B N 1
ATOM 5802 C CA . ALA B 1 348 ? -14.383 20.578 4.465 1 96.69 348 ALA B CA 1
ATOM 5803 C C . ALA B 1 348 ? -13.648 21.734 5.145 1 96.69 348 ALA B C 1
ATOM 5805 O O . ALA B 1 348 ? -13.852 22.891 4.801 1 96.69 348 ALA B O 1
ATOM 5806 N N . LEU B 1 349 ? -12.875 21.406 6.129 1 97.88 349 LEU B N 1
ATOM 5807 C CA . LEU B 1 349 ? -12.086 22.422 6.824 1 97.88 349 LEU B CA 1
ATOM 5808 C C . LEU B 1 349 ? -10.688 21.891 7.129 1 97.88 349 LEU B C 1
ATOM 5810 O O . LEU B 1 349 ? -10.484 20.688 7.273 1 97.88 349 LEU B O 1
ATOM 5814 N N . GLY B 1 350 ? -9.789 22.688 7.254 1 96.62 350 GLY B N 1
ATOM 5815 C CA . GLY B 1 350 ? -8.414 22.328 7.586 1 96.62 350 GLY B CA 1
ATOM 5816 C C . GLY B 1 350 ? -7.438 23.469 7.375 1 96.62 350 GLY B C 1
ATOM 5817 O O . GLY B 1 350 ? -7.754 24.625 7.66 1 96.62 350 GLY B O 1
ATOM 5818 N N . HIS B 1 351 ? -6.219 23.156 7.113 1 95.12 351 HIS B N 1
ATOM 5819 C CA . HIS B 1 351 ? -5.164 24.109 6.805 1 95.12 351 HIS B CA 1
ATOM 5820 C C . HIS B 1 351 ? -4.082 23.484 5.934 1 95.12 351 HIS B C 1
ATOM 5822 O O . HIS B 1 351 ? -3.689 22.328 6.16 1 95.12 351 HIS B O 1
ATOM 5828 N N . PHE B 1 352 ? -3.703 24.219 4.941 1 88.62 352 PHE B N 1
ATOM 5829 C CA . PHE B 1 352 ? -2.576 23.766 4.133 1 88.62 352 PHE B CA 1
ATOM 5830 C C . PHE B 1 352 ? -1.412 24.75 4.238 1 88.62 352 PHE B C 1
ATOM 5832 O O . PHE B 1 352 ? -1.601 25.906 4.605 1 88.62 352 PHE B O 1
ATOM 5839 N N . GLY B 1 353 ? -0.263 24.234 4.043 1 84.81 353 GLY B N 1
ATOM 5840 C CA . GLY B 1 353 ? 0.95 25.031 4.098 1 84.81 353 GLY B CA 1
ATOM 5841 C C . GLY B 1 353 ? 1.582 25.25 2.738 1 84.81 353 GLY B C 1
ATOM 5842 O O . GLY B 1 353 ? 1.289 24.531 1.785 1 84.81 353 GLY B O 1
ATOM 5843 N N . VAL B 1 354 ? 2.379 26.281 2.756 1 80.06 354 VAL B N 1
ATOM 5844 C CA . VAL B 1 354 ? 3.215 26.469 1.572 1 80.06 354 VAL B CA 1
ATOM 5845 C C . VAL B 1 354 ? 4.016 25.188 1.312 1 80.06 354 VAL B C 1
ATOM 5847 O O . VAL B 1 354 ? 4.484 24.547 2.25 1 80.06 354 VAL B O 1
ATOM 5850 N N . GLY B 1 355 ? 4.051 24.766 0.061 1 80.25 355 GLY B N 1
ATOM 5851 C CA . GLY B 1 355 ? 4.824 23.578 -0.296 1 80.25 355 GLY B CA 1
ATOM 5852 C C . GLY B 1 355 ? 3.971 22.344 -0.495 1 80.25 355 GLY B C 1
ATOM 5853 O O . GLY B 1 355 ? 4.434 21.344 -1.056 1 80.25 355 GLY B O 1
ATOM 5854 N N . GLY B 1 356 ? 2.748 22.391 0.072 1 88.06 356 GLY B N 1
ATOM 5855 C CA . GLY B 1 356 ? 1.832 21.344 -0.332 1 88.06 356 GLY B CA 1
ATOM 5856 C C . GLY B 1 356 ? 1.363 20.484 0.827 1 88.06 356 GLY B C 1
ATOM 5857 O O . GLY B 1 356 ? 0.339 19.797 0.729 1 88.06 356 GLY B O 1
ATOM 5858 N N . SER B 1 357 ? 2.045 20.547 1.972 1 94.56 357 SER B N 1
ATOM 5859 C CA . SER B 1 357 ? 1.566 19.812 3.141 1 94.56 357 SER B CA 1
ATOM 5860 C C . SER B 1 357 ? 0.263 20.391 3.668 1 94.56 357 SER B C 1
ATOM 5862 O O . SER B 1 357 ? 0.021 21.594 3.535 1 94.56 357 SER B O 1
ATOM 5864 N N . GLY B 1 358 ? -0.553 19.547 4.207 1 96.12 358 GLY B N 1
ATOM 5865 C CA . GLY B 1 358 ? -1.819 20 4.762 1 96.12 358 GLY B CA 1
ATOM 5866 C C . GLY B 1 358 ? -2.676 18.875 5.297 1 96.12 358 GLY B C 1
ATOM 5867 O O . GLY B 1 358 ? -2.279 17.703 5.238 1 96.12 358 GLY B O 1
ATOM 5868 N N . ALA B 1 359 ? -3.721 19.25 5.898 1 98.12 359 ALA B N 1
ATOM 5869 C CA . ALA B 1 359 ? -4.695 18.281 6.418 1 98.12 359 ALA B CA 1
ATOM 5870 C C . ALA B 1 359 ? -6.102 18.875 6.418 1 98.12 359 ALA B C 1
ATOM 5872 O O . ALA B 1 359 ? -6.277 20.078 6.656 1 98.12 359 ALA B O 1
ATOM 5873 N N . ILE B 1 360 ? -7.047 18.062 6.141 1 97.38 360 ILE B N 1
ATOM 5874 C CA . ILE B 1 360 ? -8.43 18.516 6.09 1 97.38 360 ILE B CA 1
ATOM 5875 C C . ILE B 1 360 ? -9.352 17.484 6.727 1 97.38 360 ILE B C 1
ATOM 5877 O O . ILE B 1 360 ? -9.047 16.281 6.719 1 97.38 360 ILE B O 1
ATOM 5881 N N . ALA B 1 361 ? -10.367 17.953 7.324 1 98.62 361 ALA B N 1
ATOM 5882 C CA . ALA B 1 361 ? -11.492 17.156 7.805 1 98.62 361 ALA B CA 1
ATOM 5883 C C . ALA B 1 361 ? -12.727 17.375 6.926 1 98.62 361 ALA B C 1
ATOM 5885 O O . ALA B 1 361 ? -13.008 18.5 6.5 1 98.62 361 ALA B O 1
ATOM 5886 N N . ILE B 1 362 ? -13.359 16.328 6.613 1 98.25 362 ILE B N 1
ATOM 5887 C CA . ILE B 1 362 ? -14.625 16.344 5.891 1 98.25 362 ILE B CA 1
ATOM 5888 C C . ILE B 1 362 ? -15.703 15.664 6.73 1 98.25 362 ILE B C 1
ATOM 5890 O O . ILE B 1 362 ? -16.062 14.516 6.465 1 98.25 362 ILE B O 1
ATOM 5894 N N . PRO B 1 363 ? -16.297 16.422 7.602 1 97.56 363 PRO B N 1
ATOM 5895 C CA . PRO B 1 363 ? -17.188 15.812 8.602 1 97.56 363 PRO B CA 1
ATOM 5896 C C . PRO B 1 363 ? -18.375 15.102 7.973 1 97.56 363 PRO B C 1
ATOM 5898 O O . PRO B 1 363 ? -18.828 14.07 8.477 1 97.56 363 PRO B O 1
ATOM 5901 N N . GLY B 1 364 ? -18.922 15.547 6.926 1 96.06 364 GLY B N 1
ATOM 5902 C CA . GLY B 1 364 ? -20.109 14.961 6.312 1 96.06 364 GLY B CA 1
ATOM 5903 C C . GLY B 1 364 ? -19.938 13.508 5.93 1 96.06 364 GLY B C 1
ATOM 5904 O O . GLY B 1 364 ? -20.906 12.75 5.871 1 96.06 364 GLY B O 1
ATOM 5905 N N . VAL B 1 365 ? -18.672 13.086 5.723 1 96.31 365 VAL B N 1
ATOM 5906 C CA . VAL B 1 365 ? -18.422 11.703 5.324 1 96.31 365 VAL B CA 1
ATOM 5907 C C . VAL B 1 365 ? -17.469 11.039 6.312 1 96.31 365 VAL B C 1
ATOM 5909 O O . VAL B 1 365 ? -16.953 9.945 6.059 1 96.31 365 VAL B O 1
ATOM 5912 N N . GLY B 1 366 ? -17.109 11.742 7.387 1 97.56 366 GLY B N 1
ATOM 5913 C CA . GLY B 1 366 ? -16.281 11.195 8.445 1 97.56 366 GLY B CA 1
ATOM 5914 C C . GLY B 1 366 ? -14.844 10.969 8.031 1 97.56 366 GLY B C 1
ATOM 5915 O O . GLY B 1 366 ? -14.164 10.109 8.578 1 97.56 366 GLY B O 1
ATOM 5916 N N . VAL B 1 367 ? -14.367 11.758 7.035 1 98.31 367 VAL B N 1
ATOM 5917 C CA . VAL B 1 367 ? -13.047 11.523 6.469 1 98.31 367 VAL B CA 1
ATOM 5918 C C . VAL B 1 367 ? -12.102 12.648 6.895 1 98.31 367 VAL B C 1
ATOM 5920 O O . VAL B 1 367 ? -12.492 13.812 6.949 1 98.31 367 VAL B O 1
ATOM 5923 N N . SER B 1 368 ? -10.938 12.312 7.277 1 98.75 368 SER B N 1
ATOM 5924 C CA . SER B 1 368 ? -9.828 13.258 7.324 1 98.75 368 SER B CA 1
ATOM 5925 C C . SER B 1 368 ? -8.664 12.781 6.461 1 98.75 368 SER B C 1
ATOM 5927 O O . SER B 1 368 ? -8.469 11.578 6.277 1 98.75 368 SER B O 1
ATOM 5929 N N . VAL B 1 369 ? -7.93 13.719 5.902 1 98.69 369 VAL B N 1
ATOM 5930 C CA . VAL B 1 369 ? -6.781 13.445 5.043 1 98.69 369 VAL B CA 1
ATOM 5931 C C . VAL B 1 369 ? -5.637 14.391 5.406 1 98.69 369 VAL B C 1
ATOM 5933 O O . VAL B 1 369 ? -5.836 15.602 5.539 1 98.69 369 VAL B O 1
ATOM 5936 N N . ALA B 1 370 ? -4.457 13.836 5.59 1 98.75 370 ALA B N 1
ATOM 5937 C CA . ALA B 1 370 ? -3.256 14.633 5.809 1 98.75 370 ALA B CA 1
ATOM 5938 C C . ALA B 1 370 ? -2.131 14.203 4.871 1 98.75 370 ALA B C 1
ATOM 5940 O O . ALA B 1 370 ? -1.869 13.008 4.711 1 98.75 370 ALA B O 1
ATOM 5941 N N . PHE B 1 371 ? -1.589 15.133 4.242 1 97.94 371 PHE B N 1
ATOM 5942 C CA . PHE B 1 371 ? -0.466 14.977 3.328 1 97.94 371 PHE B CA 1
ATOM 5943 C C . PHE B 1 371 ? 0.733 15.789 3.791 1 97.94 371 PHE B C 1
ATOM 5945 O O . PHE B 1 371 ? 0.64 17.016 3.939 1 97.94 371 PHE B O 1
ATOM 5952 N N . VAL B 1 372 ? 1.886 15.148 4.078 1 97.31 372 VAL B N 1
ATOM 5953 C CA . VAL B 1 372 ? 3.117 15.805 4.504 1 97.31 372 VAL B CA 1
ATOM 5954 C C . VAL B 1 372 ? 4.242 15.484 3.52 1 97.31 372 VAL B C 1
ATOM 5956 O O . VAL B 1 372 ? 4.48 14.32 3.201 1 97.31 372 VAL B O 1
ATOM 5959 N N . THR B 1 373 ? 4.91 16.5 3.041 1 95.5 373 THR B N 1
ATOM 5960 C CA . THR B 1 373 ? 5.938 16.297 2.023 1 95.5 373 THR B CA 1
ATOM 5961 C C . THR B 1 373 ? 7.102 17.266 2.238 1 95.5 373 THR B C 1
ATOM 5963 O O . THR B 1 373 ? 6.965 18.266 2.939 1 95.5 373 THR B O 1
ATOM 5966 N N . ASN B 1 374 ? 8.234 16.906 1.727 1 92.31 374 ASN B N 1
ATOM 5967 C CA . ASN B 1 374 ? 9.398 17.797 1.773 1 92.31 374 ASN B CA 1
ATOM 5968 C C . ASN B 1 374 ? 9.672 18.438 0.415 1 92.31 374 ASN B C 1
ATOM 5970 O O . ASN B 1 374 ? 10.68 19.125 0.243 1 92.31 374 ASN B O 1
ATOM 5974 N N . HIS B 1 375 ? 8.82 18.047 -0.51 1 87.69 375 HIS B N 1
ATOM 5975 C CA . HIS B 1 375 ? 8.977 18.641 -1.83 1 87.69 375 HIS B CA 1
ATOM 5976 C C . HIS B 1 375 ? 8.039 19.828 -2.01 1 87.69 375 HIS B C 1
ATOM 5978 O O . HIS B 1 375 ? 6.852 19.656 -2.291 1 87.69 375 HIS B O 1
ATOM 5984 N N . LEU B 1 376 ? 8.68 20.953 -1.89 1 76.5 376 LEU B N 1
ATOM 5985 C CA . LEU B 1 376 ? 7.898 22.188 -1.909 1 76.5 376 LEU B CA 1
ATOM 5986 C C . LEU B 1 376 ? 7.465 22.531 -3.33 1 76.5 376 LEU B C 1
ATOM 5988 O O . LEU B 1 376 ? 8.281 22.531 -4.254 1 76.5 376 LEU B O 1
ATOM 5992 N N . GLY B 1 377 ? 6.289 21.812 -3.764 1 61.75 377 GLY B N 1
ATOM 5993 C CA . GLY B 1 377 ? 5.66 21.953 -5.066 1 61.75 377 GLY B CA 1
ATOM 5994 C C . GLY B 1 377 ? 6.328 22.984 -5.949 1 61.75 377 GLY B C 1
ATOM 5995 O O . GLY B 1 377 ? 7.203 23.734 -5.492 1 61.75 377 GLY B O 1
ATOM 5996 N N . TYR B 1 378 ? 6.422 22.672 -7.297 1 47.16 378 TYR B N 1
ATOM 5997 C CA . TYR B 1 378 ? 6.992 23.594 -8.273 1 47.16 378 TYR B CA 1
ATOM 5998 C C . TYR B 1 378 ? 6.691 25.047 -7.914 1 47.16 378 TYR B C 1
ATOM 6000 O O . TYR B 1 378 ? 5.699 25.328 -7.238 1 47.16 378 TYR B O 1
ATOM 6008 N N . SER B 1 379 ? 7.805 25.875 -8.047 1 40.12 379 SER B N 1
ATOM 6009 C CA . SER B 1 379 ? 7.887 27.312 -7.789 1 40.12 379 SER B CA 1
ATOM 6010 C C . SER B 1 379 ? 6.5 27.938 -7.656 1 40.12 379 SER B C 1
ATOM 6012 O O . SER B 1 379 ? 6.297 28.859 -6.867 1 40.12 379 SER B O 1
ATOM 6014 N N . GLY B 1 380 ? 5.762 28.078 -8.641 1 33.91 380 GLY B N 1
ATOM 6015 C CA . GLY B 1 380 ? 4.754 29.125 -8.734 1 33.91 380 GLY B CA 1
ATOM 6016 C C . GLY B 1 380 ? 3.504 28.828 -7.926 1 33.91 380 GLY B C 1
ATOM 6017 O O . GLY B 1 380 ? 2.627 29.688 -7.785 1 33.91 380 GLY B O 1
ATOM 6018 N N . MET B 1 381 ? 2.791 27.719 -7.824 1 34.75 381 MET B N 1
ATOM 6019 C CA . MET B 1 381 ? 1.379 27.734 -7.453 1 34.75 381 MET B CA 1
ATOM 6020 C C . MET B 1 381 ? 1.161 27.031 -6.113 1 34.75 381 MET B C 1
ATOM 6022 O O . MET B 1 381 ? 1.324 25.828 -6 1 34.75 381 MET B O 1
ATOM 6026 N N . THR B 1 382 ? 1.59 27.625 -5 1 39.03 382 THR B N 1
ATOM 6027 C CA . THR B 1 382 ? 1.057 27.094 -3.746 1 39.03 382 THR B CA 1
ATOM 6028 C C . THR B 1 382 ? -0.36 26.562 -3.941 1 39.03 382 THR B C 1
ATOM 6030 O O . THR B 1 382 ? -0.687 25.469 -3.477 1 39.03 382 THR B O 1
ATOM 6033 N N . LEU B 1 383 ? -1.275 27.625 -4.449 1 40.34 383 LEU B N 1
ATOM 6034 C CA . LEU B 1 383 ? -2.66 27.297 -4.766 1 40.34 383 LEU B CA 1
ATOM 6035 C C . LEU B 1 383 ? -2.729 26.281 -5.902 1 40.34 383 LEU B C 1
ATOM 6037 O O . LEU B 1 383 ? -3.789 25.719 -6.164 1 40.34 383 LEU B O 1
ATOM 6041 N N . GLY B 1 384 ? -1.504 26.078 -6.305 1 51.84 384 GLY B N 1
ATOM 6042 C CA . GLY B 1 384 ? -1.582 25.188 -7.449 1 51.84 384 GLY B CA 1
ATOM 6043 C C . GLY B 1 384 ? -1.074 23.781 -7.152 1 51.84 384 GLY B C 1
ATOM 6044 O O . GLY B 1 384 ? -0.799 23.016 -8.07 1 51.84 384 GLY B O 1
ATOM 6045 N N . ASP B 1 385 ? -0.816 23.781 -5.793 1 72.62 385 ASP B N 1
ATOM 6046 C CA . ASP B 1 385 ? -0.45 22.406 -5.469 1 72.62 385 ASP B CA 1
ATOM 6047 C C . ASP B 1 385 ? -1.688 21.516 -5.348 1 72.62 385 ASP B C 1
ATOM 6049 O O . ASP B 1 385 ? -2.422 21.594 -4.359 1 72.62 385 ASP B O 1
ATOM 6053 N N . ALA B 1 386 ? -1.988 20.953 -6.297 1 82 386 ALA B N 1
ATOM 6054 C CA . ALA B 1 386 ? -3.236 20.203 -6.406 1 82 386 ALA B CA 1
ATOM 6055 C C . ALA B 1 386 ? -3.107 18.828 -5.77 1 82 386 ALA B C 1
ATOM 6057 O O . ALA B 1 386 ? -4.062 18.047 -5.758 1 82 386 ALA B O 1
ATOM 6058 N N . ARG B 1 387 ? -1.941 18.672 -5.016 1 91.38 387 ARG B N 1
ATOM 6059 C CA . ARG B 1 387 ? -1.72 17.312 -4.527 1 91.38 387 ARG B CA 1
ATOM 6060 C C . ARG B 1 387 ? -2.713 16.953 -3.426 1 91.38 387 ARG B C 1
ATOM 6062 O O . ARG B 1 387 ? -3.518 16.031 -3.584 1 91.38 387 ARG B O 1
ATOM 6069 N N . LEU B 1 388 ? -2.793 17.844 -2.389 1 93.75 388 LEU B N 1
ATOM 6070 C CA . LEU B 1 388 ? -3.705 17.531 -1.291 1 93.75 388 LEU B CA 1
ATOM 6071 C C . LEU B 1 388 ? -5.156 17.609 -1.751 1 93.75 388 LEU B C 1
ATOM 6073 O O . LEU B 1 388 ? -5.957 16.734 -1.45 1 93.75 388 LEU B O 1
ATOM 6077 N N . PRO B 1 389 ? -5.559 18.609 -2.566 1 93.62 389 PRO B N 1
ATOM 6078 C CA . PRO B 1 389 ? -6.941 18.656 -3.045 1 93.62 389 PRO B CA 1
ATOM 6079 C C . PRO B 1 389 ? -7.328 17.406 -3.842 1 93.62 389 PRO B C 1
ATOM 6081 O O . PRO B 1 389 ? -8.438 16.906 -3.689 1 93.62 389 PRO B O 1
ATOM 6084 N N . THR B 1 390 ? -6.434 16.953 -4.648 1 94.5 390 THR B N 1
ATOM 6085 C CA . THR B 1 390 ? -6.695 15.75 -5.445 1 94.5 390 THR B CA 1
ATOM 6086 C C . THR B 1 390 ? -6.836 14.523 -4.547 1 94.5 390 THR B C 1
ATOM 6088 O O . THR B 1 390 ? -7.762 13.734 -4.719 1 94.5 390 THR B O 1
ATOM 6091 N N . LEU B 1 391 ? -5.941 14.359 -3.615 1 97 391 LEU B N 1
ATOM 6092 C CA . LEU B 1 391 ? -5.992 13.234 -2.686 1 97 391 LEU B CA 1
ATOM 6093 C C . LEU B 1 391 ? -7.246 13.305 -1.819 1 97 391 LEU B C 1
ATOM 6095 O O . LEU B 1 391 ? -7.867 12.281 -1.534 1 97 391 LEU B O 1
ATOM 6099 N N . ALA B 1 392 ? -7.633 14.531 -1.455 1 97.31 392 ALA B N 1
ATOM 6100 C CA . ALA B 1 392 ? -8.828 14.727 -0.644 1 97.31 392 ALA B CA 1
ATOM 6101 C C . ALA B 1 392 ? -10.086 14.305 -1.408 1 97.31 392 ALA B C 1
ATOM 6103 O O . ALA B 1 392 ? -10.984 13.688 -0.841 1 97.31 392 ALA B O 1
ATOM 6104 N N . ALA B 1 393 ? -10.117 14.688 -2.652 1 96.81 393 ALA B N 1
ATOM 6105 C CA . ALA B 1 393 ? -11.266 14.312 -3.473 1 96.81 393 ALA B CA 1
ATOM 6106 C C . ALA B 1 393 ? -11.383 12.797 -3.592 1 96.81 393 ALA B C 1
ATOM 6108 O O . ALA B 1 393 ? -12.477 12.242 -3.492 1 96.81 393 ALA B O 1
ATOM 6109 N N . LEU B 1 394 ? -10.266 12.125 -3.826 1 96.06 394 LEU B N 1
ATOM 6110 C CA . LEU B 1 394 ? -10.258 10.672 -3.932 1 96.06 394 LEU B CA 1
ATOM 6111 C C . LEU B 1 394 ? -10.648 10.023 -2.604 1 96.06 394 LEU B C 1
ATOM 6113 O O . LEU B 1 394 ? -11.406 9.055 -2.576 1 96.06 394 LEU B O 1
ATOM 6117 N N . ALA B 1 395 ? -10.164 10.547 -1.513 1 97.75 395 ALA B N 1
ATOM 6118 C CA . ALA B 1 395 ? -10.477 10.016 -0.19 1 97.75 395 ALA B CA 1
ATOM 6119 C C . ALA B 1 395 ? -11.961 10.195 0.139 1 97.75 395 ALA B C 1
ATOM 6121 O O . ALA B 1 395 ? -12.586 9.297 0.703 1 97.75 395 ALA B O 1
ATOM 6122 N N . ARG B 1 396 ? -12.453 11.398 -0.165 1 97.38 396 ARG B N 1
ATOM 6123 C CA . ARG B 1 396 ? -13.875 11.656 0.062 1 97.38 396 ARG B CA 1
ATOM 6124 C C . ARG B 1 396 ? -14.742 10.648 -0.687 1 97.38 396 ARG B C 1
ATOM 6126 O O . ARG B 1 396 ? -15.695 10.109 -0.129 1 97.38 396 ARG B O 1
ATOM 6133 N N . ARG B 1 397 ? -14.391 10.406 -1.959 1 94.69 397 ARG B N 1
ATOM 6134 C CA . ARG B 1 397 ? -15.148 9.461 -2.771 1 94.69 397 ARG B CA 1
ATOM 6135 C C . ARG B 1 397 ? -15.078 8.055 -2.178 1 94.69 397 ARG B C 1
ATOM 6137 O O . ARG B 1 397 ? -16.094 7.352 -2.117 1 94.69 397 ARG B O 1
ATOM 6144 N N . ALA B 1 398 ? -13.914 7.672 -1.752 1 93.38 398 ALA B N 1
ATOM 6145 C CA . ALA B 1 398 ? -13.727 6.348 -1.16 1 93.38 398 ALA B CA 1
ATOM 6146 C C . ALA B 1 398 ? -14.531 6.211 0.132 1 93.38 398 ALA B C 1
ATOM 6148 O O . ALA B 1 398 ? -15.125 5.16 0.391 1 93.38 398 ALA B O 1
ATOM 6149 N N . GLY B 1 399 ? -14.484 7.246 0.943 1 92.38 399 GLY B N 1
ATOM 6150 C CA . GLY B 1 399 ? -15.195 7.223 2.211 1 92.38 399 GLY B CA 1
ATOM 6151 C C . GLY B 1 399 ? -16.703 7.211 2.049 1 92.38 399 GLY B C 1
ATOM 6152 O O . GLY B 1 399 ? -17.422 6.633 2.871 1 92.38 399 GLY B O 1
ATOM 6153 N N . ALA B 1 400 ? -17.172 7.836 1.038 1 89.81 400 ALA B N 1
ATOM 6154 C CA . ALA B 1 400 ? -18.609 7.926 0.79 1 89.81 400 ALA B CA 1
ATOM 6155 C C . ALA B 1 400 ? -19.172 6.59 0.314 1 89.81 400 ALA B C 1
ATOM 6157 O O . ALA B 1 400 ? -20.344 6.277 0.557 1 89.81 400 ALA B O 1
ATOM 6158 N N . LEU B 1 401 ? -18.375 5.82 -0.45 1 71.69 401 LEU B N 1
ATOM 6159 C CA . LEU B 1 401 ? -18.812 4.527 -0.957 1 71.69 401 LEU B CA 1
ATOM 6160 C C . LEU B 1 401 ? -18.922 3.508 0.173 1 71.69 401 LEU B C 1
ATOM 6162 O O . LEU B 1 401 ? -19.734 2.584 0.109 1 71.69 401 LEU B O 1
ATOM 6166 N N . GLY B 1 402 ? -18.094 3.518 1.146 1 57.91 402 GLY B N 1
ATOM 6167 C CA . GLY B 1 402 ? -18.156 2.613 2.283 1 57.91 402 GLY B CA 1
ATOM 6168 C C . GLY B 1 402 ? -19.375 2.818 3.154 1 57.91 402 GLY B C 1
ATOM 6169 O O . GLY B 1 402 ? -19.906 1.864 3.73 1 57.91 402 GLY B O 1
ATOM 6170 N N . SER B 1 403 ? -19.828 3.994 3.482 1 52.56 403 SER B N 1
ATOM 6171 C CA . SER B 1 403 ? -21 4.316 4.273 1 52.56 403 SER B CA 1
ATOM 6172 C C . SER B 1 403 ? -22.281 3.801 3.604 1 52.56 403 SER B C 1
ATOM 6174 O O . SER B 1 403 ? -23.234 3.436 4.281 1 52.56 403 SER B O 1
ATOM 6176 N N . ALA B 1 404 ? -22.406 3.715 2.371 1 43.44 404 ALA B N 1
ATOM 6177 C CA . ALA B 1 404 ? -23.578 3.195 1.682 1 43.44 404 ALA B CA 1
ATOM 6178 C C . ALA B 1 404 ? -23.703 1.682 1.85 1 43.44 404 ALA B C 1
ATOM 6180 O O . ALA B 1 404 ? -24.797 1.139 1.932 1 43.44 404 ALA B O 1
ATOM 6181 N N . ALA B 1 405 ? -22.641 0.908 1.813 1 40.91 405 ALA B N 1
ATOM 6182 C CA . ALA B 1 405 ? -22.734 -0.546 1.894 1 40.91 405 ALA B CA 1
ATOM 6183 C C . ALA B 1 405 ? -23.141 -0.991 3.299 1 40.91 405 ALA B C 1
ATOM 6185 O O . ALA B 1 405 ? -23.547 -2.139 3.5 1 40.91 405 ALA B O 1
ATOM 6186 N N . GLY B 1 406 ? -22.891 -0.35 4.379 1 37.53 406 GLY B N 1
ATOM 6187 C CA . GLY B 1 406 ? -23.328 -0.687 5.723 1 37.53 406 GLY B CA 1
ATOM 6188 C C . GLY B 1 406 ? -24.797 -0.412 5.961 1 37.53 406 GLY B C 1
ATOM 6189 O O . GLY B 1 406 ? -25.312 -0.682 7.043 1 37.53 406 GLY B O 1
ATOM 6190 N N . SER B 1 407 ? -25.391 0.452 5.293 1 33.41 407 SER B N 1
ATOM 6191 C CA . SER B 1 407 ? -26.766 0.708 5.676 1 33.41 407 SER B CA 1
ATOM 6192 C C . SER B 1 407 ? -27.703 -0.382 5.156 1 33.41 407 SER B C 1
ATOM 6194 O O . SER B 1 407 ? -28.469 -0.156 4.215 1 33.41 407 SER B O 1
ATOM 6196 N N . VAL B 1 408 ? -27.328 -1.596 5.059 1 32.44 408 VAL B N 1
ATOM 6197 C CA . VAL B 1 408 ? -28.484 -2.469 4.938 1 32.44 408 VAL B CA 1
ATOM 6198 C C . VAL B 1 408 ? -29.422 -2.266 6.133 1 32.44 408 VAL B C 1
ATOM 6200 O O . VAL B 1 408 ? -29 -2.418 7.285 1 32.44 408 VAL B O 1
ATOM 6203 N N . PRO B 1 409 ? -30.562 -1.668 5.945 1 26.62 409 PRO B N 1
ATOM 6204 C CA . PRO B 1 409 ? -31.547 -1.641 7.02 1 26.62 409 PRO B CA 1
ATOM 6205 C C . PRO B 1 409 ? -31.828 -3.023 7.602 1 26.62 409 PRO B C 1
ATOM 6207 O O . PRO B 1 409 ? -32.094 -3.971 6.855 1 26.62 409 PRO B O 1
ATOM 6210 N N . VAL B 1 410 ? -31.219 -3.4 8.648 1 30.22 410 VAL B N 1
ATOM 6211 C CA . VAL B 1 410 ? -31.797 -4.492 9.422 1 30.22 410 VAL B CA 1
ATOM 6212 C C . VAL B 1 410 ? -33.281 -4.246 9.625 1 30.22 410 VAL B C 1
ATOM 6214 O O . VAL B 1 410 ? -33.688 -3.252 10.234 1 30.22 410 VAL B O 1
ATOM 6217 N N . THR B 1 411 ? -34 -4.645 8.68 1 29.67 411 THR B N 1
ATOM 6218 C CA . THR B 1 411 ? -35.438 -4.742 8.945 1 29.67 411 THR B CA 1
ATOM 6219 C C . THR B 1 411 ? -35.688 -5.492 10.242 1 29.67 411 THR B C 1
ATOM 6221 O O . THR B 1 411 ? -35.375 -6.68 10.359 1 29.67 411 THR B O 1
ATOM 6224 N N . ARG B 1 412 ? -35.625 -4.781 11.305 1 29.3 412 ARG B N 1
ATOM 6225 C CA . ARG B 1 412 ? -36.281 -5.273 12.531 1 29.3 412 ARG B CA 1
ATOM 6226 C C . ARG B 1 412 ? -37.688 -5.781 12.25 1 29.3 412 ARG B C 1
ATOM 6228 O O . ARG B 1 412 ? -38.562 -4.996 11.945 1 29.3 412 ARG B O 1
ATOM 6235 N N . GLN B 1 413 ? -37.719 -6.91 11.664 1 29.09 413 GLN B N 1
ATOM 6236 C CA . GLN B 1 413 ? -39.031 -7.539 11.797 1 29.09 413 GLN B CA 1
ATOM 6237 C C . GLN B 1 413 ? -39.5 -7.582 13.258 1 29.09 413 GLN B C 1
ATOM 6239 O O . GLN B 1 413 ? -38.781 -8.156 14.102 1 29.09 413 GLN B O 1
ATOM 6244 N N . ALA B 1 414 ? -40.25 -6.594 13.68 1 26.73 414 ALA B N 1
ATOM 6245 C CA . ALA B 1 414 ? -41.125 -6.68 14.844 1 26.73 414 ALA B CA 1
ATOM 6246 C C . ALA B 1 414 ? -41.906 -7.996 14.852 1 26.73 414 ALA B C 1
ATOM 6248 O O . ALA B 1 414 ? -42.656 -8.273 13.938 1 26.73 414 ALA B O 1
ATOM 6249 N N . ALA B 1 415 ? -41.281 -8.953 15.445 1 25.56 415 ALA B N 1
ATOM 6250 C CA . ALA B 1 415 ? -42.188 -9.984 15.953 1 25.56 415 ALA B CA 1
ATOM 6251 C C . ALA B 1 415 ? -43.312 -9.375 16.766 1 25.56 415 ALA B C 1
ATOM 6253 O O . ALA B 1 415 ? -43.062 -8.703 17.766 1 25.56 415 ALA B O 1
ATOM 6254 N N . ALA B 1 416 ? -44.344 -9.07 16.109 1 28.39 416 ALA B N 1
ATOM 6255 C CA . ALA B 1 416 ? -45.688 -8.969 16.688 1 28.39 416 ALA B CA 1
ATOM 6256 C C . ALA B 1 416 ? -45.938 -10.125 17.656 1 28.39 416 ALA B C 1
ATOM 6258 O O . ALA B 1 416 ? -45.969 -11.289 17.25 1 28.39 416 ALA B O 1
ATOM 6259 N N . GLY B 1 417 ? -45.219 -10.102 18.844 1 21.88 417 GLY B N 1
ATOM 6260 C CA . GLY B 1 417 ? -46.031 -10.531 19.969 1 21.88 417 GLY B CA 1
ATOM 6261 C C . GLY B 1 417 ? -47.094 -9.516 20.359 1 21.88 417 GLY B C 1
ATOM 6262 O O . GLY B 1 417 ? -46.969 -8.328 20.062 1 21.88 417 GLY B O 1
#

Nearest PDB structures (foldseek):
  5gmx-assembly2_B  TM=9.019E-01  e=2.244E-27  uncultured bacterium
  7y3z-assembly4_C  TM=8.664E-01  e=2.176E-26  Acinetobacter
  4y7p-assembly2_A  TM=7.011E-01  e=9.180E-13  Bacillus cereus
  1pwd-assembly1_A  TM=6.554E-01  e=6.435E-12  Streptomyces sp. R61
  3rju-assembly1_A  TM=6.952E-01  e=2.838E-10  Yersinia pestis CO92